Protein AF-0000000074065631 (afdb_homodimer)

Organism: Necator americanus (NCBI:txid51031)

InterPro domains:
  IPR000960 Flavin monooxygenase FMO [PIRSF000332] (2-514)
  IPR000960 Flavin monooxygenase FMO [PR00370] (1-17)
  IPR000960 Flavin monooxygenase FMO [PR00370] (25-49)
  IPR000960 Flavin monooxygenase FMO [PR00370] (53-71)
  IPR000960 Flavin monooxygenase FMO [PR00370] (77-92)
  IPR000960 Flavin monooxygenase FMO [PR00370] (102-114)
  IPR000960 Flavin monooxygenase FMO [PR00370] (140-156)
  IPR000960 Flavin monooxygenase FMO [PR00370] (170-184)
  IPR000960 Flavin monooxygenase FMO [PR00370] (197-212)
  IPR000960 Flavin monooxygenase FMO [PR00370] (295-312)
  IPR000960 Flavin monooxygenase FMO [PR00370] (314-341)
  IPR000960 Flavin monooxygenase FMO [PR00370] (364-381)
  IPR000960 Flavin monooxygenase FMO [PR00370] (381-394)
  IPR002257 Flavin monooxygenase (FMO) 5 [PR01125] (85-97)
  IPR002257 Flavin monooxygenase (FMO) 5 [PR01125] (205-215)
  IPR002257 Flavin monooxygenase (FMO) 5 [PR01125] (273-284)
  IPR002257 Flavin monooxygenase (FMO) 5 [PR01125] (344-352)
  IPR002257 Flavin monooxygenase (FMO) 5 [PR01125] (402-421)
  IPR002257 Flavin monooxygenase (FMO) 5 [PR01125] (421-432)
  IPR020946 Flavin monooxygenase-like [PF00743] (2-512)

Nearest PDB structures (foldseek):
  6sek-assembly1_B  TM=9.846E-01  e=3.885E-68  synthetic construct
  6se3-assembly2_E  TM=9.656E-01  e=1.787E-63  synthetic construct
  6sem-assembly2_A  TM=9.764E-01  e=1.552E-61  synthetic construct
  6sf0-assembly2_C-2  TM=9.414E-01  e=3.015E-62  synthetic construct
  7al4-assembly1_A  TM=9.628E-01  e=1.763E-60  Felis catus

Secondary structure (DSSP, 8-state):
-EEEEE--STTHHHHHHHHHHTT-EEEEEESSSSS-GGGS--SS--TTS----TT-B-SS-HHHHSBTTBPPPTTS-SS-BHHHHHHHHHHHHHHTT-GGGEEETEEEEEEEE-TTHHHH--EEEEEEETTT--EEEEEESEEEE---S--EE--PSPPTTGGG--SEEEEGGG---STT-TT-EEEEE--SHHHHHHHHHHHTTSSEEEEE-SS---EE-SB-GGG-BHHHHHSBHHHHHHHHHS-HHHHHHHHHHHHHHHS-TTTTT---SS-GGGSPPEE-SSHHHHHHTTSEEEE--EEEE-SS-EEETTS-EES--SEEEE---EE---TTBGGGTSS-EETTEE--BTTTB-GGGTT---EEE-S--EEES-HHHHHHHHHHHHHHHHTTSS----HHHHHHHHHHHHHHHHHHS--STTSSSEEEHHHHHHHHHHHHT----HHHHHHH-HHHHHHHHHSB--GGGGGSSSTT--TTHHHHHHHHHHHHHHTT--S--TTGGG--PPPGGGHHHHHH-/-EEEEE--STTHHHHHHHHHHTT-EEEEEESSSSS-GGGS--SS--TTS----TT-B-SS-HHHHSBTTBPPPTTS-SS-BHHHHHHHHHHHHHHTT-GGGEEETEEEEEEEE-TTHHHH--EEEEEEETTT--EEEEEESEEEE---S--EE--PSPPTTGGG--SEEEEGGG---STT-TT-EEEEE--SHHHHHHHHHHHTTSSEEEEE-SS---EE-SB-GGG-BHHHHHSBHHHHHHHHHS-HHHHHHHHHHHHHHHS-TTTTT---SS-GGGSPPEE-SSHHHHHHTTSEEEE--EEEE-SS-EEETTS-EES--SEEEE---EE---TTBGGGTSS-EETTEE--BTTTB-GGGTT---EEE-S--EEES-HHHHHHHHHHHHHHHHTTSS-PPPHHHHHHHHHHHHHHHHHHS--STTSSSEEEHHHHHHHHHHHHT----HHHHHHH-HHHHHHHHHSB--GGGGGSSSTT--TTHHHHHHHHHHHHHHTT--S--TTGGG--PPPGGGHHHHHH-

pLDDT: mean 96.27, std 3.5, range [75.88, 98.94]

Structure (mmCIF, N/CA/C/O backbone):
data_AF-0000000074065631-model_v1
#
loop_
_entity.id
_entity.type
_entity.pdbx_description
1 polymer 'Flavin-containing monooxygenase'
#
loop_
_atom_site.group_PDB
_atom_site.id
_atom_site.type_symbol
_atom_site.label_atom_id
_atom_site.label_alt_id
_atom_site.label_comp_id
_atom_site.label_asym_id
_atom_site.label_entity_id
_atom_site.label_seq_id
_atom_site.pdbx_PDB_ins_code
_atom_site.Cartn_x
_atom_site.Cartn_y
_atom_site.Cartn_z
_atom_site.occupancy
_atom_site.B_iso_or_equiv
_atom_site.auth_seq_id
_atom_site.auth_comp_id
_atom_site.auth_asym_id
_atom_site.auth_atom_id
_atom_site.pdbx_PDB_model_num
ATOM 1 N N . MET A 1 1 ? -6.621 -48 -16.453 1 94.94 1 MET A N 1
ATOM 2 C CA . MET A 1 1 ? -5.289 -47.594 -16.016 1 94.94 1 MET A CA 1
ATOM 3 C C . MET A 1 1 ? -5.332 -47.031 -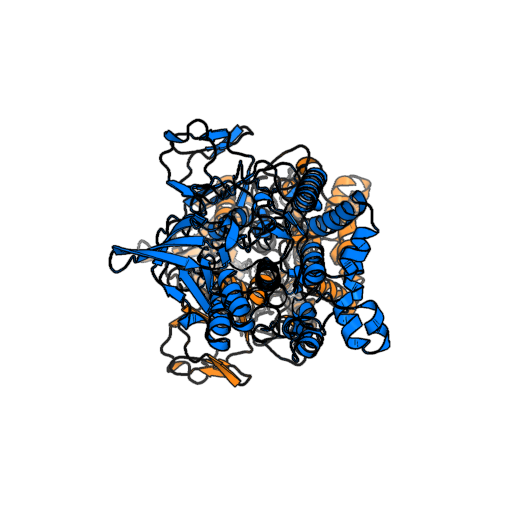14.594 1 94.94 1 MET A C 1
ATOM 5 O O . MET A 1 1 ? -6.258 -46.281 -14.242 1 94.94 1 MET A O 1
ATOM 9 N N . ARG A 1 2 ? -4.473 -47.438 -13.805 1 98.38 2 ARG A N 1
ATOM 10 C CA . ARG A 1 2 ? -4.355 -46.969 -12.43 1 98.38 2 ARG A CA 1
ATOM 11 C C . ARG A 1 2 ? -3.295 -45.906 -12.305 1 98.38 2 ARG A C 1
ATOM 13 O O . ARG A 1 2 ? -2.131 -46.125 -12.648 1 98.38 2 ARG A O 1
ATOM 20 N N . VAL A 1 3 ? -3.732 -44.719 -11.82 1 98.81 3 VAL A N 1
ATOM 21 C CA . VAL A 1 3 ? -2.838 -43.594 -11.805 1 98.81 3 VAL A CA 1
ATOM 22 C C . VAL A 1 3 ? -2.662 -43.094 -10.367 1 98.81 3 VAL A C 1
ATOM 24 O O . VAL A 1 3 ? -3.635 -43 -9.617 1 98.81 3 VAL A O 1
ATOM 27 N N . ALA A 1 4 ? -1.432 -42.781 -9.953 1 98.94 4 ALA A N 1
ATOM 28 C CA . ALA A 1 4 ? -1.13 -42.188 -8.656 1 98.94 4 ALA A CA 1
ATOM 29 C C . ALA A 1 4 ? -0.871 -40.688 -8.789 1 98.94 4 ALA A C 1
ATOM 31 O O . ALA A 1 4 ? -0.228 -40.25 -9.75 1 98.94 4 ALA A O 1
ATOM 32 N N . VAL A 1 5 ? -1.441 -39.938 -7.945 1 98.94 5 VAL A N 1
ATOM 33 C CA . VAL A 1 5 ? -1.162 -38.5 -7.793 1 98.94 5 VAL A CA 1
ATOM 34 C C . VAL A 1 5 ? -0.483 -38.25 -6.449 1 98.94 5 VAL A C 1
ATOM 36 O O . VAL A 1 5 ? -1.005 -38.625 -5.402 1 98.94 5 VAL A O 1
ATOM 39 N N . ILE A 1 6 ? 0.689 -37.656 -6.473 1 98.75 6 ILE A N 1
ATOM 40 C CA . ILE A 1 6 ? 1.424 -37.406 -5.238 1 98.75 6 ILE A CA 1
ATOM 41 C C . ILE A 1 6 ? 1.271 -35.938 -4.84 1 98.75 6 ILE A C 1
ATOM 43 O O . ILE A 1 6 ? 1.983 -35.062 -5.352 1 98.75 6 ILE A O 1
ATOM 47 N N . GLY A 1 7 ? 0.42 -35.656 -3.852 1 98.12 7 GLY A N 1
ATOM 48 C CA . GLY A 1 7 ? 0.119 -34.281 -3.408 1 98.12 7 GLY A CA 1
ATOM 49 C C . GLY A 1 7 ? -1.248 -33.812 -3.857 1 98.12 7 GLY A C 1
ATOM 50 O O . GLY A 1 7 ? -1.65 -34.031 -5 1 98.12 7 GLY A O 1
ATOM 51 N N . ALA A 1 8 ? -1.96 -33.188 -2.947 1 98.5 8 ALA A N 1
ATOM 52 C CA . ALA A 1 8 ? -3.311 -32.719 -3.229 1 98.5 8 ALA A CA 1
ATOM 53 C C . ALA A 1 8 ? -3.381 -31.188 -3.148 1 98.5 8 ALA A C 1
ATOM 55 O O . ALA A 1 8 ? -4.324 -30.625 -2.58 1 98.5 8 ALA A O 1
ATOM 56 N N . GLY A 1 9 ? -2.32 -30.531 -3.699 1 97.56 9 GLY A N 1
ATOM 57 C CA . GLY A 1 9 ? -2.309 -29.078 -3.795 1 97.56 9 GLY A CA 1
ATOM 58 C C . GLY A 1 9 ? -2.934 -28.562 -5.074 1 97.56 9 GLY A C 1
ATOM 59 O O . GLY A 1 9 ? -3.834 -29.188 -5.633 1 97.56 9 GLY A O 1
ATOM 60 N N . ALA A 1 10 ? -2.484 -27.422 -5.496 1 97.5 10 ALA A N 1
ATOM 61 C CA . ALA A 1 10 ? -3.025 -26.719 -6.66 1 97.5 10 ALA A CA 1
ATOM 62 C C . ALA A 1 10 ? -2.842 -27.547 -7.93 1 97.5 10 ALA A C 1
ATOM 64 O O . ALA A 1 10 ? -3.654 -27.469 -8.852 1 97.5 10 ALA A O 1
ATOM 65 N N . SER A 1 11 ? -1.789 -28.312 -8 1 98.31 11 SER A N 1
ATOM 66 C CA . SER A 1 11 ? -1.525 -29.141 -9.172 1 98.31 11 SER A CA 1
ATOM 67 C C . SER A 1 11 ? -2.17 -30.516 -9.031 1 98.31 11 SER A C 1
ATOM 69 O O . SER A 1 11 ? -2.541 -31.141 -10.031 1 98.31 11 SER A O 1
ATOM 71 N N . GLY A 1 12 ? -2.301 -30.984 -7.77 1 98.75 12 GLY A N 1
ATOM 72 C CA . GLY A 1 12 ? -2.818 -32.312 -7.523 1 98.75 12 GLY A CA 1
ATOM 73 C C . GLY A 1 12 ? -4.309 -32.438 -7.785 1 98.75 12 GLY A C 1
ATOM 74 O O . GLY A 1 12 ? -4.77 -33.469 -8.305 1 98.75 12 GLY A O 1
ATOM 75 N N . LEU A 1 13 ? -5.051 -31.453 -7.453 1 98.88 13 LEU A N 1
ATOM 76 C CA . LEU A 1 13 ? -6.5 -31.484 -7.613 1 98.88 13 LEU A CA 1
ATOM 77 C C . LEU A 1 13 ? -6.879 -31.641 -9.086 1 98.88 13 LEU A C 1
ATOM 79 O O . LEU A 1 13 ? -7.625 -32.531 -9.453 1 98.88 13 LEU A O 1
ATOM 83 N N . PRO A 1 14 ? -6.328 -30.812 -9.961 1 98.75 14 PRO A N 1
ATOM 84 C CA . PRO A 1 14 ? -6.664 -31.016 -11.367 1 98.75 14 PRO A CA 1
ATOM 85 C C . PRO A 1 14 ? -6.09 -32.312 -11.922 1 98.75 14 PRO A C 1
ATOM 87 O O . PRO A 1 14 ? -6.629 -32.875 -12.883 1 98.75 14 PRO A O 1
ATOM 90 N N . ALA A 1 15 ? -5.004 -32.812 -11.336 1 98.88 15 ALA A N 1
ATOM 91 C CA . ALA A 1 15 ? -4.465 -34.094 -11.758 1 98.88 15 ALA A CA 1
ATOM 92 C C . ALA A 1 15 ? -5.469 -35.219 -11.508 1 98.88 15 ALA A C 1
ATOM 94 O O . ALA A 1 15 ? -5.676 -36.094 -12.375 1 98.88 15 ALA A O 1
ATOM 95 N N . ILE A 1 16 ? -6.062 -35.219 -10.312 1 98.88 16 ILE A N 1
ATOM 96 C CA . ILE A 1 16 ? -7.105 -36.188 -10 1 98.88 16 ILE A CA 1
ATOM 97 C C . ILE A 1 16 ? -8.25 -36.062 -11 1 98.88 16 ILE A C 1
ATOM 99 O O . ILE A 1 16 ? -8.672 -37.031 -11.594 1 98.88 16 ILE A O 1
ATOM 103 N N . LYS A 1 17 ? -8.711 -34.844 -11.195 1 98.81 17 LYS A N 1
ATOM 104 C CA . LYS A 1 17 ? -9.852 -34.594 -12.062 1 98.81 17 LYS A CA 1
ATOM 105 C C . LYS A 1 17 ? -9.586 -35.062 -13.484 1 98.81 17 LYS A C 1
ATOM 107 O O . LYS A 1 17 ? -10.43 -35.75 -14.086 1 98.81 17 LYS A O 1
ATOM 112 N N . SER A 1 18 ? -8.391 -34.719 -14.047 1 98.31 18 SER A N 1
ATOM 113 C CA . SER A 1 18 ? -8.047 -35.125 -15.406 1 98.31 18 SER A CA 1
ATOM 114 C C . SER A 1 18 ? -8.016 -36.625 -15.562 1 98.31 18 SER A C 1
ATOM 116 O O . SER A 1 18 ? -8.484 -37.156 -16.562 1 98.31 18 SER A O 1
ATOM 118 N N . ALA A 1 19 ? -7.469 -37.312 -14.609 1 98.56 19 ALA A N 1
ATOM 119 C CA . ALA A 1 19 ? -7.398 -38.781 -14.656 1 98.56 19 ALA A CA 1
ATOM 120 C C . ALA A 1 19 ? -8.789 -39.406 -14.594 1 98.56 19 ALA A C 1
ATOM 122 O O . ALA A 1 19 ? -9.109 -40.312 -15.375 1 98.56 19 ALA A O 1
ATOM 123 N N . VAL A 1 20 ? -9.578 -38.875 -13.664 1 98.31 20 VAL A N 1
ATOM 124 C CA . VAL A 1 20 ? -10.938 -39.406 -13.492 1 98.31 20 VAL A CA 1
ATOM 125 C C . VAL A 1 20 ? -11.75 -39.156 -14.766 1 98.31 20 VAL A C 1
ATOM 127 O O . VAL A 1 20 ? -12.492 -40.031 -15.211 1 98.31 20 VAL A O 1
ATOM 130 N N . GLU A 1 21 ? -11.562 -37.969 -15.281 1 96.69 21 GLU A N 1
ATOM 131 C CA . GLU A 1 21 ? -12.305 -37.562 -16.469 1 96.69 21 GLU A CA 1
ATOM 132 C C . GLU A 1 21 ? -11.969 -38.469 -17.656 1 96.69 21 GLU A C 1
ATOM 134 O O . GLU A 1 21 ? -12.797 -38.656 -18.547 1 96.69 21 GLU A O 1
ATOM 139 N N . ASP A 1 22 ? -10.852 -39.094 -17.672 1 96.62 22 ASP A N 1
ATOM 140 C CA . ASP A 1 22 ? -10.43 -39.969 -18.75 1 96.62 22 ASP A CA 1
ATOM 141 C C . ASP A 1 22 ? -10.625 -41.438 -18.375 1 96.62 22 ASP A C 1
ATOM 143 O O . ASP A 1 22 ? -10.102 -42.344 -19.047 1 96.62 22 ASP A O 1
ATOM 147 N N . GLY A 1 23 ? -11.266 -41.688 -17.281 1 96.5 23 GLY A N 1
ATOM 148 C CA . GLY A 1 23 ? -11.695 -43.031 -16.922 1 96.5 23 GLY A CA 1
ATOM 149 C C . GLY A 1 23 ? -10.641 -43.812 -16.172 1 96.5 23 GLY A C 1
ATOM 150 O O . GLY A 1 23 ? -10.734 -45.031 -16.047 1 96.5 23 GLY A O 1
ATOM 151 N N . CYS A 1 24 ? -9.656 -43.188 -15.633 1 97.94 24 CYS A N 1
ATOM 152 C CA . CYS A 1 24 ? -8.602 -43.844 -14.883 1 97.94 24 CYS A CA 1
ATOM 153 C C . CYS A 1 24 ? -9.039 -44.094 -13.445 1 97.94 24 CYS A C 1
ATOM 155 O O . CYS A 1 24 ? -9.891 -43.406 -12.914 1 97.94 24 CYS A O 1
ATOM 157 N N . GLU A 1 25 ? -8.578 -45.188 -12.906 1 98.31 25 GLU A N 1
ATOM 158 C CA . GLU A 1 25 ? -8.609 -45.344 -11.453 1 98.31 25 GLU A CA 1
ATOM 159 C C . GLU A 1 25 ? -7.527 -44.5 -10.781 1 98.31 25 GLU A C 1
ATOM 161 O O . GLU A 1 25 ? -6.352 -44.562 -11.141 1 98.31 25 GLU A O 1
ATOM 166 N N . VAL A 1 26 ? -7.934 -43.719 -9.805 1 98.62 26 VAL A N 1
ATOM 167 C CA . VAL A 1 26 ? -6.98 -42.75 -9.273 1 98.62 26 VAL A CA 1
ATOM 168 C C . VAL A 1 26 ? -6.832 -42.938 -7.766 1 98.62 26 VAL A C 1
ATOM 170 O O . VAL A 1 26 ? -7.812 -43.219 -7.07 1 98.62 26 VAL A O 1
ATOM 173 N N . VAL A 1 27 ? -5.617 -42.844 -7.297 1 98.88 27 VAL A N 1
ATOM 174 C CA . VAL A 1 27 ? -5.301 -42.719 -5.879 1 98.88 27 VAL A CA 1
ATOM 175 C C . VAL A 1 27 ? -4.367 -41.5 -5.664 1 98.88 27 VAL A C 1
ATOM 177 O O . VAL A 1 27 ? -3.309 -41.438 -6.293 1 98.88 27 VAL A O 1
ATOM 180 N N . CYS A 1 28 ? -4.793 -40.625 -4.852 1 98.94 28 CYS A N 1
ATOM 181 C CA . CYS A 1 28 ? -3.957 -39.5 -4.492 1 98.94 28 CYS A CA 1
ATOM 182 C C . CYS A 1 28 ? -3.426 -39.625 -3.068 1 98.94 28 CYS A C 1
ATOM 184 O O . CYS A 1 28 ? -4.191 -39.875 -2.137 1 98.94 28 CYS A O 1
ATOM 186 N N . TYR A 1 29 ? -2.145 -39.531 -2.9 1 98.81 29 TYR A N 1
ATOM 187 C CA . TYR A 1 29 ? -1.53 -39.531 -1.576 1 98.81 29 TYR A CA 1
ATOM 188 C C . TYR A 1 29 ? -1.213 -38.125 -1.121 1 98.81 29 TYR A C 1
ATOM 190 O O . TYR A 1 29 ? -0.511 -37.375 -1.814 1 98.81 29 TYR A O 1
ATOM 198 N N . GLU A 1 30 ? -1.732 -37.719 -0.068 1 98.5 30 GLU A N 1
ATOM 199 C CA . GLU A 1 30 ? -1.484 -36.406 0.545 1 98.5 30 GLU A CA 1
ATOM 200 C C . GLU A 1 30 ? -0.938 -36.562 1.963 1 98.5 30 GLU A C 1
ATOM 202 O O . GLU A 1 30 ? -1.589 -37.156 2.822 1 98.5 30 GLU A O 1
ATOM 207 N N . MET A 1 31 ? 0.237 -36.031 2.143 1 96.81 31 MET A N 1
ATOM 208 C CA . MET A 1 31 ? 0.911 -36.188 3.428 1 96.81 31 MET A CA 1
ATOM 209 C C . MET A 1 31 ? 0.164 -35.438 4.527 1 96.81 31 MET A C 1
ATOM 211 O O . MET A 1 31 ? 0.117 -35.906 5.672 1 96.81 31 MET A O 1
ATOM 215 N N . SER A 1 32 ? -0.394 -34.312 4.223 1 95.94 32 SER A N 1
ATOM 216 C CA . SER A 1 32 ? -1.129 -33.531 5.215 1 95.94 32 SER A CA 1
ATOM 217 C C . SER A 1 32 ? -2.549 -34.062 5.387 1 95.94 32 SER A C 1
ATOM 219 O O . SER A 1 32 ? -2.918 -35.062 4.793 1 95.94 32 SER A O 1
ATOM 221 N N . ASN A 1 33 ? -3.377 -33.375 6.219 1 96.44 33 ASN A N 1
ATOM 222 C CA . ASN A 1 33 ? -4.738 -33.812 6.5 1 96.44 33 ASN A CA 1
ATOM 223 C C . ASN A 1 33 ? -5.766 -32.969 5.75 1 96.44 33 ASN A C 1
ATOM 225 O O . ASN A 1 33 ? -6.949 -32.969 6.098 1 96.44 33 ASN A O 1
ATOM 229 N N . ASP A 1 34 ? -5.281 -32.25 4.812 1 97.56 34 ASP A N 1
ATOM 230 C CA . ASP A 1 34 ? -6.176 -31.344 4.09 1 97.56 34 ASP A CA 1
ATOM 231 C C . ASP A 1 34 ? -5.633 -31.031 2.697 1 97.56 34 ASP A C 1
ATOM 233 O O . ASP A 1 34 ? -4.516 -31.422 2.357 1 97.56 34 ASP A O 1
ATOM 237 N N . ILE A 1 35 ? -6.465 -30.422 1.793 1 98.25 35 ILE A N 1
ATOM 238 C CA . ILE A 1 35 ? -6.047 -30.062 0.445 1 98.25 35 ILE A CA 1
ATOM 239 C C . ILE A 1 35 ? -5.477 -28.641 0.451 1 98.25 35 ILE A C 1
ATOM 241 O O . ILE A 1 35 ? -5.559 -27.938 1.46 1 98.25 35 ILE A O 1
ATOM 245 N N . GLY A 1 36 ? -4.887 -28.234 -0.657 1 96.81 36 GLY A N 1
ATOM 246 C CA . GLY A 1 36 ? -4.52 -26.844 -0.857 1 96.81 36 GLY A CA 1
ATOM 247 C C . GLY A 1 36 ? -3.02 -26.625 -0.924 1 96.81 36 GLY A C 1
ATOM 248 O O . GLY A 1 36 ? -2.555 -25.625 -1.476 1 96.81 36 GLY A O 1
ATOM 249 N N . GLY A 1 37 ? -2.199 -27.625 -0.321 1 96 37 GLY A N 1
ATOM 250 C CA . GLY A 1 37 ? -0.75 -27.547 -0.413 1 96 37 GLY A CA 1
ATOM 251 C C . GLY A 1 37 ? -0.185 -26.234 0.087 1 96 37 GLY A C 1
ATOM 252 O O . GLY A 1 37 ? -0.492 -25.812 1.201 1 96 37 GLY A O 1
ATOM 253 N N . LEU A 1 38 ? 0.515 -25.562 -0.748 1 95.5 38 LEU A N 1
ATOM 254 C CA . LEU A 1 38 ? 1.209 -24.312 -0.456 1 95.5 38 LEU A CA 1
ATOM 255 C C . LEU A 1 38 ? 0.226 -23.234 -0.005 1 95.5 38 LEU A C 1
ATOM 257 O O . LEU A 1 38 ? 0.543 -22.422 0.869 1 95.5 38 LEU A O 1
ATOM 261 N N . TRP A 1 39 ? -0.975 -23.219 -0.492 1 97.56 39 TRP A N 1
ATOM 262 C CA . TRP A 1 39 ? -1.903 -22.109 -0.346 1 97.56 39 TRP A CA 1
ATOM 263 C C . TRP A 1 39 ? -2.715 -22.234 0.938 1 97.56 39 TRP A C 1
ATOM 265 O O . TRP A 1 39 ? -3.516 -21.359 1.267 1 97.56 39 TRP A O 1
ATOM 275 N N . ARG A 1 40 ? -2.471 -23.328 1.637 1 97.25 40 ARG A N 1
ATOM 276 C CA . ARG A 1 40 ? -3.072 -23.469 2.957 1 97.25 40 ARG A CA 1
ATOM 277 C C . ARG A 1 40 ? -2.162 -22.906 4.043 1 97.25 40 ARG A C 1
ATOM 279 O O . ARG A 1 40 ? -1.064 -23.422 4.27 1 97.25 40 ARG A O 1
ATOM 286 N N . TYR A 1 41 ? -2.588 -21.891 4.699 1 96.75 41 TYR A N 1
ATOM 287 C CA . TYR A 1 41 ? -1.842 -21.297 5.801 1 96.75 41 TYR A CA 1
ATOM 288 C C . TYR A 1 41 ? -1.746 -22.25 6.98 1 96.75 41 TYR A C 1
ATOM 290 O O . TYR A 1 41 ? -2.748 -22.844 7.395 1 96.75 41 TYR A O 1
ATOM 298 N N . LYS A 1 42 ? -0.555 -22.422 7.426 1 95.94 42 LYS A N 1
ATOM 299 C CA . LYS A 1 42 ? -0.255 -23.219 8.609 1 95.94 42 LYS A CA 1
ATOM 300 C C . LYS A 1 42 ? 0.444 -22.391 9.672 1 95.94 42 LYS A C 1
ATOM 302 O O . LYS A 1 42 ? 1.57 -21.922 9.477 1 95.94 42 LYS A O 1
ATOM 307 N N . PRO A 1 43 ? -0.169 -22.141 10.859 1 94.31 43 PRO A N 1
ATOM 308 C CA . PRO A 1 43 ? 0.375 -21.234 11.867 1 94.31 43 PRO A CA 1
ATOM 309 C C . PRO A 1 43 ? 1.617 -21.797 12.562 1 94.31 43 PRO A C 1
ATOM 311 O O . PRO A 1 43 ? 2.43 -21.031 13.094 1 94.31 43 PRO A O 1
ATOM 314 N N . ASP A 1 44 ? 1.781 -23.094 12.508 1 93.81 44 ASP A N 1
ATOM 315 C CA . ASP A 1 44 ? 2.893 -23.734 13.211 1 93.81 44 ASP A CA 1
ATOM 316 C C . ASP A 1 44 ? 3.979 -24.172 12.227 1 93.81 44 ASP A C 1
ATOM 318 O O . ASP A 1 44 ? 3.754 -24.203 11.016 1 93.81 44 ASP A O 1
ATOM 322 N N . ALA A 1 45 ? 5.16 -24.5 12.781 1 91.25 45 ALA A N 1
ATOM 323 C CA . ALA A 1 45 ? 6.258 -25 11.961 1 91.25 45 ALA A CA 1
ATOM 324 C C . ALA A 1 45 ? 5.828 -26.234 11.164 1 91.25 45 ALA A C 1
ATOM 326 O O . ALA A 1 45 ? 5.133 -27.109 11.688 1 91.25 45 ALA A O 1
ATOM 327 N N . CYS A 1 46 ? 6.156 -26.25 9.898 1 92 46 CYS A N 1
ATOM 328 C CA . CYS A 1 46 ? 5.734 -27.344 9.023 1 92 46 CYS A CA 1
ATOM 329 C C . CYS A 1 46 ? 6.855 -27.75 8.078 1 92 46 CYS A C 1
ATOM 331 O O . CYS A 1 46 ? 6.707 -27.656 6.855 1 92 46 CYS A O 1
ATOM 333 N N . PRO A 1 47 ? 7.938 -28.281 8.664 1 90 47 PRO A N 1
ATOM 334 C CA . PRO A 1 47 ? 9.047 -28.703 7.805 1 90 47 PRO A CA 1
ATOM 335 C C . PRO A 1 47 ? 8.617 -29.703 6.727 1 90 47 PRO A C 1
ATOM 337 O O . PRO A 1 47 ? 7.812 -30.594 6.992 1 90 47 PRO A O 1
ATOM 340 N N . GLY A 1 48 ? 9.078 -29.469 5.562 1 89.88 48 GLY A N 1
ATOM 341 C CA . GLY A 1 48 ? 8.812 -30.375 4.465 1 89.88 48 GLY A CA 1
ATOM 342 C C . GLY A 1 48 ? 7.512 -30.078 3.742 1 89.88 48 GLY A C 1
ATOM 343 O O . GLY A 1 48 ? 7.148 -30.766 2.789 1 89.88 48 GLY A O 1
ATOM 344 N N . GLU A 1 49 ? 6.793 -29.062 4.191 1 93.75 49 GLU A N 1
ATOM 345 C CA . GLU A 1 49 ? 5.555 -28.656 3.535 1 93.75 49 GLU A CA 1
ATOM 346 C C . GLU A 1 49 ? 5.633 -27.219 3.039 1 93.75 49 GLU A C 1
ATOM 348 O O . GLU A 1 49 ? 6.348 -26.406 3.617 1 93.75 49 GLU A O 1
ATOM 353 N N . GLY A 1 50 ? 5.008 -26.969 1.963 1 94.38 50 GLY A N 1
ATOM 354 C CA . GLY A 1 50 ? 4.824 -25.594 1.552 1 94.38 50 GLY A CA 1
ATOM 355 C C . GLY A 1 50 ? 3.742 -24.875 2.334 1 94.38 50 GLY A C 1
ATOM 356 O O . GLY A 1 50 ? 2.773 -25.5 2.777 1 94.38 50 GLY A O 1
ATOM 357 N N . THR A 1 51 ? 3.934 -23.609 2.514 1 95.88 51 THR A N 1
ATOM 358 C CA . THR A 1 51 ? 2.91 -22.812 3.174 1 95.88 51 THR A CA 1
ATOM 359 C C . THR A 1 51 ? 3.057 -21.328 2.807 1 95.88 51 THR A C 1
ATOM 361 O O . THR A 1 51 ? 4.133 -20.891 2.395 1 95.88 51 THR A O 1
ATOM 364 N N . VAL A 1 52 ? 2.006 -20.625 2.885 1 96.62 52 VAL A N 1
ATOM 365 C CA . VAL A 1 52 ? 1.998 -19.172 2.719 1 96.62 52 VAL A CA 1
ATOM 366 C C . VAL A 1 52 ? 2.045 -18.5 4.086 1 96.62 52 VAL A C 1
ATOM 368 O O . VAL A 1 52 ? 1.831 -19.141 5.113 1 96.62 52 VAL A O 1
ATOM 371 N N . MET A 1 53 ? 2.367 -17.172 4.051 1 96.12 53 MET A N 1
ATOM 372 C CA . MET A 1 53 ? 2.145 -16.375 5.246 1 96.12 53 MET A CA 1
ATOM 373 C C . MET A 1 53 ? 0.668 -16.031 5.402 1 96.12 53 MET A C 1
ATOM 375 O O . MET A 1 53 ? -0.101 -16.125 4.441 1 96.12 53 MET A O 1
ATOM 379 N N . LYS A 1 54 ? 0.307 -15.609 6.512 1 96.5 54 LYS A N 1
ATOM 380 C CA . LYS A 1 54 ? -1.098 -15.398 6.852 1 96.5 54 LYS A CA 1
ATOM 381 C C . LYS A 1 54 ? -1.743 -14.375 5.93 1 96.5 54 LYS A C 1
ATOM 383 O O . LYS A 1 54 ? -2.928 -14.484 5.602 1 96.5 54 LYS A O 1
ATOM 388 N N . THR A 1 55 ? -0.947 -13.422 5.453 1 95.69 55 THR A N 1
ATOM 389 C CA . THR A 1 55 ? -1.52 -12.289 4.734 1 95.69 55 THR A CA 1
ATOM 390 C C . THR A 1 55 ? -1.29 -12.422 3.232 1 95.69 55 THR A C 1
ATOM 392 O O . THR A 1 55 ? -1.586 -11.508 2.467 1 95.69 55 THR A O 1
ATOM 395 N N . THR A 1 56 ? -0.825 -13.531 2.748 1 97.25 56 THR A N 1
ATOM 396 C CA . THR A 1 56 ? -0.415 -13.688 1.357 1 97.25 56 THR A CA 1
ATOM 397 C C . THR A 1 56 ? -1.611 -13.547 0.421 1 97.25 56 THR A C 1
ATOM 399 O O . THR A 1 56 ? -2.65 -14.172 0.633 1 97.25 56 THR A O 1
ATOM 402 N N . VAL A 1 57 ? -1.499 -12.672 -0.537 1 97.31 57 VAL A N 1
ATOM 403 C CA . VAL A 1 57 ? -2.416 -12.484 -1.657 1 97.31 57 VAL A CA 1
ATOM 404 C C . VAL A 1 57 ? -1.737 -12.914 -2.957 1 97.31 57 VAL A C 1
ATOM 406 O O . VAL A 1 57 ? -0.56 -12.617 -3.176 1 97.31 57 VAL A O 1
ATOM 409 N N . ILE A 1 58 ? -2.42 -13.641 -3.74 1 97.56 58 ILE A N 1
ATOM 410 C CA . ILE A 1 58 ? -1.848 -14.156 -4.98 1 97.56 58 ILE A CA 1
ATOM 411 C C . ILE A 1 58 ? -1.506 -12.992 -5.91 1 97.56 58 ILE A C 1
ATOM 413 O O . ILE A 1 58 ? -2.139 -11.938 -5.852 1 97.56 58 ILE A O 1
ATOM 417 N N . ASN A 1 59 ? -0.517 -13.164 -6.793 1 96.94 59 ASN A N 1
ATOM 418 C CA . ASN A 1 59 ? -0.023 -12.102 -7.664 1 96.94 59 ASN A CA 1
ATOM 419 C C . ASN A 1 59 ? -0.679 -12.156 -9.039 1 96.94 59 ASN A C 1
ATOM 421 O O . ASN A 1 59 ? -0.493 -11.258 -9.859 1 96.94 59 ASN A O 1
ATOM 425 N N . THR A 1 60 ? -1.471 -13.234 -9.297 1 97.5 60 THR A N 1
ATOM 426 C CA . THR A 1 60 ? -2.18 -13.367 -10.562 1 97.5 60 THR A CA 1
ATOM 427 C C . THR A 1 60 ? -3.689 -13.312 -10.344 1 97.5 60 THR A C 1
ATOM 429 O O . THR A 1 60 ? -4.195 -13.812 -9.336 1 97.5 60 THR A O 1
ATOM 432 N N . SER A 1 61 ? -4.387 -12.719 -11.273 1 98.19 61 SER A N 1
ATOM 433 C CA . SER A 1 61 ? -5.809 -12.43 -11.109 1 98.19 61 SER A CA 1
ATOM 434 C C . SER A 1 61 ? -6.641 -13.711 -11.133 1 98.19 61 SER A C 1
ATOM 436 O O . SER A 1 61 ? -6.195 -14.734 -11.664 1 98.19 61 SER A O 1
ATOM 438 N N . LYS A 1 62 ? -7.809 -13.617 -10.594 1 98.5 62 LYS A N 1
ATOM 439 C CA . LYS A 1 62 ? -8.672 -14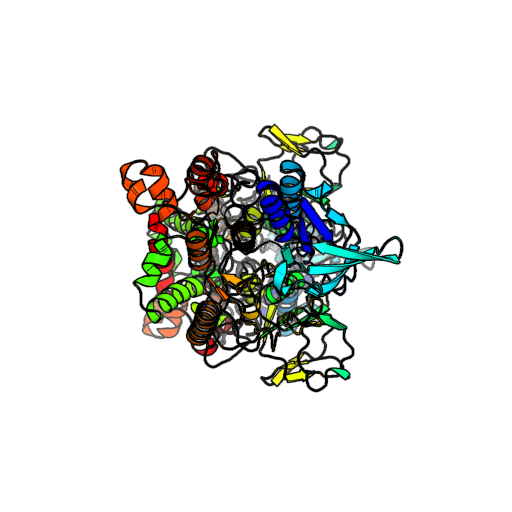.766 -10.375 1 98.5 62 LYS A CA 1
ATOM 440 C C . LYS A 1 62 ? -8.969 -15.492 -11.688 1 98.5 62 LYS A C 1
ATOM 442 O O . LYS A 1 62 ? -8.922 -16.719 -11.742 1 98.5 62 LYS A O 1
ATOM 447 N N . GLU A 1 63 ? -9.18 -14.758 -12.781 1 98.25 63 GLU A N 1
ATOM 448 C CA . GLU A 1 63 ? -9.57 -15.375 -14.047 1 98.25 63 GLU A CA 1
ATOM 449 C C . GLU A 1 63 ? -8.375 -16.047 -14.719 1 98.25 63 GLU A C 1
ATOM 451 O O . GLU A 1 63 ? -8.516 -17.078 -15.359 1 98.25 63 GLU A O 1
ATOM 456 N N . MET A 1 64 ? -7.199 -15.461 -14.508 1 97.5 64 MET A N 1
ATOM 457 C CA . MET A 1 64 ? -5.98 -16.016 -15.094 1 97.5 64 MET A CA 1
ATOM 458 C C . MET A 1 64 ? -5.504 -17.234 -14.312 1 97.5 64 MET A C 1
ATOM 460 O O . MET A 1 64 ? -4.766 -18.062 -14.844 1 97.5 64 MET A O 1
ATOM 464 N N . THR A 1 65 ? -5.934 -17.375 -13.117 1 97.88 65 THR A N 1
ATOM 465 C CA . THR A 1 65 ? -5.457 -18.422 -12.227 1 97.88 65 THR A CA 1
ATOM 466 C C . THR A 1 65 ? -6.453 -19.578 -12.188 1 97.88 65 THR A C 1
ATOM 468 O O . THR A 1 65 ? -6.133 -20.656 -11.688 1 97.88 65 THR A O 1
ATOM 471 N N . ALA A 1 66 ? -7.605 -19.484 -12.797 1 98.5 66 ALA A N 1
ATOM 472 C CA . ALA A 1 66 ? -8.688 -20.453 -12.719 1 98.5 66 ALA A CA 1
ATOM 473 C C . ALA A 1 66 ? -8.328 -21.734 -13.469 1 98.5 66 ALA A C 1
ATOM 475 O O . ALA A 1 66 ? -7.48 -21.734 -14.359 1 98.5 66 ALA A O 1
ATOM 476 N N . TYR A 1 67 ? -8.953 -22.812 -13.008 1 98.75 67 TYR A N 1
ATOM 477 C CA . TYR A 1 67 ? -8.914 -24.016 -13.82 1 98.75 67 TYR A CA 1
ATOM 478 C C . TYR A 1 67 ? -9.812 -23.859 -15.047 1 98.75 67 TYR A C 1
ATOM 480 O O . TYR A 1 67 ? -10.828 -23.172 -15.008 1 98.75 67 TYR A O 1
ATOM 488 N N . SER A 1 68 ? -9.438 -24.469 -16.125 1 98.62 68 SER A N 1
ATOM 489 C CA . SER A 1 68 ? -9.922 -24.156 -17.469 1 98.62 68 SER A CA 1
ATOM 490 C C . SER A 1 68 ? -11.422 -24.391 -17.578 1 98.62 68 SER A C 1
ATOM 492 O O . SER A 1 68 ? -12.078 -23.812 -18.453 1 98.62 68 SER A O 1
ATOM 494 N N . ASP A 1 69 ? -12.047 -25.172 -16.781 1 98.44 69 ASP A N 1
ATOM 495 C CA . ASP A 1 69 ? -13.477 -25.453 -16.875 1 98.44 69 ASP A CA 1
ATOM 496 C C . ASP A 1 69 ? -14.195 -25.109 -15.578 1 98.44 69 ASP A C 1
ATOM 498 O O . ASP A 1 69 ? -15.242 -25.688 -15.273 1 98.44 69 ASP A O 1
ATOM 502 N N . PHE A 1 70 ? -13.625 -24.25 -14.773 1 98.62 70 PHE A N 1
ATOM 503 C CA . PHE A 1 70 ? -14.203 -23.906 -13.477 1 98.62 70 PHE A CA 1
ATOM 504 C C . PHE A 1 70 ? -13.906 -22.453 -13.117 1 98.62 70 PHE A C 1
ATOM 506 O O . PHE A 1 70 ? -13.109 -22.188 -12.211 1 98.62 70 PHE A O 1
ATOM 513 N N . PRO A 1 71 ? -14.594 -21.516 -13.734 1 98.44 71 PRO A N 1
ATOM 514 C CA . PRO A 1 71 ? -14.391 -20.109 -13.414 1 98.44 71 PRO A CA 1
ATOM 515 C C . PRO A 1 71 ? -14.688 -19.797 -11.945 1 98.44 71 PRO A C 1
ATOM 517 O O . PRO A 1 71 ? -15.57 -20.406 -11.344 1 98.44 71 PRO A O 1
ATOM 520 N N . PRO A 1 72 ? -13.922 -18.922 -11.344 1 98.12 72 PRO A N 1
ATOM 521 C CA . PRO A 1 72 ? -14.25 -18.5 -9.977 1 98.12 72 PRO A CA 1
ATOM 522 C C . PRO A 1 72 ? -15.594 -17.781 -9.891 1 98.12 72 PRO A C 1
ATOM 524 O O . PRO A 1 72 ? -16.125 -17.328 -10.898 1 98.12 72 PRO A O 1
ATOM 527 N N . PRO A 1 73 ? -16.125 -17.734 -8.656 1 96.62 73 PRO A N 1
ATOM 528 C CA . PRO A 1 73 ? -17.344 -16.953 -8.477 1 96.62 73 PRO A CA 1
ATOM 529 C C . PRO A 1 73 ? -17.156 -15.484 -8.891 1 96.62 73 PRO A C 1
ATOM 531 O O . PRO A 1 73 ? -16.078 -14.922 -8.727 1 96.62 73 PRO A O 1
ATOM 534 N N . LYS A 1 74 ? -18.25 -14.938 -9.375 1 95.88 74 LYS A N 1
ATOM 535 C CA . LYS A 1 74 ? -18.203 -13.57 -9.883 1 95.88 74 LYS A CA 1
ATOM 536 C C . LYS A 1 74 ? -17.797 -12.594 -8.781 1 95.88 74 LYS A C 1
ATOM 538 O O . LYS A 1 74 ? -17.188 -11.562 -9.055 1 95.88 74 LYS A O 1
ATOM 543 N N . ASP A 1 75 ? -18.078 -12.906 -7.547 1 95.62 75 ASP A N 1
ATOM 544 C CA . ASP A 1 75 ? -17.844 -11.969 -6.453 1 95.62 75 ASP A CA 1
ATOM 545 C C . ASP A 1 75 ? -16.484 -12.211 -5.809 1 95.62 75 ASP A C 1
ATOM 547 O O . ASP A 1 75 ? -16.094 -11.508 -4.867 1 95.62 75 ASP A O 1
ATOM 551 N N . ALA A 1 76 ? -15.727 -13.227 -6.301 1 97.88 76 ALA A N 1
ATOM 552 C CA . ALA A 1 76 ? -14.367 -13.43 -5.797 1 97.88 76 ALA A CA 1
ATOM 553 C C . ALA A 1 76 ? -13.477 -12.242 -6.137 1 97.88 76 ALA A C 1
ATOM 555 O O . ALA A 1 76 ? -13.641 -11.617 -7.184 1 97.88 76 ALA A O 1
ATOM 556 N N . ALA A 1 77 ? -12.562 -11.945 -5.281 1 98.44 77 ALA A N 1
ATOM 557 C CA . ALA A 1 77 ? -11.625 -10.852 -5.516 1 98.44 77 ALA A CA 1
ATOM 558 C C . ALA A 1 77 ? -10.742 -11.141 -6.727 1 98.44 77 ALA A C 1
ATOM 560 O O . ALA A 1 77 ? -10.422 -12.297 -7.012 1 98.44 77 ALA A O 1
ATOM 561 N N . ASN A 1 78 ? -10.344 -10.07 -7.453 1 98.56 78 ASN A N 1
ATOM 562 C CA . ASN A 1 78 ? -9.461 -10.25 -8.594 1 98.56 78 ASN A CA 1
ATOM 563 C C . ASN A 1 78 ? -8.117 -10.852 -8.18 1 98.56 78 ASN A C 1
ATOM 565 O O . ASN A 1 78 ? -7.582 -11.719 -8.867 1 98.56 78 ASN A O 1
ATOM 569 N N . PHE A 1 79 ? -7.625 -10.352 -7.078 1 98.69 79 PHE A N 1
ATOM 570 C CA . PHE A 1 79 ? -6.473 -10.977 -6.441 1 98.69 79 PHE A CA 1
ATOM 571 C C . PHE A 1 79 ? -6.867 -11.617 -5.113 1 98.69 79 PHE A C 1
ATOM 573 O O . PHE A 1 79 ? -7.02 -10.922 -4.105 1 98.69 79 PHE A O 1
ATOM 580 N N . MET A 1 80 ? -6.949 -12.883 -5.09 1 98.38 80 MET A N 1
ATOM 581 C CA . MET A 1 80 ? -7.539 -13.602 -3.967 1 98.38 80 MET A CA 1
ATOM 582 C C . MET A 1 80 ? -6.555 -13.711 -2.807 1 98.38 80 MET A C 1
ATOM 584 O O . MET A 1 80 ? -5.391 -14.055 -3.008 1 98.38 80 MET A O 1
ATOM 588 N N . HIS A 1 81 ? -6.988 -13.383 -1.645 1 97.75 81 HIS A N 1
ATOM 589 C CA . HIS A 1 81 ? -6.309 -13.805 -0.424 1 97.75 81 HIS A CA 1
ATOM 590 C C . HIS A 1 81 ? -6.199 -15.328 -0.354 1 97.75 81 HIS A C 1
ATOM 592 O O . HIS A 1 81 ? -7.023 -16.047 -0.928 1 97.75 81 HIS A O 1
ATOM 598 N N . ASN A 1 82 ? -5.18 -15.797 0.338 1 97.69 82 ASN A N 1
ATOM 599 C CA . ASN A 1 82 ? -4.965 -17.25 0.38 1 97.69 82 ASN A CA 1
ATOM 600 C C . ASN A 1 82 ? -6.199 -17.984 0.895 1 97.69 82 ASN A C 1
ATOM 602 O O . ASN A 1 82 ? -6.512 -19.078 0.434 1 97.69 82 ASN A O 1
ATOM 606 N N . THR A 1 83 ? -6.977 -17.359 1.808 1 97 83 THR A N 1
ATOM 607 C CA . THR A 1 83 ? -8.18 -18 2.324 1 97 83 THR A CA 1
ATOM 608 C C . THR A 1 83 ? -9.234 -18.141 1.229 1 97 83 THR A C 1
ATOM 610 O O . THR A 1 83 ? -9.93 -19.156 1.156 1 97 83 THR A O 1
ATOM 613 N N . GLU A 1 84 ? -9.352 -17.172 0.42 1 97.75 84 GLU A N 1
ATOM 614 C CA . GLU A 1 84 ? -10.305 -17.219 -0.688 1 97.75 84 GLU A CA 1
ATOM 615 C C . GLU A 1 84 ? -9.852 -18.188 -1.765 1 97.75 84 GLU A C 1
ATOM 617 O O . GLU A 1 84 ? -10.672 -18.875 -2.373 1 97.75 84 GLU A O 1
ATOM 622 N N . LEU A 1 85 ? -8.594 -18.266 -2.025 1 98.25 85 LEU A N 1
ATOM 623 C CA . LEU A 1 85 ? -8.055 -19.219 -2.984 1 98.25 85 LEU A CA 1
ATOM 624 C C . LEU A 1 85 ? -8.273 -20.641 -2.508 1 98.25 85 LEU A C 1
ATOM 626 O O . LEU A 1 85 ? -8.602 -21.531 -3.305 1 98.25 85 LEU A O 1
ATOM 630 N N . LEU A 1 86 ? -8.094 -20.844 -1.225 1 98.38 86 LEU A N 1
ATOM 631 C CA . LEU A 1 86 ? -8.359 -22.172 -0.661 1 98.38 86 LEU A CA 1
ATOM 632 C C . LEU A 1 86 ? -9.828 -22.531 -0.832 1 98.38 86 LEU A C 1
ATOM 634 O O . LEU A 1 86 ? -10.156 -23.688 -1.12 1 98.38 86 LEU A O 1
ATOM 638 N N . GLU A 1 87 ? -10.695 -21.609 -0.673 1 98.25 87 GLU A N 1
ATOM 639 C CA . GLU A 1 87 ? -12.117 -21.859 -0.897 1 98.25 87 GLU A CA 1
ATOM 640 C C . GLU A 1 87 ? -12.391 -22.219 -2.352 1 98.25 87 GLU A C 1
ATOM 642 O O . GLU A 1 87 ? -13.258 -23.047 -2.635 1 98.25 87 GLU A O 1
ATOM 647 N N . TYR A 1 88 ? -11.742 -21.562 -3.223 1 98.44 88 TYR A N 1
ATOM 648 C CA . TYR A 1 88 ? -11.852 -21.922 -4.629 1 98.44 88 TYR A CA 1
ATOM 649 C C . TYR A 1 88 ? -11.453 -23.391 -4.852 1 98.44 88 TYR A C 1
ATOM 651 O O . TYR A 1 88 ? -12.148 -24.125 -5.543 1 98.44 88 TYR A O 1
ATOM 659 N N . PHE A 1 89 ? -10.328 -23.828 -4.219 1 98.62 89 PHE A N 1
ATOM 660 C CA . PHE A 1 89 ? -9.883 -25.203 -4.324 1 98.62 89 PHE A CA 1
ATOM 661 C C . PHE A 1 89 ? -10.938 -26.156 -3.76 1 98.62 89 PHE A C 1
ATOM 663 O O . PHE A 1 89 ? -11.219 -27.203 -4.352 1 98.62 89 PHE A O 1
ATOM 670 N N . ARG A 1 90 ? -11.469 -25.75 -2.672 1 98.69 90 ARG A N 1
ATOM 671 C CA . ARG A 1 90 ? -12.477 -26.594 -2.035 1 98.69 90 ARG A CA 1
ATOM 672 C C . ARG A 1 90 ? -13.727 -26.703 -2.91 1 98.69 90 ARG A C 1
ATOM 674 O O . ARG A 1 90 ? -14.312 -27.781 -3.023 1 98.69 90 ARG A O 1
ATOM 681 N N . SER A 1 91 ? -14.102 -25.609 -3.482 1 98.62 91 SER A N 1
ATOM 682 C CA . SER A 1 91 ? -15.242 -25.625 -4.383 1 98.62 91 SER A CA 1
ATOM 683 C C . SER A 1 91 ? -14.984 -26.516 -5.594 1 98.62 91 SER A C 1
ATOM 685 O O . SER A 1 91 ? -15.883 -27.219 -6.055 1 98.62 91 SER A O 1
ATOM 687 N N . TYR A 1 92 ? -13.844 -26.422 -6.137 1 98.56 92 TYR A N 1
ATOM 688 C CA . TYR A 1 92 ? -13.445 -27.281 -7.254 1 98.56 92 TYR A CA 1
ATOM 689 C C . TYR A 1 92 ? -13.516 -28.75 -6.875 1 98.56 92 TYR A C 1
ATOM 691 O O . TYR A 1 92 ? -14.086 -29.562 -7.605 1 98.56 92 TYR A O 1
ATOM 699 N N . ALA A 1 93 ? -12.906 -29.078 -5.723 1 98.81 93 ALA A N 1
ATOM 700 C CA . ALA A 1 93 ? -12.898 -30.453 -5.234 1 98.81 93 ALA A CA 1
ATOM 701 C C . ALA A 1 93 ? -14.32 -30.969 -5.012 1 98.81 93 ALA A C 1
ATOM 703 O O . ALA A 1 93 ? -14.625 -32.125 -5.32 1 98.81 93 ALA A O 1
ATOM 704 N N . LYS A 1 94 ? -15.109 -30.109 -4.469 1 98.69 94 LYS A N 1
ATOM 705 C CA . LYS A 1 94 ? -16.5 -30.469 -4.215 1 98.69 94 LYS A CA 1
ATOM 706 C C . LYS A 1 94 ? -17.266 -30.688 -5.52 1 98.69 94 LYS A C 1
ATOM 708 O O . LYS A 1 94 ? -17.969 -31.688 -5.68 1 98.69 94 LYS A O 1
ATOM 713 N N . GLN A 1 95 ? -17.141 -29.75 -6.418 1 98.25 95 GLN A N 1
ATOM 714 C CA . GLN A 1 95 ? -17.844 -29.812 -7.695 1 98.25 95 GLN A CA 1
ATOM 715 C C . GLN A 1 95 ? -17.531 -31.109 -8.438 1 98.25 95 GLN A C 1
ATOM 717 O O . GLN A 1 95 ? -18.422 -31.703 -9.055 1 98.25 95 GLN A O 1
ATOM 722 N N . PHE A 1 96 ? -16.344 -31.594 -8.391 1 98.31 96 PHE A N 1
ATOM 723 C CA . PHE A 1 96 ? -15.93 -32.75 -9.188 1 98.31 96 PHE A CA 1
ATOM 724 C C . PHE A 1 96 ? -15.734 -33.969 -8.305 1 98.31 96 PHE A C 1
ATOM 726 O O . PHE A 1 96 ? -15.203 -35 -8.758 1 98.31 96 PHE A O 1
ATOM 733 N N . ASP A 1 97 ? -16.141 -33.875 -7.016 1 98.31 97 ASP A N 1
ATOM 734 C CA . ASP A 1 97 ? -16.109 -34.969 -6.051 1 98.31 97 ASP A CA 1
ATOM 735 C C . ASP A 1 97 ? -14.734 -35.625 -5.996 1 98.31 97 ASP A C 1
ATOM 737 O O . ASP A 1 97 ? -14.609 -36.844 -6.164 1 98.31 97 ASP A O 1
ATOM 741 N N . LEU A 1 98 ? -13.742 -34.781 -5.719 1 98.81 98 LEU A N 1
ATOM 742 C CA . LEU A 1 98 ? -12.359 -35.25 -5.867 1 98.81 98 LEU A CA 1
ATOM 743 C C . LEU A 1 98 ? -11.844 -35.844 -4.559 1 98.81 98 LEU A C 1
ATOM 745 O O . LEU A 1 98 ? -10.898 -36.625 -4.562 1 98.81 98 LEU A O 1
ATOM 749 N N . GLU A 1 99 ? -12.367 -35.5 -3.455 1 98.44 99 GLU A N 1
ATOM 750 C CA . GLU A 1 99 ? -11.797 -35.844 -2.152 1 98.44 99 GLU A CA 1
ATOM 751 C C . GLU A 1 99 ? -11.828 -37.344 -1.901 1 98.44 99 GLU A C 1
ATOM 753 O O . GLU A 1 99 ? -10.992 -37.875 -1.171 1 98.44 99 GLU A O 1
ATOM 758 N N . LYS A 1 100 ? -12.797 -38.062 -2.506 1 98.38 100 LYS A N 1
ATOM 759 C CA . LYS A 1 100 ? -12.93 -39.5 -2.293 1 98.38 100 LYS A CA 1
ATOM 760 C C . LYS A 1 100 ? -11.727 -40.25 -2.852 1 98.38 100 LYS A C 1
ATOM 762 O O . LYS A 1 100 ? -11.5 -41.406 -2.506 1 98.38 100 LYS A O 1
ATOM 767 N N . TYR A 1 101 ? -10.961 -39.594 -3.688 1 98.81 101 TYR A N 1
ATOM 768 C CA . TYR A 1 101 ? -9.797 -40.25 -4.297 1 98.81 101 TYR A CA 1
ATOM 769 C C . TYR A 1 101 ? -8.539 -39.969 -3.488 1 98.81 101 TYR A C 1
ATOM 771 O O . TYR A 1 101 ? -7.469 -40.5 -3.799 1 98.81 101 TYR A O 1
ATOM 779 N N . ILE A 1 102 ? -8.609 -39.188 -2.436 1 98.88 102 ILE A N 1
ATOM 780 C CA . ILE A 1 102 ? -7.434 -38.719 -1.709 1 98.88 102 ILE A CA 1
ATOM 781 C C . ILE A 1 102 ? -7.277 -39.5 -0.413 1 98.88 102 ILE A C 1
ATOM 783 O O . ILE A 1 102 ? -8.219 -39.625 0.373 1 98.88 102 ILE A O 1
ATOM 787 N N . ARG A 1 103 ? -6.137 -40.094 -0.249 1 98.75 103 ARG A N 1
ATOM 788 C CA . ARG A 1 103 ? -5.723 -40.625 1.041 1 98.75 103 ARG A CA 1
ATOM 789 C C . ARG A 1 103 ? -4.918 -39.625 1.833 1 98.75 103 ARG A C 1
ATOM 791 O O . ARG A 1 103 ? -3.719 -39.438 1.599 1 98.75 103 ARG A O 1
ATOM 798 N N . PHE A 1 104 ? -5.59 -39 2.76 1 98.38 104 PHE A N 1
ATOM 799 C CA . PHE A 1 104 ? -4.949 -38 3.605 1 98.38 104 PHE A CA 1
ATOM 800 C C . PHE A 1 104 ? -4.027 -38.656 4.625 1 98.38 104 PHE A C 1
ATOM 802 O O . PHE A 1 104 ? -4.18 -39.844 4.926 1 98.38 104 PHE A O 1
ATOM 809 N N . SER A 1 105 ? -3.037 -37.938 5.094 1 98.06 105 SER A N 1
ATOM 810 C CA . SER A 1 105 ? -2.076 -38.406 6.086 1 98.06 105 SER A CA 1
ATOM 811 C C . SER A 1 105 ? -1.322 -39.625 5.574 1 98.06 105 SER A C 1
ATOM 813 O O . SER A 1 105 ? -1.06 -40.562 6.336 1 98.06 105 SER A O 1
ATOM 815 N N . HIS A 1 106 ? -1.107 -39.719 4.367 1 98.5 106 HIS A N 1
ATOM 816 C CA . HIS A 1 106 ? -0.279 -40.719 3.73 1 98.5 106 HIS A CA 1
ATOM 817 C C . HIS A 1 106 ? 0.947 -40.094 3.07 1 98.5 106 HIS A C 1
ATOM 819 O O . HIS A 1 106 ? 0.819 -39.312 2.127 1 98.5 106 HIS A O 1
ATOM 825 N N . LYS A 1 107 ? 2.041 -40.438 3.574 1 98 107 LYS A N 1
ATOM 826 C CA . LYS A 1 107 ? 3.309 -39.906 3.062 1 98 107 LYS A CA 1
ATOM 827 C C . LYS A 1 107 ? 3.965 -40.906 2.113 1 98 107 LYS A C 1
ATOM 829 O O . LYS A 1 107 ? 4.207 -42.062 2.486 1 98 107 LYS A O 1
ATOM 834 N N . VAL A 1 108 ? 4.207 -40.531 0.894 1 98.44 108 VAL A N 1
ATOM 835 C CA . VAL A 1 108 ? 4.934 -41.375 -0.051 1 98.44 108 VAL A CA 1
ATOM 836 C C . VAL A 1 108 ? 6.41 -41.406 0.328 1 98.44 108 VAL A C 1
ATOM 838 O O . VAL A 1 108 ? 7.031 -40.375 0.553 1 98.44 108 VAL A O 1
ATOM 841 N N . LYS A 1 109 ? 6.941 -42.594 0.337 1 97.88 109 LYS A N 1
ATOM 842 C CA . LYS A 1 109 ? 8.328 -42.781 0.761 1 97.88 109 LYS A CA 1
ATOM 843 C C . LYS A 1 109 ? 9.242 -43.031 -0.437 1 97.88 109 LYS A C 1
ATOM 845 O O . LYS A 1 109 ? 10.414 -42.656 -0.412 1 97.88 109 LYS A O 1
ATOM 850 N N . SER A 1 110 ? 8.641 -43.719 -1.396 1 98.38 110 SER A N 1
ATOM 851 C CA . SER A 1 110 ? 9.469 -44.031 -2.559 1 98.38 110 SER A CA 1
ATOM 852 C C . SER A 1 110 ? 8.602 -44.312 -3.785 1 98.38 110 SER A C 1
ATOM 854 O O . SER A 1 110 ? 7.484 -44.812 -3.658 1 98.38 110 SER A O 1
ATOM 856 N N . ILE A 1 111 ? 9.078 -43.969 -4.902 1 98.81 111 ILE A N 1
ATOM 857 C CA . ILE A 1 111 ? 8.547 -44.25 -6.223 1 98.81 111 ILE A CA 1
ATOM 858 C C . ILE A 1 111 ? 9.609 -44.938 -7.074 1 98.81 111 ILE A C 1
ATOM 860 O O . ILE A 1 111 ? 10.656 -44.344 -7.367 1 98.81 111 ILE A O 1
ATOM 864 N N . LYS A 1 112 ? 9.344 -46.219 -7.52 1 98.62 112 LYS A N 1
ATOM 865 C CA . LYS A 1 112 ? 10.336 -47 -8.258 1 98.62 112 LYS A CA 1
ATOM 866 C C . LYS A 1 112 ? 9.695 -47.719 -9.445 1 98.62 112 LYS A C 1
ATOM 868 O O . LYS A 1 112 ? 8.539 -48.156 -9.359 1 98.62 112 LYS A O 1
ATOM 873 N N . ARG A 1 113 ? 10.5 -47.812 -10.492 1 98.25 113 ARG A N 1
ATOM 874 C CA . ARG A 1 113 ? 10.047 -48.625 -11.609 1 98.25 113 ARG A CA 1
ATOM 875 C C . ARG A 1 113 ? 9.773 -50.062 -11.148 1 98.25 113 ARG A C 1
ATOM 877 O O . ARG A 1 113 ? 10.547 -50.625 -10.383 1 98.25 113 ARG A O 1
ATOM 884 N N . ASN A 1 114 ? 8.617 -50.562 -11.508 1 97.5 114 ASN A N 1
ATOM 885 C CA . ASN A 1 114 ? 8.297 -51.969 -11.258 1 97.5 114 ASN A CA 1
ATOM 886 C C . ASN A 1 114 ? 9.289 -52.906 -11.93 1 97.5 114 ASN A C 1
ATOM 888 O O . ASN A 1 114 ? 9.945 -52.531 -12.906 1 97.5 114 ASN A O 1
ATOM 892 N N . SER A 1 115 ? 9.336 -54.156 -11.422 1 96.81 115 SER A N 1
ATOM 893 C CA . SER A 1 115 ? 10.273 -55.125 -11.961 1 96.81 115 SER A CA 1
ATOM 894 C C . SER A 1 115 ? 9.984 -55.406 -13.43 1 96.81 115 SER A C 1
ATOM 896 O O . SER A 1 115 ? 10.891 -55.781 -14.188 1 96.81 115 SER A O 1
ATOM 898 N N . ARG A 1 116 ? 8.797 -55.188 -13.875 1 97.62 116 ARG A N 1
ATOM 899 C CA . ARG A 1 116 ? 8.406 -55.438 -15.258 1 97.62 116 ARG A CA 1
ATOM 900 C C . ARG A 1 116 ? 8.195 -54.125 -16.016 1 97.62 116 ARG A C 1
ATOM 902 O O . ARG A 1 116 ? 7.41 -54.062 -16.969 1 97.62 116 ARG A O 1
ATOM 909 N N . PHE A 1 117 ? 8.82 -53.062 -15.609 1 97.5 117 PHE A N 1
ATOM 910 C CA . PHE A 1 117 ? 8.617 -51.719 -16.172 1 97.5 117 PHE A CA 1
ATOM 911 C C . PHE A 1 117 ? 8.828 -51.75 -17.688 1 97.5 117 PHE A C 1
ATOM 913 O O . PHE A 1 117 ? 8.078 -51.094 -18.422 1 97.5 117 PHE A O 1
ATOM 920 N N . SER A 1 118 ? 9.859 -52.438 -18.156 1 95.75 118 SER A N 1
ATOM 921 C CA . SER A 1 118 ? 10.18 -52.469 -19.594 1 95.75 118 SER A CA 1
ATOM 922 C C . SER A 1 118 ? 9 -52.938 -20.406 1 95.75 118 SER A C 1
ATOM 924 O O . SER A 1 118 ? 8.828 -52.562 -21.562 1 95.75 118 SER A O 1
ATOM 926 N N . GLU A 1 119 ? 8.211 -53.75 -19.766 1 96.25 119 GLU A N 1
ATOM 927 C CA . GLU A 1 119 ? 7.055 -54.312 -20.453 1 96.25 119 GLU A CA 1
ATOM 928 C C . GLU A 1 119 ? 5.789 -53.5 -20.172 1 96.25 119 GLU A C 1
ATOM 930 O O . GLU A 1 119 ? 5.008 -53.219 -21.078 1 96.25 119 GLU A O 1
ATOM 935 N N . THR A 1 120 ? 5.664 -53.156 -18.938 1 95.44 120 THR A N 1
ATOM 936 C CA . THR A 1 120 ? 4.355 -52.656 -18.516 1 95.44 120 THR A CA 1
ATOM 937 C C . THR A 1 120 ? 4.379 -51.125 -18.344 1 95.44 120 THR A C 1
ATOM 939 O O . THR A 1 120 ? 3.332 -50.5 -18.406 1 95.44 120 THR A O 1
ATOM 942 N N . GLY A 1 121 ? 5.625 -50.531 -18.125 1 97.19 121 GLY A N 1
ATOM 943 C CA . GLY A 1 121 ? 5.734 -49.125 -17.812 1 97.19 121 GLY A CA 1
ATOM 944 C C . GLY A 1 121 ? 5.199 -48.75 -16.438 1 97.19 121 GLY A C 1
ATOM 945 O O . GLY A 1 121 ? 4.965 -47.594 -16.141 1 97.19 121 GLY A O 1
ATOM 946 N N . GLN A 1 122 ? 5.066 -49.719 -15.531 1 98.56 122 GLN A N 1
ATOM 947 C CA . GLN A 1 122 ? 4.391 -49.531 -14.25 1 98.56 122 GLN A CA 1
ATOM 948 C C . GLN A 1 122 ? 5.379 -49.094 -13.172 1 98.56 122 GLN A C 1
ATOM 950 O O . GLN A 1 122 ? 6.586 -49.344 -13.297 1 98.56 122 GLN A O 1
ATOM 955 N N . TRP A 1 123 ? 4.816 -48.5 -12.133 1 98.81 123 TRP A N 1
ATOM 956 C CA . TRP A 1 123 ? 5.594 -47.969 -11.016 1 98.81 123 TRP A CA 1
ATOM 957 C C . TRP A 1 123 ? 5.098 -48.562 -9.688 1 98.81 123 TRP A C 1
ATOM 959 O O . TRP A 1 123 ? 3.9 -48.781 -9.508 1 98.81 123 TRP A O 1
ATOM 969 N N . ASP A 1 124 ? 6.035 -48.781 -8.773 1 98.81 124 ASP A N 1
ATOM 970 C CA . ASP A 1 124 ? 5.707 -49.156 -7.402 1 98.81 124 ASP A CA 1
ATOM 971 C C . ASP A 1 124 ? 5.879 -47.969 -6.465 1 98.81 124 ASP A C 1
ATOM 973 O O . ASP A 1 124 ? 6.93 -47.312 -6.449 1 98.81 124 ASP A O 1
ATOM 977 N N . ILE A 1 125 ? 4.801 -47.656 -5.723 1 98.81 125 ILE A N 1
ATOM 978 C CA . ILE A 1 125 ? 4.816 -46.562 -4.777 1 98.81 125 ILE A CA 1
ATOM 979 C C . ILE A 1 125 ? 4.719 -47.094 -3.352 1 98.81 125 ILE A C 1
ATOM 981 O O . ILE A 1 125 ? 3.777 -47.812 -3.016 1 98.81 125 ILE A O 1
ATOM 985 N N . GLU A 1 126 ? 5.723 -46.812 -2.604 1 98.81 126 GLU A N 1
ATOM 986 C CA . GLU A 1 126 ? 5.691 -47.094 -1.173 1 98.81 126 GLU A CA 1
ATOM 987 C C . GLU A 1 126 ? 5.184 -45.906 -0.379 1 98.81 126 GLU A C 1
ATOM 989 O O . GLU A 1 126 ? 5.656 -44.781 -0.568 1 98.81 126 GLU A O 1
ATOM 994 N N . TRP A 1 127 ? 4.211 -46.094 0.47 1 98.44 127 TRP A N 1
ATOM 995 C CA . TRP A 1 127 ? 3.666 -45 1.268 1 98.44 127 TRP A CA 1
ATOM 996 C C . TRP A 1 127 ? 3.545 -45.406 2.732 1 98.44 127 TRP A C 1
ATOM 998 O O . TRP A 1 127 ? 3.553 -46.594 3.059 1 98.44 127 TRP A O 1
ATOM 1008 N N . LEU A 1 128 ? 3.594 -44.469 3.582 1 98.38 128 LEU A N 1
ATOM 1009 C CA . LEU A 1 128 ? 3.441 -44.594 5.027 1 98.38 128 LEU A CA 1
ATOM 1010 C C . LEU A 1 128 ? 2.158 -43.906 5.5 1 98.38 128 LEU A C 1
ATOM 1012 O O . LEU A 1 128 ? 1.938 -42.719 5.23 1 98.38 128 LEU A O 1
ATOM 1016 N N . ASP A 1 129 ? 1.283 -44.656 6.121 1 98.25 129 ASP A N 1
ATOM 1017 C CA . ASP A 1 129 ? 0.14 -44.062 6.812 1 98.25 129 ASP A CA 1
ATOM 1018 C C . ASP A 1 129 ? 0.569 -43.406 8.125 1 98.25 129 ASP A C 1
ATOM 1020 O O . ASP A 1 129 ? 0.962 -44.094 9.07 1 98.25 129 ASP A O 1
ATOM 1024 N N . LEU A 1 130 ? 0.455 -42.156 8.172 1 96.94 130 LEU A N 1
ATOM 1025 C CA . LEU A 1 130 ? 0.986 -41.406 9.305 1 96.94 130 LEU A CA 1
ATOM 1026 C C . LEU A 1 130 ? 0.112 -41.562 10.539 1 96.94 130 LEU A C 1
ATOM 1028 O O . LEU A 1 130 ? 0.541 -41.281 11.656 1 96.94 130 LEU A O 1
ATOM 1032 N N . LYS A 1 131 ? -1.114 -42.031 10.352 1 97.44 131 LYS A N 1
ATOM 1033 C CA . LYS A 1 131 ? -2.004 -42.281 11.477 1 97.44 131 LYS A CA 1
ATOM 1034 C C . LYS A 1 131 ? -1.728 -43.625 12.117 1 97.44 131 LYS A C 1
ATOM 1036 O O . LYS A 1 131 ? -1.712 -43.75 13.344 1 97.44 131 LYS A O 1
ATOM 1041 N N . THR A 1 132 ? -1.485 -44.688 11.32 1 97.38 132 THR A N 1
ATOM 1042 C CA . THR A 1 132 ? -1.345 -46.062 11.812 1 97.38 132 THR A CA 1
ATOM 1043 C C . THR A 1 132 ? 0.12 -46.469 11.812 1 97.38 132 THR A C 1
ATOM 1045 O O . THR A 1 132 ? 0.478 -47.5 12.422 1 97.38 132 THR A O 1
ATOM 1048 N N . ASN A 1 133 ? 0.961 -45.781 11.109 1 97.12 133 ASN A N 1
ATOM 1049 C CA . ASN A 1 133 ? 2.375 -46.094 10.945 1 97.12 133 ASN A CA 1
ATOM 1050 C C . ASN A 1 133 ? 2.576 -47.344 10.109 1 97.12 133 ASN A C 1
ATOM 1052 O O . ASN A 1 133 ? 3.607 -48.031 10.219 1 97.12 133 ASN A O 1
ATOM 1056 N N . ASN A 1 134 ? 1.593 -47.688 9.359 1 97.38 134 ASN A N 1
ATOM 1057 C CA . ASN A 1 134 ? 1.709 -48.812 8.43 1 97.38 134 ASN A CA 1
ATOM 1058 C C . ASN A 1 134 ? 2.26 -48.375 7.078 1 97.38 134 ASN A C 1
ATOM 1060 O O . ASN A 1 134 ? 1.949 -47.281 6.605 1 97.38 134 ASN A O 1
ATOM 1064 N N . THR A 1 135 ? 3.049 -49.219 6.547 1 97.88 135 THR A N 1
ATOM 1065 C CA . THR A 1 135 ? 3.602 -48.969 5.215 1 97.88 135 THR A CA 1
ATOM 1066 C C . THR A 1 135 ? 3.039 -50 4.219 1 97.88 135 THR A C 1
ATOM 1068 O O . THR A 1 135 ? 2.742 -51.125 4.582 1 97.88 135 THR A O 1
ATOM 1071 N N . SER A 1 136 ? 2.869 -49.625 3.055 1 98.38 136 SER A N 1
ATOM 1072 C CA . SER A 1 136 ? 2.408 -50.5 1.992 1 98.38 136 SER A CA 1
ATOM 1073 C C . SER A 1 136 ? 2.977 -50.094 0.64 1 98.38 136 SER A C 1
ATOM 1075 O O . SER A 1 136 ? 3.508 -48.969 0.496 1 98.38 136 SER A O 1
ATOM 1077 N N . ILE A 1 137 ? 3.006 -51 -0.292 1 98.5 137 ILE A N 1
ATOM 1078 C CA . ILE A 1 137 ? 3.441 -50.781 -1.665 1 98.5 137 ILE A CA 1
ATOM 1079 C C . ILE A 1 137 ? 2.295 -51.062 -2.627 1 98.5 137 ILE A C 1
ATOM 1081 O O . ILE A 1 137 ? 1.621 -52.094 -2.504 1 98.5 137 ILE A O 1
ATOM 1085 N N . GLU A 1 138 ? 2.047 -50.156 -3.506 1 98.62 138 GLU A N 1
ATOM 1086 C CA . GLU A 1 138 ? 1.039 -50.344 -4.547 1 98.62 138 GLU A CA 1
ATOM 1087 C C . GLU A 1 138 ? 1.619 -50.062 -5.93 1 98.62 138 GLU A C 1
ATOM 1089 O O . GLU A 1 138 ? 2.537 -49.25 -6.07 1 98.62 138 GLU A O 1
ATOM 1094 N N . THR A 1 139 ? 1.076 -50.719 -6.957 1 98.69 139 THR A N 1
ATOM 1095 C CA . THR A 1 139 ? 1.563 -50.594 -8.32 1 98.69 139 THR A CA 1
ATOM 1096 C C . THR A 1 139 ? 0.605 -49.75 -9.156 1 98.69 139 THR A C 1
ATOM 1098 O O . THR A 1 139 ? -0.614 -49.875 -9.039 1 98.69 139 THR A O 1
ATOM 1101 N N . PHE A 1 140 ? 1.157 -48.938 -9.992 1 98.88 140 PHE A N 1
ATOM 1102 C CA . PHE A 1 140 ? 0.352 -48.031 -10.797 1 98.88 140 PHE A CA 1
ATOM 1103 C C . PHE A 1 140 ? 0.841 -48 -12.234 1 98.88 140 PHE A C 1
ATOM 1105 O O . PHE A 1 140 ? 2.023 -48.219 -12.5 1 98.88 140 PHE A O 1
ATOM 1112 N N . ASP A 1 141 ? -0.061 -47.656 -13.188 1 98.62 141 ASP A N 1
ATOM 1113 C CA . ASP A 1 141 ? 0.252 -47.531 -14.602 1 98.62 141 ASP A CA 1
ATOM 1114 C C . ASP A 1 141 ? 0.851 -46.156 -14.914 1 98.62 141 ASP A C 1
ATOM 1116 O O . ASP A 1 141 ? 1.534 -46 -15.922 1 98.62 141 ASP A O 1
ATOM 1120 N N . GLY A 1 142 ? 0.632 -45.156 -14.148 1 98.69 142 GLY A N 1
ATOM 1121 C CA . GLY A 1 142 ? 1.122 -43.812 -14.289 1 98.69 142 GLY A CA 1
ATOM 1122 C C . GLY A 1 142 ? 1.252 -43.062 -12.969 1 98.69 142 GLY A C 1
ATOM 1123 O O . GLY A 1 142 ? 0.514 -43.344 -12.023 1 98.69 142 GLY A O 1
ATOM 1124 N N . VAL A 1 143 ? 2.188 -42.125 -12.914 1 98.88 143 VAL A N 1
ATOM 1125 C CA . VAL A 1 143 ? 2.43 -41.344 -11.695 1 98.88 143 VAL A CA 1
ATOM 1126 C C . VAL A 1 143 ? 2.561 -39.875 -12.031 1 98.88 143 VAL A C 1
ATOM 1128 O O . VAL A 1 143 ? 3.354 -39.5 -12.898 1 98.88 143 VAL A O 1
ATOM 1131 N N . MET A 1 144 ? 1.772 -39 -11.445 1 98.88 144 MET A N 1
ATOM 1132 C CA . MET A 1 144 ? 1.938 -37.562 -11.492 1 98.88 144 MET A CA 1
ATOM 1133 C C . MET A 1 144 ? 2.479 -37.031 -10.172 1 98.88 144 MET A C 1
ATOM 1135 O O . MET A 1 144 ? 1.818 -37.125 -9.133 1 98.88 144 MET A O 1
ATOM 1139 N N . VAL A 1 145 ? 3.664 -36.5 -10.234 1 98.69 145 VAL A N 1
ATOM 1140 C CA . VAL A 1 145 ? 4.324 -35.938 -9.062 1 98.69 145 VAL A CA 1
ATOM 1141 C C . VAL A 1 145 ? 3.934 -34.469 -8.891 1 98.69 145 VAL A C 1
ATOM 1143 O O . VAL A 1 145 ? 4.48 -33.594 -9.562 1 98.69 145 VAL A O 1
ATOM 1146 N N . CYS A 1 146 ? 3.051 -34.188 -7.934 1 98.25 146 CYS A N 1
ATOM 1147 C CA . CYS A 1 146 ? 2.488 -32.875 -7.688 1 98.25 146 CYS A CA 1
ATOM 1148 C C . CYS A 1 146 ? 2.908 -32.344 -6.32 1 98.25 146 CYS A C 1
ATOM 1150 O O . CYS A 1 146 ? 2.09 -31.781 -5.582 1 98.25 146 CYS A O 1
ATOM 1152 N N . THR A 1 147 ? 4.141 -32.438 -5.953 1 95.25 147 THR A N 1
ATOM 1153 C CA . THR A 1 147 ? 4.605 -32.156 -4.598 1 95.25 147 THR A CA 1
ATOM 1154 C C . THR A 1 147 ? 4.965 -30.688 -4.422 1 95.25 147 THR A C 1
ATOM 1156 O O . THR A 1 147 ? 5.16 -30.219 -3.297 1 95.25 147 THR A O 1
ATOM 1159 N N . GLY A 1 148 ? 4.988 -29.922 -5.496 1 91.44 148 GLY A N 1
ATOM 1160 C CA . GLY A 1 148 ? 5.367 -28.516 -5.406 1 91.44 148 GLY A CA 1
ATOM 1161 C C . GLY A 1 148 ? 6.855 -28.312 -5.207 1 91.44 148 GLY A C 1
ATOM 1162 O O . GLY A 1 148 ? 7.602 -29.281 -5.02 1 91.44 148 GLY A O 1
ATOM 1163 N N . HIS A 1 149 ? 7.367 -27.016 -5.242 1 89.06 149 HIS A N 1
ATOM 1164 C CA . HIS A 1 149 ? 8.805 -26.812 -5.188 1 89.06 149 HIS A CA 1
ATOM 1165 C C . HIS A 1 149 ? 9.164 -25.672 -4.234 1 89.06 149 HIS A C 1
ATOM 1167 O O . HIS A 1 149 ? 10.273 -25.141 -4.273 1 89.06 149 HIS A O 1
ATOM 1173 N N . HIS A 1 150 ? 8.242 -25.234 -3.396 1 89.81 150 HIS A N 1
ATOM 1174 C CA . HIS A 1 150 ? 8.492 -24.234 -2.357 1 89.81 150 HIS A CA 1
ATOM 1175 C C . HIS A 1 150 ? 8.422 -24.859 -0.969 1 89.81 150 HIS A C 1
ATOM 1177 O O . HIS A 1 150 ? 7.688 -24.391 -0.102 1 89.81 150 HIS A O 1
ATOM 1183 N N . THR A 1 151 ? 9.211 -25.859 -0.755 1 91.56 151 THR A N 1
ATOM 1184 C CA . THR A 1 151 ? 9.125 -26.609 0.488 1 91.56 151 THR A CA 1
ATOM 1185 C C . THR A 1 151 ? 10.453 -26.562 1.244 1 91.56 151 THR A C 1
ATOM 1187 O O . THR A 1 151 ? 10.469 -26.453 2.473 1 91.56 151 THR A O 1
ATOM 1190 N N . ASP A 1 152 ? 11.539 -26.594 0.517 1 94.25 152 ASP A N 1
ATOM 1191 C CA . ASP A 1 152 ? 12.859 -26.656 1.147 1 94.25 152 ASP A CA 1
ATOM 1192 C C . ASP A 1 152 ? 13.547 -25.297 1.12 1 94.25 152 ASP A C 1
ATOM 1194 O O . ASP A 1 152 ? 14.117 -24.906 0.1 1 94.25 152 ASP A O 1
ATOM 1198 N N . PRO A 1 153 ? 13.641 -24.656 2.318 1 96.31 153 PRO A N 1
ATOM 1199 C CA . PRO A 1 153 ? 14.305 -23.359 2.357 1 96.31 153 PRO A CA 1
ATOM 1200 C C . PRO A 1 153 ? 15.758 -23.422 1.905 1 96.31 153 PRO A C 1
ATOM 1202 O O . PRO A 1 153 ? 16.469 -24.375 2.232 1 96.31 153 PRO A O 1
ATOM 1205 N N . TYR A 1 154 ? 16.172 -22.453 1.176 1 96.69 154 TYR A N 1
ATOM 1206 C CA . TYR A 1 154 ? 17.578 -22.344 0.802 1 96.69 154 TYR A CA 1
ATOM 1207 C C . TYR A 1 154 ? 18.312 -21.406 1.761 1 96.69 154 TYR A C 1
ATOM 1209 O O . TYR A 1 154 ? 17.922 -20.266 1.949 1 96.69 154 TYR A O 1
ATOM 1217 N N . TRP A 1 155 ? 19.328 -21.875 2.396 1 96.75 155 TRP A N 1
ATOM 1218 C CA . TRP A 1 155 ? 20.219 -21.078 3.232 1 96.75 155 TRP A CA 1
ATOM 1219 C C . TRP A 1 155 ? 21.547 -20.828 2.527 1 96.75 155 TRP A C 1
ATOM 1221 O O . TRP A 1 155 ? 22.297 -21.781 2.238 1 96.75 155 TRP A O 1
ATOM 1231 N N . PRO A 1 156 ? 21.797 -19.594 2.232 1 95.88 156 PRO A N 1
ATOM 1232 C CA . PRO A 1 156 ? 23.125 -19.344 1.676 1 95.88 156 PRO A CA 1
ATOM 1233 C C . PRO A 1 156 ? 24.25 -19.641 2.666 1 95.88 156 PRO A C 1
ATOM 1235 O O . PRO A 1 156 ? 23.984 -19.891 3.846 1 95.88 156 PRO A O 1
ATOM 1238 N N . ALA A 1 157 ? 25.484 -19.688 2.057 1 96.31 157 ALA A N 1
ATOM 1239 C CA . ALA A 1 157 ? 26.625 -19.797 2.957 1 96.31 157 ALA A CA 1
ATOM 1240 C C . ALA A 1 157 ? 26.578 -18.734 4.051 1 96.31 157 ALA A C 1
ATOM 1242 O O . ALA A 1 157 ? 26.203 -17.594 3.791 1 96.31 157 ALA A O 1
ATOM 1243 N N . PRO A 1 158 ? 26.891 -19.109 5.285 1 97.69 158 PRO A N 1
ATOM 1244 C CA . PRO A 1 158 ? 26.812 -18.125 6.375 1 97.69 158 PRO A CA 1
ATOM 1245 C C . PRO A 1 158 ? 27.672 -16.891 6.121 1 97.69 158 PRO A C 1
ATOM 1247 O O . PRO A 1 158 ? 28.797 -17.016 5.621 1 97.69 158 PRO A O 1
ATOM 1250 N N . PHE A 1 159 ? 27.125 -15.805 6.406 1 98.19 159 PHE A N 1
ATOM 1251 C CA . PHE A 1 159 ? 27.891 -14.562 6.336 1 98.19 159 PHE A CA 1
ATOM 1252 C C . PHE A 1 159 ? 28.938 -14.508 7.441 1 98.19 159 PHE A C 1
ATOM 1254 O O . PHE A 1 159 ? 28.781 -15.148 8.477 1 98.19 159 PHE A O 1
ATOM 1261 N N . PRO A 1 160 ? 30.016 -13.742 7.215 1 98.31 160 PRO A N 1
ATOM 1262 C CA . PRO A 1 160 ? 30.953 -13.539 8.32 1 98.31 160 PRO A CA 1
ATOM 1263 C C . PRO A 1 160 ? 30.281 -13.023 9.586 1 98.31 160 PRO A C 1
ATOM 1265 O O . PRO A 1 160 ? 29.484 -12.078 9.523 1 98.31 160 PRO A O 1
ATOM 1268 N N . GLY A 1 161 ? 30.484 -13.719 10.672 1 98.44 161 GLY A N 1
ATOM 1269 C CA . GLY A 1 161 ? 29.984 -13.266 11.961 1 98.44 161 GLY A CA 1
ATOM 1270 C C . GLY A 1 161 ? 28.562 -13.75 12.25 1 98.44 161 GLY A C 1
ATOM 1271 O O . GLY A 1 161 ? 28.047 -13.523 13.344 1 98.44 161 GLY A O 1
ATOM 1272 N N . GLN A 1 162 ? 27.922 -14.43 11.383 1 98.31 162 GLN A N 1
ATOM 1273 C CA . GLN A 1 162 ? 26.531 -14.836 11.531 1 98.31 162 GLN A CA 1
ATOM 1274 C C . GLN A 1 162 ? 26.344 -15.727 12.758 1 98.31 162 GLN A C 1
ATOM 1276 O O . GLN A 1 162 ? 25.344 -15.617 13.461 1 98.31 162 GLN A O 1
ATOM 1281 N N . LYS A 1 163 ? 27.281 -16.578 13.047 1 97.31 163 LYS A N 1
ATOM 1282 C CA . LYS A 1 163 ? 27.203 -17.531 14.148 1 97.31 163 LYS A CA 1
ATOM 1283 C C . LYS A 1 163 ? 27.219 -16.828 15.5 1 97.31 163 LYS A C 1
ATOM 1285 O O . LYS A 1 163 ? 26.719 -17.375 16.484 1 97.31 163 LYS A O 1
ATOM 1290 N N . LEU A 1 164 ? 27.766 -15.625 15.508 1 97.56 164 LEU A N 1
ATOM 1291 C CA . LEU A 1 164 ? 27.906 -14.875 16.75 1 97.56 164 LEU A CA 1
ATOM 1292 C C . LEU A 1 164 ? 26.688 -14.008 17.016 1 97.56 164 LEU A C 1
ATOM 1294 O O . LEU A 1 164 ? 26.5 -13.508 18.125 1 97.56 164 LEU A O 1
ATOM 1298 N N . PHE A 1 165 ? 25.922 -13.82 15.992 1 98.31 165 PHE A N 1
ATOM 1299 C CA . PHE A 1 165 ? 24.766 -12.938 16.094 1 98.31 165 PHE A CA 1
ATOM 1300 C C . PHE A 1 165 ? 23.797 -13.422 17.172 1 98.31 165 PHE A C 1
ATOM 1302 O O . PHE A 1 165 ? 23.422 -14.594 17.188 1 98.31 165 PHE A O 1
ATOM 1309 N N . LYS A 1 166 ? 23.344 -12.531 18.078 1 98.44 166 LYS A N 1
ATOM 1310 C CA . LYS A 1 166 ? 22.547 -12.906 19.234 1 98.44 166 LYS A CA 1
ATOM 1311 C C . LYS A 1 166 ? 21.047 -12.719 18.953 1 98.44 166 LYS A C 1
ATOM 1313 O O . LYS A 1 166 ? 20.203 -13.164 19.719 1 98.44 166 LYS A O 1
ATOM 1318 N N . GLY A 1 167 ? 20.75 -12 17.844 1 98.25 167 GLY A N 1
ATOM 1319 C CA . GLY A 1 167 ? 19.344 -11.844 17.484 1 98.25 167 GLY A CA 1
ATOM 1320 C C . GLY A 1 167 ? 18.75 -13.094 16.844 1 98.25 167 GLY A C 1
ATOM 1321 O O . GLY A 1 167 ? 19.391 -14.148 16.828 1 98.25 167 GLY A O 1
ATOM 1322 N N . ASN A 1 168 ? 17.547 -12.953 16.422 1 98.31 168 ASN A N 1
ATOM 1323 C CA . ASN A 1 168 ? 16.844 -14.078 15.805 1 98.31 168 ASN A CA 1
ATOM 1324 C C . ASN A 1 168 ? 17.125 -14.18 14.312 1 98.31 168 ASN A C 1
ATOM 1326 O O . ASN A 1 168 ? 17.203 -13.156 13.617 1 98.31 168 ASN A O 1
ATOM 1330 N N . ILE A 1 169 ? 17.344 -15.305 13.844 1 98.38 169 ILE A N 1
ATOM 1331 C CA . ILE A 1 169 ? 17.484 -15.594 12.422 1 98.38 169 ILE A CA 1
ATOM 1332 C C . ILE A 1 169 ? 16.359 -16.516 11.969 1 98.38 169 ILE A C 1
ATOM 1334 O O . ILE A 1 169 ? 16.172 -17.594 12.523 1 98.38 169 ILE A O 1
ATOM 1338 N N . VAL A 1 170 ? 15.609 -16.094 10.992 1 97.69 170 VAL A N 1
ATOM 1339 C CA . VAL A 1 170 ? 14.43 -16.828 10.523 1 97.69 170 VAL A CA 1
ATOM 1340 C C . VAL A 1 170 ? 14.43 -16.875 9 1 97.69 170 VAL A C 1
ATOM 1342 O O . VAL A 1 170 ? 14.852 -15.922 8.336 1 97.69 170 VAL A O 1
ATOM 1345 N N . HIS A 1 171 ? 14.023 -18 8.445 1 98 171 HIS A N 1
ATOM 1346 C CA . HIS A 1 171 ? 13.758 -18.062 7.012 1 98 171 HIS A CA 1
ATOM 1347 C C . HIS A 1 171 ? 12.32 -17.641 6.703 1 98 171 HIS A C 1
ATOM 1349 O O . HIS A 1 171 ? 11.414 -17.891 7.496 1 98 171 HIS A O 1
ATOM 1355 N N . SER A 1 172 ? 12.086 -17.078 5.539 1 97.44 172 SER A N 1
ATOM 1356 C CA . SER A 1 172 ? 10.758 -16.625 5.141 1 97.44 172 SER A CA 1
ATOM 1357 C C . SER A 1 172 ? 9.75 -17.766 5.172 1 97.44 172 SER A C 1
ATOM 1359 O O . SER A 1 172 ? 8.562 -17.547 5.398 1 97.44 172 SER A O 1
ATOM 1361 N N . HIS A 1 173 ? 10.211 -18.969 4.961 1 97.12 173 HIS A N 1
ATOM 1362 C CA . HIS A 1 173 ? 9.336 -20.141 5.066 1 97.12 173 HIS A CA 1
ATOM 1363 C C . HIS A 1 173 ? 8.688 -20.219 6.445 1 97.12 173 HIS A C 1
ATOM 1365 O O . HIS A 1 173 ? 7.535 -20.641 6.57 1 97.12 173 HIS A O 1
ATOM 1371 N N . ASP A 1 174 ? 9.383 -19.781 7.422 1 96.44 174 ASP A N 1
ATOM 1372 C CA . ASP A 1 174 ? 8.922 -19.938 8.797 1 96.44 174 ASP A CA 1
ATOM 1373 C C . ASP A 1 174 ? 8.305 -18.641 9.32 1 96.44 174 ASP A C 1
ATOM 1375 O O . ASP A 1 174 ? 7.852 -18.578 10.461 1 96.44 174 ASP A O 1
ATOM 1379 N N . TYR A 1 175 ? 8.367 -17.625 8.539 1 97.06 175 TYR A N 1
ATOM 1380 C CA . TYR A 1 175 ? 7.602 -16.422 8.891 1 97.06 175 TYR A CA 1
ATOM 1381 C C . TYR A 1 175 ? 6.105 -16.672 8.711 1 97.06 175 TYR A C 1
ATOM 1383 O O . TYR A 1 175 ? 5.645 -16.953 7.602 1 97.06 175 TYR A O 1
ATOM 1391 N N . LYS A 1 176 ? 5.344 -16.484 9.719 1 95.75 176 LYS A N 1
ATOM 1392 C CA . LYS A 1 176 ? 3.93 -16.844 9.664 1 95.75 176 LYS A CA 1
ATOM 1393 C C . LYS A 1 176 ? 3.045 -15.609 9.648 1 95.75 176 LYS A C 1
ATOM 1395 O O . LYS A 1 176 ? 2.191 -15.453 8.773 1 95.75 176 LYS A O 1
ATOM 1400 N N . ASP A 1 177 ? 3.232 -14.75 10.578 1 94.56 177 ASP A N 1
ATOM 1401 C CA . ASP A 1 177 ? 2.475 -13.508 10.656 1 94.56 177 ASP A CA 1
ATOM 1402 C C . ASP A 1 177 ? 3.244 -12.445 11.438 1 94.56 177 ASP A C 1
ATOM 1404 O O . ASP A 1 177 ? 4.387 -12.664 11.844 1 94.56 177 ASP A O 1
ATOM 1408 N N . HIS A 1 178 ? 2.703 -11.258 11.602 1 93.56 178 HIS A N 1
ATOM 1409 C CA . HIS A 1 178 ? 3.393 -10.078 12.125 1 93.56 178 HIS A CA 1
ATOM 1410 C C . HIS A 1 178 ? 3.635 -10.203 13.625 1 93.56 178 HIS A C 1
ATOM 1412 O O . HIS A 1 178 ? 4.449 -9.469 14.188 1 93.56 178 HIS A O 1
ATOM 1418 N N . ARG A 1 179 ? 2.834 -11.086 14.398 1 94.38 179 ARG A N 1
ATOM 1419 C CA . ARG A 1 179 ? 2.916 -11.188 15.852 1 94.38 179 ARG A CA 1
ATOM 1420 C C . ARG A 1 179 ? 4.32 -11.578 16.297 1 94.38 179 ARG A C 1
ATOM 1422 O O . ARG A 1 179 ? 4.93 -12.484 15.727 1 94.38 179 ARG A O 1
ATOM 1429 N N . GLY A 1 180 ? 4.887 -10.82 17.266 1 94.56 180 GLY A N 1
ATOM 1430 C CA . GLY A 1 180 ? 6.219 -11.078 17.797 1 94.56 180 GLY A CA 1
ATOM 1431 C C . GLY A 1 180 ? 7.273 -10.156 17.219 1 94.56 180 GLY A C 1
ATOM 1432 O O . GLY A 1 180 ? 8.406 -10.117 17.703 1 94.56 180 GLY A O 1
ATOM 1433 N N . TYR A 1 181 ? 6.93 -9.367 16.219 1 96.75 181 TYR A N 1
ATOM 1434 C CA . TYR A 1 181 ? 7.906 -8.492 15.578 1 96.75 181 TYR A CA 1
ATOM 1435 C C . TYR A 1 181 ? 7.66 -7.035 15.953 1 96.75 181 TYR A C 1
ATOM 1437 O O . TYR A 1 181 ? 8.359 -6.141 15.469 1 96.75 181 TYR A O 1
ATOM 1445 N N . GLU A 1 182 ? 6.656 -6.758 16.812 1 94.62 182 GLU A N 1
ATOM 1446 C CA . GLU A 1 182 ? 6.273 -5.402 17.203 1 94.62 182 GLU A CA 1
ATOM 1447 C C . GLU A 1 182 ? 7.465 -4.637 17.766 1 94.62 182 GLU A C 1
ATOM 1449 O O . GLU A 1 182 ? 8.164 -5.137 18.656 1 94.62 182 GLU A O 1
ATOM 1454 N N . ASP A 1 183 ? 7.75 -3.471 17.172 1 95.06 183 ASP A N 1
ATOM 1455 C CA . ASP A 1 183 ? 8.719 -2.5 17.672 1 95.06 183 ASP A CA 1
ATOM 1456 C C . ASP A 1 183 ? 10.148 -3.031 17.531 1 95.06 183 ASP A C 1
ATOM 1458 O O . ASP A 1 183 ? 11.055 -2.592 18.234 1 95.06 183 ASP A O 1
ATOM 1462 N N . GLN A 1 184 ? 10.383 -4.004 16.672 1 98 184 GLN A N 1
ATOM 1463 C CA . GLN A 1 184 ? 11.711 -4.555 16.406 1 98 184 GLN A CA 1
ATOM 1464 C C . GLN A 1 184 ? 12.398 -3.809 15.266 1 98 184 GLN A C 1
ATOM 1466 O O . GLN A 1 184 ? 11.742 -3.141 14.461 1 98 184 GLN A O 1
ATOM 1471 N N . THR A 1 185 ? 13.695 -3.855 15.352 1 98.69 185 THR A N 1
ATOM 1472 C CA . THR A 1 185 ? 14.484 -3.576 14.164 1 98.69 185 THR A CA 1
ATOM 1473 C C . THR A 1 185 ? 14.75 -4.855 13.375 1 98.69 185 THR A C 1
ATOM 1475 O O . THR A 1 185 ? 15.367 -5.789 13.891 1 98.69 185 THR A O 1
ATOM 1478 N N . VAL A 1 186 ? 14.289 -4.922 12.156 1 98.88 186 VAL A N 1
ATOM 1479 C CA . VAL A 1 186 ? 14.32 -6.156 11.375 1 98.88 186 VAL A CA 1
ATOM 1480 C C . VAL A 1 186 ? 15.102 -5.934 10.086 1 98.88 186 VAL A C 1
ATOM 1482 O O . VAL A 1 186 ? 14.977 -4.883 9.453 1 98.88 186 VAL A O 1
ATOM 1485 N N . VAL A 1 187 ? 15.914 -6.852 9.703 1 98.94 187 VAL A N 1
ATOM 1486 C CA . VAL A 1 187 ? 16.562 -6.879 8.398 1 98.94 187 VAL A CA 1
ATOM 1487 C C . VAL A 1 187 ? 16 -8.039 7.57 1 98.94 187 VAL A C 1
ATOM 1489 O O . VAL A 1 187 ? 15.992 -9.188 8.023 1 98.94 187 VAL A O 1
ATOM 1492 N N . VAL A 1 188 ? 15.492 -7.789 6.473 1 98.94 188 VAL A N 1
ATOM 1493 C CA . VAL A 1 188 ? 15.031 -8.797 5.523 1 98.94 188 VAL A CA 1
ATOM 1494 C C . VAL A 1 188 ? 16.031 -8.922 4.371 1 98.94 188 VAL A C 1
ATOM 1496 O O . VAL A 1 188 ? 16.375 -7.922 3.734 1 98.94 188 VAL A O 1
ATOM 1499 N N . ILE A 1 189 ? 16.5 -10.109 4.109 1 98.75 189 ILE A N 1
ATOM 1500 C CA . ILE A 1 189 ? 17.469 -10.352 3.047 1 98.75 189 ILE A CA 1
ATOM 1501 C C . ILE A 1 189 ? 16.766 -10.961 1.835 1 98.75 189 ILE A C 1
ATOM 1503 O O . ILE A 1 189 ? 16.219 -12.07 1.913 1 98.75 189 ILE A O 1
ATOM 1507 N N . GLY A 1 190 ? 16.766 -10.273 0.757 1 98 190 GLY A N 1
ATOM 1508 C CA . GLY A 1 190 ? 16.141 -10.742 -0.467 1 98 190 GLY A CA 1
ATOM 1509 C C . GLY A 1 190 ? 14.984 -9.852 -0.915 1 98 190 GLY A C 1
ATOM 1510 O O . GLY A 1 190 ? 14.094 -9.539 -0.125 1 98 190 GLY A O 1
ATOM 1511 N N . ILE A 1 191 ? 14.938 -9.516 -2.217 1 97.31 191 ILE A N 1
ATOM 1512 C CA . ILE A 1 191 ? 13.984 -8.539 -2.734 1 97.31 191 ILE A CA 1
ATOM 1513 C C . ILE A 1 191 ? 12.961 -9.234 -3.621 1 97.31 191 ILE A C 1
ATOM 1515 O O . ILE A 1 191 ? 12.289 -8.594 -4.434 1 97.31 191 ILE A O 1
ATOM 1519 N N . GLY A 1 192 ? 12.805 -10.562 -3.537 1 96.62 192 GLY A N 1
ATOM 1520 C CA . GLY A 1 192 ? 11.711 -11.25 -4.211 1 96.62 192 GLY A CA 1
ATOM 1521 C C . GLY A 1 192 ? 10.352 -10.93 -3.625 1 96.62 192 GLY A C 1
ATOM 1522 O O . GLY A 1 192 ? 10.227 -10.031 -2.787 1 96.62 192 GLY A O 1
ATOM 1523 N N . ASN A 1 193 ? 9.383 -11.648 -4.066 1 96.81 193 ASN A N 1
ATOM 1524 C CA . ASN A 1 193 ? 8.016 -11.383 -3.635 1 96.81 193 ASN A CA 1
ATOM 1525 C C . ASN A 1 193 ? 7.855 -11.562 -2.129 1 96.81 193 ASN A C 1
ATOM 1527 O O . ASN A 1 193 ? 7.32 -10.688 -1.446 1 96.81 193 ASN A O 1
ATOM 1531 N N . SER A 1 194 ? 8.336 -12.641 -1.597 1 96.94 194 SER A N 1
ATOM 1532 C CA . SER A 1 194 ? 8.195 -12.93 -0.172 1 96.94 194 SER A CA 1
ATOM 1533 C C . SER A 1 194 ? 8.922 -11.891 0.672 1 96.94 194 SER A C 1
ATOM 1535 O O . SER A 1 194 ? 8.406 -11.438 1.693 1 96.94 194 SER A O 1
ATOM 1537 N N . GLY A 1 195 ? 10.18 -11.562 0.238 1 98.25 195 GLY A N 1
ATOM 1538 C CA . GLY A 1 195 ? 10.945 -10.57 0.976 1 98.25 195 GLY A CA 1
ATOM 1539 C C . GLY A 1 195 ? 10.281 -9.211 1.019 1 98.25 195 GLY A C 1
ATOM 1540 O O . GLY A 1 195 ? 10.188 -8.594 2.082 1 98.25 195 GLY A O 1
ATOM 1541 N N . ALA A 1 196 ? 9.828 -8.742 -0.133 1 98.5 196 ALA A N 1
ATOM 1542 C CA . ALA A 1 196 ? 9.172 -7.438 -0.223 1 98.5 196 ALA A CA 1
ATOM 1543 C C . ALA A 1 196 ? 7.879 -7.418 0.586 1 98.5 196 ALA A C 1
ATOM 1545 O O . ALA A 1 196 ? 7.586 -6.438 1.276 1 98.5 196 ALA A O 1
ATOM 1546 N N . ASP A 1 197 ? 7.129 -8.508 0.513 1 98 197 ASP A N 1
ATOM 1547 C CA . ASP A 1 197 ? 5.879 -8.586 1.262 1 98 197 ASP A CA 1
ATOM 1548 C C . ASP A 1 197 ? 6.133 -8.539 2.766 1 98 197 ASP A C 1
ATOM 1550 O O . ASP A 1 197 ? 5.43 -7.844 3.5 1 98 197 ASP A O 1
ATOM 1554 N N . ILE A 1 198 ? 7.125 -9.258 3.197 1 98.56 198 ILE A N 1
ATOM 1555 C CA . ILE A 1 198 ? 7.461 -9.297 4.617 1 98.56 198 ILE A CA 1
ATOM 1556 C C . ILE A 1 198 ? 7.934 -7.918 5.074 1 98.56 198 ILE A C 1
ATOM 1558 O O . ILE A 1 198 ? 7.504 -7.422 6.121 1 98.56 198 ILE A O 1
ATOM 1562 N N . ALA A 1 199 ? 8.797 -7.32 4.27 1 98.75 199 ALA A N 1
ATOM 1563 C CA . ALA A 1 199 ? 9.312 -5.996 4.605 1 98.75 199 ALA A CA 1
ATOM 1564 C C . ALA A 1 199 ? 8.18 -4.988 4.754 1 98.75 199 ALA A C 1
ATOM 1566 O O . ALA A 1 199 ? 8.125 -4.234 5.727 1 98.75 199 ALA A O 1
ATOM 1567 N N . VAL A 1 200 ? 7.262 -5.02 3.807 1 98.19 200 VAL A N 1
ATOM 1568 C CA . VAL A 1 200 ? 6.141 -4.086 3.812 1 98.19 200 VAL A CA 1
ATOM 1569 C C . VAL A 1 200 ? 5.25 -4.355 5.023 1 98.19 200 VAL A C 1
ATOM 1571 O O . VAL A 1 200 ? 4.883 -3.432 5.75 1 98.19 200 VAL A O 1
ATOM 1574 N N . GLU A 1 201 ? 4.961 -5.602 5.242 1 97 201 GLU A N 1
ATOM 1575 C CA . GLU A 1 201 ? 4.09 -5.977 6.355 1 97 201 GLU A CA 1
ATOM 1576 C C . GLU A 1 201 ? 4.695 -5.555 7.691 1 97 201 GLU A C 1
ATOM 1578 O O . GLU A 1 201 ? 4.023 -4.922 8.508 1 97 201 GLU A O 1
ATOM 1583 N N . LEU A 1 202 ? 5.941 -5.832 7.871 1 97.75 202 LEU A N 1
ATOM 1584 C CA . LEU A 1 202 ? 6.582 -5.578 9.156 1 97.75 202 LEU A CA 1
ATOM 1585 C C . LEU A 1 202 ? 6.855 -4.09 9.344 1 97.75 202 LEU A C 1
ATOM 1587 O O . LEU A 1 202 ? 6.941 -3.607 10.477 1 97.75 202 LEU A O 1
ATOM 1591 N N . SER A 1 203 ? 6.977 -3.367 8.227 1 97.31 203 SER A N 1
ATOM 1592 C CA . SER A 1 203 ? 7.266 -1.939 8.312 1 97.31 203 SER A CA 1
ATOM 1593 C C . SER A 1 203 ? 6.105 -1.179 8.953 1 97.31 203 SER A C 1
ATOM 1595 O O . SER A 1 203 ? 6.266 -0.031 9.367 1 97.31 203 SER A O 1
ATOM 1597 N N . LYS A 1 204 ? 4.988 -1.799 9.094 1 93.88 204 LYS A N 1
ATOM 1598 C CA . LYS A 1 204 ? 3.803 -1.175 9.68 1 93.88 204 LYS A CA 1
ATOM 1599 C C . LYS A 1 204 ? 3.725 -1.44 11.18 1 93.88 204 LYS A C 1
ATOM 1601 O O . LYS A 1 204 ? 2.973 -0.775 11.891 1 93.88 204 LYS A O 1
ATOM 1606 N N . ILE A 1 205 ? 4.551 -2.398 11.633 1 93.56 205 ILE A N 1
ATOM 1607 C CA . ILE A 1 205 ? 4.379 -2.801 13.023 1 93.56 205 ILE A CA 1
ATOM 1608 C C . ILE A 1 205 ? 5.715 -2.705 13.75 1 93.56 205 ILE A C 1
ATOM 1610 O O . ILE A 1 205 ? 5.75 -2.535 14.977 1 93.56 205 ILE A O 1
ATOM 1614 N N . SER A 1 206 ? 6.809 -2.82 13.008 1 96.31 206 SER A N 1
ATOM 1615 C CA . SER A 1 206 ? 8.141 -2.807 13.594 1 96.31 206 SER A CA 1
ATOM 1616 C C . SER A 1 206 ? 8.672 -1.382 13.742 1 96.31 206 SER A C 1
ATOM 1618 O O . SER A 1 206 ? 8.039 -0.431 13.273 1 96.31 206 SER A O 1
ATOM 1620 N N . LYS A 1 207 ? 9.758 -1.228 14.5 1 96.38 207 LYS A N 1
ATOM 1621 C CA . LYS A 1 207 ? 10.422 0.067 14.648 1 96.38 207 LYS A CA 1
ATOM 1622 C C . LYS A 1 207 ? 11.031 0.524 13.328 1 96.38 207 LYS A C 1
ATOM 1624 O O . LYS A 1 207 ? 10.875 1.681 12.93 1 96.38 207 LYS A O 1
ATOM 1629 N N . LYS A 1 208 ? 11.711 -0.378 12.727 1 97.5 208 LYS A N 1
ATOM 1630 C CA . LYS A 1 208 ? 12.367 -0.099 11.445 1 97.5 208 LYS A CA 1
ATOM 1631 C C . LYS A 1 208 ? 12.664 -1.388 10.688 1 97.5 208 LYS A C 1
ATOM 1633 O O . LYS A 1 208 ? 13.023 -2.402 11.289 1 97.5 208 LYS A O 1
ATOM 1638 N N . VAL A 1 209 ? 12.484 -1.371 9.383 1 98.81 209 VAL A N 1
ATOM 1639 C CA . VAL A 1 209 ? 12.797 -2.527 8.547 1 98.81 209 VAL A CA 1
ATOM 1640 C C . VAL A 1 209 ? 13.852 -2.145 7.508 1 98.81 209 VAL A C 1
ATOM 1642 O O . VAL A 1 209 ? 13.727 -1.117 6.836 1 98.81 209 VAL A O 1
ATOM 1645 N N . TYR A 1 210 ? 14.883 -2.887 7.445 1 98.88 210 TYR A N 1
ATOM 1646 C CA . TYR A 1 210 ? 15.898 -2.771 6.398 1 98.88 210 TYR A CA 1
ATOM 1647 C C . TYR A 1 210 ? 15.773 -3.91 5.395 1 98.88 210 TYR A C 1
ATOM 1649 O O . TYR A 1 210 ? 15.773 -5.086 5.773 1 98.88 210 TYR A O 1
ATOM 1657 N N . LEU A 1 211 ? 15.578 -3.602 4.168 1 98.94 211 LEU A N 1
ATOM 1658 C CA . LEU A 1 211 ? 15.484 -4.586 3.098 1 98.94 211 LEU A CA 1
ATOM 1659 C C . LEU A 1 211 ? 16.797 -4.668 2.316 1 98.94 211 LEU A C 1
ATOM 1661 O O . LEU A 1 211 ? 17.125 -3.754 1.562 1 98.94 211 LEU A O 1
ATOM 1665 N N . ALA A 1 212 ? 17.516 -5.707 2.531 1 98.81 212 ALA A N 1
ATOM 1666 C CA . ALA A 1 212 ? 18.844 -5.906 1.93 1 98.81 212 ALA A CA 1
ATOM 1667 C C . ALA A 1 212 ? 18.734 -6.668 0.611 1 98.81 212 ALA A C 1
ATOM 1669 O O . ALA A 1 212 ? 18.109 -7.734 0.552 1 98.81 212 ALA A O 1
ATOM 1670 N N . THR A 1 213 ? 19.281 -6.133 -0.403 1 98 213 THR A N 1
ATOM 1671 C CA . THR A 1 213 ? 19.234 -6.773 -1.714 1 98 213 THR A CA 1
ATOM 1672 C C . THR A 1 213 ? 20.578 -6.641 -2.424 1 98 213 THR A C 1
ATOM 1674 O O . THR A 1 213 ? 21.188 -5.566 -2.414 1 98 213 THR A O 1
ATOM 1677 N N . ARG A 1 214 ? 20.984 -7.703 -2.967 1 94 214 ARG A N 1
ATOM 1678 C CA . ARG A 1 214 ? 22.25 -7.727 -3.705 1 94 214 ARG A CA 1
ATOM 1679 C C . ARG A 1 214 ? 22.109 -7.027 -5.055 1 94 214 ARG A C 1
ATOM 1681 O O . ARG A 1 214 ? 22.891 -6.145 -5.387 1 94 214 ARG A O 1
ATOM 1688 N N . SER A 1 215 ? 21.078 -7.297 -5.793 1 94.25 215 SER A N 1
ATOM 1689 C CA . SER A 1 215 ? 21 -6.875 -7.188 1 94.25 215 SER A CA 1
ATOM 1690 C C . SER A 1 215 ? 19.969 -5.77 -7.375 1 94.25 215 SER A C 1
ATOM 1692 O O . SER A 1 215 ? 19.969 -5.074 -8.391 1 94.25 215 SER A O 1
ATOM 1694 N N . GLY A 1 216 ? 19.047 -5.543 -6.41 1 96.94 216 GLY A N 1
ATOM 1695 C CA . GLY A 1 216 ? 17.859 -4.742 -6.684 1 96.94 216 GLY A CA 1
ATOM 1696 C C . GLY A 1 216 ? 16.828 -5.477 -7.52 1 96.94 216 GLY A C 1
ATOM 1697 O O . GLY A 1 216 ? 16.953 -6.68 -7.75 1 96.94 216 GLY A O 1
ATOM 1698 N N . SER A 1 217 ? 15.789 -4.801 -7.902 1 97.94 217 SER A N 1
ATOM 1699 C CA . SER A 1 217 ? 14.727 -5.418 -8.695 1 97.94 217 SER A CA 1
ATOM 1700 C C . SER A 1 217 ? 13.82 -4.363 -9.32 1 97.94 217 SER A C 1
ATOM 1702 O O . SER A 1 217 ? 13.734 -3.238 -8.828 1 97.94 217 SER A O 1
ATOM 1704 N N . TRP A 1 218 ? 13.305 -4.699 -10.461 1 98.25 218 TRP A N 1
ATOM 1705 C CA . TRP A 1 218 ? 12.141 -3.975 -10.977 1 98.25 218 TRP A CA 1
ATOM 1706 C C . TRP A 1 218 ? 10.875 -4.379 -10.227 1 98.25 218 TRP A C 1
ATOM 1708 O O . TRP A 1 218 ? 10.648 -5.566 -9.969 1 98.25 218 TRP A O 1
ATOM 1718 N N . VAL A 1 219 ? 10.109 -3.389 -9.781 1 98.31 219 VAL A N 1
ATOM 1719 C CA . VAL A 1 219 ? 8.906 -3.629 -9 1 98.31 219 VAL A CA 1
ATOM 1720 C C . VAL A 1 219 ? 7.672 -3.299 -9.836 1 98.31 219 VAL A C 1
ATOM 1722 O O . VAL A 1 219 ? 7.562 -2.201 -10.391 1 98.31 219 VAL A O 1
ATOM 1725 N N . MET A 1 220 ? 6.773 -4.227 -9.961 1 97.06 220 MET A N 1
ATOM 1726 C CA . MET A 1 220 ? 5.531 -4.055 -10.703 1 97.06 220 MET A CA 1
ATOM 1727 C C . MET A 1 220 ? 4.324 -4.133 -9.773 1 97.06 220 MET A C 1
ATOM 1729 O O . MET A 1 220 ? 4.348 -4.852 -8.773 1 97.06 220 MET A O 1
ATOM 1733 N N . ASN A 1 221 ? 3.258 -3.418 -10.148 1 95.62 221 ASN A N 1
ATOM 1734 C CA . ASN A 1 221 ? 2.035 -3.395 -9.352 1 95.62 221 ASN A CA 1
ATOM 1735 C C . ASN A 1 221 ? 1.026 -4.43 -9.844 1 95.62 221 ASN A C 1
ATOM 1737 O O . ASN A 1 221 ? 0.999 -4.762 -11.031 1 95.62 221 ASN A O 1
ATOM 1741 N N . ARG A 1 222 ? 0.232 -4.902 -8.891 1 97.25 222 ARG A N 1
ATOM 1742 C CA . ARG A 1 222 ? -0.97 -5.652 -9.242 1 97.25 222 ARG A CA 1
ATOM 1743 C C . ARG A 1 222 ? -2.014 -4.75 -9.891 1 97.25 222 ARG A C 1
ATOM 1745 O O . ARG A 1 222 ? -2.641 -5.125 -10.875 1 97.25 222 ARG A O 1
ATOM 1752 N N . VAL A 1 223 ? -2.145 -3.525 -9.328 1 96.12 223 VAL A N 1
ATOM 1753 C CA . VAL A 1 223 ? -3.123 -2.555 -9.805 1 96.12 223 VAL A CA 1
ATOM 1754 C C . VAL A 1 223 ? -2.525 -1.738 -10.953 1 96.12 223 VAL A C 1
ATOM 1756 O O . VAL A 1 223 ? -1.677 -0.873 -10.727 1 96.12 223 VAL A O 1
ATOM 1759 N N . TRP A 1 224 ? -2.928 -2.008 -12.109 1 93.5 224 TRP A N 1
ATOM 1760 C CA . TRP A 1 224 ? -2.484 -1.279 -13.289 1 93.5 224 TRP A CA 1
ATOM 1761 C C . TRP A 1 224 ? -3.406 -0.1 -13.578 1 93.5 224 TRP A C 1
ATOM 1763 O O . TRP A 1 224 ? -4.266 0.242 -12.766 1 93.5 224 TRP A O 1
ATOM 1773 N N . ASP A 1 225 ? -3.203 0.572 -14.734 1 93.44 225 ASP A N 1
ATOM 1774 C CA . ASP A 1 225 ? -3.965 1.764 -15.094 1 93.44 225 ASP A CA 1
ATOM 1775 C C . ASP A 1 225 ? -5.465 1.493 -15.039 1 93.44 225 ASP A C 1
ATOM 1777 O O . ASP A 1 225 ? -5.926 0.431 -15.461 1 93.44 225 ASP A O 1
ATOM 1781 N N . GLY A 1 226 ? -6.172 2.428 -14.43 1 94.56 226 GLY A N 1
ATOM 1782 C CA . GLY A 1 226 ? -7.621 2.336 -14.359 1 94.56 226 GLY A CA 1
ATOM 1783 C C . GLY A 1 226 ? -8.102 1.28 -13.383 1 94.56 226 GLY A C 1
ATOM 1784 O O . GLY A 1 226 ? -9.305 1.027 -13.273 1 94.56 226 GLY A O 1
ATOM 1785 N N . GLY A 1 227 ? -7.141 0.605 -12.695 1 95.75 227 GLY A N 1
ATOM 1786 C CA . GLY A 1 227 ? -7.516 -0.438 -11.758 1 95.75 227 GLY A CA 1
ATOM 1787 C C . GLY A 1 227 ? -7.578 -1.816 -12.383 1 95.75 227 GLY A C 1
ATOM 1788 O O . GLY A 1 227 ? -8.094 -2.758 -11.781 1 95.75 227 GLY A O 1
ATOM 1789 N N . GLU A 1 228 ? -7.008 -1.936 -13.578 1 95.81 228 GLU A N 1
ATOM 1790 C CA . GLU A 1 228 ? -6.969 -3.217 -14.281 1 95.81 228 GLU A CA 1
ATOM 1791 C C . GLU A 1 228 ? -5.949 -4.16 -13.648 1 95.81 228 GLU A C 1
ATOM 1793 O O . GLU A 1 228 ? -4.852 -3.74 -13.281 1 95.81 228 GLU A O 1
ATOM 1798 N N . PRO A 1 229 ? -6.367 -5.465 -13.438 1 96.81 229 PRO A N 1
ATOM 1799 C CA . PRO A 1 229 ? -5.293 -6.395 -13.07 1 96.81 229 PRO A CA 1
ATOM 1800 C C . PRO A 1 229 ? -4.152 -6.398 -14.086 1 96.81 229 PRO A C 1
ATOM 1802 O O . PRO A 1 229 ? -4.383 -6.57 -15.281 1 96.81 229 PRO A O 1
ATOM 1805 N N . ALA A 1 230 ? -2.957 -6.242 -13.648 1 95.75 230 ALA A N 1
ATOM 1806 C CA . ALA A 1 230 ? -1.8 -6.059 -14.516 1 95.75 230 ALA A CA 1
ATOM 1807 C C . ALA A 1 230 ? -1.613 -7.262 -15.445 1 95.75 230 ALA A C 1
ATOM 1809 O O . ALA A 1 230 ? -1.255 -7.105 -16.609 1 95.75 230 ALA A O 1
ATOM 1810 N N . ASP A 1 231 ? -1.822 -8.453 -14.914 1 95.69 231 ASP A N 1
ATOM 1811 C CA . ASP A 1 231 ? -1.593 -9.656 -15.719 1 95.69 231 ASP A CA 1
ATOM 1812 C C . ASP A 1 231 ? -2.578 -9.734 -16.875 1 95.69 231 ASP A C 1
ATOM 1814 O O . ASP A 1 231 ? -2.219 -10.172 -17.984 1 95.69 231 ASP A O 1
ATOM 1818 N N . LEU A 1 232 ? -3.812 -9.227 -16.672 1 95.31 232 LEU A N 1
ATOM 1819 C CA . LEU A 1 232 ? -4.801 -9.242 -17.75 1 95.31 232 LEU A CA 1
ATOM 1820 C C . LEU A 1 232 ? -4.445 -8.227 -18.828 1 95.31 232 LEU A C 1
ATOM 1822 O O . LEU A 1 232 ? -4.824 -8.391 -20 1 95.31 232 LEU A O 1
ATOM 1826 N N . ALA A 1 233 ? -3.727 -7.234 -18.406 1 92.12 233 ALA A N 1
ATOM 1827 C CA . ALA A 1 233 ? -3.314 -6.207 -19.359 1 92.12 233 ALA A CA 1
ATOM 1828 C C . ALA A 1 233 ? -2.111 -6.668 -20.172 1 92.12 233 ALA A C 1
ATOM 1830 O O . ALA A 1 233 ? -2.031 -6.402 -21.375 1 92.12 233 ALA A O 1
ATOM 1831 N N . TYR A 1 234 ? -1.225 -7.453 -19.578 1 91.94 234 TYR A N 1
ATOM 1832 C CA . TYR A 1 234 ? 0.062 -7.738 -20.203 1 91.94 234 TYR A CA 1
ATOM 1833 C C . TYR A 1 234 ? 0.048 -9.109 -20.891 1 91.94 234 TYR A C 1
ATOM 1835 O O . TYR A 1 234 ? 0.784 -9.336 -21.844 1 91.94 234 TYR A O 1
ATOM 1843 N N . LEU A 1 235 ? -0.758 -10.031 -20.375 1 94.94 235 LEU A N 1
ATOM 1844 C CA . LEU A 1 235 ? -0.702 -11.414 -20.844 1 94.94 235 LEU A CA 1
ATOM 1845 C C . LEU A 1 235 ? -1.872 -11.719 -21.766 1 94.94 235 LEU A C 1
ATOM 1847 O O . LEU A 1 235 ? -2.789 -12.453 -21.391 1 94.94 235 LEU A O 1
ATOM 1851 N N . SER A 1 236 ? -1.771 -11.164 -22.984 1 94.62 236 SER A N 1
ATOM 1852 C CA . SER A 1 236 ? -2.73 -11.414 -24.062 1 94.62 236 SER A CA 1
ATOM 1853 C C . SER A 1 236 ? -2.023 -11.836 -25.344 1 94.62 236 SER A C 1
ATOM 1855 O O . SER A 1 236 ? -0.809 -11.672 -25.469 1 94.62 236 SER A O 1
ATOM 1857 N N . ARG A 1 237 ? -2.756 -12.414 -26.219 1 94.94 237 ARG A N 1
ATOM 1858 C CA . ARG A 1 237 ? -2.186 -12.797 -27.516 1 94.94 237 ARG A CA 1
ATOM 1859 C C . ARG A 1 237 ? -1.715 -11.57 -28.281 1 94.94 237 ARG A C 1
ATOM 1861 O O . ARG A 1 237 ? -0.688 -11.617 -28.969 1 94.94 237 ARG A O 1
ATOM 1868 N N . PHE A 1 238 ? -2.422 -10.523 -28.125 1 94.38 238 PHE A N 1
ATOM 1869 C CA . PHE A 1 238 ? -2.08 -9.289 -28.812 1 94.38 238 PHE A CA 1
ATOM 1870 C C . PHE A 1 238 ? -0.75 -8.734 -28.312 1 94.38 238 PHE A C 1
ATOM 1872 O O . PHE A 1 238 ? 0.124 -8.391 -29.109 1 94.38 238 PHE A O 1
ATOM 1879 N N . MET A 1 239 ? -0.604 -8.672 -27.031 1 93.5 239 MET A N 1
ATOM 1880 C CA . MET A 1 239 ? 0.628 -8.156 -26.438 1 93.5 239 MET A CA 1
ATOM 1881 C C . MET A 1 239 ? 1.819 -9.031 -26.812 1 93.5 239 MET A C 1
ATOM 1883 O O . MET A 1 239 ? 2.914 -8.516 -27.062 1 93.5 239 MET A O 1
ATOM 1887 N N . PHE A 1 240 ? 1.654 -10.32 -26.875 1 93.19 240 PHE A N 1
ATOM 1888 C CA . PHE A 1 240 ? 2.752 -11.219 -27.203 1 93.19 240 PHE A CA 1
ATOM 1889 C C . PHE A 1 240 ? 3.066 -11.164 -28.688 1 93.19 240 PHE A C 1
ATOM 1891 O O . PHE A 1 240 ? 4.203 -11.406 -29.109 1 93.19 240 PHE A O 1
ATOM 1898 N N . MET A 1 241 ? 2.006 -10.906 -29.531 1 93.12 241 MET A N 1
ATOM 1899 C CA . MET A 1 241 ? 2.275 -10.633 -30.938 1 93.12 241 MET A CA 1
ATOM 1900 C C . MET A 1 241 ? 3.176 -9.414 -31.094 1 93.12 241 MET A C 1
ATOM 1902 O O . MET A 1 241 ? 4.148 -9.445 -31.844 1 93.12 241 MET A O 1
ATOM 1906 N N . LEU A 1 242 ? 2.877 -8.383 -30.328 1 92.38 242 LEU A N 1
ATOM 1907 C CA . LEU A 1 242 ? 3.693 -7.176 -30.359 1 92.38 242 LEU A CA 1
ATOM 1908 C C . LEU A 1 242 ? 5.102 -7.453 -29.844 1 92.38 242 LEU A C 1
ATOM 1910 O O . LEU A 1 242 ? 6.078 -6.918 -30.375 1 92.38 242 LEU A O 1
ATOM 1914 N N . LYS A 1 243 ? 5.184 -8.234 -28.797 1 90.94 243 LYS A N 1
ATOM 1915 C CA . LYS A 1 243 ? 6.48 -8.625 -28.25 1 90.94 243 LYS A CA 1
ATOM 1916 C C . LYS A 1 243 ? 7.332 -9.328 -29.297 1 90.94 243 LYS A C 1
ATOM 1918 O O . LYS A 1 243 ? 8.539 -9.094 -29.375 1 90.94 243 LYS A O 1
ATOM 1923 N N . ALA A 1 244 ? 6.691 -10.148 -30.047 1 91.5 244 ALA A N 1
ATOM 1924 C CA . ALA A 1 244 ? 7.395 -10.914 -31.062 1 91.5 244 ALA A CA 1
ATOM 1925 C C . ALA A 1 244 ? 7.922 -10.008 -32.188 1 91.5 244 ALA A C 1
ATOM 1927 O O . ALA A 1 244 ? 8.914 -10.328 -32.844 1 91.5 244 ALA A O 1
ATOM 1928 N N . LEU A 1 245 ? 7.301 -8.867 -32.375 1 93.69 245 LEU A N 1
ATOM 1929 C CA . LEU A 1 245 ? 7.633 -7.965 -33.469 1 93.69 245 LEU A CA 1
ATOM 1930 C C . LEU A 1 245 ? 8.633 -6.906 -33.031 1 93.69 245 LEU A C 1
ATOM 1932 O O . LEU A 1 245 ? 9.266 -6.254 -33.844 1 93.69 245 LEU A O 1
ATOM 1936 N N . ALA A 1 246 ? 8.758 -6.754 -31.734 1 93.62 246 ALA A N 1
ATOM 1937 C CA . ALA A 1 246 ? 9.578 -5.668 -31.203 1 93.62 246 ALA A CA 1
ATOM 1938 C C . ALA A 1 246 ? 10.922 -6.191 -30.703 1 93.62 246 ALA A C 1
ATOM 1940 O O . ALA A 1 246 ? 10.977 -7.223 -30.031 1 93.62 246 ALA A O 1
ATOM 1941 N N . PRO A 1 247 ? 12 -5.418 -31.016 1 94.62 247 PRO A N 1
ATOM 1942 C CA . PRO A 1 247 ? 13.297 -5.824 -30.484 1 94.62 247 PRO A CA 1
ATOM 1943 C C . PRO A 1 247 ? 13.32 -5.844 -28.953 1 94.62 247 PRO A C 1
ATOM 1945 O O . PRO A 1 247 ? 12.656 -5.027 -28.312 1 94.62 247 PRO A O 1
ATOM 1948 N N . PHE A 1 248 ? 14.062 -6.773 -28.438 1 92.88 248 PHE A N 1
ATOM 1949 C CA . PHE A 1 248 ? 14.18 -6.977 -27 1 92.88 248 PHE A CA 1
ATOM 1950 C C . PHE A 1 248 ? 14.508 -5.664 -26.281 1 92.88 248 PHE A C 1
ATOM 1952 O O . PHE A 1 248 ? 13.945 -5.367 -25.234 1 92.88 248 PHE A O 1
ATOM 1959 N N . ALA A 1 249 ? 15.367 -4.91 -26.812 1 94.94 249 ALA A N 1
ATOM 1960 C CA . ALA A 1 249 ? 15.773 -3.641 -26.219 1 94.94 249 ALA A CA 1
ATOM 1961 C C . ALA A 1 249 ? 14.602 -2.67 -26.141 1 94.94 249 ALA A C 1
ATOM 1963 O O . ALA A 1 249 ? 14.445 -1.955 -25.156 1 94.94 249 ALA A O 1
ATOM 1964 N N . ALA A 1 250 ? 13.789 -2.619 -27.172 1 95.94 250 ALA A N 1
ATOM 1965 C CA . ALA A 1 250 ? 12.625 -1.731 -27.203 1 95.94 250 ALA A CA 1
ATOM 1966 C C . ALA A 1 250 ? 11.578 -2.164 -26.188 1 95.94 250 ALA A C 1
ATOM 1968 O O . ALA A 1 250 ? 10.945 -1.325 -25.531 1 95.94 250 ALA A O 1
ATOM 1969 N N . GLN A 1 251 ? 11.398 -3.475 -26.078 1 94.75 251 GLN A N 1
ATOM 1970 C CA . GLN A 1 251 ? 10.461 -4 -25.078 1 94.75 251 GLN A CA 1
ATOM 1971 C C . GLN A 1 251 ? 10.852 -3.555 -23.672 1 94.75 251 GLN A C 1
ATOM 1973 O O . GLN A 1 251 ? 10.008 -3.041 -22.938 1 94.75 251 GLN A O 1
ATOM 1978 N N . ASN A 1 252 ? 12.102 -3.742 -23.391 1 96.44 252 ASN A N 1
ATOM 1979 C CA . ASN A 1 252 ? 12.609 -3.363 -22.078 1 96.44 252 ASN A CA 1
ATOM 1980 C C . ASN A 1 252 ? 12.477 -1.863 -21.828 1 96.44 252 ASN A C 1
ATOM 1982 O O . ASN A 1 252 ? 12.055 -1.439 -20.75 1 96.44 252 ASN A O 1
ATOM 1986 N N . PHE A 1 253 ? 12.812 -1.125 -22.844 1 96.5 253 PHE A N 1
ATOM 1987 C CA . PHE A 1 253 ? 12.766 0.327 -22.719 1 96.5 253 PHE A CA 1
ATOM 1988 C C . PHE A 1 253 ? 11.359 0.796 -22.375 1 96.5 253 PHE A C 1
ATOM 1990 O O . PHE A 1 253 ? 11.18 1.574 -21.438 1 96.5 253 PHE A O 1
ATOM 1997 N N . VAL A 1 254 ? 10.359 0.316 -23.062 1 95 254 VAL A N 1
ATOM 1998 C CA . VAL A 1 254 ? 8.969 0.735 -22.875 1 95 254 VAL A CA 1
ATOM 1999 C C . VAL A 1 254 ? 8.484 0.315 -21.5 1 95 254 VAL A C 1
ATOM 2001 O O . VAL A 1 254 ? 7.855 1.107 -20.781 1 95 254 VAL A O 1
ATOM 2004 N N . LEU A 1 255 ? 8.758 -0.898 -21.109 1 95.38 255 LEU A N 1
ATOM 2005 C CA . LEU A 1 255 ? 8.297 -1.414 -19.828 1 95.38 255 LEU A CA 1
ATOM 2006 C C . LEU A 1 255 ? 8.977 -0.685 -18.672 1 95.38 255 LEU A C 1
ATOM 2008 O O . LEU A 1 255 ? 8.328 -0.316 -17.703 1 95.38 255 LEU A O 1
ATOM 2012 N N . GLU A 1 256 ? 10.297 -0.514 -18.812 1 97.44 256 GLU A N 1
ATOM 2013 C CA . GLU A 1 256 ? 11.055 0.171 -17.781 1 97.44 256 GLU A CA 1
ATOM 2014 C C . GLU A 1 256 ? 10.594 1.616 -17.609 1 97.44 256 GLU A C 1
ATOM 2016 O O . GLU A 1 256 ? 10.508 2.125 -16.5 1 97.44 256 GLU A O 1
ATOM 2021 N N . ARG A 1 257 ? 10.297 2.248 -18.734 1 96.12 257 ARG A N 1
ATOM 2022 C CA . ARG A 1 257 ? 9.781 3.611 -18.672 1 96.12 257 ARG A CA 1
ATOM 2023 C C . ARG A 1 257 ? 8.461 3.666 -17.922 1 96.12 257 ARG A C 1
ATOM 2025 O O . ARG A 1 257 ? 8.25 4.543 -17.078 1 96.12 257 ARG A O 1
ATOM 2032 N N . LYS A 1 258 ? 7.594 2.74 -18.219 1 94.56 258 LYS A N 1
ATOM 2033 C CA . LYS A 1 258 ? 6.293 2.672 -17.562 1 94.56 258 LYS A CA 1
ATOM 2034 C C . LYS A 1 258 ? 6.445 2.439 -16.062 1 94.56 258 LYS A C 1
ATOM 2036 O O . LYS A 1 258 ? 5.785 3.096 -15.258 1 94.56 258 LYS A O 1
ATOM 2041 N N . LEU A 1 259 ? 7.332 1.532 -15.719 1 96.56 259 LEU A N 1
ATOM 2042 C CA . LEU A 1 259 ? 7.547 1.21 -14.312 1 96.56 259 LEU A CA 1
ATOM 2043 C C . LEU A 1 259 ? 8.156 2.395 -13.57 1 96.56 259 LEU A C 1
ATOM 2045 O O . LEU A 1 259 ? 7.754 2.707 -12.445 1 96.56 259 LEU A O 1
ATOM 2049 N N . ASN A 1 260 ? 9.086 3.096 -14.211 1 96.62 260 ASN A N 1
ATOM 2050 C CA . ASN A 1 260 ? 9.758 4.234 -13.594 1 96.62 260 ASN A CA 1
ATOM 2051 C C . ASN A 1 260 ? 8.836 5.449 -13.508 1 96.62 260 ASN A C 1
ATOM 2053 O O . ASN A 1 260 ? 9.039 6.328 -12.672 1 96.62 260 ASN A O 1
ATOM 2057 N N . LYS A 1 261 ? 7.883 5.508 -14.422 1 94 261 LYS A N 1
ATOM 2058 C CA . LYS A 1 261 ? 6.902 6.586 -14.336 1 94 261 LYS A CA 1
ATOM 2059 C C . LYS A 1 261 ? 6.094 6.488 -13.047 1 94 261 LYS A C 1
ATOM 2061 O O . LYS A 1 261 ? 5.781 7.508 -12.43 1 94 261 LYS A O 1
ATOM 2066 N N . ARG A 1 262 ? 5.801 5.344 -12.633 1 93.44 262 ARG A N 1
ATOM 2067 C CA . ARG A 1 262 ? 5.074 5.148 -11.383 1 93.44 262 ARG A CA 1
ATOM 2068 C C . ARG A 1 262 ? 5.93 5.555 -10.188 1 93.44 262 ARG A C 1
ATOM 2070 O O . ARG A 1 262 ? 5.473 6.301 -9.32 1 93.44 262 ARG A O 1
ATOM 2077 N N . PHE A 1 263 ? 7.133 4.996 -10.148 1 96.12 263 PHE A N 1
ATOM 2078 C CA . PHE A 1 263 ? 8.156 5.465 -9.227 1 96.12 263 PHE A CA 1
ATOM 2079 C C . PHE A 1 263 ? 9.547 5.117 -9.742 1 96.12 263 PHE A C 1
ATOM 2081 O O . PHE A 1 263 ? 9.773 4.012 -10.242 1 96.12 263 PHE A O 1
ATOM 2088 N N . ASP A 1 264 ? 10.43 6.027 -9.68 1 97.94 264 ASP A N 1
ATOM 2089 C CA . ASP A 1 264 ? 11.789 5.895 -10.211 1 97.94 264 ASP A CA 1
ATOM 2090 C C . ASP A 1 264 ? 12.609 4.906 -9.383 1 97.94 264 ASP A C 1
ATOM 2092 O O . ASP A 1 264 ? 12.945 5.188 -8.227 1 97.94 264 ASP A O 1
ATOM 2096 N N . HIS A 1 265 ? 13.039 3.758 -9.992 1 98.69 265 HIS A N 1
ATOM 2097 C CA . HIS A 1 265 ? 13.734 2.689 -9.281 1 98.69 265 HIS A CA 1
ATOM 2098 C C . HIS A 1 265 ? 15.133 3.129 -8.867 1 98.69 265 HIS A C 1
ATOM 2100 O O . HIS A 1 265 ? 15.656 2.656 -7.855 1 98.69 265 HIS A O 1
ATOM 2106 N N . GLY A 1 266 ? 15.742 3.953 -9.695 1 98.44 266 GLY A N 1
ATOM 2107 C CA . GLY A 1 266 ? 17.031 4.504 -9.289 1 98.44 266 GLY A CA 1
ATOM 2108 C C . GLY A 1 266 ? 16.938 5.379 -8.055 1 98.44 266 GLY A C 1
ATOM 2109 O O . GLY A 1 266 ? 17.672 5.172 -7.082 1 98.44 266 GLY A O 1
ATOM 2110 N N . ARG A 1 267 ? 15.969 6.289 -8.07 1 97.88 267 ARG A N 1
ATOM 2111 C CA . ARG A 1 267 ? 15.711 7.207 -6.961 1 97.88 267 ARG A CA 1
ATOM 2112 C C . ARG A 1 267 ? 15.438 6.445 -5.668 1 97.88 267 ARG A C 1
ATOM 2114 O O . ARG A 1 267 ? 15.875 6.863 -4.594 1 97.88 267 ARG A O 1
ATOM 2121 N N . PHE A 1 268 ? 14.805 5.328 -5.715 1 98.56 268 PHE A N 1
ATOM 2122 C CA . PHE A 1 268 ? 14.367 4.605 -4.527 1 98.56 268 PHE A CA 1
ATOM 2123 C C . PHE A 1 268 ? 15.367 3.51 -4.164 1 98.56 268 PHE A C 1
ATOM 2125 O O . PHE A 1 268 ? 15.086 2.674 -3.301 1 98.56 268 PHE A O 1
ATOM 2132 N N . GLY A 1 269 ? 16.5 3.412 -4.871 1 98.38 269 GLY A N 1
ATOM 2133 C CA . GLY A 1 269 ? 17.578 2.506 -4.512 1 98.38 269 GLY A CA 1
ATOM 2134 C C . GLY A 1 269 ? 17.328 1.071 -4.93 1 98.38 269 GLY A C 1
ATOM 2135 O O . GLY A 1 269 ? 17.891 0.137 -4.355 1 98.38 269 GLY A O 1
ATOM 2136 N N . LEU A 1 270 ? 16.531 0.845 -5.945 1 98.75 270 LEU A N 1
ATOM 2137 C CA . LEU A 1 270 ? 16.094 -0.513 -6.266 1 98.75 270 LEU A CA 1
ATOM 2138 C C . LEU A 1 270 ? 16.609 -0.931 -7.641 1 98.75 270 LEU A C 1
ATOM 2140 O O . LEU A 1 270 ? 16.609 -2.117 -7.977 1 98.75 270 LEU A O 1
ATOM 2144 N N . MET A 1 271 ? 17.047 0.017 -8.508 1 98.56 271 MET A N 1
ATOM 2145 C CA . MET A 1 271 ? 17.344 -0.279 -9.906 1 98.56 271 MET A CA 1
ATOM 2146 C C . MET A 1 271 ? 18.438 -1.336 -10.016 1 98.56 271 MET A C 1
ATOM 2148 O O . MET A 1 271 ? 19.516 -1.181 -9.445 1 98.56 271 MET A O 1
ATOM 2152 N N . PRO A 1 272 ? 18.156 -2.416 -10.656 1 98 272 PRO A N 1
ATOM 2153 C CA . PRO A 1 272 ? 19.156 -3.451 -10.875 1 98 272 PRO A CA 1
ATOM 2154 C C . PRO A 1 272 ? 20.016 -3.184 -12.117 1 98 272 PRO A C 1
ATOM 2156 O O . PRO A 1 272 ? 19.734 -2.256 -12.875 1 98 272 PRO A O 1
ATOM 2159 N N . LYS A 1 273 ? 21.031 -4.051 -12.242 1 96.62 273 LYS A N 1
ATOM 2160 C CA . LYS A 1 273 ? 21.844 -4.004 -13.453 1 96.62 273 LYS A CA 1
ATOM 2161 C C . LYS A 1 273 ? 21.125 -4.633 -14.633 1 96.62 273 LYS A C 1
ATOM 2163 O O . LYS A 1 273 ? 21.297 -4.207 -15.781 1 96.62 273 LYS A O 1
ATOM 2168 N N . HIS A 1 274 ? 20.312 -5.629 -14.352 1 95.75 274 HIS A N 1
ATOM 2169 C CA . HIS A 1 274 ? 19.641 -6.352 -15.422 1 95.75 274 HIS A CA 1
ATOM 2170 C C . HIS A 1 274 ? 18.406 -5.586 -15.906 1 95.75 274 HIS A C 1
ATOM 2172 O O . HIS A 1 274 ? 17.859 -4.754 -15.18 1 95.75 274 HIS A O 1
ATOM 2178 N N . ARG A 1 275 ? 17.953 -5.898 -17.141 1 96.25 275 ARG A N 1
ATOM 2179 C CA . ARG A 1 275 ? 16.75 -5.309 -17.719 1 96.25 275 ARG A CA 1
ATOM 2180 C C . ARG A 1 275 ? 15.492 -5.965 -17.156 1 96.25 275 ARG A C 1
ATOM 2182 O O . ARG A 1 275 ? 15.562 -7.055 -16.578 1 96.25 275 ARG A O 1
ATOM 2189 N N . VAL A 1 276 ? 14.375 -5.309 -17.312 1 96.56 276 VAL A N 1
ATOM 2190 C CA . VAL A 1 276 ? 13.141 -5.695 -16.656 1 96.56 276 VAL A CA 1
ATOM 2191 C C . VAL A 1 276 ? 12.727 -7.094 -17.109 1 96.56 276 VAL A C 1
ATOM 2193 O O . VAL A 1 276 ? 12.203 -7.883 -16.312 1 96.56 276 VAL A O 1
ATOM 2196 N N . LEU A 1 277 ? 12.938 -7.477 -18.344 1 94.38 277 LEU A N 1
ATOM 2197 C CA . LEU A 1 277 ? 12.469 -8.766 -18.844 1 94.38 277 LEU A CA 1
ATOM 2198 C C . LEU A 1 277 ? 13.516 -9.852 -18.609 1 94.38 277 LEU A C 1
ATOM 2200 O O . LEU A 1 277 ? 13.281 -11.023 -18.922 1 94.38 277 LEU A O 1
ATOM 2204 N N . ALA A 1 278 ? 14.633 -9.477 -17.984 1 94.31 278 ALA A N 1
ATOM 2205 C CA . ALA A 1 278 ? 15.742 -10.414 -17.812 1 94.31 278 ALA A CA 1
ATOM 2206 C C . ALA A 1 278 ? 15.664 -11.125 -16.469 1 94.31 278 ALA A C 1
ATOM 2208 O O . ALA A 1 278 ? 16.531 -11.938 -16.125 1 94.31 278 ALA A O 1
ATOM 2209 N N . ALA A 1 279 ? 14.672 -10.805 -15.656 1 92.19 279 ALA A N 1
ATOM 2210 C CA . ALA A 1 279 ? 14.438 -11.461 -14.375 1 92.19 279 ALA A CA 1
ATOM 2211 C C . ALA A 1 279 ? 12.984 -11.289 -13.93 1 92.19 279 ALA A C 1
ATOM 2213 O O . ALA A 1 279 ? 12.281 -10.398 -14.414 1 92.19 279 ALA A O 1
ATOM 2214 N N . HIS A 1 280 ? 12.586 -12.141 -13.086 1 91.06 280 HIS A N 1
ATOM 2215 C CA . HIS A 1 280 ? 11.258 -11.961 -12.5 1 91.06 280 HIS A CA 1
ATOM 2216 C C . HIS A 1 280 ? 11.18 -10.648 -11.727 1 91.06 280 HIS A C 1
ATOM 2218 O O . HIS A 1 280 ? 12.039 -10.359 -10.891 1 91.06 280 HIS A O 1
ATOM 2224 N N . VAL A 1 281 ? 10.203 -9.953 -12.016 1 94.56 281 VAL A N 1
ATOM 2225 C CA . VAL A 1 281 ? 9.969 -8.703 -11.305 1 94.56 281 VAL A CA 1
ATOM 2226 C C . VAL A 1 281 ? 9.422 -8.992 -9.906 1 94.56 281 VAL A C 1
ATOM 2228 O O . VAL A 1 281 ? 8.859 -10.062 -9.664 1 94.56 281 VAL A O 1
ATOM 2231 N N . THR A 1 282 ? 9.617 -8.07 -9 1 97.44 282 THR A N 1
ATOM 2232 C CA . THR A 1 282 ? 8.93 -8.094 -7.715 1 97.44 282 THR A CA 1
ATOM 2233 C C . THR A 1 282 ? 7.539 -7.465 -7.832 1 97.44 282 THR A C 1
ATOM 2235 O O . THR A 1 282 ? 7.398 -6.352 -8.344 1 97.44 282 THR A O 1
ATOM 2238 N N . ILE A 1 283 ? 6.547 -8.203 -7.457 1 97.81 283 ILE A N 1
ATOM 2239 C CA . ILE A 1 283 ? 5.184 -7.68 -7.488 1 97.81 283 ILE A CA 1
ATOM 2240 C C . ILE A 1 283 ? 4.832 -7.082 -6.125 1 97.81 283 ILE A C 1
ATOM 2242 O O . ILE A 1 283 ? 4.719 -7.809 -5.133 1 97.81 283 ILE A O 1
ATOM 2246 N N . ASN A 1 284 ? 4.668 -5.797 -6.07 1 97.94 284 ASN A N 1
ATOM 2247 C CA . ASN A 1 284 ? 4.32 -5.129 -4.82 1 97.94 284 ASN A CA 1
ATOM 2248 C C . ASN A 1 284 ? 3.756 -3.734 -5.066 1 97.94 284 ASN A C 1
ATOM 2250 O O . ASN A 1 284 ? 4.367 -2.928 -5.77 1 97.94 284 ASN A O 1
ATOM 2254 N N . ASP A 1 285 ? 2.621 -3.438 -4.488 1 97.12 285 ASP A N 1
ATOM 2255 C CA . ASP A 1 285 ? 1.968 -2.15 -4.707 1 97.12 285 ASP A CA 1
ATOM 2256 C C . ASP A 1 285 ? 2.354 -1.146 -3.625 1 97.12 285 ASP A C 1
ATOM 2258 O O . ASP A 1 285 ? 2.172 0.062 -3.797 1 97.12 285 ASP A O 1
ATOM 2262 N N . GLU A 1 286 ? 2.895 -1.587 -2.533 1 97.62 286 GLU A N 1
ATOM 2263 C CA . GLU A 1 286 ? 2.941 -0.752 -1.338 1 97.62 286 GLU A CA 1
ATOM 2264 C C . GLU A 1 286 ? 4.371 -0.337 -1.009 1 97.62 286 GLU A C 1
ATOM 2266 O O . GLU A 1 286 ? 4.59 0.592 -0.228 1 97.62 286 GLU A O 1
ATOM 2271 N N . LEU A 1 287 ? 5.363 -0.978 -1.599 1 98.38 287 LEU A N 1
ATOM 2272 C CA . LEU A 1 287 ? 6.77 -0.812 -1.236 1 98.38 287 LEU A CA 1
ATOM 2273 C C . LEU A 1 287 ? 7.203 0.64 -1.397 1 98.38 287 LEU A C 1
ATOM 2275 O O . LEU A 1 287 ? 7.836 1.207 -0.502 1 98.38 287 LEU A O 1
ATOM 2279 N N . PRO A 1 288 ? 6.816 1.355 -2.484 1 98.19 288 PRO A N 1
ATOM 2280 C CA . PRO A 1 288 ? 7.285 2.734 -2.648 1 98.19 288 PRO A CA 1
ATOM 2281 C C . PRO A 1 288 ? 6.816 3.654 -1.526 1 98.19 288 PRO A C 1
ATOM 2283 O O . PRO A 1 288 ? 7.574 4.516 -1.071 1 98.19 288 PRO A O 1
ATOM 2286 N N . ASN A 1 289 ? 5.594 3.438 -1.094 1 97.88 289 ASN A N 1
ATOM 2287 C CA . ASN A 1 289 ? 5.07 4.262 -0.009 1 97.88 289 ASN A CA 1
ATOM 2288 C C . ASN A 1 289 ? 5.82 4.012 1.296 1 97.88 289 ASN A C 1
ATOM 2290 O O . ASN A 1 289 ? 6.039 4.941 2.076 1 97.88 289 ASN A O 1
ATOM 2294 N N . ARG A 1 290 ? 6.23 2.771 1.525 1 98.38 290 ARG A N 1
ATOM 2295 C CA . ARG A 1 290 ? 6.965 2.438 2.742 1 98.38 290 ARG A CA 1
ATOM 2296 C C . ARG A 1 290 ? 8.375 3.014 2.709 1 98.38 290 ARG A C 1
ATOM 2298 O O . ARG A 1 290 ? 8.906 3.424 3.742 1 98.38 290 ARG A O 1
ATOM 2305 N N . ILE A 1 291 ? 8.93 3.078 1.503 1 98.69 291 ILE A N 1
ATOM 2306 C CA . ILE A 1 291 ? 10.273 3.619 1.334 1 98.69 291 ILE A CA 1
ATOM 2307 C C . ILE A 1 291 ? 10.25 5.133 1.525 1 98.69 291 ILE A C 1
ATOM 2309 O O . ILE A 1 291 ? 11.055 5.684 2.281 1 98.69 291 ILE A O 1
ATOM 2313 N N . ILE A 1 292 ? 9.258 5.832 0.927 1 98.5 292 ILE A N 1
ATOM 2314 C CA . ILE A 1 292 ? 9.227 7.293 0.961 1 98.5 292 ILE A CA 1
ATOM 2315 C C . ILE A 1 292 ? 8.836 7.766 2.359 1 98.5 292 ILE A C 1
ATOM 2317 O O . ILE A 1 292 ? 9.125 8.906 2.736 1 98.5 292 ILE A O 1
ATOM 2321 N N . SER A 1 293 ? 8.234 6.914 3.17 1 98 293 SER A N 1
ATOM 2322 C CA . SER A 1 293 ? 7.883 7.238 4.547 1 98 293 SER A CA 1
ATOM 2323 C C . SER A 1 293 ? 8.992 6.828 5.512 1 98 293 SER A C 1
ATOM 2325 O O . SER A 1 293 ? 8.891 7.059 6.719 1 98 293 SER A O 1
ATOM 2327 N N . GLY A 1 294 ? 10.023 6.137 4.98 1 97.75 294 GLY A N 1
ATOM 2328 C CA . GLY A 1 294 ? 11.211 5.82 5.758 1 97.75 294 GLY A CA 1
ATOM 2329 C C . GLY A 1 294 ? 11.047 4.578 6.617 1 97.75 294 GLY A C 1
ATOM 2330 O O . GLY A 1 294 ? 11.953 4.219 7.367 1 97.75 294 GLY A O 1
ATOM 2331 N N . THR A 1 295 ? 9.891 3.918 6.52 1 97.81 295 THR A N 1
ATOM 2332 C CA . THR A 1 295 ? 9.672 2.744 7.355 1 97.81 295 THR A CA 1
ATOM 2333 C C . THR A 1 295 ? 10.367 1.521 6.77 1 97.81 295 THR A C 1
ATOM 2335 O O . THR A 1 295 ? 10.656 0.56 7.484 1 97.81 295 THR A O 1
ATOM 2338 N N . VAL A 1 296 ? 10.656 1.515 5.508 1 98.69 296 VAL A N 1
ATOM 2339 C CA . VAL A 1 296 ? 11.539 0.549 4.859 1 98.69 296 VAL A CA 1
ATOM 2340 C C . VAL A 1 296 ? 12.773 1.263 4.309 1 98.69 296 VAL A C 1
ATOM 2342 O O . VAL A 1 296 ? 12.648 2.291 3.637 1 98.69 296 VAL A O 1
ATOM 2345 N N . VAL A 1 297 ? 13.898 0.806 4.613 1 98.81 297 VAL A N 1
ATOM 2346 C CA . VAL A 1 297 ? 15.156 1.35 4.105 1 98.81 297 VAL A CA 1
ATOM 2347 C C . VAL A 1 297 ? 15.852 0.311 3.23 1 98.81 297 VAL A C 1
ATOM 2349 O O . VAL A 1 297 ? 16.156 -0.792 3.689 1 98.81 297 VAL A O 1
ATOM 2352 N N . ILE A 1 298 ? 16.141 0.625 1.988 1 98.88 298 ILE A N 1
ATOM 2353 C CA . ILE A 1 298 ? 16.781 -0.298 1.064 1 98.88 298 ILE A CA 1
ATOM 2354 C C . ILE A 1 298 ? 18.297 -0.281 1.295 1 98.88 298 ILE A C 1
ATOM 2356 O O . ILE A 1 298 ? 18.906 0.788 1.354 1 98.88 298 ILE A O 1
ATOM 2360 N N . LYS A 1 299 ? 18.891 -1.452 1.445 1 98.75 299 LYS A N 1
ATOM 2361 C CA . LYS A 1 299 ? 20.312 -1.576 1.697 1 98.75 299 LYS A CA 1
ATOM 2362 C C . LYS A 1 299 ? 20.953 -2.588 0.749 1 98.75 299 LYS A C 1
ATOM 2364 O O . LYS A 1 299 ? 20.281 -3.465 0.216 1 98.75 299 LYS A O 1
ATOM 2369 N N . PRO A 1 300 ? 22.281 -2.428 0.501 1 98.25 300 PRO A N 1
ATOM 2370 C CA . PRO A 1 300 ? 22.969 -3.516 -0.194 1 98.25 300 PRO A CA 1
ATOM 2371 C C . PRO A 1 300 ? 23.031 -4.797 0.631 1 98.25 300 PRO A C 1
ATOM 2373 O O . PRO A 1 300 ? 22.469 -4.859 1.728 1 98.25 300 PRO A O 1
ATOM 2376 N N . ASN A 1 301 ? 23.609 -5.797 0.076 1 97.62 301 ASN A N 1
ATOM 2377 C CA . ASN A 1 301 ? 23.703 -7.09 0.743 1 97.62 301 ASN A CA 1
ATOM 2378 C C . ASN A 1 301 ? 24.469 -6.988 2.062 1 97.62 301 ASN A C 1
ATOM 2380 O O . ASN A 1 301 ? 25.203 -6.023 2.287 1 97.62 301 ASN A O 1
ATOM 2384 N N . ILE A 1 302 ? 24.234 -7.992 2.875 1 98.31 302 ILE A N 1
ATOM 2385 C CA . ILE A 1 302 ? 24.938 -8.062 4.145 1 98.31 302 ILE A CA 1
ATOM 2386 C C . ILE A 1 302 ? 26.422 -8.32 3.893 1 98.31 302 ILE A C 1
ATOM 2388 O O . ILE A 1 302 ? 26.781 -9.172 3.078 1 98.31 302 ILE A O 1
ATOM 2392 N N . GLY A 1 303 ? 27.266 -7.523 4.547 1 98.31 303 GLY A N 1
ATOM 2393 C CA . GLY A 1 303 ? 28.688 -7.812 4.551 1 98.31 303 GLY A CA 1
ATOM 2394 C C . GLY A 1 303 ? 29.109 -8.742 5.676 1 98.31 303 GLY A C 1
ATOM 2395 O O . GLY A 1 303 ? 29.828 -9.719 5.445 1 98.31 303 GLY A O 1
ATOM 2396 N N . SER A 1 304 ? 28.625 -8.383 6.852 1 98.69 304 SER A N 1
ATOM 2397 C CA . SER A 1 304 ? 28.938 -9.203 8.023 1 98.69 304 SER A CA 1
ATOM 2398 C C . SER A 1 304 ? 27.953 -8.938 9.156 1 98.69 304 SER A C 1
ATOM 2400 O O . SER A 1 304 ? 27.188 -7.969 9.117 1 98.69 304 SER A O 1
ATOM 2402 N N . PHE A 1 305 ? 27.922 -9.914 10.07 1 98.62 305 PHE A N 1
ATOM 2403 C CA . PHE A 1 305 ? 27.156 -9.766 11.305 1 98.62 305 PHE A CA 1
ATOM 2404 C C . PHE A 1 305 ? 28.078 -9.383 12.469 1 98.62 305 PHE A C 1
ATOM 2406 O O . PHE A 1 305 ? 29.25 -9.727 12.477 1 98.62 305 PHE A O 1
ATOM 2413 N N . THR A 1 306 ? 27.578 -8.594 13.336 1 98.44 306 THR A N 1
ATOM 2414 C CA . THR A 1 306 ? 28.156 -8.453 14.664 1 98.44 306 THR A CA 1
ATOM 2415 C C . THR A 1 306 ? 27.328 -9.211 15.703 1 98.44 306 THR A C 1
ATOM 2417 O O . THR A 1 306 ? 26.359 -9.898 15.352 1 98.44 306 THR A O 1
ATOM 2420 N N . GLU A 1 307 ? 27.703 -9.109 16.969 1 98.38 307 GLU A N 1
ATOM 2421 C CA . GLU A 1 307 ? 26.969 -9.805 18.016 1 98.38 307 GLU A CA 1
ATOM 2422 C C . GLU A 1 307 ? 25.531 -9.312 18.109 1 98.38 307 GLU A C 1
ATOM 2424 O O . GLU A 1 307 ? 24.625 -10.086 18.422 1 98.38 307 GLU A O 1
ATOM 2429 N N . ASP A 1 308 ? 25.375 -8.016 17.797 1 98.31 308 ASP A N 1
ATOM 2430 C CA . ASP A 1 308 ? 24.062 -7.449 18.047 1 98.31 308 ASP A CA 1
ATOM 2431 C C . ASP A 1 308 ? 23.5 -6.762 16.797 1 98.31 308 ASP A C 1
ATOM 2433 O O . ASP A 1 308 ? 22.375 -6.281 16.797 1 98.31 308 ASP A O 1
ATOM 2437 N N . GLY A 1 309 ? 24.359 -6.742 15.688 1 98.56 309 GLY A N 1
ATOM 2438 C CA . GLY A 1 309 ? 23.922 -5.98 14.531 1 98.56 309 GLY A CA 1
ATOM 2439 C C . GLY A 1 309 ? 24.453 -6.527 13.219 1 98.56 309 GLY A C 1
ATOM 2440 O O . GLY A 1 309 ? 24.797 -7.703 13.125 1 98.56 309 GLY A O 1
ATOM 2441 N N . VAL A 1 310 ? 24.328 -5.672 12.164 1 98.69 310 VAL A N 1
ATOM 2442 C CA . VAL A 1 310 ? 24.75 -6.055 10.82 1 98.69 310 VAL A CA 1
ATOM 2443 C C . VAL A 1 310 ? 25.531 -4.914 10.172 1 98.69 310 VAL A C 1
ATOM 2445 O O . VAL A 1 310 ? 25.281 -3.74 10.469 1 98.69 310 VAL A O 1
ATOM 2448 N N . ILE A 1 311 ? 26.5 -5.234 9.406 1 98.75 311 ILE A N 1
ATOM 2449 C CA . ILE A 1 311 ? 27.219 -4.316 8.547 1 98.75 311 ILE A CA 1
ATOM 2450 C C . ILE A 1 311 ? 26.969 -4.668 7.082 1 98.75 311 ILE A C 1
ATOM 2452 O O . ILE A 1 311 ? 27.141 -5.816 6.672 1 98.75 311 ILE A O 1
ATOM 2456 N N . PHE A 1 312 ? 26.516 -3.729 6.371 1 98.56 312 PHE A N 1
ATOM 2457 C CA . PHE A 1 312 ? 26.219 -3.973 4.965 1 98.56 312 PHE A CA 1
ATOM 2458 C C . PHE A 1 312 ? 27.469 -3.867 4.109 1 98.56 312 PHE A C 1
ATOM 2460 O O . PHE A 1 312 ? 28.516 -3.402 4.582 1 98.56 312 PHE A O 1
ATOM 2467 N N . GLU A 1 313 ? 27.391 -4.25 2.875 1 98.06 313 GLU A N 1
ATOM 2468 C CA . GLU A 1 313 ? 28.547 -4.301 1.979 1 98.06 313 GLU A CA 1
ATOM 2469 C C . GLU A 1 313 ? 29.109 -2.902 1.725 1 98.06 313 GLU A C 1
ATOM 2471 O O . GLU A 1 313 ? 30.281 -2.75 1.411 1 98.06 313 GLU A O 1
ATOM 2476 N N . ASP A 1 314 ? 28.297 -1.912 1.88 1 97.12 314 ASP A N 1
ATOM 2477 C CA . ASP A 1 314 ? 28.766 -0.553 1.623 1 97.12 314 ASP A CA 1
ATOM 2478 C C . ASP A 1 314 ? 29.375 0.062 2.877 1 97.12 314 ASP A C 1
ATOM 2480 O O . ASP A 1 314 ? 29.719 1.245 2.891 1 97.12 314 ASP A O 1
ATOM 2484 N N . GLY A 1 315 ? 29.406 -0.585 3.918 1 97.62 315 GLY A N 1
ATOM 2485 C CA . GLY A 1 315 ? 30.062 -0.138 5.133 1 97.62 315 GLY A CA 1
ATOM 2486 C C . GLY A 1 315 ? 29.109 0.438 6.156 1 97.62 315 GLY A C 1
ATOM 2487 O O . GLY A 1 315 ? 29.453 0.584 7.332 1 97.62 315 GLY A O 1
ATOM 2488 N N . THR A 1 316 ? 27.875 0.732 5.762 1 97.5 316 THR A N 1
ATOM 2489 C CA . THR A 1 316 ? 26.906 1.228 6.73 1 97.5 316 THR A CA 1
ATOM 2490 C C . THR A 1 316 ? 26.5 0.124 7.703 1 97.5 316 THR A C 1
ATOM 2492 O O . THR A 1 316 ? 26.531 -1.059 7.359 1 97.5 316 THR A O 1
ATOM 2495 N N . GLU A 1 317 ? 26.156 0.561 8.867 1 98 317 GLU A N 1
ATOM 2496 C CA . GLU A 1 317 ? 25.922 -0.406 9.93 1 98 317 GLU A CA 1
ATOM 2497 C C . GLU A 1 317 ? 24.625 -0.112 10.672 1 98 317 GLU A C 1
ATOM 2499 O O . GLU A 1 317 ? 24.203 1.043 10.758 1 98 317 GLU A O 1
ATOM 2504 N N . ILE A 1 318 ? 23.953 -1.129 11.133 1 98.31 318 ILE A N 1
ATOM 2505 C CA . ILE A 1 318 ? 22.891 -1.066 12.125 1 98.31 318 ILE A CA 1
ATOM 2506 C C . ILE A 1 318 ? 23.328 -1.767 13.406 1 98.31 318 ILE A C 1
ATOM 2508 O O . ILE A 1 318 ? 23.391 -2.998 13.461 1 98.31 318 ILE A O 1
ATOM 2512 N N . PRO A 1 319 ? 23.578 -1.026 14.383 1 98.12 319 PRO A N 1
ATOM 2513 C CA . PRO A 1 319 ? 24.266 -1.571 15.562 1 98.12 319 PRO A CA 1
ATOM 2514 C C . PRO A 1 319 ? 23.406 -2.59 16.312 1 98.12 319 PRO A C 1
ATOM 2516 O O . PRO A 1 319 ? 23.938 -3.518 16.922 1 98.12 319 PRO A O 1
ATOM 2519 N N . LYS A 1 320 ? 22.125 -2.436 16.281 1 98.44 320 LYS A N 1
ATOM 2520 C CA . LYS A 1 320 ? 21.25 -3.354 17 1 98.44 320 LYS A CA 1
ATOM 2521 C C . LYS A 1 320 ? 20.109 -3.834 16.094 1 98.44 320 LYS A C 1
ATOM 2523 O O . LYS A 1 320 ? 19.297 -3.033 15.633 1 98.44 320 LYS A O 1
ATOM 2528 N N . VAL A 1 321 ? 20.094 -5.062 15.805 1 98.75 321 VAL A N 1
ATOM 2529 C CA . VAL A 1 321 ? 19.062 -5.723 15 1 98.75 321 VAL A CA 1
ATOM 2530 C C . VAL A 1 321 ? 18.422 -6.848 15.812 1 98.75 321 VAL A C 1
ATOM 2532 O O . VAL A 1 321 ? 19.125 -7.684 16.391 1 98.75 321 VAL A O 1
ATOM 2535 N N . ASP A 1 322 ? 17.125 -6.852 15.875 1 98.81 322 ASP A N 1
ATOM 2536 C CA . ASP A 1 322 ? 16.422 -7.867 16.656 1 98.81 322 ASP A CA 1
ATOM 2537 C C . ASP A 1 322 ? 16.266 -9.164 15.875 1 98.81 322 ASP A C 1
ATOM 2539 O O . ASP A 1 322 ? 16.438 -10.258 16.422 1 98.81 322 ASP A O 1
ATOM 2543 N N . THR A 1 323 ? 15.898 -9.078 14.609 1 98.81 323 THR A N 1
ATOM 2544 C CA . THR A 1 323 ? 15.617 -10.258 13.797 1 98.81 323 THR A CA 1
ATOM 2545 C C . THR A 1 323 ? 16.141 -10.062 12.375 1 98.81 323 THR A C 1
ATOM 2547 O O . THR A 1 323 ? 16 -8.984 11.797 1 98.81 323 THR A O 1
ATOM 2550 N N . VAL A 1 324 ? 16.75 -11.016 11.844 1 98.88 324 VAL A N 1
ATOM 2551 C CA . VAL A 1 324 ? 17.125 -11.078 10.43 1 98.88 324 VAL A CA 1
ATOM 2552 C C . VAL A 1 324 ? 16.312 -12.172 9.734 1 98.88 324 VAL A C 1
ATOM 2554 O O . VAL A 1 324 ? 16.328 -13.328 10.164 1 98.88 324 VAL A O 1
ATOM 2557 N N . ILE A 1 325 ? 15.602 -11.867 8.734 1 98.81 325 ILE A N 1
ATOM 2558 C CA . ILE A 1 325 ? 14.773 -12.812 7.984 1 98.81 325 ILE A CA 1
ATOM 2559 C C . ILE A 1 325 ? 15.406 -13.086 6.621 1 98.81 325 ILE A C 1
ATOM 2561 O O . ILE A 1 325 ? 15.641 -12.164 5.84 1 98.81 325 ILE A O 1
ATOM 2565 N N . PHE A 1 326 ? 15.672 -14.336 6.383 1 98.69 326 PHE A N 1
ATOM 2566 C CA . PHE A 1 326 ? 16.234 -14.766 5.113 1 98.69 326 PHE A CA 1
ATOM 2567 C C . PHE A 1 326 ? 15.141 -15.102 4.113 1 98.69 326 PHE A C 1
ATOM 2569 O O . PHE A 1 326 ? 14.5 -16.141 4.211 1 98.69 326 PHE A O 1
ATOM 2576 N N . ALA A 1 327 ? 14.883 -14.242 3.227 1 98.12 327 ALA A N 1
ATOM 2577 C CA . ALA A 1 327 ? 14.031 -14.508 2.07 1 98.12 327 ALA A CA 1
ATOM 2578 C C . ALA A 1 327 ? 14.875 -14.867 0.846 1 98.12 327 ALA A C 1
ATOM 2580 O O . ALA A 1 327 ? 14.812 -14.188 -0.179 1 98.12 327 ALA A O 1
ATOM 2581 N N . THR A 1 328 ? 15.523 -15.984 0.934 1 96.94 328 THR A N 1
ATOM 2582 C CA . THR A 1 328 ? 16.594 -16.328 0.006 1 96.94 328 THR A CA 1
ATOM 2583 C C . THR A 1 328 ? 16.172 -17.469 -0.918 1 96.94 328 THR A C 1
ATOM 2585 O O . THR A 1 328 ? 17 -18.078 -1.585 1 96.94 328 THR A O 1
ATOM 2588 N N . GLY A 1 329 ? 14.875 -17.781 -0.892 1 95.12 329 GLY A N 1
ATOM 2589 C CA . GLY A 1 329 ? 14.336 -18.719 -1.863 1 95.12 329 GLY A CA 1
ATOM 2590 C C . GLY A 1 329 ? 14.328 -20.156 -1.367 1 95.12 329 GLY A C 1
ATOM 2591 O O . GLY A 1 329 ? 14.391 -20.406 -0.161 1 95.12 329 GLY A O 1
ATOM 2592 N N . PHE A 1 330 ? 14.125 -21.109 -2.309 1 95.75 330 PHE A N 1
ATOM 2593 C CA . PHE A 1 330 ? 13.93 -22.531 -2.012 1 95.75 330 PHE A CA 1
ATOM 2594 C C . PHE A 1 330 ? 14.781 -23.391 -2.939 1 95.75 330 PHE A C 1
ATOM 2596 O O . PHE A 1 330 ? 15.234 -22.922 -3.986 1 95.75 330 PHE A O 1
ATOM 2603 N N . SER A 1 331 ? 14.992 -24.531 -2.5 1 95.12 331 SER A N 1
ATOM 2604 C CA . SER A 1 331 ? 15.539 -25.594 -3.33 1 95.12 331 SER A CA 1
ATOM 2605 C C . SER A 1 331 ? 14.492 -26.672 -3.615 1 95.12 331 SER A C 1
ATOM 2607 O O . SER A 1 331 ? 13.562 -26.859 -2.832 1 95.12 331 SER A O 1
ATOM 2609 N N . PHE A 1 332 ? 14.617 -27.188 -4.777 1 94.19 332 PHE A N 1
ATOM 2610 C CA . PHE A 1 332 ? 13.711 -28.297 -5.055 1 94.19 332 PHE A CA 1
ATOM 2611 C C . PHE A 1 332 ? 14.484 -29.516 -5.539 1 94.19 332 PHE A C 1
ATOM 2613 O O . PHE A 1 332 ? 15.633 -29.406 -5.961 1 94.19 332 PHE A O 1
ATOM 2620 N N . GLY A 1 333 ? 13.875 -30.734 -5.387 1 94.38 333 GLY A N 1
ATOM 2621 C CA . GLY A 1 333 ? 14.391 -32.031 -5.82 1 94.38 333 GLY A CA 1
ATOM 2622 C C . GLY A 1 333 ? 13.352 -33.125 -5.762 1 94.38 333 GLY A C 1
ATOM 2623 O O . GLY A 1 333 ? 12.195 -32.875 -5.41 1 94.38 333 GLY A O 1
ATOM 2624 N N . PHE A 1 334 ? 13.828 -34.344 -6.203 1 96.44 334 PHE A N 1
ATOM 2625 C CA . PHE A 1 334 ? 12.906 -35.469 -6.262 1 96.44 334 PHE A CA 1
ATOM 2626 C C . PHE A 1 334 ? 13.547 -36.719 -5.68 1 96.44 334 PHE A C 1
ATOM 2628 O O . PHE A 1 334 ? 13.633 -37.75 -6.348 1 96.44 334 PHE A O 1
ATOM 2635 N N . PRO A 1 335 ? 13.859 -36.625 -4.438 1 94.56 335 PRO A N 1
ATOM 2636 C CA . PRO A 1 335 ? 14.531 -37.781 -3.807 1 94.56 335 PRO A CA 1
ATOM 2637 C C . PRO A 1 335 ? 13.648 -39 -3.727 1 94.56 335 PRO A C 1
ATOM 2639 O O . PRO A 1 335 ? 14.156 -40.125 -3.662 1 94.56 335 PRO A O 1
ATOM 2642 N N . LEU A 1 336 ? 12.352 -38.844 -3.777 1 95.75 336 LEU A N 1
ATOM 2643 C CA . LEU A 1 336 ? 11.406 -39.938 -3.666 1 95.75 336 LEU A CA 1
ATOM 2644 C C . LEU A 1 336 ? 11.477 -40.844 -4.902 1 95.75 336 LEU A C 1
ATOM 2646 O O . LEU A 1 336 ? 11.078 -42 -4.848 1 95.75 336 LEU A O 1
ATOM 2650 N N . ILE A 1 337 ? 11.875 -40.25 -6 1 98.25 337 ILE A N 1
ATOM 2651 C CA . ILE A 1 337 ? 11.859 -40.969 -7.266 1 98.25 337 ILE A CA 1
ATOM 2652 C C . ILE A 1 337 ? 13.203 -41.688 -7.473 1 98.25 337 ILE A C 1
ATOM 2654 O O . ILE A 1 337 ? 14.188 -41.031 -7.863 1 98.25 337 ILE A O 1
ATOM 2658 N N . GLU A 1 338 ? 13.266 -42.969 -7.238 1 98 338 GLU A N 1
ATOM 2659 C CA . GLU A 1 338 ? 14.477 -43.781 -7.387 1 98 338 GLU A CA 1
ATOM 2660 C C . GLU A 1 338 ? 15.672 -43.125 -6.715 1 98 338 GLU A C 1
ATOM 2662 O O . GLU A 1 338 ? 16.734 -42.969 -7.328 1 98 338 GLU A O 1
ATOM 2667 N N . GLU A 1 339 ? 15.445 -42.562 -5.516 1 95.75 339 GLU A N 1
ATOM 2668 C CA . GLU A 1 339 ? 16.469 -41.938 -4.688 1 95.75 339 GLU A CA 1
ATOM 2669 C C . GLU A 1 339 ? 17.078 -40.719 -5.391 1 95.75 339 GLU A C 1
ATOM 2671 O O . GLU A 1 339 ? 18.281 -40.469 -5.266 1 95.75 339 GLU A O 1
ATOM 2676 N N . GLY A 1 340 ? 16.297 -40.125 -6.207 1 95.62 340 GLY A N 1
ATOM 2677 C CA . GLY A 1 340 ? 16.719 -38.906 -6.875 1 95.62 340 GLY A CA 1
ATOM 2678 C C . GLY A 1 340 ? 17.5 -39.188 -8.148 1 95.62 340 GLY A C 1
ATOM 2679 O O . GLY A 1 340 ? 17.891 -38.25 -8.852 1 95.62 340 GLY A O 1
ATOM 2680 N N . GLN A 1 341 ? 17.625 -40.344 -8.57 1 96.12 341 GLN A N 1
ATOM 2681 C CA . GLN A 1 341 ? 18.516 -40.688 -9.672 1 96.12 341 GLN A CA 1
ATOM 2682 C C . GLN A 1 341 ? 17.844 -40.469 -11.023 1 96.12 341 GLN A C 1
ATOM 2684 O O . GLN A 1 341 ? 18.516 -40.125 -12.008 1 96.12 341 GLN A O 1
ATOM 2689 N N . LEU A 1 342 ? 16.594 -40.688 -11.094 1 97.38 342 LEU A N 1
ATOM 2690 C CA . LEU A 1 342 ? 15.891 -40.531 -12.367 1 97.38 342 LEU A CA 1
ATOM 2691 C C . LEU A 1 342 ? 15.789 -39.062 -12.781 1 97.38 342 LEU A C 1
ATOM 2693 O O . LEU A 1 342 ? 15.844 -38.75 -13.977 1 97.38 342 LEU A O 1
ATOM 2697 N N . ILE A 1 343 ? 15.617 -38.188 -11.805 1 97.5 343 ILE A N 1
ATOM 2698 C CA . ILE A 1 343 ? 15.484 -36.75 -12.062 1 97.5 343 ILE A CA 1
ATOM 2699 C C . ILE A 1 343 ? 16.5 -35.969 -11.219 1 97.5 343 ILE A C 1
ATOM 2701 O O . ILE A 1 343 ? 16.141 -35.344 -10.219 1 97.5 343 ILE A O 1
ATOM 2705 N N . PRO A 1 344 ? 17.688 -35.969 -11.641 1 96.31 344 PRO A N 1
ATOM 2706 C CA . PRO A 1 344 ? 18.703 -35.219 -10.898 1 96.31 344 PRO A CA 1
ATOM 2707 C C . PRO A 1 344 ? 18.484 -33.719 -10.992 1 96.31 344 PRO A C 1
ATOM 2709 O O . PRO A 1 344 ? 18.109 -33.219 -12.047 1 96.31 344 PRO A O 1
ATOM 2712 N N . VAL A 1 345 ? 18.609 -33.094 -9.867 1 95.88 345 VAL A N 1
ATOM 2713 C CA . VAL A 1 345 ? 18.516 -31.625 -9.789 1 95.88 345 VAL A CA 1
ATOM 2714 C C . VAL A 1 345 ? 19.812 -31.047 -9.227 1 95.88 345 VAL A C 1
ATOM 2716 O O . VAL A 1 345 ? 20.328 -31.547 -8.227 1 95.88 345 VAL A O 1
ATOM 2719 N N . LYS A 1 346 ? 20.391 -30.125 -9.891 1 93.12 346 LYS A N 1
ATOM 2720 C CA . LYS A 1 346 ? 21.578 -29.422 -9.43 1 93.12 346 LYS A CA 1
ATOM 2721 C C . LYS A 1 346 ? 21.359 -27.922 -9.398 1 93.12 346 LYS A C 1
ATOM 2723 O O . LYS A 1 346 ? 21.156 -27.297 -10.445 1 93.12 346 LYS A O 1
ATOM 2728 N N . GLU A 1 347 ? 21.422 -27.312 -8.258 1 92.19 347 GLU A N 1
ATOM 2729 C CA . GLU A 1 347 ? 21.219 -25.875 -8.102 1 92.19 347 GLU A CA 1
ATOM 2730 C C . GLU A 1 347 ? 19.938 -25.406 -8.789 1 92.19 347 GLU A C 1
ATOM 2732 O O . GLU A 1 347 ? 19.953 -24.453 -9.562 1 92.19 347 GLU A O 1
ATOM 2737 N N . ASN A 1 348 ? 18.922 -26.188 -8.648 1 93.5 348 ASN A N 1
ATOM 2738 C CA . ASN A 1 348 ? 17.578 -25.922 -9.141 1 93.5 348 ASN A CA 1
ATOM 2739 C C . ASN A 1 348 ? 17.5 -26.016 -10.664 1 93.5 348 ASN A C 1
ATOM 2741 O O . ASN A 1 348 ? 16.562 -25.5 -11.281 1 93.5 348 ASN A O 1
ATOM 2745 N N . ARG A 1 349 ? 18.5 -26.641 -11.25 1 94.25 349 ARG A N 1
ATOM 2746 C CA . ARG A 1 349 ? 18.453 -26.984 -12.664 1 94.25 349 ARG A CA 1
ATOM 2747 C C . ARG A 1 349 ? 17.984 -28.422 -12.859 1 94.25 349 ARG A C 1
ATOM 2749 O O . ARG A 1 349 ? 18.422 -29.328 -12.141 1 94.25 349 ARG A O 1
ATOM 2756 N N . VAL A 1 350 ? 17.109 -28.625 -13.742 1 95.94 350 VAL A N 1
ATOM 2757 C CA . VAL A 1 350 ? 16.547 -29.938 -13.977 1 95.94 350 VAL A CA 1
ATOM 2758 C C . VAL A 1 350 ? 16.281 -30.141 -15.469 1 95.94 350 VAL A C 1
ATOM 2760 O O . VAL A 1 350 ? 15.984 -29.172 -16.188 1 95.94 350 VAL A O 1
ATOM 2763 N N . ASP A 1 351 ? 16.438 -31.297 -15.969 1 96.75 351 ASP A N 1
ATOM 2764 C CA . ASP A 1 351 ? 16.203 -31.625 -17.375 1 96.75 351 ASP A CA 1
ATOM 2765 C C . ASP A 1 351 ? 14.891 -32.406 -17.547 1 96.75 351 ASP A C 1
ATOM 2767 O O . ASP A 1 351 ? 14.844 -33.625 -17.375 1 96.75 351 ASP A O 1
ATOM 2771 N N . LEU A 1 352 ? 13.938 -31.672 -17.906 1 98 352 LEU A N 1
ATOM 2772 C CA . LEU A 1 352 ? 12.625 -32.25 -18.141 1 98 352 LEU A CA 1
ATOM 2773 C C . LEU A 1 352 ? 12.016 -31.734 -19.438 1 98 352 LEU A C 1
ATOM 2775 O O . LEU A 1 352 ? 12.062 -30.531 -19.719 1 98 352 LEU A O 1
ATOM 2779 N N . TYR A 1 353 ? 11.539 -32.656 -20.281 1 97.88 353 TYR A N 1
ATOM 2780 C CA . TYR A 1 353 ? 10.789 -32.281 -21.469 1 97.88 353 TYR A CA 1
ATOM 2781 C C . TYR A 1 353 ? 9.5 -31.547 -21.094 1 97.88 353 TYR A C 1
ATOM 2783 O O . TYR A 1 353 ? 8.68 -32.062 -20.344 1 97.88 353 TYR A O 1
ATOM 2791 N N . LYS A 1 354 ? 9.305 -30.297 -21.547 1 97.19 354 LYS A N 1
ATOM 2792 C CA . LYS A 1 354 ? 8.188 -29.422 -21.25 1 97.19 354 LYS A CA 1
ATOM 2793 C C . LYS A 1 354 ? 8.023 -29.234 -19.734 1 97.19 354 LYS A C 1
ATOM 2795 O O . LYS A 1 354 ? 6.914 -29 -19.25 1 97.19 354 LYS A O 1
ATOM 2800 N N . TYR A 1 355 ? 9.102 -29.5 -19 1 96.38 355 TYR A N 1
ATOM 2801 C CA . TYR A 1 355 ? 9.141 -29.344 -17.547 1 96.38 355 TYR A CA 1
ATOM 2802 C C . TYR A 1 355 ? 8.289 -30.406 -16.859 1 96.38 355 TYR A C 1
ATOM 2804 O O . TYR A 1 355 ? 7.754 -30.172 -15.773 1 96.38 355 TYR A O 1
ATOM 2812 N N . MET A 1 356 ? 8.109 -31.547 -17.562 1 97.94 356 MET A N 1
ATOM 2813 C CA . MET A 1 356 ? 7.242 -32.594 -17.047 1 97.94 356 MET A CA 1
ATOM 2814 C C . MET A 1 356 ? 7.965 -33.938 -17.047 1 97.94 356 MET A C 1
ATOM 2816 O O . MET A 1 356 ? 8.07 -34.594 -16 1 97.94 356 MET A O 1
ATOM 2820 N N . TYR A 1 357 ? 8.531 -34.312 -18.219 1 98.44 357 TYR A N 1
ATOM 2821 C CA . TYR A 1 357 ? 8.906 -35.719 -18.469 1 98.44 357 TYR A CA 1
ATOM 2822 C C . TYR A 1 357 ? 10.414 -35.875 -18.422 1 98.44 357 TYR A C 1
ATOM 2824 O O . TYR A 1 357 ? 11.148 -35.156 -19.094 1 98.44 357 TYR A O 1
ATOM 2832 N N . PRO A 1 358 ? 10.906 -36.844 -17.656 1 98 358 PRO A N 1
ATOM 2833 C CA . PRO A 1 358 ? 12.281 -37.281 -17.906 1 98 358 PRO A CA 1
ATOM 2834 C C . PRO A 1 358 ? 12.445 -37.969 -19.266 1 98 358 PRO A C 1
ATOM 2836 O O . PRO A 1 358 ? 11.758 -38.938 -19.547 1 98 358 PRO A O 1
ATOM 2839 N N . ALA A 1 359 ? 13.367 -37.5 -20.047 1 97.81 359 ALA A N 1
ATOM 2840 C CA . ALA A 1 359 ? 13.555 -38.031 -21.391 1 97.81 359 ALA A CA 1
ATOM 2841 C C . ALA A 1 359 ? 13.93 -39.5 -21.359 1 97.81 359 ALA A C 1
ATOM 2843 O O . ALA A 1 359 ? 13.602 -40.25 -22.281 1 97.81 359 ALA A O 1
ATOM 2844 N N . GLN A 1 360 ? 14.477 -39.938 -20.297 1 95.5 360 GLN A N 1
ATOM 2845 C CA . GLN A 1 360 ? 14.992 -41.312 -20.141 1 95.5 360 GLN A CA 1
ATOM 2846 C C . GLN A 1 360 ? 13.852 -42.312 -20.109 1 95.5 360 GLN A C 1
ATOM 2848 O O . GLN A 1 360 ? 14.062 -43.5 -20.359 1 95.5 360 GLN A O 1
ATOM 2853 N N . LEU A 1 361 ? 12.695 -41.906 -19.859 1 97.12 361 LEU A N 1
ATOM 2854 C CA . LEU A 1 361 ? 11.562 -42.812 -19.75 1 97.12 361 LEU A CA 1
ATOM 2855 C C . LEU A 1 361 ? 10.953 -43.125 -21.109 1 97.12 361 LEU A C 1
ATOM 2857 O O . LEU A 1 361 ? 10.141 -44.031 -21.25 1 97.12 361 LEU A O 1
ATOM 2861 N N . SER A 1 362 ? 11.328 -42.344 -22.109 1 95.38 362 SER A N 1
ATOM 2862 C CA . SER A 1 362 ? 10.781 -42.562 -23.438 1 95.38 362 SER A CA 1
ATOM 2863 C C . SER A 1 362 ? 11.117 -43.969 -23.938 1 95.38 362 SER A C 1
ATOM 2865 O O . SER A 1 362 ? 12.25 -44.438 -23.797 1 95.38 362 SER A O 1
ATOM 2867 N N . PRO A 1 363 ? 10.219 -44.688 -24.438 1 94.5 363 PRO A N 1
ATOM 2868 C CA . PRO A 1 363 ? 8.883 -44.219 -24.828 1 94.5 363 PRO A CA 1
ATOM 2869 C C . PRO A 1 363 ? 7.836 -44.469 -23.734 1 94.5 363 PRO A C 1
ATOM 2871 O O . PRO A 1 363 ? 6.652 -44.156 -23.938 1 94.5 363 PRO A O 1
ATOM 2874 N N . LYS A 1 364 ? 8.234 -45.062 -22.625 1 95.5 364 LYS A N 1
ATOM 2875 C CA . LYS A 1 364 ? 7.293 -45.312 -21.531 1 95.5 364 LYS A CA 1
ATOM 2876 C C . LYS A 1 364 ? 7.184 -44.094 -20.609 1 95.5 364 LYS A C 1
ATOM 2878 O O . LYS A 1 364 ? 7.539 -44.188 -19.438 1 95.5 364 LYS A O 1
ATOM 2883 N N . ASN A 1 365 ? 6.641 -43.094 -21.109 1 97.5 365 ASN A N 1
ATOM 2884 C CA . ASN A 1 365 ? 6.52 -41.812 -20.375 1 97.5 365 ASN A CA 1
ATOM 2885 C C . ASN A 1 365 ? 5.379 -41.875 -19.375 1 97.5 365 ASN A C 1
ATOM 2887 O O . ASN A 1 365 ? 4.461 -41.062 -19.422 1 97.5 365 ASN A O 1
ATOM 2891 N N . SER A 1 366 ? 5.5 -42.75 -18.406 1 98.56 366 SER A N 1
ATOM 2892 C CA . SER A 1 366 ? 4.391 -43.031 -17.5 1 98.56 366 SER A CA 1
ATOM 2893 C C . SER A 1 366 ? 4.586 -42.312 -16.172 1 98.56 366 SER A C 1
ATOM 2895 O O . SER A 1 366 ? 3.871 -42.594 -15.203 1 98.56 366 SER A O 1
ATOM 2897 N N . LEU A 1 367 ? 5.59 -41.438 -16.047 1 98.75 367 LEU A N 1
ATOM 2898 C CA . LEU A 1 367 ? 5.797 -40.562 -14.906 1 98.75 367 LEU A CA 1
ATOM 2899 C C . LEU A 1 367 ? 6.09 -39.125 -15.352 1 98.75 367 LEU A C 1
ATOM 2901 O O . LEU A 1 367 ? 6.848 -38.906 -16.297 1 98.75 367 LEU A O 1
ATOM 2905 N N . ALA A 1 368 ? 5.461 -38.188 -14.688 1 98.62 368 ALA A N 1
ATOM 2906 C CA . ALA A 1 368 ? 5.707 -36.781 -14.992 1 98.62 368 ALA A CA 1
ATOM 2907 C C . ALA A 1 368 ? 5.672 -35.938 -13.727 1 98.62 368 ALA A C 1
ATOM 2909 O O . ALA A 1 368 ? 4.938 -36.25 -12.781 1 98.62 368 ALA A O 1
ATOM 2910 N N . VAL A 1 369 ? 6.508 -34.875 -13.719 1 98.44 369 VAL A N 1
ATOM 2911 C CA . VAL A 1 369 ? 6.418 -33.812 -12.719 1 98.44 369 VAL A CA 1
ATOM 2912 C C . VAL A 1 369 ? 5.41 -32.781 -13.172 1 98.44 369 VAL A C 1
ATOM 2914 O O . VAL A 1 369 ? 5.426 -32.344 -14.328 1 98.44 369 VAL A O 1
ATOM 2917 N N . ILE A 1 370 ? 4.492 -32.375 -12.266 1 98.62 370 ILE A N 1
ATOM 2918 C CA . ILE A 1 370 ? 3.457 -31.406 -12.594 1 98.62 370 ILE A CA 1
ATOM 2919 C C . ILE A 1 370 ? 3.672 -30.141 -11.781 1 98.62 370 ILE A C 1
ATOM 2921 O O . ILE A 1 370 ? 3.893 -30.188 -10.57 1 98.62 370 ILE A O 1
ATOM 2925 N N . GLY A 1 371 ? 3.639 -29 -12.461 1 97.31 371 GLY A N 1
ATOM 2926 C CA . GLY A 1 371 ? 3.666 -27.719 -11.781 1 97.31 371 GLY A CA 1
ATOM 2927 C C . GLY A 1 371 ? 5.07 -27.234 -11.477 1 97.31 371 GLY A C 1
ATOM 2928 O O . GLY A 1 371 ? 5.25 -26.234 -10.781 1 97.31 371 GLY A O 1
ATOM 2929 N N . LEU A 1 372 ? 6.105 -27.938 -11.906 1 95.81 372 LEU A N 1
ATOM 2930 C CA . LEU A 1 372 ? 7.48 -27.484 -11.711 1 95.81 372 LEU A CA 1
ATOM 2931 C C . LEU A 1 372 ? 7.852 -26.422 -12.727 1 95.81 372 LEU A C 1
ATOM 2933 O O . LEU A 1 372 ? 8.656 -26.672 -13.625 1 95.81 372 LEU A O 1
ATOM 2937 N N . ILE A 1 373 ? 7.336 -25.281 -12.523 1 93.44 373 ILE A N 1
ATOM 2938 C CA . ILE A 1 373 ? 7.484 -24.219 -13.5 1 93.44 373 ILE A CA 1
ATOM 2939 C C . ILE A 1 373 ? 7.375 -22.859 -12.797 1 93.44 373 ILE A C 1
ATOM 2941 O O . ILE A 1 373 ? 6.664 -22.734 -11.805 1 93.44 373 ILE A O 1
ATOM 2945 N N . GLN A 1 374 ? 8.102 -21.891 -13.18 1 92.88 374 GLN A N 1
ATOM 2946 C CA . GLN A 1 374 ? 8.016 -20.5 -12.719 1 92.88 374 GLN A CA 1
ATOM 2947 C C . GLN A 1 374 ? 7.613 -19.562 -13.859 1 92.88 374 GLN A C 1
ATOM 2949 O O . GLN A 1 374 ? 8.469 -19.031 -14.555 1 92.88 374 GLN A O 1
ATOM 2954 N N . PRO A 1 375 ? 6.387 -19.312 -13.984 1 93.81 375 PRO A N 1
ATOM 2955 C CA . PRO A 1 375 ? 5.906 -18.531 -15.125 1 93.81 375 PRO A CA 1
ATOM 2956 C C . PRO A 1 375 ? 5.797 -17.031 -14.805 1 93.81 375 PRO A C 1
ATOM 2958 O O . PRO A 1 375 ? 5.656 -16.656 -13.633 1 93.81 375 PRO A O 1
ATOM 2961 N N . THR A 1 376 ? 5.996 -16.156 -15.828 1 91.94 376 THR A N 1
ATOM 2962 C CA . THR A 1 376 ? 5.32 -14.859 -15.812 1 91.94 376 THR A CA 1
ATOM 2963 C C . THR A 1 376 ? 3.828 -15.023 -16.094 1 91.94 376 THR A C 1
ATOM 2965 O O . THR A 1 376 ? 3.4 -15.047 -17.25 1 91.94 376 THR A O 1
ATOM 2968 N N . GLY A 1 377 ? 3.158 -15.219 -15.164 1 93.94 377 GLY A N 1
ATOM 2969 C CA . GLY A 1 377 ? 1.763 -15.625 -15.188 1 93.94 377 GLY A CA 1
ATOM 2970 C C . GLY A 1 377 ? 1.416 -16.641 -14.109 1 93.94 377 GLY A C 1
ATOM 2971 O O . GLY A 1 377 ? 2.115 -16.734 -13.094 1 93.94 377 GLY A O 1
ATOM 2972 N N . SER A 1 378 ? 0.364 -17.359 -14.352 1 95.56 378 SER A N 1
ATOM 2973 C CA . SER A 1 378 ? -0.156 -18.203 -13.281 1 95.56 378 SER A CA 1
ATOM 2974 C C . SER A 1 378 ? 0.258 -19.656 -13.484 1 95.56 378 SER A C 1
ATOM 2976 O O . SER A 1 378 ? 0.225 -20.172 -14.602 1 95.56 378 SER A O 1
ATOM 2978 N N . ILE A 1 379 ? 0.6 -20.312 -12.469 1 96.5 379 ILE A N 1
ATOM 2979 C CA . ILE A 1 379 ? 1.062 -21.703 -12.516 1 96.5 379 ILE A CA 1
ATOM 2980 C C . ILE A 1 379 ? -0.136 -22.641 -12.586 1 96.5 379 ILE A C 1
ATOM 2982 O O . ILE A 1 379 ? -0.054 -23.719 -13.18 1 96.5 379 ILE A O 1
ATOM 2986 N N . MET A 1 380 ? -1.294 -22.312 -12.07 1 97.62 380 MET A N 1
ATOM 2987 C CA . MET A 1 380 ? -2.402 -23.234 -11.852 1 97.62 380 MET A CA 1
ATOM 2988 C C . MET A 1 380 ? -2.955 -23.734 -13.188 1 97.62 380 MET A C 1
ATOM 2990 O O . MET A 1 380 ? -3.031 -24.938 -13.414 1 97.62 380 MET A O 1
ATOM 2994 N N . PRO A 1 381 ? -3.225 -22.828 -14.086 1 98.25 381 PRO A N 1
ATOM 2995 C CA . PRO A 1 381 ? -3.711 -23.328 -15.375 1 98.25 381 PRO A CA 1
ATOM 2996 C C . PRO A 1 381 ? -2.645 -24.109 -16.141 1 98.25 381 PRO A C 1
ATOM 2998 O O . PRO A 1 381 ? -2.971 -25.047 -16.875 1 98.25 381 PRO A O 1
ATOM 3001 N N . ILE A 1 382 ? -1.389 -23.75 -15.953 1 98.5 382 ILE A N 1
ATOM 3002 C CA . ILE A 1 382 ? -0.313 -24.484 -16.625 1 98.5 382 ILE A CA 1
ATOM 3003 C C . ILE A 1 382 ? -0.249 -25.906 -16.094 1 98.5 382 ILE A C 1
ATOM 3005 O O . ILE A 1 382 ? -0.17 -26.859 -16.859 1 98.5 382 ILE A O 1
ATOM 3009 N N . SER A 1 383 ? -0.283 -26.031 -14.766 1 98.38 383 SER A N 1
ATOM 3010 C CA . SER A 1 383 ? -0.237 -27.359 -14.164 1 98.38 383 SER A CA 1
ATOM 3011 C C . SER A 1 383 ? -1.44 -28.203 -14.586 1 98.38 383 SER A C 1
ATOM 3013 O O . SER A 1 383 ? -1.308 -29.406 -14.852 1 98.38 383 SER A O 1
ATOM 3015 N N . GLU A 1 384 ? -2.584 -27.594 -14.648 1 98.81 384 GLU A N 1
ATOM 3016 C CA . GLU A 1 384 ? -3.758 -28.312 -15.141 1 98.81 384 GLU A CA 1
ATOM 3017 C C . GLU A 1 384 ? -3.541 -28.812 -16.562 1 98.81 384 GLU A C 1
ATOM 3019 O O . GLU A 1 384 ? -3.848 -29.969 -16.875 1 98.81 384 GLU A O 1
ATOM 3024 N N . MET A 1 385 ? -3.045 -27.938 -17.391 1 98.69 385 MET A N 1
ATOM 3025 C CA . MET A 1 385 ? -2.787 -28.328 -18.781 1 98.69 385 MET A CA 1
ATOM 3026 C C . MET A 1 385 ? -1.783 -29.469 -18.844 1 98.69 385 MET A C 1
ATOM 3028 O O . MET A 1 385 ? -1.929 -30.391 -19.656 1 98.69 385 MET A O 1
ATOM 3032 N N . GLN A 1 386 ? -0.805 -29.422 -17.984 1 98.81 386 GLN A N 1
ATOM 3033 C CA . GLN A 1 386 ? 0.181 -30.5 -17.922 1 98.81 386 GLN A CA 1
ATOM 3034 C C . GLN A 1 386 ? -0.477 -31.828 -17.562 1 98.81 386 GLN A C 1
ATOM 3036 O O . GLN A 1 386 ? -0.123 -32.875 -18.125 1 98.81 386 GLN A O 1
ATOM 3041 N N . THR A 1 387 ? -1.431 -31.828 -16.641 1 98.81 387 THR A N 1
ATOM 3042 C CA . THR A 1 387 ? -2.1 -33.062 -16.25 1 98.81 387 THR A CA 1
ATOM 3043 C C . THR A 1 387 ? -2.924 -33.625 -17.406 1 98.81 387 THR A C 1
ATOM 3045 O O . THR A 1 387 ? -2.967 -34.844 -17.609 1 98.81 387 THR A O 1
ATOM 3048 N N . ARG A 1 388 ? -3.553 -32.75 -18.156 1 98.75 388 ARG A N 1
ATOM 3049 C CA . ARG A 1 388 ? -4.328 -33.188 -19.312 1 98.75 388 ARG A CA 1
ATOM 3050 C C . ARG A 1 388 ? -3.432 -33.812 -20.359 1 98.75 388 ARG A C 1
ATOM 3052 O O . ARG A 1 388 ? -3.773 -34.875 -20.922 1 98.75 388 ARG A O 1
ATOM 3059 N N . VAL A 1 389 ? -2.287 -33.156 -20.578 1 98.75 389 VAL A N 1
ATOM 3060 C CA . VAL A 1 389 ? -1.32 -33.688 -21.531 1 98.75 389 VAL A CA 1
ATOM 3061 C C . VAL A 1 389 ? -0.831 -35.062 -21.062 1 98.75 389 VAL A C 1
ATOM 3063 O O . VAL A 1 389 ? -0.752 -36 -21.859 1 98.75 389 VAL A O 1
ATOM 3066 N N . PHE A 1 390 ? -0.51 -35.219 -19.812 1 98.75 390 PHE A N 1
ATOM 3067 C CA . PHE A 1 390 ? 0.006 -36.469 -19.266 1 98.75 390 PHE A CA 1
ATOM 3068 C C . PHE A 1 390 ? -0.998 -37.594 -19.453 1 98.75 390 PHE A C 1
ATOM 3070 O O . PHE A 1 390 ? -0.642 -38.688 -19.938 1 98.75 390 PHE A O 1
ATOM 3077 N N . ILE A 1 391 ? -2.23 -37.375 -19.062 1 98.62 391 ILE A N 1
ATOM 3078 C CA . ILE A 1 391 ? -3.248 -38.438 -19.125 1 98.62 391 ILE A CA 1
ATOM 3079 C C . ILE A 1 391 ? -3.514 -38.812 -20.578 1 98.62 391 ILE A C 1
ATOM 3081 O O . ILE A 1 391 ? -3.664 -40 -20.891 1 98.62 391 ILE A O 1
ATOM 3085 N N . ALA A 1 392 ? -3.537 -37.781 -21.453 1 98.31 392 ALA A N 1
ATOM 3086 C CA . ALA A 1 392 ? -3.742 -38.062 -22.875 1 98.31 392 ALA A CA 1
ATOM 3087 C C . ALA A 1 392 ? -2.611 -38.938 -23.422 1 98.31 392 ALA A C 1
ATOM 3089 O O . ALA A 1 392 ? -2.85 -39.844 -24.219 1 98.31 392 ALA A O 1
ATOM 3090 N N . ALA A 1 393 ? -1.42 -38.625 -23.047 1 97.94 393 ALA A N 1
ATOM 3091 C CA . ALA A 1 393 ? -0.27 -39.406 -23.484 1 97.94 393 ALA A CA 1
ATOM 3092 C C . ALA A 1 393 ? -0.298 -40.812 -22.891 1 97.94 393 ALA A C 1
ATOM 3094 O O . ALA A 1 393 ? -0.009 -41.781 -23.578 1 97.94 393 ALA A O 1
ATOM 3095 N N . LEU A 1 394 ? -0.636 -40.906 -21.641 1 97.69 394 LEU A N 1
ATOM 3096 C CA . LEU A 1 394 ? -0.671 -42.188 -20.922 1 97.69 394 LEU A CA 1
ATOM 3097 C C . LEU A 1 394 ? -1.689 -43.125 -21.547 1 97.69 394 LEU A C 1
ATOM 3099 O O . LEU A 1 394 ? -1.44 -44.344 -21.656 1 97.69 394 LEU A O 1
ATOM 3103 N N . ASN A 1 395 ? -2.76 -42.531 -22 1 95.62 395 ASN A N 1
ATOM 3104 C CA . ASN A 1 395 ? -3.838 -43.344 -22.578 1 95.62 395 ASN A CA 1
ATOM 3105 C C . ASN A 1 395 ? -3.648 -43.531 -24.078 1 95.62 395 ASN A C 1
ATOM 3107 O O . ASN A 1 395 ? -4.496 -44.125 -24.75 1 95.62 395 ASN A O 1
ATOM 3111 N N . GLY A 1 396 ? -2.682 -42.938 -24.609 1 95.44 396 GLY A N 1
ATOM 3112 C CA . GLY A 1 396 ? -2.34 -43.156 -26 1 95.44 396 GLY A CA 1
ATOM 3113 C C . GLY A 1 396 ? -3.088 -42.25 -26.953 1 95.44 396 GLY A C 1
ATOM 3114 O O . GLY A 1 396 ? -3.055 -42.469 -28.172 1 95.44 396 GLY A O 1
ATOM 3115 N N . LYS A 1 397 ? -3.736 -41.312 -26.453 1 96.25 397 LYS A N 1
ATOM 3116 C CA . LYS A 1 397 ? -4.492 -40.375 -27.297 1 96.25 397 LYS A CA 1
ATOM 3117 C C . LYS A 1 397 ? -3.561 -39.406 -28.016 1 96.25 397 LYS A C 1
ATOM 3119 O O . LYS A 1 397 ? -3.906 -38.906 -29.078 1 96.25 397 LYS A O 1
ATOM 3124 N N . ILE A 1 398 ? -2.416 -39.125 -27.359 1 96.62 398 ILE A N 1
ATOM 3125 C CA . ILE A 1 398 ? -1.387 -38.344 -28.047 1 96.62 398 ILE A CA 1
ATOM 3126 C C . ILE A 1 398 ? -0.049 -39.062 -27.969 1 96.62 398 ILE A C 1
ATOM 3128 O O . ILE A 1 398 ? 0.138 -39.938 -27.125 1 96.62 398 ILE A O 1
ATOM 3132 N N . LYS A 1 399 ? 0.813 -38.688 -28.875 1 95.81 399 LYS A N 1
ATOM 3133 C CA . LYS A 1 399 ? 2.148 -39.281 -28.922 1 95.81 399 LYS A CA 1
ATOM 3134 C C . LYS A 1 399 ? 3.215 -38.281 -28.547 1 95.81 399 LYS A C 1
ATOM 3136 O O . LYS A 1 399 ? 3.211 -37.156 -29.062 1 95.81 399 LYS A O 1
ATOM 3141 N N . LEU A 1 400 ? 4.07 -38.656 -27.672 1 97.56 400 LEU A N 1
ATOM 3142 C CA . LEU A 1 400 ? 5.207 -37.844 -27.297 1 97.56 400 LEU A CA 1
ATOM 3143 C C . LEU A 1 400 ? 6.402 -38.094 -28.203 1 97.56 400 LEU A C 1
ATOM 3145 O O . LEU A 1 400 ? 6.473 -39.156 -28.844 1 97.56 400 LEU A O 1
ATOM 3149 N N . PRO A 1 401 ? 7.188 -37.156 -28.328 1 96.88 401 PRO A N 1
ATOM 3150 C CA . PRO A 1 401 ? 8.336 -37.344 -29.219 1 96.88 401 PRO A CA 1
ATOM 3151 C C . PRO A 1 401 ? 9.344 -38.375 -28.656 1 96.88 401 PRO A C 1
ATOM 3153 O O . PRO A 1 401 ? 9.18 -38.844 -27.547 1 96.88 401 PRO A O 1
ATOM 3156 N N . SER A 1 402 ? 10.328 -38.656 -29.484 1 97.56 402 SER A N 1
ATOM 3157 C CA . SER A 1 402 ? 11.398 -39.562 -29.094 1 97.56 402 SER A CA 1
ATOM 3158 C C . SER A 1 402 ? 12.281 -38.969 -28.016 1 97.56 402 SER A C 1
ATOM 3160 O O . SER A 1 402 ? 12.227 -37.75 -27.766 1 97.56 402 SER A O 1
ATOM 3162 N N . LYS A 1 403 ? 13.031 -39.812 -27.406 1 97.94 403 LYS A N 1
ATOM 3163 C CA . LYS A 1 403 ? 13.977 -39.375 -26.375 1 97.94 403 LYS A CA 1
ATOM 3164 C C . LYS A 1 403 ? 14.883 -38.25 -26.922 1 97.94 403 LYS A C 1
ATOM 3166 O O . LYS A 1 403 ? 15.094 -37.25 -26.25 1 97.94 403 LYS A O 1
ATOM 3171 N N . GLU A 1 404 ? 15.406 -38.469 -28.094 1 97.88 404 GLU A N 1
ATOM 3172 C CA . GLU A 1 404 ? 16.328 -37.531 -28.703 1 97.88 404 GLU A CA 1
ATOM 3173 C C . GLU A 1 404 ? 15.656 -36.156 -28.922 1 97.88 404 GLU A C 1
ATOM 3175 O O . GLU A 1 404 ? 16.25 -35.125 -28.672 1 97.88 404 GLU A O 1
ATOM 3180 N N . LYS A 1 405 ? 14.492 -36.219 -29.391 1 97.94 405 LYS A N 1
ATOM 3181 C CA . LYS A 1 405 ? 13.75 -35 -29.609 1 97.94 405 LYS A CA 1
ATOM 3182 C C . LYS A 1 405 ? 13.453 -34.281 -28.297 1 97.94 405 LYS A C 1
ATOM 3184 O O . LYS A 1 405 ? 13.484 -33.062 -28.234 1 97.94 405 LYS A O 1
ATOM 3189 N N . MET A 1 406 ? 13.133 -35.031 -27.266 1 98.25 406 MET A N 1
ATOM 3190 C CA . MET A 1 406 ? 12.914 -34.469 -25.938 1 98.25 406 MET A CA 1
ATOM 3191 C C . MET A 1 406 ? 14.172 -33.781 -25.438 1 98.25 406 MET A C 1
ATOM 3193 O O . MET A 1 406 ? 14.109 -32.656 -24.922 1 98.25 406 MET A O 1
ATOM 3197 N N . GLU A 1 407 ? 15.273 -34.438 -25.578 1 98.19 407 GLU A N 1
ATOM 3198 C CA . GLU A 1 407 ? 16.547 -33.875 -25.125 1 98.19 407 GLU A CA 1
ATOM 3199 C C . GLU A 1 407 ? 16.906 -32.594 -25.875 1 98.19 407 GLU A C 1
ATOM 3201 O O . GLU A 1 407 ? 17.438 -31.656 -25.281 1 98.19 407 GLU A O 1
ATOM 3206 N N . ARG A 1 408 ? 16.594 -32.594 -27.141 1 97.94 408 ARG A N 1
ATOM 3207 C CA . ARG A 1 408 ? 16.828 -31.391 -27.938 1 97.94 408 ARG A CA 1
ATOM 3208 C C . ARG A 1 408 ? 15.961 -30.234 -27.438 1 97.94 408 ARG A C 1
ATOM 3210 O O . ARG A 1 408 ? 16.406 -29.094 -27.375 1 97.94 408 ARG A O 1
ATOM 3217 N N . ASP A 1 409 ? 14.75 -30.531 -27.188 1 97.31 409 ASP A N 1
ATOM 3218 C CA . ASP A 1 409 ? 13.836 -29.516 -26.656 1 97.31 409 ASP A CA 1
ATOM 3219 C C . ASP A 1 409 ? 14.344 -28.969 -25.328 1 97.31 409 ASP A C 1
ATOM 3221 O O . ASP A 1 409 ? 14.297 -27.766 -25.094 1 97.31 409 ASP A O 1
ATOM 3225 N N . ILE A 1 410 ? 14.766 -29.828 -24.438 1 97.62 410 ILE A N 1
ATOM 3226 C CA . ILE A 1 410 ? 15.297 -29.453 -23.125 1 97.62 410 ILE A CA 1
ATOM 3227 C C . ILE A 1 410 ? 16.484 -28.516 -23.312 1 97.62 410 ILE A C 1
ATOM 3229 O O . ILE A 1 410 ? 16.562 -27.469 -22.656 1 97.62 410 ILE A O 1
ATOM 3233 N N . LYS A 1 411 ? 17.375 -28.922 -24.156 1 97.06 411 LYS A N 1
ATOM 3234 C CA . LYS A 1 411 ? 18.562 -28.109 -24.438 1 97.06 411 LYS A CA 1
ATOM 3235 C C . LYS A 1 411 ? 18.172 -26.734 -24.953 1 97.06 411 LYS A C 1
ATOM 3237 O O . LYS A 1 411 ? 18.719 -25.719 -24.531 1 97.06 411 LYS A O 1
ATOM 3242 N N . ARG A 1 412 ? 17.266 -26.719 -25.859 1 96.25 412 ARG A N 1
ATOM 3243 C CA . ARG A 1 412 ? 16.797 -25.469 -26.438 1 96.25 412 ARG A CA 1
ATOM 3244 C C . ARG A 1 412 ? 16.203 -24.562 -25.359 1 96.25 412 ARG A C 1
ATOM 3246 O O . ARG A 1 412 ? 16.422 -23.359 -25.375 1 96.25 412 ARG A O 1
ATOM 3253 N N . LYS A 1 413 ? 15.422 -25.109 -24.484 1 95.06 413 LYS A N 1
ATOM 3254 C CA . LYS A 1 413 ? 14.812 -24.344 -23.406 1 95.06 413 LYS A CA 1
ATOM 3255 C C . LYS A 1 413 ? 15.875 -23.75 -22.5 1 95.06 413 LYS A C 1
ATOM 3257 O O . LYS A 1 413 ? 15.773 -22.594 -22.078 1 95.06 413 LYS A O 1
ATOM 3262 N N . HIS A 1 414 ? 16.828 -24.531 -22.156 1 94.12 414 HIS A N 1
ATOM 3263 C CA . HIS A 1 414 ? 17.938 -24.047 -21.328 1 94.12 414 HIS A CA 1
ATOM 3264 C C . HIS A 1 414 ? 18.656 -22.891 -22.016 1 94.12 414 HIS A C 1
ATOM 3266 O O . HIS A 1 414 ? 19.016 -21.906 -21.375 1 94.12 414 HIS A O 1
ATOM 3272 N N . GLU A 1 415 ? 18.875 -23.016 -23.297 1 94.06 415 GLU A N 1
ATOM 3273 C CA . GLU A 1 415 ? 19.547 -21.969 -24.062 1 94.06 415 GLU A CA 1
ATOM 3274 C C . GLU A 1 415 ? 18.734 -20.688 -24.094 1 94.06 415 GLU A C 1
ATOM 3276 O O . GLU A 1 415 ? 19.281 -19.594 -23.969 1 94.06 415 GLU A O 1
ATOM 3281 N N . ASN A 1 416 ? 17.484 -20.844 -24.25 1 91.81 416 ASN A N 1
ATOM 3282 C CA . ASN A 1 416 ? 16.594 -19.688 -24.281 1 91.81 416 ASN A CA 1
ATOM 3283 C C . ASN A 1 416 ? 16.609 -18.953 -22.938 1 91.81 416 ASN A C 1
ATOM 3285 O O . ASN A 1 416 ? 16.641 -17.719 -22.922 1 91.81 416 ASN A O 1
ATOM 3289 N N . ILE A 1 417 ? 16.547 -19.672 -21.875 1 91.31 417 ILE A N 1
ATOM 3290 C CA . ILE A 1 417 ? 16.578 -19.078 -20.531 1 91.31 417 ILE A CA 1
ATOM 3291 C C . ILE A 1 417 ? 17.906 -18.359 -20.312 1 91.31 417 ILE A C 1
ATOM 3293 O O . ILE A 1 417 ? 17.938 -17.234 -19.812 1 91.31 417 ILE A O 1
ATOM 3297 N N . ALA A 1 418 ? 18.984 -19.016 -20.719 1 90.62 418 ALA A N 1
ATOM 3298 C CA . ALA A 1 418 ? 20.312 -18.438 -20.531 1 90.62 418 ALA A CA 1
ATOM 3299 C C . ALA A 1 418 ? 20.469 -17.156 -21.344 1 90.62 418 ALA A C 1
ATOM 3301 O O . ALA A 1 418 ? 21.188 -16.234 -20.922 1 90.62 418 ALA A O 1
ATOM 3302 N N . LYS A 1 419 ? 19.781 -17.062 -22.406 1 89 419 LYS A N 1
ATOM 3303 C CA . LYS A 1 419 ? 19.875 -15.898 -23.266 1 89 419 LYS A CA 1
ATOM 3304 C C . LYS A 1 419 ? 19.031 -14.742 -22.734 1 89 419 LYS A C 1
ATOM 3306 O O . LYS A 1 419 ? 19.391 -13.578 -22.891 1 89 419 LYS A O 1
ATOM 3311 N N . GLN A 1 420 ? 17.984 -15.078 -22.141 1 86.62 420 GLN A N 1
ATOM 3312 C CA . GLN A 1 420 ? 17.016 -14.055 -21.797 1 86.62 420 GLN A CA 1
ATOM 3313 C C . GLN A 1 420 ? 17.141 -13.648 -20.344 1 86.62 420 GLN A C 1
ATOM 3315 O O . GLN A 1 420 ? 16.969 -12.469 -20 1 86.62 420 GLN A O 1
ATOM 3320 N N . PHE A 1 421 ? 17.438 -14.555 -19.5 1 86.81 421 PHE A N 1
ATOM 3321 C CA . PHE A 1 421 ? 17.422 -14.297 -18.062 1 86.81 421 PHE A CA 1
ATOM 3322 C C . PHE A 1 421 ? 18.844 -14.312 -17.484 1 86.81 421 PHE A C 1
ATOM 3324 O O . PHE A 1 421 ? 19.719 -15.008 -18.016 1 86.81 421 PHE A O 1
ATOM 3331 N N . ILE A 1 422 ? 18.938 -13.625 -16.406 1 85.06 422 ILE A N 1
ATOM 3332 C CA . ILE A 1 422 ? 20.219 -13.664 -15.703 1 85.06 422 ILE A CA 1
ATOM 3333 C C . ILE A 1 422 ? 20.422 -15.047 -15.094 1 85.06 422 ILE A C 1
ATOM 3335 O O . ILE A 1 422 ? 19.469 -15.688 -14.641 1 85.06 422 ILE A O 1
ATOM 3339 N N . VAL A 1 423 ? 21.656 -15.43 -15.094 1 83.75 423 VAL A N 1
ATOM 3340 C CA . VAL A 1 423 ? 22 -16.734 -14.547 1 83.75 423 VAL A CA 1
ATOM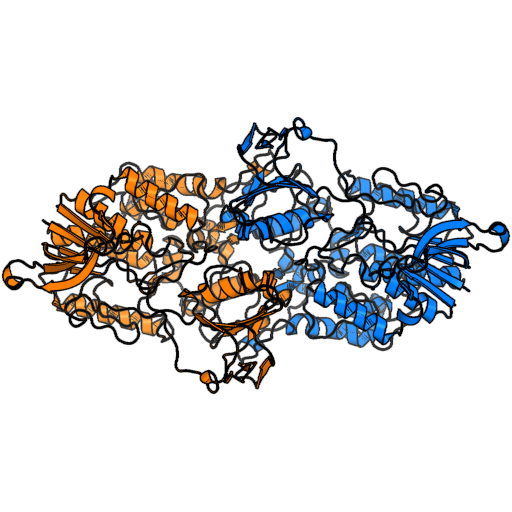 3341 C C . VAL A 1 423 ? 21.891 -16.719 -13.031 1 83.75 423 VAL A C 1
ATOM 3343 O O . VAL A 1 423 ? 22.562 -15.93 -12.359 1 83.75 423 VAL A O 1
ATOM 3346 N N . SER A 1 424 ? 21 -17.484 -12.531 1 85.25 424 SER A N 1
ATOM 3347 C CA . SER A 1 424 ? 20.797 -17.609 -11.094 1 85.25 424 SER A CA 1
ATOM 3348 C C . SER A 1 424 ? 20 -18.859 -10.75 1 85.25 424 SER A C 1
ATOM 3350 O O . SER A 1 424 ? 19.391 -19.469 -11.633 1 85.25 424 SER A O 1
ATOM 3352 N N . ARG A 1 425 ? 20.078 -19.266 -9.523 1 84.69 425 ARG A N 1
ATOM 3353 C CA . ARG A 1 425 ? 19.297 -20.391 -9.055 1 84.69 425 ARG A CA 1
ATOM 3354 C C . ARG A 1 425 ? 17.812 -20.094 -9.109 1 84.69 425 ARG A C 1
ATOM 3356 O O . ARG A 1 425 ? 16.969 -21 -9.062 1 84.69 425 ARG A O 1
ATOM 3363 N N . ARG A 1 426 ? 17.531 -18.859 -9.328 1 82.56 426 ARG A N 1
ATOM 3364 C CA . ARG A 1 426 ? 16.141 -18.422 -9.305 1 82.56 426 ARG A CA 1
ATOM 3365 C C . ARG A 1 426 ? 15.484 -18.578 -10.672 1 82.56 426 ARG A C 1
ATOM 3367 O O . ARG A 1 426 ? 14.266 -18.75 -10.766 1 82.56 426 ARG A O 1
ATOM 3374 N N . HIS A 1 427 ? 16.281 -18.5 -11.656 1 86.38 427 HIS A N 1
ATOM 3375 C CA . HIS A 1 427 ? 15.742 -18.453 -13.008 1 86.38 427 HIS A CA 1
ATOM 3376 C C . HIS A 1 427 ? 16.156 -19.672 -13.82 1 86.38 427 HIS A C 1
ATOM 3378 O O . HIS A 1 427 ? 16.844 -19.531 -14.836 1 86.38 427 HIS A O 1
ATOM 3384 N N . THR A 1 428 ? 15.633 -20.875 -13.391 1 90 428 THR A N 1
ATOM 3385 C CA . THR A 1 428 ? 16.078 -22.109 -14.023 1 90 428 THR A CA 1
ATOM 3386 C C . THR A 1 428 ? 14.922 -22.812 -14.727 1 90 428 THR A C 1
ATOM 3388 O O . THR A 1 428 ? 15.141 -23.688 -15.578 1 90 428 THR A O 1
ATOM 3391 N N . ILE A 1 429 ? 13.719 -22.391 -14.375 1 92.19 429 ILE A N 1
ATOM 3392 C CA . ILE A 1 429 ? 12.531 -23.031 -14.945 1 92.19 429 ILE A CA 1
ATOM 3393 C C . ILE A 1 429 ? 11.516 -21.953 -15.336 1 92.19 429 ILE A C 1
ATOM 3395 O O . ILE A 1 429 ? 10.312 -22.109 -15.094 1 92.19 429 ILE A O 1
ATOM 3399 N N . GLN A 1 430 ? 12.008 -20.906 -15.875 1 91.75 430 GLN A N 1
ATOM 3400 C CA . GLN A 1 430 ? 11.188 -19.75 -16.234 1 91.75 430 GLN A CA 1
ATOM 3401 C C . GLN A 1 430 ? 10.484 -19.969 -17.562 1 91.75 430 GLN A C 1
ATOM 3403 O O . GLN A 1 430 ? 11.07 -20.516 -18.5 1 91.75 430 GLN A O 1
ATOM 3408 N N . VAL A 1 431 ? 9.242 -19.609 -17.625 1 92.44 431 VAL A N 1
ATOM 3409 C CA . VAL A 1 431 ? 8.492 -19.641 -18.875 1 92.44 431 VAL A CA 1
ATOM 3410 C C . VAL A 1 431 ? 7.57 -18.422 -18.969 1 92.44 431 VAL A C 1
ATOM 3412 O O . VAL A 1 431 ? 7.297 -17.766 -17.953 1 92.44 431 VAL A O 1
ATOM 3415 N N . TYR A 1 432 ? 7.238 -18.109 -20.172 1 92.31 432 TYR A N 1
ATOM 3416 C CA . TYR A 1 432 ? 6.133 -17.172 -20.391 1 92.31 432 TYR A CA 1
ATOM 3417 C C . TYR A 1 432 ? 4.801 -17.922 -20.469 1 92.31 432 TYR A C 1
ATOM 3419 O O . TYR A 1 432 ? 4.652 -18.859 -21.25 1 92.31 432 TYR A O 1
ATOM 3427 N N . TYR A 1 433 ? 3.922 -17.531 -19.703 1 95.81 433 TYR A N 1
ATOM 3428 C CA . TYR A 1 433 ? 2.604 -18.141 -19.594 1 95.81 433 TYR A CA 1
ATOM 3429 C C . TYR A 1 433 ? 1.977 -18.344 -20.969 1 95.81 433 TYR A C 1
ATOM 3431 O O . TYR A 1 433 ? 1.505 -19.438 -21.297 1 95.81 433 TYR A O 1
ATOM 3439 N N . VAL A 1 434 ? 1.977 -17.359 -21.812 1 94.69 434 VAL A N 1
ATOM 3440 C CA . VAL A 1 434 ? 1.305 -17.375 -23.109 1 94.69 434 VAL A CA 1
ATOM 3441 C C . VAL A 1 434 ? 1.944 -18.438 -24.016 1 94.69 434 VAL A C 1
ATOM 3443 O O . VAL A 1 434 ? 1.243 -19.203 -24.656 1 94.69 434 VAL A O 1
ATOM 3446 N N . GLU A 1 435 ? 3.215 -18.531 -23.938 1 94.38 435 GLU A N 1
ATOM 3447 C CA . GLU A 1 435 ? 3.955 -19.438 -24.812 1 94.38 435 GLU A CA 1
ATOM 3448 C C . GLU A 1 435 ? 3.801 -20.891 -24.359 1 94.38 435 GLU A C 1
ATOM 3450 O O . GLU A 1 435 ? 3.508 -21.766 -25.188 1 94.38 435 GLU A O 1
ATOM 3455 N N . ILE A 1 436 ? 3.959 -21.156 -23.094 1 97 436 ILE A N 1
ATOM 3456 C CA . ILE A 1 436 ? 3.949 -22.531 -22.625 1 97 436 ILE A CA 1
A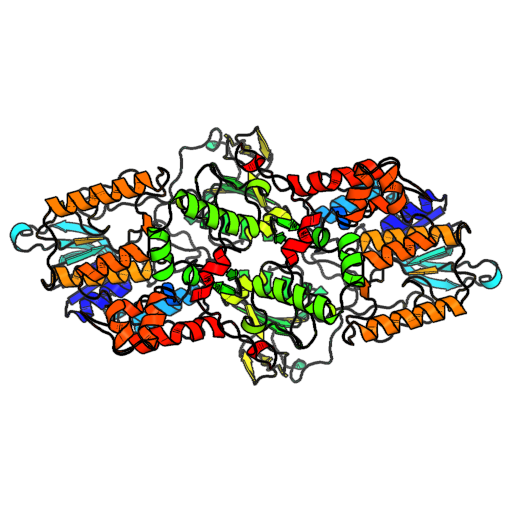TOM 3457 C C . ILE A 1 436 ? 2.533 -23.094 -22.703 1 97 436 ILE A C 1
ATOM 3459 O O . ILE A 1 436 ? 2.346 -24.281 -23 1 97 436 ILE A O 1
ATOM 3463 N N . MET A 1 437 ? 1.516 -22.266 -22.484 1 97.94 437 MET A N 1
ATOM 3464 C CA . MET A 1 437 ? 0.133 -22.734 -22.594 1 97.94 437 MET A CA 1
ATOM 3465 C C . MET A 1 437 ? -0.199 -23.156 -24.016 1 97.94 437 MET A C 1
ATOM 3467 O O . MET A 1 437 ? -0.796 -24.203 -24.234 1 97.94 437 MET A O 1
ATOM 3471 N N . ASP A 1 438 ? 0.243 -22.375 -24.953 1 96.5 438 ASP A N 1
ATOM 3472 C CA . ASP A 1 438 ? -0.031 -22.703 -26.359 1 96.5 438 ASP A CA 1
ATOM 3473 C C . ASP A 1 438 ? 0.778 -23.922 -26.797 1 96.5 438 ASP A C 1
ATOM 3475 O O . ASP A 1 438 ? 0.311 -24.719 -27.609 1 96.5 438 ASP A O 1
ATOM 3479 N N . GLU A 1 439 ? 1.975 -24 -26.312 1 96.62 439 GLU A N 1
ATOM 3480 C CA . GLU A 1 439 ? 2.803 -25.156 -26.641 1 96.62 439 GLU A CA 1
ATOM 3481 C C . GLU A 1 439 ? 2.154 -26.453 -26.156 1 96.62 439 GLU A C 1
ATOM 3483 O O . GLU A 1 439 ? 2.08 -27.422 -26.891 1 96.62 439 GLU A O 1
ATOM 3488 N N . LEU A 1 440 ? 1.731 -26.484 -24.953 1 98.31 440 LEU A N 1
ATOM 3489 C CA . LEU A 1 440 ? 1.072 -27.656 -24.391 1 98.31 440 LEU A CA 1
ATOM 3490 C C . LEU A 1 440 ? -0.264 -27.906 -25.078 1 98.31 440 LEU A C 1
ATOM 3492 O O . LEU A 1 440 ? -0.636 -29.062 -25.312 1 98.31 440 LEU A O 1
ATOM 3496 N N . ALA A 1 441 ? -0.958 -26.828 -25.406 1 98.31 441 ALA A N 1
ATOM 3497 C CA . ALA A 1 441 ? -2.248 -26.953 -26.078 1 98.31 441 ALA A CA 1
ATOM 3498 C C . ALA A 1 441 ? -2.088 -27.578 -27.453 1 98.31 441 ALA A C 1
ATOM 3500 O O . ALA A 1 441 ? -2.953 -28.328 -27.906 1 98.31 441 ALA A O 1
ATOM 3501 N N . LYS A 1 442 ? -1.04 -27.203 -28.078 1 97.25 442 LYS A N 1
ATOM 3502 C CA . LYS A 1 442 ? -0.76 -27.797 -29.375 1 97.25 442 LYS A CA 1
ATOM 3503 C C . LYS A 1 442 ? -0.528 -29.297 -29.266 1 97.25 442 LYS A C 1
ATOM 3505 O O . LYS A 1 442 ? -1.026 -30.078 -30.078 1 97.25 442 LYS A O 1
ATOM 3510 N N . LEU A 1 443 ? 0.222 -29.672 -28.281 1 97.06 443 LEU A N 1
ATOM 3511 C CA . LEU A 1 443 ? 0.473 -31.094 -28.047 1 97.06 443 LEU A CA 1
ATOM 3512 C C . LEU A 1 443 ? -0.83 -31.844 -27.781 1 97.06 443 LEU A C 1
ATOM 3514 O O . LEU A 1 443 ? -1.027 -32.938 -28.281 1 97.06 443 LEU A O 1
ATOM 3518 N N . LEU A 1 444 ? -1.646 -31.266 -27.016 1 97.94 444 LEU A N 1
ATOM 3519 C CA . LEU A 1 444 ? -2.887 -31.891 -26.578 1 97.94 444 LEU A CA 1
ATOM 3520 C C . LEU A 1 444 ? -3.932 -31.844 -27.688 1 97.94 444 LEU A C 1
ATOM 3522 O O . LEU A 1 444 ? -4.836 -32.688 -27.734 1 97.94 444 LEU A O 1
ATOM 3526 N N . GLY A 1 445 ? -3.826 -30.812 -28.562 1 97.38 445 GLY A N 1
ATOM 3527 C CA . GLY A 1 445 ? -4.777 -30.641 -29.656 1 97.38 445 GLY A CA 1
ATOM 3528 C C . GLY A 1 445 ? -5.957 -29.766 -29.281 1 97.38 445 GLY A C 1
ATOM 3529 O O . GLY A 1 445 ? -7.07 -29.984 -29.766 1 97.38 445 GLY A O 1
ATOM 3530 N N . CYS A 1 446 ? -5.734 -28.812 -28.375 1 97.75 446 CYS A N 1
ATOM 3531 C CA . CYS A 1 446 ? -6.863 -27.984 -27.969 1 97.75 446 CYS A CA 1
ATOM 3532 C C . CYS A 1 446 ? -6.559 -26.5 -28.172 1 97.75 446 CYS A C 1
ATOM 3534 O O . CYS A 1 446 ? -7.266 -25.641 -27.641 1 97.75 446 CYS A O 1
ATOM 3536 N N . ARG A 1 447 ? -5.469 -26.141 -28.812 1 97.19 447 ARG A N 1
ATOM 3537 C CA . ARG A 1 447 ? -5.18 -24.75 -29.109 1 97.19 447 ARG A CA 1
ATOM 3538 C C . ARG A 1 447 ? -6.312 -24.109 -29.906 1 97.19 447 ARG A C 1
ATOM 3540 O O . ARG A 1 447 ? -6.727 -24.641 -30.938 1 97.19 447 ARG A O 1
ATOM 3547 N N . PRO A 1 448 ? -6.793 -23.016 -29.391 1 95.62 448 PRO A N 1
ATOM 3548 C CA . PRO A 1 448 ? -7.941 -22.453 -30.109 1 95.62 448 PRO A CA 1
ATOM 3549 C C . PRO A 1 448 ? -7.57 -21.891 -31.469 1 95.62 448 PRO A C 1
ATOM 3551 O O . PRO A 1 448 ? -6.488 -21.312 -31.641 1 95.62 448 PRO A O 1
ATOM 3554 N N . ALA A 1 449 ? -8.438 -22.031 -32.406 1 94.19 449 ALA A N 1
ATOM 3555 C CA . ALA A 1 449 ? -8.281 -21.453 -33.75 1 94.19 449 ALA A CA 1
ATOM 3556 C C . ALA A 1 449 ? -8.75 -20 -33.781 1 94.19 449 ALA A C 1
ATOM 3558 O O . ALA A 1 449 ? -9.828 -19.703 -34.281 1 94.19 449 ALA A O 1
ATOM 3559 N N . VAL A 1 450 ? -7.926 -19.141 -33.438 1 94.62 450 VAL A N 1
ATOM 3560 C CA . VAL A 1 450 ? -8.312 -17.75 -33.188 1 94.62 450 VAL A CA 1
ATOM 3561 C C . VAL A 1 450 ? -8.617 -17.062 -34.531 1 94.62 450 VAL A C 1
ATOM 3563 O O . VAL A 1 450 ? -9.664 -16.422 -34.656 1 94.62 450 VAL A O 1
ATOM 3566 N N . LEU A 1 451 ? -7.801 -17.25 -35.562 1 92.62 451 LEU A N 1
ATOM 3567 C CA . LEU A 1 451 ? -7.906 -16.531 -36.812 1 92.62 451 LEU A CA 1
ATOM 3568 C C . LEU A 1 451 ? -9.203 -16.891 -37.531 1 92.62 451 LEU A C 1
ATOM 3570 O O . LEU A 1 451 ? -9.891 -16.016 -38.062 1 92.62 451 LEU A O 1
ATOM 3574 N N . SER A 1 452 ? -9.539 -18.125 -37.562 1 93.69 452 SER A N 1
ATOM 3575 C CA . SER A 1 452 ? -10.75 -18.562 -38.25 1 93.69 452 SER A CA 1
ATOM 3576 C C . SER A 1 452 ? -12 -18.047 -37.562 1 93.69 452 SER A C 1
ATOM 3578 O O . SER A 1 452 ? -13.031 -17.812 -38.188 1 93.69 452 SER A O 1
ATOM 3580 N N . ARG A 1 453 ? -11.852 -17.844 -36.312 1 94.19 453 ARG A N 1
ATOM 3581 C CA . ARG A 1 453 ? -13.008 -17.438 -35.531 1 94.19 453 ARG A CA 1
ATOM 3582 C C . ARG A 1 453 ? -13.375 -15.984 -35.781 1 94.19 453 ARG A C 1
ATOM 3584 O O . ARG A 1 453 ? -14.5 -15.562 -35.531 1 94.19 453 ARG A O 1
ATOM 3591 N N . PHE A 1 454 ? -12.438 -15.227 -36.344 1 93.19 454 PHE A N 1
ATOM 3592 C CA . PHE A 1 454 ? -12.773 -13.859 -36.719 1 93.19 454 PHE A CA 1
ATOM 3593 C C . PHE A 1 454 ? -13.891 -13.828 -37.75 1 93.19 454 PHE A C 1
ATOM 3595 O O . PHE A 1 454 ? -14.648 -12.859 -37.812 1 93.19 454 PHE A O 1
ATOM 3602 N N . PHE A 1 455 ? -14.117 -14.914 -38.406 1 93.12 455 PHE A N 1
ATOM 3603 C CA . PHE A 1 455 ? -15.109 -14.984 -39.469 1 93.12 455 PHE A CA 1
ATOM 3604 C C . PHE A 1 455 ? -16.438 -15.484 -38.938 1 93.12 455 PHE A C 1
ATOM 3606 O O . PHE A 1 455 ? -17.5 -14.93 -39.281 1 93.12 455 PHE A O 1
ATOM 3613 N N . TYR A 1 456 ? -16.5 -16.516 -38.031 1 92.31 456 TYR A N 1
ATOM 3614 C CA . TYR A 1 456 ? -17.781 -17.125 -37.688 1 92.31 456 TYR A CA 1
ATOM 3615 C C . TYR A 1 456 ? -18.203 -16.766 -36.281 1 92.31 456 TYR A C 1
ATOM 3617 O O . TYR A 1 456 ? -19.344 -16.969 -35.875 1 92.31 456 TYR A O 1
ATOM 3625 N N . ASP A 1 457 ? -17.297 -16.172 -35.469 1 96.25 457 ASP A N 1
ATOM 3626 C CA . ASP A 1 457 ? -17.609 -15.703 -34.125 1 96.25 457 ASP A CA 1
ATOM 3627 C C . ASP A 1 457 ? -16.703 -14.539 -33.719 1 96.25 457 ASP A C 1
ATOM 3629 O O . ASP A 1 457 ? -15.883 -14.672 -32.812 1 96.25 457 ASP A O 1
ATOM 3633 N N . PRO A 1 458 ? -16.922 -13.367 -34.312 1 96.06 458 PRO A N 1
ATOM 3634 C CA . PRO A 1 458 ? -16.031 -12.227 -34.125 1 96.06 458 PRO A CA 1
ATOM 3635 C C . PRO A 1 458 ? -15.945 -11.766 -32.656 1 96.06 458 PRO A C 1
ATOM 3637 O O . PRO A 1 458 ? -14.898 -11.273 -32.219 1 96.06 458 PRO A O 1
ATOM 3640 N N . LEU A 1 459 ? -17.062 -11.914 -31.969 1 96.31 459 LEU A N 1
ATOM 3641 C CA . LEU A 1 459 ? -17.062 -11.531 -30.562 1 96.31 459 LEU A CA 1
ATOM 3642 C C . LEU A 1 459 ? -16.078 -12.375 -29.766 1 96.31 459 LEU A C 1
ATOM 3644 O O . LEU A 1 459 ? -15.289 -11.844 -28.969 1 96.31 459 LEU A O 1
ATOM 3648 N N . LEU A 1 460 ? -16.125 -13.609 -29.953 1 97.5 460 LEU A N 1
ATOM 3649 C CA . LEU A 1 460 ? -15.211 -14.523 -29.281 1 97.5 460 LEU A CA 1
ATOM 3650 C C . LEU A 1 460 ? -13.773 -14.273 -29.719 1 97.5 460 LEU A C 1
ATOM 3652 O O . LEU A 1 460 ? -12.852 -14.258 -28.906 1 97.5 460 LEU A O 1
ATOM 3656 N N . ALA A 1 461 ? -13.562 -14.086 -31.016 1 97.06 461 ALA A N 1
ATOM 3657 C CA . ALA A 1 461 ? -12.227 -13.859 -31.562 1 97.06 461 ALA A CA 1
ATOM 3658 C C . ALA A 1 461 ? -11.594 -12.617 -30.953 1 97.06 461 ALA A C 1
ATOM 3660 O O . ALA A 1 461 ? -10.398 -12.617 -30.625 1 97.06 461 ALA A O 1
ATOM 3661 N N . LYS A 1 462 ? -12.383 -11.609 -30.828 1 95.5 462 LYS A N 1
ATOM 3662 C CA . LYS A 1 462 ? -11.906 -10.375 -30.203 1 95.5 462 LYS A CA 1
ATOM 3663 C C . LYS A 1 462 ? -11.43 -10.625 -28.781 1 95.5 462 LYS A C 1
ATOM 3665 O O . LYS A 1 462 ? -10.352 -10.164 -28.391 1 95.5 462 LYS A O 1
ATOM 3670 N N . SER A 1 463 ? -12.211 -11.312 -27.984 1 96.25 463 SER A N 1
ATOM 3671 C CA . SER A 1 463 ? -11.844 -11.625 -26.609 1 96.25 463 SER A CA 1
ATOM 3672 C C . SER A 1 463 ? -10.586 -12.484 -26.547 1 96.25 463 SER A C 1
ATOM 3674 O O . SER A 1 463 ? -9.695 -12.242 -25.734 1 96.25 463 SER A O 1
ATOM 3676 N N . LEU A 1 464 ? -10.508 -13.406 -27.422 1 97.06 464 LEU A N 1
ATOM 3677 C CA . LEU A 1 464 ? -9.375 -14.336 -27.453 1 97.06 464 LEU A CA 1
ATOM 3678 C C . LEU A 1 464 ? -8.086 -13.602 -27.797 1 97.06 464 LEU A C 1
ATOM 3680 O O . LEU A 1 464 ? -7.016 -13.961 -27.297 1 97.06 464 LEU A O 1
ATOM 3684 N N . PHE A 1 465 ? -8.203 -12.609 -28.625 1 95.69 465 PHE A N 1
ATOM 3685 C CA . PHE A 1 465 ? -7.004 -11.969 -29.141 1 95.69 465 PHE A CA 1
ATOM 3686 C C . PHE A 1 465 ? -6.578 -10.805 -28.266 1 95.69 465 PHE A C 1
ATOM 3688 O O . PHE A 1 465 ? -5.391 -10.641 -27.984 1 95.69 465 PHE A O 1
ATOM 3695 N N . PHE A 1 466 ? -7.523 -10 -27.766 1 94.56 466 PHE A N 1
ATOM 3696 C CA . PHE A 1 466 ? -7.168 -8.727 -27.141 1 94.56 466 PHE A CA 1
ATOM 3697 C C . PHE A 1 466 ? -7.238 -8.828 -25.625 1 94.56 466 PHE A C 1
ATOM 3699 O O . PHE A 1 466 ? -6.613 -8.039 -24.906 1 94.56 466 PHE A O 1
ATOM 3706 N N . HIS A 1 467 ? -8.078 -9.688 -25.078 1 95.44 467 HIS A N 1
ATOM 3707 C CA . HIS A 1 467 ? -8.25 -9.781 -23.625 1 95.44 467 HIS A CA 1
ATOM 3708 C C . HIS A 1 467 ? -7.227 -10.727 -23.016 1 95.44 467 HIS A C 1
ATOM 3710 O O . HIS A 1 467 ? -6.469 -11.383 -23.734 1 95.44 467 HIS A O 1
ATOM 3716 N N . GLY A 1 468 ? -7.129 -10.781 -21.734 1 93.38 468 GLY A N 1
ATOM 3717 C CA . GLY A 1 468 ? -6.191 -11.664 -21.047 1 93.38 468 GLY A CA 1
ATOM 3718 C C . GLY A 1 468 ? -6.352 -13.117 -21.438 1 93.38 468 GLY A C 1
ATOM 3719 O O . GLY A 1 468 ? -7.453 -13.562 -21.781 1 93.38 468 GLY A O 1
ATOM 3720 N N . LEU A 1 469 ? -5.262 -13.844 -21.422 1 96.38 469 LEU A N 1
ATOM 3721 C CA . LEU A 1 469 ? -5.246 -15.234 -21.844 1 96.38 469 LEU A CA 1
ATOM 3722 C C . LEU A 1 469 ? -5.812 -16.141 -20.766 1 96.38 469 LEU A C 1
ATOM 3724 O O . LEU A 1 469 ? -5.098 -16.984 -20.203 1 96.38 469 LEU A O 1
ATOM 3728 N N . VAL A 1 470 ? -7.117 -16.031 -20.547 1 98 470 VAL A N 1
ATOM 3729 C CA . VAL A 1 470 ? -7.777 -16.859 -19.547 1 98 470 VAL A CA 1
ATOM 3730 C C . VAL A 1 470 ? -7.781 -18.312 -20 1 98 470 VAL A C 1
ATOM 3732 O O . VAL A 1 470 ? -7.863 -18.609 -21.188 1 98 470 VAL A O 1
ATOM 3735 N N . PRO A 1 471 ? -7.715 -19.25 -19.094 1 98.62 471 PRO A N 1
ATOM 3736 C CA . PRO A 1 471 ? -7.508 -20.656 -19.422 1 98.62 471 PRO A CA 1
ATOM 3737 C C . PRO A 1 471 ? -8.734 -21.297 -20.078 1 98.62 471 PRO A C 1
ATOM 3739 O O . PRO A 1 471 ? -8.633 -22.359 -20.688 1 98.62 471 PRO A O 1
ATOM 3742 N N . TYR A 1 472 ? -9.883 -20.672 -20.078 1 98.75 472 TYR A N 1
ATOM 3743 C CA . TYR A 1 472 ? -11.117 -21.234 -20.609 1 98.75 472 TYR A CA 1
ATOM 3744 C C . TYR A 1 472 ? -10.984 -21.5 -22.109 1 98.75 472 TYR A C 1
ATOM 3746 O O . TYR A 1 472 ? -11.695 -22.344 -22.656 1 98.75 472 TYR A O 1
ATOM 3754 N N . GLN A 1 473 ? -10.141 -20.781 -22.766 1 98.44 473 GLN A N 1
ATOM 3755 C CA . GLN A 1 473 ? -10.008 -20.859 -24.219 1 98.44 473 GLN A CA 1
ATOM 3756 C C . GLN A 1 473 ? -9.516 -22.234 -24.641 1 98.44 473 GLN A C 1
ATOM 3758 O O . GLN A 1 473 ? -9.805 -22.672 -25.766 1 98.44 473 GLN A O 1
ATOM 3763 N N . TYR A 1 474 ? -8.875 -22.938 -23.75 1 98.62 474 TYR A N 1
ATOM 3764 C CA . TYR A 1 474 ? -8.328 -24.25 -24.078 1 98.62 474 TYR A CA 1
ATOM 3765 C C . TYR A 1 474 ? -9.375 -25.344 -23.906 1 98.62 474 TYR A C 1
ATOM 3767 O O . TYR A 1 474 ? -9.062 -26.531 -23.953 1 98.62 474 TYR A O 1
ATOM 3775 N N . ARG A 1 475 ? -10.609 -24.953 -23.672 1 98.62 475 ARG A N 1
ATOM 3776 C CA . ARG A 1 475 ? -11.75 -25.859 -23.594 1 98.62 475 ARG A CA 1
ATOM 3777 C C . ARG A 1 475 ? -12.727 -25.625 -24.734 1 98.62 475 ARG A C 1
ATOM 3779 O O . ARG A 1 475 ? -13.789 -26.234 -24.797 1 98.62 475 ARG A O 1
ATOM 3786 N N . LEU A 1 476 ? -12.383 -24.703 -25.641 1 98.19 476 LEU A N 1
ATOM 3787 C CA . LEU A 1 476 ? -13.25 -24.391 -26.766 1 98.19 476 LEU A CA 1
ATOM 3788 C C . LEU A 1 476 ? -13.305 -25.547 -27.75 1 98.19 476 LEU A C 1
ATOM 3790 O O . LEU A 1 476 ? -14.305 -25.734 -28.453 1 98.19 476 LEU A O 1
ATOM 3794 N N . GLN A 1 477 ? -12.25 -26.281 -27.859 1 97.62 477 GLN A N 1
ATOM 3795 C CA . GLN A 1 477 ? -12.141 -27.375 -28.812 1 97.62 477 GLN A CA 1
ATOM 3796 C C . GLN A 1 477 ? -11.164 -28.438 -28.297 1 97.62 477 GLN A C 1
ATOM 3798 O O . GLN A 1 477 ? -10.469 -28.234 -27.297 1 97.62 477 GLN A O 1
ATOM 3803 N N . GLY A 1 478 ? -11.188 -29.609 -28.969 1 97 478 GLY A N 1
ATOM 3804 C CA . GLY A 1 478 ? -10.273 -30.672 -28.594 1 97 478 GLY A CA 1
ATOM 3805 C C . GLY A 1 478 ? -10.781 -31.531 -27.453 1 97 478 GLY A C 1
ATOM 3806 O O . GLY A 1 478 ? -11.977 -31.531 -27.156 1 97 478 GLY A O 1
ATOM 3807 N N . PRO A 1 479 ? -9.867 -32.219 -26.797 1 96.88 479 PRO A N 1
ATOM 3808 C CA . PRO A 1 479 ? -10.273 -33.125 -25.719 1 96.88 479 PRO A CA 1
ATOM 3809 C C . PRO A 1 479 ? -10.898 -32.406 -24.531 1 96.88 479 PRO A C 1
ATOM 3811 O O . PRO A 1 479 ? -10.359 -31.375 -24.094 1 96.88 479 PRO A O 1
ATOM 3814 N N . HIS A 1 480 ? -12.109 -32.969 -24.125 1 96.69 480 HIS A N 1
ATOM 3815 C CA . HIS A 1 480 ? -12.82 -32.469 -22.953 1 96.69 480 HIS A CA 1
ATOM 3816 C C . HIS A 1 480 ? -13.227 -31 -23.125 1 96.69 480 HIS A C 1
ATOM 3818 O O . HIS A 1 480 ? -13.133 -30.219 -22.172 1 96.69 480 HIS A O 1
ATOM 3824 N N . ALA A 1 481 ? -13.562 -30.625 -24.312 1 97.94 481 ALA A N 1
ATOM 3825 C CA . ALA A 1 481 ? -14.172 -29.312 -24.531 1 97.94 481 ALA A CA 1
ATOM 3826 C C . ALA A 1 481 ? -15.297 -29.047 -23.531 1 97.94 481 ALA A C 1
ATOM 3828 O O . ALA A 1 481 ? -15.977 -29.984 -23.094 1 97.94 481 ALA A O 1
ATOM 3829 N N . TRP A 1 482 ? -15.445 -27.844 -23.172 1 98.12 482 TRP A N 1
ATOM 3830 C CA . TRP A 1 482 ? -16.422 -27.422 -22.172 1 98.12 482 TRP A CA 1
ATOM 3831 C C . TRP A 1 482 ? -17.469 -26.5 -22.781 1 98.12 482 TRP A C 1
ATOM 3833 O O . TRP A 1 482 ? -17.125 -25.469 -23.359 1 98.12 482 TRP A O 1
ATOM 3843 N N . SER A 1 483 ? -18.734 -26.844 -22.688 1 97.81 483 SER A N 1
ATOM 3844 C CA . SER A 1 483 ? -19.828 -26.094 -23.312 1 97.81 483 SER A CA 1
ATOM 3845 C C . SER A 1 483 ? -19.906 -24.672 -22.781 1 97.81 483 SER A C 1
ATOM 3847 O O . SER A 1 483 ? -20.422 -23.781 -23.453 1 97.81 483 SER A O 1
ATOM 3849 N N . GLY A 1 484 ? -19.406 -24.438 -21.547 1 98 484 GLY A N 1
ATOM 3850 C CA . GLY A 1 484 ? -19.469 -23.109 -20.938 1 98 484 GLY A CA 1
ATOM 3851 C C . GLY A 1 484 ? -18.281 -22.234 -21.297 1 98 484 GLY A C 1
ATOM 3852 O O . GLY A 1 484 ? -18.203 -21.094 -20.859 1 98 484 GLY A O 1
ATOM 3853 N N . ALA A 1 485 ? -17.359 -22.734 -22.125 1 98.5 485 ALA A N 1
ATOM 3854 C CA . ALA A 1 485 ? -16.094 -22.062 -22.391 1 98.5 485 ALA A CA 1
ATOM 3855 C C . ALA A 1 485 ? -16.312 -20.719 -23.062 1 98.5 485 ALA A C 1
ATOM 3857 O O . ALA A 1 485 ? -15.766 -19.688 -22.641 1 98.5 485 ALA A O 1
ATOM 3858 N N . ARG A 1 486 ? -17.125 -20.703 -24.141 1 98.25 486 ARG A N 1
ATOM 3859 C CA . ARG A 1 486 ? -17.375 -19.469 -24.875 1 98.25 486 ARG A CA 1
ATOM 3860 C C . ARG A 1 486 ? -17.953 -18.391 -23.953 1 98.25 486 ARG A C 1
ATOM 3862 O O . ARG A 1 486 ? -17.484 -17.25 -23.953 1 98.25 486 ARG A O 1
ATOM 3869 N N . GLU A 1 487 ? -18.984 -18.781 -23.234 1 98.38 487 GLU A N 1
ATOM 3870 C CA . GLU A 1 487 ? -19.641 -17.828 -22.344 1 98.38 487 GLU A CA 1
ATOM 3871 C C . GLU A 1 487 ? -18.656 -17.312 -21.297 1 98.38 487 GLU A C 1
ATOM 3873 O O . GLU A 1 487 ? -18.641 -16.109 -21 1 98.38 487 GLU A O 1
ATOM 3878 N N . ALA A 1 488 ? -17.859 -18.203 -20.703 1 98.5 488 ALA A N 1
ATOM 3879 C CA . ALA A 1 488 ? -16.875 -17.812 -19.703 1 98.5 488 ALA A CA 1
ATOM 3880 C C . ALA A 1 488 ? -15.891 -16.797 -20.266 1 98.5 488 ALA A C 1
ATOM 3882 O O . ALA A 1 488 ? -15.516 -15.836 -19.578 1 98.5 488 ALA A O 1
ATOM 3883 N N . ILE A 1 489 ? -15.477 -16.938 -21.531 1 98.38 489 ILE A N 1
ATOM 3884 C CA . ILE A 1 489 ? -14.484 -16.094 -22.156 1 98.38 489 ILE A CA 1
ATOM 3885 C C . ILE A 1 489 ? -15.094 -14.727 -22.469 1 98.38 489 ILE A C 1
ATOM 3887 O O . ILE A 1 489 ? -14.484 -13.688 -22.203 1 98.38 489 ILE A O 1
ATOM 3891 N N . VAL A 1 490 ? -16.281 -14.695 -22.969 1 97.62 490 VAL A N 1
ATOM 3892 C CA . VAL A 1 490 ? -16.875 -13.453 -23.469 1 97.62 490 VAL A CA 1
ATOM 3893 C C . VAL A 1 490 ? -17.328 -12.594 -22.297 1 97.62 490 VAL A C 1
ATOM 3895 O O . VAL A 1 490 ? -17.453 -11.375 -22.422 1 97.62 490 VAL A O 1
ATOM 3898 N N . THR A 1 491 ? -17.5 -13.227 -21.078 1 97.19 491 THR A N 1
ATOM 3899 C CA . THR A 1 491 ? -18.109 -12.477 -19.984 1 97.19 491 THR A CA 1
ATOM 3900 C C . THR A 1 491 ? -17.094 -12.188 -18.891 1 97.19 491 THR A C 1
ATOM 3902 O O . THR A 1 491 ? -17.375 -11.469 -17.938 1 97.19 491 THR A O 1
ATOM 3905 N N . PHE A 1 492 ? -15.867 -12.703 -18.969 1 97.06 492 PHE A N 1
ATOM 3906 C CA . PHE A 1 492 ? -15.008 -12.648 -17.781 1 97.06 492 PHE A CA 1
ATOM 3907 C C . PHE A 1 492 ? -14.586 -11.211 -17.5 1 97.06 492 PHE A C 1
ATOM 3909 O O . PHE A 1 492 ? -14.344 -10.859 -16.344 1 97.06 492 PHE A O 1
ATOM 3916 N N . GLU A 1 493 ? -14.484 -10.328 -18.547 1 95.31 493 GLU A N 1
ATOM 3917 C CA . GLU A 1 493 ? -14.109 -8.945 -18.297 1 95.31 493 GLU A CA 1
ATOM 3918 C C . GLU A 1 493 ? -15.117 -8.242 -17.391 1 95.31 493 GLU A C 1
ATOM 3920 O O . GLU A 1 493 ? -14.75 -7.391 -16.594 1 95.31 493 GLU A O 1
ATOM 3925 N N . ASP A 1 494 ? -16.359 -8.609 -17.562 1 95.81 494 ASP A N 1
ATOM 3926 C CA . ASP A 1 494 ? -17.406 -8.047 -16.719 1 95.81 494 ASP A CA 1
ATOM 3927 C C . ASP A 1 494 ? -17.25 -8.523 -15.266 1 95.81 494 ASP A C 1
ATOM 3929 O O . ASP A 1 494 ? -17.438 -7.742 -14.328 1 95.81 494 ASP A O 1
ATOM 3933 N N . ARG A 1 495 ? -16.922 -9.781 -15.094 1 97.25 495 ARG A N 1
ATOM 3934 C CA . ARG A 1 495 ? -16.719 -10.328 -13.758 1 97.25 495 ARG A CA 1
ATOM 3935 C C . ARG A 1 495 ? -15.531 -9.664 -13.07 1 97.25 495 ARG A C 1
ATOM 3937 O O . ARG A 1 495 ? -15.562 -9.422 -11.859 1 97.25 495 ARG A O 1
ATOM 3944 N N . VAL A 1 496 ? -14.516 -9.336 -13.898 1 97.38 496 VAL A N 1
ATOM 3945 C CA . VAL A 1 496 ? -13.312 -8.688 -13.383 1 97.38 496 VAL A CA 1
ATOM 3946 C C . VAL A 1 496 ? -13.625 -7.238 -13.016 1 97.38 496 VAL A C 1
ATOM 3948 O O . VAL A 1 496 ? -13.234 -6.766 -11.945 1 97.38 496 VAL A O 1
ATOM 3951 N N . PHE A 1 497 ? -14.312 -6.531 -13.875 1 97.19 497 PHE A N 1
ATOM 3952 C CA . PHE A 1 497 ? -14.586 -5.105 -13.719 1 97.19 497 PHE A CA 1
ATOM 3953 C C . PHE A 1 497 ? -15.547 -4.855 -12.57 1 97.19 497 PHE A C 1
ATOM 3955 O O . PHE A 1 497 ? -15.336 -3.953 -11.758 1 97.19 497 PHE A O 1
ATOM 3962 N N . ASN A 1 498 ? -16.547 -5.633 -12.367 1 97.12 498 ASN A N 1
ATOM 3963 C CA . ASN A 1 498 ? -17.672 -5.305 -11.5 1 97.12 498 ASN A CA 1
ATOM 3964 C C . ASN A 1 498 ? -17.453 -5.793 -10.07 1 97.12 498 ASN A C 1
ATOM 3966 O O . ASN A 1 498 ? -18.156 -5.379 -9.148 1 97.12 498 ASN A O 1
ATOM 3970 N N . THR A 1 499 ? -16.5 -6.676 -9.891 1 97.69 499 THR A N 1
ATOM 3971 C CA . THR A 1 499 ? -16.328 -7.27 -8.57 1 97.69 499 THR A CA 1
ATOM 3972 C C . THR A 1 499 ? -15.891 -6.211 -7.555 1 97.69 499 THR A C 1
ATOM 3974 O O . THR A 1 499 ? -16.172 -6.34 -6.359 1 97.69 499 THR A O 1
ATOM 3977 N N . THR A 1 500 ? -15.195 -5.133 -7.992 1 97.5 500 THR A N 1
ATOM 3978 C CA . THR A 1 500 ? -14.727 -4.094 -7.082 1 97.5 500 THR A CA 1
ATOM 3979 C C . THR A 1 500 ? -15.789 -3.014 -6.902 1 97.5 500 THR A C 1
ATOM 3981 O O . THR A 1 500 ? -15.648 -2.133 -6.051 1 97.5 500 THR A O 1
ATOM 3984 N N . ARG A 1 501 ? -16.812 -2.98 -7.719 1 97.31 501 ARG A N 1
ATOM 3985 C CA . ARG A 1 501 ? -17.875 -1.968 -7.672 1 97.31 501 ARG A CA 1
ATOM 3986 C C . ARG A 1 501 ? -18.969 -2.361 -6.688 1 97.31 501 ARG A C 1
ATOM 3988 O O . ARG A 1 501 ? -20.125 -2.51 -7.074 1 97.31 501 ARG A O 1
ATOM 3995 N N . THR A 1 502 ? -18.578 -2.424 -5.438 1 97.62 502 THR A N 1
ATOM 3996 C CA . THR A 1 502 ? -19.453 -2.969 -4.41 1 97.62 502 THR A CA 1
ATOM 3997 C C . THR A 1 502 ? -20.422 -1.9 -3.904 1 97.62 502 THR A C 1
ATOM 3999 O O . THR A 1 502 ? -21.484 -2.221 -3.375 1 97.62 502 THR A O 1
ATOM 4002 N N . ARG A 1 503 ? -20.062 -0.633 -3.92 1 98.12 503 ARG A N 1
ATOM 4003 C CA . ARG A 1 503 ? -20.984 0.483 -3.707 1 98.12 503 ARG A CA 1
ATOM 4004 C C . ARG A 1 503 ? -21.516 1.013 -5.031 1 98.12 503 ARG A C 1
ATOM 4006 O O . ARG A 1 503 ? -20.781 1.613 -5.812 1 98.12 503 ARG A O 1
ATOM 4013 N N . LYS A 1 504 ? -22.797 0.865 -5.266 1 96.94 504 LYS A N 1
ATOM 4014 C CA . LYS A 1 504 ? -23.406 1.205 -6.547 1 96.94 504 LYS A CA 1
ATOM 4015 C C . LYS A 1 504 ? -24.266 2.457 -6.434 1 96.94 504 LYS A C 1
ATOM 4017 O O . LYS A 1 504 ? -25.297 2.445 -5.766 1 96.94 504 LYS A O 1
ATOM 4022 N N . THR A 1 505 ? -23.797 3.508 -6.898 1 97.12 505 THR A N 1
ATOM 4023 C CA . THR A 1 505 ? -24.516 4.777 -7.031 1 97.12 505 THR A CA 1
ATOM 4024 C C . THR A 1 505 ? -24.578 5.203 -8.492 1 97.12 505 THR A C 1
ATOM 4026 O O . THR A 1 505 ? -24.016 4.543 -9.367 1 97.12 505 THR A O 1
ATOM 4029 N N . LYS A 1 506 ? -25.297 6.234 -8.766 1 96.81 506 LYS A N 1
ATOM 4030 C CA . LYS A 1 506 ? -25.344 6.758 -10.125 1 96.81 506 LYS A CA 1
ATOM 4031 C C . LYS A 1 506 ? -23.953 7.109 -10.633 1 96.81 506 LYS A C 1
ATOM 4033 O O . LYS A 1 506 ? -23.625 6.832 -11.789 1 96.81 506 LYS A O 1
ATOM 4038 N N . GLU A 1 507 ? -23.094 7.648 -9.727 1 97.25 507 GLU A N 1
ATOM 4039 C CA . GLU A 1 507 ? -21.75 8.078 -10.094 1 97.25 507 GLU A CA 1
ATOM 4040 C C . GLU A 1 507 ? -20.844 6.879 -10.336 1 97.25 507 GLU A C 1
ATOM 4042 O O . GLU A 1 507 ? -20.109 6.836 -11.336 1 97.25 507 GLU A O 1
ATOM 4047 N N . THR A 1 508 ? -20.891 5.871 -9.492 1 97.81 508 THR A N 1
ATOM 4048 C CA . THR A 1 508 ? -19.984 4.73 -9.625 1 97.81 508 THR A CA 1
ATOM 4049 C C . THR A 1 508 ? -20.359 3.891 -10.844 1 97.81 508 THR A C 1
ATOM 4051 O O . THR A 1 508 ? -19.484 3.305 -11.492 1 97.81 508 THR A O 1
ATOM 4054 N N . MET A 1 509 ? -21.609 3.875 -11.18 1 96.75 509 MET A N 1
ATOM 4055 C CA . MET A 1 509 ? -22.078 3.033 -12.273 1 96.75 509 MET A CA 1
ATOM 4056 C C . MET A 1 509 ? -21.781 3.67 -13.625 1 96.75 509 MET A C 1
ATOM 4058 O O . MET A 1 509 ? -21.953 3.033 -14.664 1 96.75 509 MET A O 1
ATOM 4062 N N . SER A 1 510 ? -21.234 4.852 -13.617 1 95.38 510 SER A N 1
ATOM 4063 C CA . SER A 1 510 ? -20.922 5.539 -14.859 1 95.38 510 SER A CA 1
ATOM 4064 C C . SER A 1 510 ? -19.641 4.988 -15.477 1 95.38 510 SER A C 1
ATOM 4066 O O . SER A 1 510 ? -19.391 5.164 -16.672 1 95.38 510 SER A O 1
ATOM 4068 N N . SER A 1 511 ? -18.828 4.375 -14.68 1 95.56 511 SER A N 1
ATOM 4069 C CA . SER A 1 511 ? -17.578 3.807 -15.188 1 95.56 511 SER A CA 1
ATOM 4070 C C . SER A 1 511 ? -17.844 2.564 -16.031 1 95.56 511 SER A C 1
ATOM 4072 O O . SER A 1 511 ? -18.734 1.765 -15.703 1 95.56 511 SER A O 1
ATOM 4074 N N . LYS A 1 512 ? -17.062 2.477 -17.078 1 93.25 512 LYS A N 1
ATOM 4075 C CA . LYS A 1 512 ? -17.172 1.339 -17.984 1 93.25 512 LYS A CA 1
ATOM 4076 C C . LYS A 1 512 ? -15.828 0.639 -18.156 1 93.25 512 LYS A C 1
ATOM 4078 O O . LYS A 1 512 ? -14.773 1.249 -17.969 1 93.25 512 LYS A O 1
ATOM 4083 N N . PRO A 1 513 ? -15.914 -0.656 -18.531 1 90.25 513 PRO A N 1
ATOM 4084 C CA . PRO A 1 513 ? -14.656 -1.363 -18.781 1 90.25 513 PRO A CA 1
ATOM 4085 C C . PRO A 1 513 ? -13.844 -0.731 -19.906 1 90.25 513 PRO A C 1
ATOM 4087 O O . PRO A 1 513 ? -14.406 -0.25 -20.891 1 90.25 513 PRO A O 1
ATOM 4090 N N . PRO A 1 514 ? -12.57 -0.74 -19.734 1 86.62 514 PRO A N 1
ATOM 4091 C CA . PRO A 1 514 ? -11.734 -0.186 -20.812 1 86.62 514 PRO A CA 1
ATOM 4092 C C . PRO A 1 514 ? -11.711 -1.063 -22.062 1 86.62 514 PRO A C 1
ATOM 4094 O O . PRO A 1 514 ? -11.93 -2.273 -21.969 1 86.62 514 PRO A O 1
ATOM 4097 N N . ILE A 1 515 ? -11.406 -0.362 -23.109 1 85.62 515 ILE A N 1
ATOM 4098 C CA . ILE A 1 515 ? -11.188 -1.085 -24.359 1 85.62 515 ILE A CA 1
ATOM 4099 C C . ILE A 1 515 ? -9.781 -1.669 -24.391 1 85.62 515 ILE A C 1
ATOM 4101 O O . ILE A 1 515 ? -8.797 -0.927 -24.406 1 85.62 515 ILE A O 1
ATOM 4105 N N . LYS A 1 516 ? -9.688 -2.939 -24.453 1 85.25 516 LYS A N 1
ATOM 4106 C CA . LYS A 1 516 ? -8.445 -3.66 -24.203 1 85.25 516 LYS A CA 1
ATOM 4107 C C . LYS A 1 516 ? -7.426 -3.395 -25.312 1 85.25 516 LYS A C 1
ATOM 4109 O O . LYS A 1 516 ? -6.219 -3.424 -25.078 1 85.25 516 LYS A O 1
ATOM 4114 N N . MET A 1 517 ? -7.91 -3.094 -26.5 1 81.38 517 MET A N 1
ATOM 4115 C CA . MET A 1 517 ? -7.012 -2.812 -27.625 1 81.38 517 MET A CA 1
ATOM 4116 C C . MET A 1 517 ? -6.148 -1.592 -27.328 1 81.38 517 MET A C 1
ATOM 4118 O O . MET A 1 517 ? -5.055 -1.453 -27.891 1 81.38 517 MET A O 1
ATOM 4122 N N . PHE A 1 518 ? -6.574 -0.841 -26.312 1 81.19 518 PHE A N 1
ATOM 4123 C CA . PHE A 1 518 ? -5.891 0.419 -26.047 1 81.19 518 PHE A CA 1
ATOM 4124 C C . PHE A 1 518 ? -4.898 0.263 -24.906 1 81.19 518 PHE A C 1
ATOM 4126 O O . PHE A 1 518 ? -4.238 1.229 -24.516 1 81.19 518 PHE A O 1
ATOM 4133 N N . HIS A 1 519 ? -4.793 -0.898 -24.438 1 80.62 519 HIS A N 1
ATOM 4134 C CA . HIS A 1 519 ? -3.809 -1.12 -23.391 1 80.62 519 HIS A CA 1
ATOM 4135 C C . HIS A 1 519 ? -2.398 -0.807 -23.875 1 80.62 519 HIS A C 1
ATOM 4137 O O . HIS A 1 519 ? -1.557 -0.348 -23.094 1 80.62 519 HIS A O 1
ATOM 4143 N N . VAL A 1 520 ? -2.221 -1.071 -25.109 1 78.25 520 VAL A N 1
ATOM 4144 C CA . VAL A 1 520 ? -0.907 -0.804 -25.688 1 78.25 520 VAL A CA 1
ATOM 4145 C C . VAL A 1 520 ? -0.604 0.691 -25.609 1 78.25 520 VAL A C 1
ATOM 4147 O O . VAL A 1 520 ? 0.532 1.089 -25.344 1 78.25 520 VAL A O 1
ATOM 4150 N N . LEU A 1 521 ? -1.62 1.451 -25.797 1 77.44 521 LEU A N 1
ATOM 4151 C CA . LEU A 1 521 ? -1.446 2.896 -25.719 1 77.44 521 LEU A CA 1
ATOM 4152 C C . LEU A 1 521 ? -1.11 3.324 -24.297 1 77.44 521 LEU A C 1
ATOM 4154 O O . LEU A 1 521 ? -0.312 4.242 -24.094 1 77.44 521 LEU A O 1
ATOM 4158 N N . ARG A 1 522 ? -1.609 2.602 -23.406 1 78.31 522 ARG A N 1
ATOM 4159 C CA . ARG A 1 522 ? -1.346 2.906 -22 1 78.31 522 ARG A CA 1
ATOM 4160 C C . ARG A 1 522 ? 0.073 2.508 -21.609 1 78.31 522 ARG A C 1
ATOM 4162 O O . ARG A 1 522 ? 0.641 3.059 -20.672 1 78.31 522 ARG A O 1
ATOM 4169 N N . LEU A 1 523 ? 0.54 1.534 -22.281 1 79.44 523 LEU A N 1
ATOM 4170 C CA . LEU A 1 523 ? 1.92 1.122 -22.047 1 79.44 523 LEU A CA 1
ATOM 4171 C C . LEU A 1 523 ? 2.895 2.184 -22.547 1 79.44 523 LEU A C 1
ATOM 4173 O O . LEU A 1 523 ? 3.982 2.344 -22 1 79.44 523 LEU A O 1
ATOM 4177 N N . LEU A 1 524 ? 2.441 2.945 -23.594 1 76.44 524 LEU A N 1
ATOM 4178 C CA . LEU A 1 524 ? 3.305 3.936 -24.234 1 76.44 524 LEU A CA 1
ATOM 4179 C C . LEU A 1 524 ? 3.203 5.281 -23.516 1 76.44 524 LEU A C 1
ATOM 4181 O O . LEU A 1 524 ? 4.012 6.18 -23.75 1 76.44 524 LEU A O 1
ATOM 4185 N N . ASP A 1 525 ? 2.25 5.332 -22.594 1 75.88 525 ASP A N 1
ATOM 4186 C CA . ASP A 1 525 ? 2.064 6.57 -21.844 1 75.88 525 ASP A CA 1
ATOM 4187 C C . ASP A 1 525 ? 3.094 6.688 -20.719 1 75.88 525 ASP A C 1
ATOM 4189 O O . ASP A 1 525 ? 3.48 5.684 -20.125 1 75.88 525 ASP A O 1
ATOM 4193 N N . MET B 1 1 ? 6.375 42.812 26.984 1 94.94 1 MET B N 1
ATOM 4194 C CA . MET B 1 1 ? 5.035 42.219 26.875 1 94.94 1 MET B CA 1
ATOM 4195 C C . MET B 1 1 ? 5.016 40.781 27.328 1 94.94 1 MET B C 1
ATOM 4197 O O . MET B 1 1 ? 5.941 40.031 27.031 1 94.94 1 MET B O 1
ATOM 4201 N N . ARG B 1 2 ? 4.102 40.438 28.094 1 98.38 2 ARG B N 1
ATOM 4202 C CA . ARG B 1 2 ? 3.924 39.094 28.594 1 98.38 2 ARG B CA 1
ATOM 4203 C C . ARG B 1 2 ? 2.885 38.344 27.781 1 98.38 2 ARG B C 1
ATOM 4205 O O . ARG B 1 2 ? 1.737 38.75 27.672 1 98.38 2 ARG B O 1
ATOM 4212 N N . VAL B 1 3 ? 3.322 37.188 27.219 1 98.81 3 VAL B N 1
ATOM 4213 C CA . VAL B 1 3 ? 2.457 36.469 26.281 1 98.81 3 VAL B CA 1
ATOM 4214 C C . VAL B 1 3 ? 2.223 35.062 26.797 1 98.81 3 VAL B C 1
ATOM 4216 O O . VAL B 1 3 ? 3.152 34.406 27.266 1 98.81 3 VAL B O 1
ATOM 4219 N N . ALA B 1 4 ? 0.977 34.594 26.766 1 98.94 4 ALA B N 1
ATOM 4220 C CA . ALA B 1 4 ? 0.625 33.219 27.109 1 98.94 4 ALA B CA 1
ATOM 4221 C C . ALA B 1 4 ? 0.412 32.375 25.844 1 98.94 4 ALA B C 1
ATOM 4223 O O . ALA B 1 4 ? -0.168 32.844 24.875 1 98.94 4 ALA B O 1
ATOM 4224 N N . VAL B 1 5 ? 0.949 31.203 25.828 1 98.94 5 VAL B N 1
ATOM 4225 C CA . VAL B 1 5 ? 0.701 30.188 24.812 1 98.94 5 VAL B CA 1
ATOM 4226 C C . VAL B 1 5 ? -0.039 29 25.422 1 98.94 5 VAL B C 1
ATOM 4228 O O . VAL B 1 5 ? 0.419 28.422 26.406 1 98.94 5 VAL B O 1
ATOM 4231 N N . ILE B 1 6 ? -1.184 28.672 24.891 1 98.75 6 ILE B N 1
ATOM 4232 C CA . ILE B 1 6 ? -1.974 27.578 25.438 1 98.75 6 ILE B CA 1
ATOM 4233 C C . ILE B 1 6 ? -1.804 26.344 24.562 1 98.75 6 ILE B C 1
ATOM 4235 O O . ILE B 1 6 ? -2.465 26.203 23.531 1 98.75 6 ILE B O 1
ATOM 4239 N N . GLY B 1 7 ? -0.997 25.375 25.016 1 98.19 7 GLY B N 1
ATOM 4240 C CA . GLY B 1 7 ? -0.684 24.172 24.266 1 98.19 7 GLY B CA 1
ATOM 4241 C C . GLY B 1 7 ? 0.715 24.172 23.688 1 98.19 7 GLY B C 1
ATOM 4242 O O . GLY B 1 7 ? 1.169 25.188 23.156 1 98.19 7 GLY B O 1
ATOM 4243 N N . ALA B 1 8 ? 1.4 23.062 23.812 1 98.56 8 ALA B N 1
ATOM 4244 C CA . ALA B 1 8 ? 2.775 22.938 23.328 1 98.56 8 ALA B CA 1
ATOM 4245 C C . ALA B 1 8 ? 2.881 21.906 22.203 1 98.56 8 ALA B C 1
ATOM 4247 O O . ALA B 1 8 ? 3.807 21.094 22.188 1 98.56 8 ALA B O 1
ATOM 4248 N N . GLY B 1 9 ? 1.864 21.953 21.297 1 97.62 9 GLY B N 1
ATOM 4249 C CA . GLY B 1 9 ? 1.895 21.094 20.125 1 97.62 9 GLY B CA 1
ATOM 4250 C C . GLY B 1 9 ? 2.6 21.75 18.938 1 97.62 9 GLY B C 1
ATOM 4251 O O . GLY B 1 9 ? 3.516 22.547 19.125 1 97.62 9 GLY B O 1
ATOM 4252 N N . ALA B 1 10 ? 2.201 21.359 17.766 1 97.56 10 ALA B N 1
ATOM 4253 C CA . ALA B 1 10 ? 2.818 21.797 16.516 1 97.56 10 ALA B CA 1
ATOM 4254 C C . ALA B 1 10 ? 2.684 23.312 16.344 1 97.56 10 ALA B C 1
ATOM 4256 O O . ALA B 1 10 ? 3.547 23.953 15.75 1 97.56 10 ALA B O 1
ATOM 4257 N N . SER B 1 11 ? 1.62 23.891 16.859 1 98.38 11 SER B N 1
ATOM 4258 C CA . SER B 1 11 ? 1.4 25.328 16.734 1 98.38 11 SER B CA 1
ATOM 4259 C C . SER B 1 11 ? 2.002 26.078 17.922 1 98.38 11 SER B C 1
ATOM 4261 O O . SER B 1 11 ? 2.41 27.219 17.797 1 98.38 11 SER B O 1
ATOM 4263 N N . GLY B 1 12 ? 2.047 25.391 19.078 1 98.75 12 GLY B N 1
ATOM 4264 C CA . GLY B 1 12 ? 2.518 26.031 20.297 1 98.75 12 GLY B CA 1
ATOM 4265 C C . GLY B 1 12 ? 4.016 26.266 20.297 1 98.75 12 GLY B C 1
ATOM 4266 O O . GLY B 1 12 ? 4.477 27.312 20.781 1 98.75 12 GLY B O 1
ATOM 4267 N N . LEU B 1 13 ? 4.762 25.375 19.781 1 98.88 13 LEU B N 1
ATOM 4268 C CA . LEU B 1 13 ? 6.215 25.484 19.781 1 98.88 13 LEU B CA 1
ATOM 4269 C C . LEU B 1 13 ? 6.668 26.703 18.984 1 98.88 13 LEU B C 1
ATOM 4271 O O . LEU B 1 13 ? 7.41 27.547 19.5 1 98.88 13 LEU B O 1
ATOM 4275 N N . PRO B 1 14 ? 6.18 26.875 17.766 1 98.75 14 PRO B N 1
ATOM 4276 C CA . PRO B 1 14 ? 6.578 28.078 17.062 1 98.75 14 PRO B CA 1
ATOM 4277 C C . PRO B 1 14 ? 6 29.359 17.688 1 98.75 14 PRO B C 1
ATOM 4279 O O . PRO B 1 14 ? 6.57 30.438 17.531 1 98.75 14 PRO B O 1
ATOM 4282 N N . ALA B 1 15 ? 4.879 29.234 18.375 1 98.88 15 ALA B N 1
ATOM 4283 C CA . ALA B 1 15 ? 4.328 30.391 19.078 1 98.88 15 ALA B CA 1
ATOM 4284 C C . ALA B 1 15 ? 5.289 30.891 20.156 1 98.88 15 ALA B C 1
ATOM 4286 O O . ALA B 1 15 ? 5.516 32.094 20.281 1 98.88 15 ALA B O 1
ATOM 4287 N N . ILE B 1 16 ? 5.812 29.938 20.922 1 98.88 16 ILE B N 1
ATOM 4288 C CA . ILE B 1 16 ? 6.812 30.281 21.938 1 98.88 16 ILE B CA 1
ATOM 4289 C C . ILE B 1 16 ? 8.008 30.953 21.266 1 98.88 16 ILE B C 1
ATOM 4291 O O . ILE B 1 16 ? 8.438 32.031 21.672 1 98.88 16 ILE B O 1
ATOM 4295 N N . LYS B 1 17 ? 8.516 30.328 20.234 1 98.81 17 LYS B N 1
ATOM 4296 C CA . LYS B 1 17 ? 9.711 30.812 19.531 1 98.81 17 LYS B CA 1
ATOM 4297 C C . LYS B 1 17 ? 9.508 32.219 19 1 98.81 17 LYS B C 1
ATOM 4299 O O . LYS B 1 17 ? 10.359 33.094 19.188 1 98.81 17 LYS B O 1
ATOM 4304 N N . SER B 1 18 ? 8.352 32.469 18.328 1 98.38 18 SER B N 1
ATOM 4305 C CA . SER B 1 18 ? 8.062 33.781 17.734 1 98.38 18 SER B CA 1
ATOM 4306 C C . SER B 1 18 ? 8 34.844 18.812 1 98.38 18 SER B C 1
ATOM 4308 O O . SER B 1 18 ? 8.508 35.969 18.609 1 98.38 18 SER B O 1
ATOM 4310 N N . ALA B 1 19 ? 7.391 34.562 19.922 1 98.56 19 ALA B N 1
ATOM 4311 C CA . ALA B 1 19 ? 7.285 35.531 21.016 1 98.56 19 ALA B CA 1
ATOM 4312 C C . ALA B 1 19 ? 8.656 35.844 21.609 1 98.56 19 ALA B C 1
ATOM 4314 O O . ALA B 1 19 ? 8.992 37 21.828 1 98.56 19 ALA B O 1
ATOM 4315 N N . VAL B 1 20 ? 9.406 34.781 21.828 1 98.31 20 VAL B N 1
ATOM 4316 C CA . VAL B 1 20 ? 10.734 34.938 22.406 1 98.31 20 VAL B CA 1
ATOM 4317 C C . VAL B 1 20 ? 11.617 35.75 21.453 1 98.31 20 VAL B C 1
ATOM 4319 O O . VAL B 1 20 ? 12.367 36.625 21.875 1 98.31 20 VAL B O 1
ATOM 4322 N N . GLU B 1 21 ? 11.484 35.406 20.188 1 96.69 21 GLU B N 1
ATOM 4323 C CA . GLU B 1 21 ? 12.297 36.062 19.172 1 96.69 21 GLU B CA 1
ATOM 4324 C C . GLU B 1 21 ? 12.008 37.562 19.109 1 96.69 21 GLU B C 1
ATOM 4326 O O . GLU B 1 21 ? 12.875 38.344 18.75 1 96.69 21 GLU B O 1
ATOM 4331 N N . ASP B 1 22 ? 10.875 37.969 19.531 1 96.62 22 ASP B N 1
ATOM 4332 C CA . ASP B 1 22 ? 10.484 39.375 19.5 1 96.62 22 ASP B CA 1
ATOM 4333 C C . ASP B 1 22 ? 10.633 40 20.891 1 96.62 22 ASP B C 1
ATOM 4335 O O . ASP B 1 22 ? 10.117 41.125 21.141 1 96.62 22 ASP B O 1
ATOM 4339 N N . GLY B 1 23 ? 11.203 39.312 21.797 1 96.44 23 GLY B N 1
ATOM 4340 C CA . GLY B 1 23 ? 11.586 39.875 23.078 1 96.44 23 GLY B CA 1
ATOM 4341 C C . GLY B 1 23 ? 10.469 39.812 24.109 1 96.44 23 GLY B C 1
ATOM 4342 O O . GLY B 1 23 ? 10.531 40.5 25.141 1 96.44 23 GLY B O 1
ATOM 4343 N N . CYS B 1 24 ? 9.469 39.031 23.906 1 97.94 24 CYS B N 1
ATOM 4344 C CA . CYS B 1 24 ? 8.367 38.875 24.859 1 97.94 24 CYS B CA 1
ATOM 4345 C C . CYS B 1 24 ? 8.719 37.938 25.984 1 97.94 24 CYS B C 1
ATOM 4347 O O . CYS B 1 24 ? 9.562 37.031 25.812 1 97.94 24 CYS B O 1
ATOM 4349 N N . GLU B 1 25 ? 8.211 38.188 27.125 1 98.31 25 GLU B N 1
ATOM 4350 C CA . GLU B 1 25 ? 8.156 37.188 28.172 1 98.31 25 GLU B CA 1
ATOM 4351 C C . GLU B 1 25 ? 7.062 36.156 27.875 1 98.31 25 GLU B C 1
ATOM 4353 O O . GLU B 1 25 ? 5.91 36.531 27.641 1 98.31 25 GLU B O 1
ATOM 4358 N N . VAL B 1 26 ? 7.434 34.875 27.922 1 98.62 26 VAL B N 1
ATOM 4359 C CA . VAL B 1 26 ? 6.48 33.875 27.469 1 98.62 26 VAL B CA 1
ATOM 4360 C C . VAL B 1 26 ? 6.25 32.844 28.562 1 98.62 26 VAL B C 1
ATOM 4362 O O . VAL B 1 26 ? 7.188 32.469 29.266 1 98.62 26 VAL B O 1
ATOM 4365 N N . VAL B 1 27 ? 5.02 32.469 28.719 1 98.88 27 VAL B N 1
ATOM 4366 C CA . VAL B 1 27 ? 4.637 31.281 29.484 1 98.88 27 VAL B CA 1
ATOM 4367 C C . VAL B 1 27 ? 3.723 30.391 28.656 1 98.88 27 VAL B C 1
ATOM 4369 O O . VAL B 1 27 ? 2.703 30.844 28.141 1 98.88 27 VAL B O 1
ATOM 4372 N N . CYS B 1 28 ? 4.125 29.172 28.516 1 98.94 28 CYS B N 1
ATOM 4373 C CA . CYS B 1 28 ? 3.303 28.203 27.812 1 98.94 28 CYS B CA 1
ATOM 4374 C C . CYS B 1 28 ? 2.695 27.203 28.781 1 98.94 28 CYS B C 1
ATOM 4376 O O . CYS B 1 28 ? 3.406 26.609 29.609 1 98.94 28 CYS B O 1
ATOM 4378 N N . TYR B 1 29 ? 1.408 27.047 28.75 1 98.81 29 TYR B N 1
ATOM 4379 C CA . TYR B 1 29 ? 0.725 26.047 29.562 1 98.81 29 TYR B CA 1
ATOM 4380 C C . TYR B 1 29 ? 0.419 24.797 28.734 1 98.81 29 TYR B C 1
ATOM 4382 O O . TYR B 1 29 ? -0.235 24.875 27.688 1 98.81 29 TYR B O 1
ATOM 4390 N N . GLU B 1 30 ? 0.894 23.703 29.109 1 98.5 30 GLU B N 1
ATOM 4391 C CA . GLU B 1 30 ? 0.646 22.422 28.484 1 98.5 30 GLU B CA 1
ATOM 4392 C C . GLU B 1 30 ? 0.021 21.438 29.469 1 98.5 30 GLU B C 1
ATOM 4394 O O . GLU B 1 30 ? 0.608 21.125 30.5 1 98.5 30 GLU B O 1
ATOM 4399 N N . MET B 1 31 ? -1.143 20.984 29.109 1 96.75 31 MET B N 1
ATOM 4400 C CA . MET B 1 31 ? -1.889 20.109 30 1 96.75 31 MET B CA 1
ATOM 4401 C C . MET B 1 31 ? -1.185 18.766 30.156 1 96.75 31 MET B C 1
ATOM 4403 O O . MET B 1 31 ? -1.212 18.172 31.234 1 96.75 31 MET B O 1
ATOM 4407 N N . SER B 1 32 ? -0.59 18.266 29.109 1 95.94 32 SER B N 1
ATOM 4408 C CA . SER B 1 32 ? 0.109 17 29.172 1 95.94 32 SER B CA 1
ATOM 4409 C C . SER B 1 32 ? 1.505 17.156 29.766 1 95.94 32 SER B C 1
ATOM 4411 O O . SER B 1 32 ? 1.88 18.25 30.203 1 95.94 32 SER B O 1
ATOM 4413 N N . ASN B 1 33 ? 2.316 16.062 29.797 1 96.44 33 ASN B N 1
ATOM 4414 C CA . ASN B 1 33 ? 3.648 16.078 30.391 1 96.44 33 ASN B CA 1
ATOM 4415 C C . ASN B 1 33 ? 4.738 16.109 29.328 1 96.44 33 ASN B C 1
ATOM 4417 O O . ASN B 1 33 ? 5.895 15.797 29.609 1 96.44 33 ASN B O 1
ATOM 4421 N N . ASP B 1 34 ? 4.324 16.375 28.141 1 97.62 34 ASP B N 1
ATOM 4422 C CA . ASP B 1 34 ? 5.277 16.344 27.031 1 97.62 34 ASP B CA 1
ATOM 4423 C C . ASP B 1 34 ? 4.82 17.234 25.891 1 97.62 34 ASP B C 1
ATOM 4425 O O . ASP B 1 34 ? 3.709 17.766 25.906 1 97.62 34 ASP B O 1
ATOM 4429 N N . ILE B 1 35 ? 5.715 17.547 24.906 1 98.25 35 ILE B N 1
ATOM 4430 C CA . ILE B 1 35 ? 5.379 18.359 23.75 1 98.25 35 ILE B CA 1
ATOM 4431 C C . ILE B 1 35 ? 4.844 17.484 22.625 1 98.25 35 ILE B C 1
ATOM 4433 O O . ILE B 1 35 ? 4.883 16.25 22.719 1 98.25 35 ILE B O 1
ATOM 4437 N N . GLY B 1 36 ? 4.32 18.094 21.578 1 96.88 36 GLY B N 1
ATOM 4438 C CA . GLY B 1 36 ? 4 17.375 20.359 1 96.88 36 GLY B CA 1
ATOM 4439 C C . GLY B 1 36 ? 2.512 17.328 20.062 1 96.88 36 GLY B C 1
ATOM 4440 O O . GLY B 1 36 ? 2.102 17.125 18.922 1 96.88 36 GLY B O 1
ATOM 4441 N N . GLY B 1 37 ? 1.641 17.5 21.172 1 96.06 37 GLY B N 1
ATOM 4442 C CA . GLY B 1 37 ? 0.2 17.562 20.984 1 96.06 37 GLY B CA 1
ATOM 4443 C C . GLY B 1 37 ? -0.356 16.359 20.25 1 96.06 37 GLY B C 1
ATOM 4444 O O . GLY B 1 37 ? -0.096 15.219 20.641 1 96.06 37 GLY B O 1
ATOM 4445 N N . LEU B 1 38 ? -0.991 16.594 19.172 1 95.56 38 LEU B N 1
ATOM 4446 C CA . LEU B 1 38 ? -1.664 15.594 18.344 1 95.56 38 LEU B CA 1
ATOM 4447 C C . LEU B 1 38 ? -0.676 14.547 17.844 1 95.56 38 LEU B C 1
ATOM 4449 O O . LEU B 1 38 ? -1.016 13.359 17.766 1 95.56 38 LEU B O 1
ATOM 4453 N N . TRP B 1 39 ? 0.54 14.883 17.594 1 97.56 39 TRP B N 1
ATOM 4454 C CA . TRP B 1 39 ? 1.49 14.039 16.875 1 97.56 39 TRP B CA 1
ATOM 4455 C C . TRP B 1 39 ? 2.232 13.117 17.828 1 97.56 39 TRP B C 1
ATOM 4457 O O . TRP B 1 39 ? 3.039 12.289 17.391 1 97.56 39 TRP B O 1
ATOM 4467 N N . ARG B 1 40 ? 1.928 13.266 19.094 1 97.25 40 ARG B N 1
ATOM 4468 C CA . ARG B 1 40 ? 2.459 12.328 20.062 1 97.25 40 ARG B CA 1
ATOM 4469 C C . ARG B 1 40 ? 1.506 11.156 20.281 1 97.25 40 ARG B C 1
ATOM 4471 O O . ARG B 1 40 ? 0.387 11.336 20.766 1 97.25 40 ARG B O 1
ATOM 4478 N N . TYR B 1 41 ? 1.929 9.984 19.938 1 96.81 41 TYR B N 1
ATOM 4479 C CA . TYR B 1 41 ? 1.142 8.773 20.125 1 96.81 41 TYR B CA 1
ATOM 4480 C C . TYR B 1 41 ? 0.968 8.469 21.609 1 96.81 41 TYR B C 1
ATOM 4482 O O . TYR B 1 41 ? 1.938 8.492 22.375 1 96.81 41 TYR B O 1
ATOM 4490 N N . LYS B 1 42 ? -0.257 8.273 21.969 1 95.94 42 LYS B N 1
ATOM 4491 C CA . LYS B 1 42 ? -0.631 7.875 23.312 1 95.94 42 LYS B CA 1
ATOM 4492 C C . LYS B 1 42 ? -1.362 6.535 23.312 1 95.94 42 LYS B C 1
ATOM 4494 O O . LYS B 1 42 ? -2.471 6.43 22.797 1 95.94 42 LYS B O 1
ATOM 4499 N N . PRO B 1 43 ? -0.803 5.453 23.906 1 94.25 43 PRO B N 1
ATOM 4500 C CA . PRO B 1 43 ? -1.377 4.109 23.828 1 94.25 43 PRO B CA 1
ATOM 4501 C C . PRO B 1 43 ? -2.662 3.963 24.641 1 94.25 43 PRO B C 1
ATOM 4503 O O . PRO B 1 43 ? -3.484 3.092 24.344 1 94.25 43 PRO B O 1
ATOM 4506 N N . ASP B 1 44 ? -2.844 4.84 25.609 1 93.81 44 ASP B N 1
ATOM 4507 C CA . ASP B 1 44 ? -4 4.738 26.5 1 93.81 44 ASP B CA 1
ATOM 4508 C C . ASP B 1 44 ? -5.051 5.789 26.156 1 93.81 44 ASP B C 1
ATOM 4510 O O . ASP B 1 44 ? -4.773 6.727 25.406 1 93.81 44 ASP B O 1
ATOM 4514 N N . ALA B 1 45 ? -6.266 5.598 26.703 1 91.38 45 ALA B N 1
ATOM 4515 C CA . ALA B 1 45 ? -7.34 6.574 26.516 1 91.38 45 ALA B CA 1
ATOM 4516 C C . ALA B 1 45 ? -6.906 7.961 26.969 1 91.38 45 ALA B C 1
ATOM 4518 O O . ALA B 1 45 ? -6.258 8.109 28.016 1 91.38 45 ALA B O 1
ATOM 4519 N N . CYS B 1 46 ? -7.18 8.953 26.156 1 92.06 46 CYS B N 1
ATOM 4520 C CA . CYS B 1 46 ? -6.742 10.312 26.453 1 92.06 46 CYS B CA 1
ATOM 4521 C C . CYS B 1 46 ? -7.828 11.328 26.109 1 92.06 46 CYS B C 1
ATOM 4523 O O . CYS B 1 46 ? -7.621 12.203 25.266 1 92.06 46 CYS B O 1
ATOM 4525 N N . PRO B 1 47 ? -8.953 11.219 26.828 1 90.06 47 PRO B N 1
ATOM 4526 C CA . PRO B 1 47 ? -10.031 12.172 26.562 1 90.06 47 PRO B CA 1
ATOM 4527 C C . PRO B 1 47 ? -9.57 13.625 26.656 1 90.06 47 PRO B C 1
ATOM 4529 O O . PRO B 1 47 ? -8.812 13.977 27.562 1 90.06 47 PRO B O 1
ATOM 4532 N N . GLY B 1 48 ? -9.977 14.391 25.719 1 89.94 48 GLY B N 1
ATOM 4533 C CA . GLY B 1 48 ? -9.672 15.812 25.75 1 89.94 48 GLY B CA 1
ATOM 4534 C C . GLY B 1 48 ? -8.328 16.156 25.125 1 89.94 48 GLY B C 1
ATOM 4535 O O . GLY B 1 48 ? -7.941 17.328 25.078 1 89.94 48 GLY B O 1
ATOM 4536 N N . GLU B 1 49 ? -7.602 15.148 24.672 1 93.81 49 GLU B N 1
ATOM 4537 C CA . GLU B 1 49 ? -6.32 15.375 24.016 1 93.81 49 GLU B CA 1
ATOM 4538 C C . GLU B 1 49 ? -6.336 14.844 22.578 1 93.81 49 GLU B C 1
ATOM 4540 O O . GLU B 1 49 ? -7.062 13.898 22.281 1 93.81 49 GLU B O 1
ATOM 4545 N N . GLY B 1 50 ? -5.641 15.492 21.75 1 94.44 50 GLY B N 1
ATOM 4546 C CA . GLY B 1 50 ? -5.402 14.93 20.422 1 94.44 50 GLY B CA 1
ATOM 4547 C C . GLY B 1 50 ? -4.34 13.852 20.422 1 94.44 50 GLY B C 1
ATOM 4548 O O . GLY B 1 50 ? -3.41 13.883 21.234 1 94.44 50 GLY B O 1
ATOM 4549 N N . THR B 1 51 ? -4.504 12.914 19.547 1 96 51 THR B N 1
ATOM 4550 C CA . THR B 1 51 ? -3.488 11.883 19.406 1 96 51 THR B CA 1
ATOM 4551 C C . THR B 1 51 ? -3.582 11.234 18.016 1 96 51 THR B C 1
ATOM 4553 O O . THR B 1 51 ? -4.621 11.305 17.359 1 96 51 THR B O 1
ATOM 4556 N N . VAL B 1 52 ? -2.527 10.695 17.578 1 96.69 52 VAL B N 1
ATOM 4557 C CA . VAL B 1 52 ? -2.48 9.898 16.359 1 96.69 52 VAL B CA 1
ATOM 4558 C C . VAL B 1 52 ? -2.574 8.414 16.688 1 96.69 52 VAL B C 1
ATOM 4560 O O . VAL B 1 52 ? -2.424 8.031 17.859 1 96.69 52 VAL B O 1
ATOM 4563 N N . MET B 1 53 ? -2.865 7.617 15.633 1 96.19 53 MET B N 1
ATOM 4564 C CA . MET B 1 53 ? -2.684 6.176 15.773 1 96.19 53 MET B CA 1
ATOM 4565 C C . MET B 1 53 ? -1.208 5.801 15.68 1 96.19 53 MET B C 1
ATOM 4567 O O . MET B 1 53 ? -0.397 6.582 15.18 1 96.19 53 MET B O 1
ATOM 4571 N N . LYS B 1 54 ? -0.889 4.672 16.078 1 96.5 54 LYS B N 1
ATOM 4572 C CA . LYS B 1 54 ? 0.501 4.242 16.203 1 96.5 54 LYS B CA 1
ATOM 4573 C C . LYS B 1 54 ? 1.219 4.285 14.867 1 96.5 54 LYS B C 1
ATOM 4575 O O . LYS B 1 54 ? 2.414 4.578 14.805 1 96.5 54 LYS B O 1
ATOM 4580 N N . THR B 1 55 ? 0.469 4.066 13.789 1 95.69 55 THR B N 1
ATOM 4581 C CA . THR B 1 55 ? 1.104 3.883 12.484 1 95.69 55 THR B CA 1
ATOM 4582 C C . THR B 1 55 ? 0.95 5.137 11.633 1 95.69 55 THR B C 1
ATOM 4584 O O . THR B 1 55 ? 1.302 5.133 10.445 1 95.69 55 THR B O 1
ATOM 4587 N N . THR B 1 56 ? 0.492 6.227 12.156 1 97.25 56 THR B N 1
ATOM 4588 C CA . THR B 1 56 ? 0.147 7.41 11.375 1 97.25 56 THR B CA 1
ATOM 4589 C C . THR B 1 56 ? 1.392 8.016 10.734 1 97.25 56 THR B C 1
ATOM 4591 O O . THR B 1 56 ? 2.406 8.219 11.398 1 97.25 56 THR B O 1
ATOM 4594 N N . VAL B 1 57 ? 1.34 8.211 9.445 1 97.31 57 VAL B N 1
ATOM 4595 C CA . VAL B 1 57 ? 2.316 8.938 8.633 1 97.31 57 VAL B CA 1
ATOM 4596 C C . VAL B 1 57 ? 1.695 10.227 8.109 1 97.31 57 VAL B C 1
ATOM 4598 O O . VAL B 1 57 ? 0.537 10.242 7.688 1 97.31 57 VAL B O 1
ATOM 4601 N N . ILE B 1 58 ? 2.4 11.281 8.203 1 97.5 58 ILE B N 1
ATOM 4602 C CA . ILE B 1 58 ? 1.879 12.578 7.793 1 97.5 58 ILE B CA 1
ATOM 4603 C C . ILE B 1 58 ? 1.611 12.57 6.289 1 97.5 58 ILE B C 1
ATOM 4605 O O . ILE B 1 58 ? 2.266 11.844 5.539 1 97.5 58 ILE B O 1
ATOM 4609 N N . ASN B 1 59 ? 0.662 13.391 5.812 1 96.94 59 ASN B N 1
ATOM 4610 C CA . ASN B 1 59 ? 0.238 13.406 4.418 1 96.94 59 ASN B CA 1
ATOM 4611 C C . ASN B 1 59 ? 0.968 14.484 3.623 1 96.94 59 ASN B C 1
ATOM 4613 O O . ASN B 1 59 ? 0.853 14.539 2.396 1 96.94 59 ASN B O 1
ATOM 4617 N N . THR B 1 60 ? 1.742 15.344 4.332 1 97.56 60 THR B N 1
ATOM 4618 C CA . THR B 1 60 ? 2.52 16.375 3.666 1 97.56 60 THR B CA 1
ATOM 4619 C C . THR B 1 60 ? 4.016 16.141 3.85 1 97.56 60 THR B C 1
ATOM 4621 O O . THR B 1 60 ? 4.445 15.664 4.898 1 97.56 60 THR B O 1
ATOM 4624 N N . SER B 1 61 ? 4.781 16.453 2.838 1 98.19 61 SER B N 1
ATOM 4625 C CA . SER B 1 61 ? 6.199 16.109 2.801 1 98.19 61 SER B CA 1
ATOM 4626 C C . SER B 1 61 ? 6.988 16.922 3.822 1 98.19 61 SER B C 1
ATOM 4628 O O . SER B 1 61 ? 6.543 17.984 4.262 1 98.19 61 SER B O 1
ATOM 4630 N N . LYS B 1 62 ? 8.133 16.422 4.148 1 98.5 62 LYS B N 1
ATOM 4631 C CA . LYS B 1 62 ? 8.953 16.953 5.227 1 98.5 62 LYS B CA 1
ATOM 4632 C C . LYS B 1 62 ? 9.297 18.422 4.973 1 98.5 62 LYS B C 1
ATOM 4634 O O . LYS B 1 62 ? 9.211 19.25 5.883 1 98.5 62 LYS B O 1
ATOM 4639 N N . GLU B 1 63 ? 9.594 18.797 3.725 1 98.25 63 GLU B N 1
ATOM 4640 C CA . GLU B 1 63 ? 10.031 20.156 3.428 1 98.25 63 GLU B CA 1
ATOM 4641 C C . GLU B 1 63 ? 8.859 21.141 3.441 1 98.25 63 GLU B C 1
ATOM 4643 O O . GLU B 1 63 ? 9.008 22.297 3.85 1 98.25 63 GLU B O 1
ATOM 4648 N N . MET B 1 64 ? 7.691 20.625 3.062 1 97.44 64 MET B N 1
ATOM 4649 C CA . MET B 1 64 ? 6.492 21.469 3.049 1 97.44 64 MET B CA 1
ATOM 4650 C C . MET B 1 64 ? 5.941 21.641 4.457 1 97.44 64 MET B C 1
ATOM 4652 O O . MET B 1 64 ? 5.219 22.609 4.727 1 97.44 64 MET B O 1
ATOM 4656 N N . THR B 1 65 ? 6.297 20.797 5.34 1 97.88 65 THR B N 1
ATOM 4657 C CA . THR B 1 65 ? 5.75 20.797 6.691 1 97.88 65 THR B CA 1
ATOM 4658 C C . THR B 1 65 ? 6.711 21.469 7.668 1 97.88 65 THR B C 1
ATOM 4660 O O . THR B 1 65 ? 6.34 21.766 8.805 1 97.88 65 THR B O 1
ATOM 4663 N N . ALA B 1 66 ? 7.895 21.859 7.27 1 98.5 66 ALA B N 1
ATOM 4664 C CA . ALA B 1 66 ? 8.945 22.391 8.125 1 98.5 66 ALA B CA 1
ATOM 4665 C C . ALA B 1 66 ? 8.594 23.781 8.625 1 98.5 66 ALA B C 1
ATOM 4667 O O . ALA B 1 66 ? 7.797 24.5 8 1 98.5 66 ALA B O 1
ATOM 4668 N N . TYR B 1 67 ? 9.156 24.094 9.781 1 98.75 67 TYR B N 1
ATOM 4669 C CA . TYR B 1 67 ? 9.133 25.5 10.195 1 98.75 67 TYR B CA 1
ATOM 4670 C C . TYR B 1 67 ? 10.094 26.328 9.359 1 98.75 67 TYR B C 1
ATOM 4672 O O . TYR B 1 67 ? 11.125 25.828 8.914 1 98.75 67 TYR B O 1
ATOM 4680 N N . SER B 1 68 ? 9.766 27.547 9.125 1 98.62 68 SER B N 1
ATOM 4681 C CA . SER B 1 68 ? 10.32 28.375 8.055 1 98.62 68 SER B CA 1
ATOM 4682 C C . SER B 1 68 ? 11.82 28.578 8.242 1 98.62 68 SER B C 1
ATOM 4684 O O . SER B 1 68 ? 12.531 28.875 7.281 1 98.62 68 SER B O 1
ATOM 4686 N N . ASP B 1 69 ? 12.383 28.438 9.391 1 98.44 69 ASP B N 1
ATOM 4687 C CA . ASP B 1 69 ? 13.805 28.672 9.617 1 98.44 69 ASP B CA 1
ATOM 4688 C C . ASP B 1 69 ? 14.469 27.422 10.203 1 98.44 69 ASP B C 1
ATOM 4690 O O . ASP B 1 69 ? 15.492 27.531 10.891 1 98.44 69 ASP B O 1
ATOM 4694 N N . PHE B 1 70 ? 13.883 26.266 10.016 1 98.62 70 PHE B N 1
ATOM 4695 C CA . PHE B 1 70 ? 14.398 25.047 10.602 1 98.62 70 PHE B CA 1
ATOM 4696 C C . PHE B 1 70 ? 14.125 23.844 9.688 1 98.62 70 PHE B C 1
ATOM 4698 O O . PHE B 1 70 ? 13.297 23 10.016 1 98.62 70 PHE B O 1
ATOM 4705 N N . PRO B 1 71 ? 14.875 23.719 8.617 1 98.44 71 PRO B N 1
ATOM 4706 C CA . PRO B 1 71 ? 14.688 22.562 7.723 1 98.44 71 PRO B CA 1
ATOM 4707 C C . PRO B 1 71 ? 14.914 21.234 8.414 1 98.44 71 PRO B C 1
ATOM 4709 O O . PRO B 1 71 ? 15.758 21.125 9.312 1 98.44 71 PRO B O 1
ATOM 4712 N N . PRO B 1 72 ? 14.141 20.219 8.086 1 98.06 72 PRO B N 1
ATOM 4713 C CA . PRO B 1 72 ? 14.406 18.906 8.641 1 98.06 72 PRO B CA 1
ATOM 4714 C C . PRO B 1 72 ? 15.766 18.344 8.219 1 98.06 72 PRO B C 1
ATOM 4716 O O . PRO B 1 72 ? 16.359 18.812 7.246 1 98.06 72 PRO B O 1
ATOM 4719 N N . PRO B 1 73 ? 16.234 17.359 8.977 1 96.56 73 PRO B N 1
ATOM 4720 C CA . PRO B 1 73 ? 17.453 16.688 8.547 1 96.56 73 PRO B CA 1
ATOM 4721 C C . PRO B 1 73 ? 17.344 16.078 7.152 1 96.56 73 PRO B C 1
ATOM 4723 O O . PRO B 1 73 ? 16.266 15.617 6.762 1 96.56 73 PRO B O 1
ATOM 4726 N N . LYS B 1 74 ? 18.453 16.078 6.484 1 95.81 74 LYS B N 1
ATOM 4727 C CA . LYS B 1 74 ? 18.469 15.602 5.105 1 95.81 74 LYS B CA 1
ATOM 4728 C C . LYS B 1 74 ? 18.031 14.141 5.023 1 95.81 74 LYS B C 1
ATOM 4730 O O . LYS B 1 74 ? 17.453 13.711 4.02 1 95.81 74 LYS B O 1
ATOM 4735 N N . ASP B 1 75 ? 18.25 13.383 6.055 1 95.62 75 ASP B N 1
ATOM 4736 C CA . ASP B 1 75 ? 17.984 11.945 6.012 1 95.62 75 ASP B CA 1
ATOM 4737 C C . ASP B 1 75 ? 16.594 11.633 6.539 1 95.62 75 ASP B C 1
ATOM 4739 O O . ASP B 1 75 ? 16.172 10.469 6.57 1 95.62 75 ASP B O 1
ATOM 4743 N N . ALA B 1 76 ? 15.828 12.672 6.977 1 97.94 76 ALA B N 1
ATOM 4744 C CA . ALA B 1 76 ? 14.445 12.445 7.379 1 97.94 76 ALA B CA 1
ATOM 4745 C C . ALA B 1 76 ? 13.602 11.969 6.199 1 97.94 76 ALA B C 1
ATOM 4747 O O . ALA B 1 76 ? 13.844 12.367 5.059 1 97.94 76 ALA B O 1
ATOM 4748 N N . ALA B 1 77 ? 12.656 11.141 6.465 1 98.44 77 ALA B N 1
ATOM 4749 C CA . ALA B 1 77 ? 11.75 10.648 5.426 1 98.44 77 ALA B CA 1
ATOM 4750 C C . ALA B 1 77 ? 10.93 11.789 4.832 1 98.44 77 ALA B C 1
ATOM 4752 O O . ALA B 1 77 ? 10.594 12.75 5.527 1 98.44 77 ALA B O 1
ATOM 4753 N N . ASN B 1 78 ? 10.602 11.688 3.527 1 98.56 78 ASN B N 1
ATOM 4754 C CA . ASN B 1 78 ? 9.766 12.711 2.896 1 98.56 78 ASN B CA 1
ATOM 4755 C C . ASN B 1 78 ? 8.398 12.797 3.557 1 98.56 78 ASN B C 1
ATOM 4757 O O . ASN B 1 78 ? 7.871 13.891 3.764 1 98.56 78 ASN B O 1
ATOM 4761 N N . PHE B 1 79 ? 7.855 11.633 3.83 1 98.62 79 PHE B N 1
ATOM 4762 C CA . PHE B 1 79 ? 6.652 11.57 4.656 1 98.62 79 PHE B CA 1
ATOM 4763 C C . PHE B 1 79 ? 6.957 10.938 6.008 1 98.62 79 PHE B C 1
ATOM 4765 O O . PHE B 1 79 ? 7.07 9.719 6.121 1 98.62 79 PHE B O 1
ATOM 4772 N N . MET B 1 80 ? 7.012 11.734 7.016 1 98.38 80 MET B N 1
ATOM 4773 C CA . MET B 1 80 ? 7.527 11.305 8.312 1 98.38 80 MET B CA 1
ATOM 4774 C C . MET B 1 80 ? 6.48 10.5 9.078 1 98.38 80 MET B C 1
ATOM 4776 O O . MET B 1 80 ? 5.316 10.898 9.156 1 98.38 80 MET B O 1
ATOM 4780 N N . HIS B 1 81 ? 6.867 9.383 9.578 1 97.75 81 HIS B N 1
ATOM 4781 C CA . HIS B 1 81 ? 6.117 8.719 10.641 1 97.75 81 HIS B CA 1
ATOM 4782 C C . HIS B 1 81 ? 5.961 9.633 11.852 1 97.75 81 HIS B C 1
ATOM 4784 O O . HIS B 1 81 ? 6.797 10.508 12.086 1 97.75 81 HIS B O 1
ATOM 4790 N N . ASN B 1 82 ? 4.891 9.422 12.602 1 97.69 82 ASN B N 1
ATOM 4791 C CA . ASN B 1 82 ? 4.637 10.305 13.734 1 97.69 82 ASN B CA 1
ATOM 4792 C C . ASN B 1 82 ? 5.824 10.352 14.688 1 97.69 82 ASN B C 1
ATOM 4794 O O . ASN B 1 82 ? 6.125 11.398 15.266 1 97.69 82 ASN B O 1
ATOM 4798 N N . THR B 1 83 ? 6.57 9.242 14.828 1 96.94 83 THR B N 1
ATOM 4799 C CA . THR B 1 83 ? 7.727 9.219 15.711 1 96.94 83 THR B CA 1
ATOM 4800 C C . THR B 1 83 ? 8.836 10.133 15.188 1 96.94 83 THR B C 1
ATOM 4802 O O . THR B 1 83 ? 9.508 10.812 15.961 1 96.94 83 THR B O 1
ATOM 4805 N N . GLU B 1 84 ? 9.023 10.133 13.93 1 97.75 84 GLU B N 1
ATOM 4806 C CA . GLU B 1 84 ? 10.023 11 13.312 1 97.75 84 GLU B CA 1
ATOM 4807 C C . GLU B 1 84 ? 9.602 12.461 13.367 1 97.75 84 GLU B C 1
ATOM 4809 O O . GLU B 1 84 ? 10.438 13.352 13.555 1 97.75 84 GLU B O 1
ATOM 4814 N N . LEU B 1 85 ? 8.359 12.734 13.188 1 98.25 85 LEU B N 1
ATOM 4815 C CA . LEU B 1 85 ? 7.84 14.094 13.289 1 98.25 85 LEU B CA 1
ATOM 4816 C C . LEU B 1 85 ? 8 14.625 14.711 1 98.25 85 LEU B C 1
ATOM 4818 O O . LEU B 1 85 ? 8.344 15.797 14.906 1 98.25 85 LEU B O 1
ATOM 4822 N N . LEU B 1 86 ? 7.75 13.766 15.664 1 98.38 86 LEU B N 1
ATOM 4823 C CA . LEU B 1 86 ? 7.961 14.15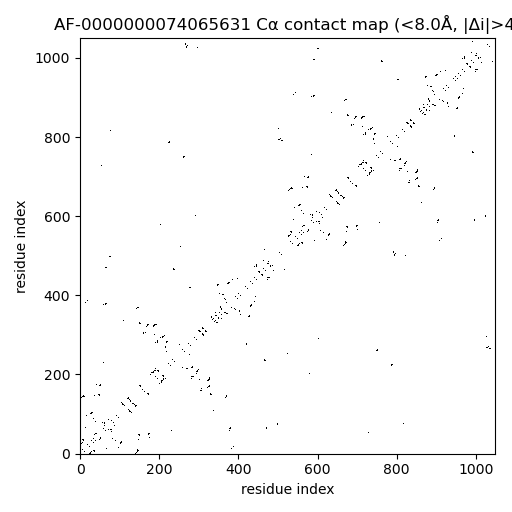6 17.047 1 98.38 86 LEU B CA 1
ATOM 4824 C C . LEU B 1 86 ? 9.422 14.492 17.312 1 98.38 86 LEU B C 1
ATOM 4826 O O . LEU B 1 86 ? 9.734 15.438 18.031 1 98.38 86 LEU B O 1
ATOM 4830 N N . GLU B 1 87 ? 10.305 13.758 16.734 1 98.25 87 GLU B N 1
ATOM 4831 C CA . GLU B 1 87 ? 11.727 14.055 16.859 1 98.25 87 GLU B CA 1
ATOM 4832 C C . GLU B 1 87 ? 12.07 15.406 16.25 1 98.25 87 GLU B C 1
ATOM 4834 O O . GLU B 1 87 ? 12.93 16.125 16.75 1 98.25 87 GLU B O 1
ATOM 4839 N N . TYR B 1 88 ? 11.469 15.68 15.156 1 98.44 88 TYR B N 1
ATOM 4840 C CA . TYR B 1 88 ? 11.641 17 14.555 1 98.44 88 TYR B CA 1
ATOM 4841 C C . TYR B 1 88 ? 11.219 18.094 15.516 1 98.44 88 TYR B C 1
ATOM 4843 O O . TYR B 1 88 ? 11.93 19.094 15.695 1 98.44 88 TYR B O 1
ATOM 4851 N N . PHE B 1 89 ? 10.062 17.906 16.203 1 98.62 89 PHE B N 1
ATOM 4852 C CA . PHE B 1 89 ? 9.586 18.875 17.188 1 98.62 89 PHE B CA 1
ATOM 4853 C C . PHE B 1 89 ? 10.586 19.016 18.328 1 98.62 89 PHE B C 1
ATOM 4855 O O . PHE B 1 89 ? 10.867 20.125 18.781 1 98.62 89 PHE B O 1
ATOM 4862 N N . ARG B 1 90 ? 11.062 17.906 18.734 1 98.69 90 ARG B N 1
ATOM 4863 C CA . ARG B 1 90 ? 12.023 17.922 19.828 1 98.69 90 ARG B CA 1
ATOM 4864 C C . ARG B 1 90 ? 13.305 18.641 19.438 1 98.69 90 ARG B C 1
ATOM 4866 O O . ARG B 1 90 ? 13.875 19.391 20.219 1 98.69 90 ARG B O 1
ATOM 4873 N N . SER B 1 91 ? 13.742 18.375 18.25 1 98.62 91 SER B N 1
ATOM 4874 C CA . SER B 1 91 ? 14.938 19.062 17.75 1 98.62 91 SER B CA 1
ATOM 4875 C C . SER B 1 91 ? 14.719 20.562 17.656 1 98.62 91 SER B C 1
ATOM 4877 O O . SER B 1 91 ? 15.617 21.344 17.953 1 98.62 91 SER B O 1
ATOM 4879 N N . TYR B 1 92 ? 13.602 20.953 17.188 1 98.56 92 TYR B N 1
ATOM 4880 C CA . TYR B 1 92 ? 13.234 22.375 17.109 1 98.56 92 TYR B CA 1
ATOM 4881 C C . TYR B 1 92 ? 13.25 23.016 18.5 1 98.56 92 TYR B C 1
ATOM 4883 O O . TYR B 1 92 ? 13.836 24.078 18.688 1 98.56 92 TYR B O 1
ATOM 4891 N N . ALA B 1 93 ? 12.578 22.344 19.453 1 98.81 93 ALA B N 1
ATOM 4892 C CA . ALA B 1 93 ? 12.516 22.844 20.828 1 98.81 93 ALA B CA 1
ATOM 4893 C C . ALA B 1 93 ? 13.906 22.953 21.438 1 98.81 93 ALA B C 1
ATOM 4895 O O . ALA B 1 93 ? 14.203 23.922 22.156 1 98.81 93 ALA B O 1
ATOM 4896 N N . LYS B 1 94 ? 14.695 21.969 21.156 1 98.69 94 LYS B N 1
ATOM 4897 C CA . LYS B 1 94 ? 16.062 21.984 21.672 1 98.69 94 LYS B CA 1
ATOM 4898 C C . LYS B 1 94 ? 16.875 23.109 21.047 1 98.69 94 LYS B C 1
ATOM 4900 O O . LYS B 1 94 ? 17.562 23.844 21.75 1 98.69 94 LYS B O 1
ATOM 4905 N N . GLN B 1 95 ? 16.828 23.219 19.75 1 98.25 95 GLN B N 1
ATOM 4906 C CA . GLN B 1 95 ? 17.594 24.219 19.016 1 98.25 95 GLN B CA 1
ATOM 4907 C C . GLN B 1 95 ? 17.297 25.625 19.547 1 98.25 95 GLN B C 1
ATOM 4909 O O . GLN B 1 95 ? 18.188 26.453 19.641 1 98.25 95 GLN B O 1
ATOM 4914 N N . PHE B 1 96 ? 16.078 25.922 19.891 1 98.31 96 PHE B N 1
ATOM 4915 C CA . PHE B 1 96 ? 15.68 27.281 20.25 1 98.31 96 PHE B CA 1
ATOM 4916 C C . PHE B 1 96 ? 15.406 27.375 21.75 1 98.31 96 PHE B C 1
ATOM 4918 O O . PHE B 1 96 ? 14.875 28.391 22.219 1 98.31 96 PHE B O 1
ATOM 4925 N N . ASP B 1 97 ? 15.742 26.312 22.5 1 98.25 97 ASP B N 1
ATOM 4926 C CA . ASP B 1 97 ? 15.641 26.266 23.969 1 98.25 97 ASP B CA 1
ATOM 4927 C C . ASP B 1 97 ? 14.242 26.656 24.438 1 98.25 97 ASP B C 1
ATOM 4929 O O . ASP B 1 97 ? 14.094 27.562 25.25 1 98.25 97 ASP B O 1
ATOM 4933 N N . LEU B 1 98 ? 13.266 25.938 23.906 1 98.81 98 LEU B N 1
ATOM 4934 C CA . LEU B 1 98 ? 11.883 26.375 24.094 1 98.81 98 LEU B CA 1
ATOM 4935 C C . LEU B 1 98 ? 11.281 25.75 25.359 1 98.81 98 LEU B C 1
ATOM 4937 O O . LEU B 1 98 ? 10.32 26.281 25.922 1 98.81 98 LEU B O 1
ATOM 4941 N N . GLU B 1 99 ? 11.766 24.672 25.828 1 98.44 99 GLU B N 1
ATOM 4942 C CA . GLU B 1 99 ? 11.117 23.891 26.875 1 98.44 99 GLU B CA 1
ATOM 4943 C C . GLU B 1 99 ? 11.102 24.656 28.203 1 98.44 99 GLU B C 1
ATOM 4945 O O . GLU B 1 99 ? 10.211 24.453 29.031 1 98.44 99 GLU B O 1
ATOM 4950 N N . LYS B 1 100 ? 12.07 25.547 28.422 1 98.38 100 LYS B N 1
ATOM 4951 C CA . LYS B 1 100 ? 12.156 26.297 29.688 1 98.38 100 LYS B CA 1
ATOM 4952 C C . LYS B 1 100 ? 10.969 27.234 29.844 1 98.38 100 LYS B C 1
ATOM 4954 O O . LYS B 1 100 ? 10.688 27.703 30.953 1 98.38 100 LYS B O 1
ATOM 4959 N N . TYR B 1 101 ? 10.258 27.484 28.766 1 98.81 101 TYR B N 1
ATOM 4960 C CA . TYR B 1 101 ? 9.109 28.391 28.828 1 98.81 101 TYR B CA 1
ATOM 4961 C C . TYR B 1 101 ? 7.816 27.625 29.062 1 98.81 101 TYR B C 1
ATOM 4963 O O . TYR B 1 101 ? 6.75 28.219 29.219 1 98.81 101 TYR B O 1
ATOM 4971 N N . ILE B 1 102 ? 7.852 26.297 29.109 1 98.88 102 ILE B N 1
ATOM 4972 C CA . ILE B 1 102 ? 6.656 25.469 29.141 1 98.88 102 ILE B CA 1
ATOM 4973 C C . ILE B 1 102 ? 6.41 24.969 30.562 1 98.88 102 ILE B C 1
ATOM 4975 O O . ILE B 1 102 ? 7.312 24.406 31.203 1 98.88 102 ILE B O 1
ATOM 4979 N N . ARG B 1 103 ? 5.25 25.25 31.062 1 98.75 103 ARG B N 1
ATOM 4980 C CA . ARG B 1 103 ? 4.758 24.609 32.281 1 98.75 103 ARG B CA 1
ATOM 4981 C C . ARG B 1 103 ? 3.938 23.359 31.938 1 98.75 103 ARG B C 1
ATOM 4983 O O . ARG B 1 103 ? 2.756 23.469 31.609 1 98.75 103 ARG B O 1
ATOM 4990 N N . PHE B 1 104 ? 4.562 22.234 32.094 1 98.44 104 PHE B N 1
ATOM 4991 C CA . PHE B 1 104 ? 3.902 20.969 31.812 1 98.44 104 PHE B CA 1
ATOM 4992 C C . PHE B 1 104 ? 2.912 20.625 32.906 1 98.44 104 PHE B C 1
ATOM 4994 O O . PHE B 1 104 ? 3.008 21.141 34.031 1 98.44 104 PHE B O 1
ATOM 5001 N N . SER B 1 105 ? 1.924 19.812 32.625 1 98.06 105 SER B N 1
ATOM 5002 C CA . SER B 1 105 ? 0.902 19.375 33.562 1 98.06 105 SER B CA 1
ATOM 5003 C C . SER B 1 105 ? 0.147 20.562 34.156 1 98.06 105 SER B C 1
ATOM 5005 O O . SER B 1 105 ? -0.177 20.578 35.344 1 98.06 105 SER B O 1
ATOM 5007 N N . HIS B 1 106 ? -0.006 21.547 33.438 1 98.5 106 HIS B N 1
ATOM 5008 C CA . HIS B 1 106 ? -0.824 22.703 33.781 1 98.5 106 HIS B CA 1
ATOM 5009 C C . HIS B 1 106 ? -1.999 22.859 32.812 1 98.5 106 HIS B C 1
ATOM 5011 O O . HIS B 1 106 ? -1.803 23.094 31.625 1 98.5 106 HIS B O 1
ATOM 5017 N N . LYS B 1 107 ? -3.127 22.703 33.312 1 98 107 LYS B N 1
ATOM 5018 C CA . LYS B 1 107 ? -4.355 22.797 32.531 1 98 107 LYS B CA 1
ATOM 5019 C C . LYS B 1 107 ? -4.984 24.188 32.688 1 98 107 LYS B C 1
ATOM 5021 O O . LYS B 1 107 ? -5.273 24.625 33.781 1 98 107 LYS B O 1
ATOM 5026 N N . VAL B 1 108 ? -5.145 24.875 31.594 1 98.44 108 VAL B N 1
ATOM 5027 C CA . VAL B 1 108 ? -5.84 26.156 31.609 1 98.44 108 VAL B CA 1
ATOM 5028 C C . VAL B 1 108 ? -7.34 25.938 31.812 1 98.44 108 VAL B C 1
ATOM 5030 O O . VAL B 1 108 ? -7.945 25.125 31.109 1 98.44 108 VAL B O 1
ATOM 5033 N N . LYS B 1 109 ? -7.895 26.688 32.688 1 97.88 109 LYS B N 1
ATOM 5034 C CA . LYS B 1 109 ? -9.305 26.516 33.031 1 97.88 109 LYS B CA 1
ATOM 5035 C C . LYS B 1 109 ? -10.156 27.625 32.438 1 97.88 109 LYS B C 1
ATOM 5037 O O . LYS B 1 109 ? -11.328 27.406 32.094 1 97.88 109 LYS B O 1
ATOM 5042 N N . SER B 1 110 ? -9.531 28.781 32.375 1 98.38 110 SER B N 1
ATOM 5043 C CA . SER B 1 110 ? -10.305 29.906 31.859 1 98.38 110 SER B CA 1
ATOM 5044 C C . SER B 1 110 ? -9.383 31.016 31.344 1 98.38 110 SER B C 1
ATOM 5046 O O . SER B 1 110 ? -8.289 31.203 31.875 1 98.38 110 SER B O 1
ATOM 5048 N N . ILE B 1 111 ? -9.805 31.656 30.328 1 98.81 111 ILE B N 1
ATOM 5049 C CA . ILE B 1 111 ? -9.203 32.844 29.75 1 98.81 111 ILE B CA 1
ATOM 5050 C C . ILE B 1 111 ? -10.25 33.969 29.688 1 98.81 111 ILE B C 1
ATOM 5052 O O . ILE B 1 111 ? -11.258 33.844 29 1 98.81 111 ILE B O 1
ATOM 5056 N N . LYS B 1 112 ? -9.977 35.125 30.406 1 98.62 112 LYS B N 1
ATOM 5057 C CA . LYS B 1 112 ? -10.953 36.219 30.484 1 98.62 112 LYS B CA 1
ATOM 5058 C C . LYS B 1 112 ? -10.273 37.562 30.328 1 98.62 112 LYS B C 1
ATOM 5060 O O . LYS B 1 112 ? -9.141 37.75 30.781 1 98.62 112 LYS B O 1
ATOM 5065 N N . ARG B 1 113 ? -11.031 38.469 29.688 1 98.25 113 ARG B N 1
ATOM 5066 C CA . ARG B 1 113 ? -10.547 39.844 29.641 1 98.25 113 ARG B CA 1
ATOM 5067 C C . ARG B 1 113 ? -10.336 40.375 31.047 1 98.25 113 ARG B C 1
ATOM 5069 O O . ARG B 1 113 ? -11.164 40.156 31.938 1 98.25 113 ARG B O 1
ATOM 5076 N N . ASN B 1 114 ? -9.18 40.969 31.266 1 97.5 114 ASN B N 1
ATOM 5077 C CA . ASN B 1 114 ? -8.906 41.625 32.531 1 97.5 114 ASN B CA 1
ATOM 5078 C C . ASN B 1 114 ? -9.883 42.781 32.781 1 97.5 114 ASN B C 1
ATOM 5080 O O . ASN B 1 114 ? -10.469 43.312 31.828 1 97.5 114 ASN B O 1
ATOM 5084 N N . SER B 1 115 ? -9.984 43.188 34.062 1 96.75 115 SER B N 1
ATOM 5085 C CA . SER B 1 115 ? -10.914 44.25 34.438 1 96.75 115 SER B CA 1
ATOM 5086 C C . SER B 1 115 ? -10.555 45.562 33.75 1 96.75 115 SER B C 1
ATOM 5088 O O . SER B 1 115 ? -11.43 46.375 33.5 1 96.75 115 SER B O 1
ATOM 5090 N N . ARG B 1 116 ? -9.344 45.719 33.344 1 97.56 116 ARG B N 1
ATOM 5091 C CA . ARG B 1 116 ? -8.891 46.938 32.688 1 97.56 116 ARG B CA 1
ATOM 5092 C C . ARG B 1 116 ? -8.609 46.688 31.219 1 97.56 116 ARG B C 1
ATOM 5094 O O . ARG B 1 116 ? -7.781 47.375 30.609 1 97.56 116 ARG B O 1
ATOM 5101 N N . PHE B 1 117 ? -9.227 45.719 30.594 1 97.5 117 PHE B N 1
ATOM 5102 C CA . PHE B 1 117 ? -8.961 45.281 29.219 1 97.5 117 PHE B CA 1
ATOM 5103 C C . PHE B 1 117 ? -9.094 46.469 28.266 1 97.5 117 PHE B C 1
ATOM 5105 O O . PHE B 1 117 ? -8.289 46.625 27.344 1 97.5 117 PHE B O 1
ATOM 5112 N N . SER B 1 118 ? -10.125 47.312 28.453 1 95.75 118 SER B N 1
ATOM 5113 C CA . SER B 1 118 ? -10.375 48.438 27.547 1 95.75 118 SER B CA 1
ATOM 5114 C C . SER B 1 118 ? -9.164 49.375 27.484 1 95.75 118 SER B C 1
ATOM 5116 O O . SER B 1 118 ? -8.922 50 26.453 1 95.75 118 SER B O 1
ATOM 5118 N N . GLU B 1 119 ? -8.422 49.344 28.562 1 96.19 119 GLU B N 1
ATOM 5119 C CA . GLU B 1 119 ? -7.25 50.219 28.609 1 96.19 119 GLU B CA 1
ATOM 5120 C C . GLU B 1 119 ? -5.984 49.438 28.234 1 96.19 119 GLU B C 1
ATOM 5122 O O . GLU B 1 119 ? -5.145 49.969 27.484 1 96.19 119 GLU B O 1
ATOM 5127 N N . THR B 1 120 ? -5.914 48.25 28.719 1 95.38 120 THR B N 1
ATOM 5128 C CA . THR B 1 120 ? -4.617 47.594 28.672 1 95.38 120 THR B CA 1
ATOM 5129 C C . THR B 1 120 ? -4.605 46.5 27.609 1 95.38 120 THR B C 1
ATOM 5131 O O . THR B 1 120 ? -3.543 46.094 27.125 1 95.38 120 THR B O 1
ATOM 5134 N N . GLY B 1 121 ? -5.848 45.969 27.219 1 97.12 121 GLY B N 1
ATOM 5135 C CA . GLY B 1 121 ? -5.938 44.844 26.312 1 97.12 121 GLY B CA 1
ATOM 5136 C C . GLY B 1 121 ? -5.465 43.531 26.938 1 97.12 121 GLY B C 1
ATOM 5137 O O . GLY B 1 121 ? -5.215 42.562 26.234 1 97.12 121 GLY B O 1
ATOM 5138 N N . GLN B 1 122 ? -5.402 43.438 28.281 1 98.56 122 GLN B N 1
ATOM 5139 C CA . GLN B 1 122 ? -4.789 42.312 28.969 1 98.56 122 GLN B CA 1
ATOM 5140 C C . GLN B 1 122 ? -5.82 41.219 29.266 1 98.56 122 GLN B C 1
ATOM 5142 O O . GLN B 1 122 ? -7.023 41.5 29.312 1 98.56 122 GLN B O 1
ATOM 5147 N N . TRP B 1 123 ? -5.289 40.031 29.5 1 98.81 123 TRP B N 1
ATOM 5148 C CA . TRP B 1 123 ? -6.105 38.844 29.75 1 98.81 123 TRP B CA 1
ATOM 5149 C C . TRP B 1 123 ? -5.695 38.188 31.062 1 98.81 123 TRP B C 1
ATOM 5151 O O . TRP B 1 123 ? -4.512 38.156 31.406 1 98.81 123 TRP B O 1
ATOM 5161 N N . ASP B 1 124 ? -6.688 37.656 31.766 1 98.81 124 ASP B N 1
ATOM 5162 C CA . ASP B 1 124 ? -6.438 36.812 32.938 1 98.81 124 ASP B CA 1
ATOM 5163 C C . ASP B 1 124 ? -6.625 35.344 32.594 1 98.81 124 ASP B C 1
ATOM 5165 O O . ASP B 1 124 ? -7.66 34.938 32.062 1 98.81 124 ASP B O 1
ATOM 5169 N N . ILE B 1 125 ? -5.578 34.531 32.906 1 98.81 125 ILE B N 1
ATOM 5170 C CA . ILE B 1 125 ? -5.613 33.125 32.625 1 98.81 125 ILE B CA 1
ATOM 5171 C C . ILE B 1 125 ? -5.602 32.344 33.969 1 98.81 125 ILE B C 1
ATOM 5173 O O . ILE B 1 125 ? -4.695 32.531 34.781 1 98.81 125 ILE B O 1
ATOM 5177 N N . GLU B 1 126 ? -6.637 31.625 34.156 1 98.81 126 GLU B N 1
ATOM 5178 C CA . GLU B 1 126 ? -6.688 30.688 35.281 1 98.81 126 GLU B CA 1
ATOM 5179 C C . GLU B 1 126 ? -6.191 29.312 34.906 1 98.81 126 GLU B C 1
ATOM 5181 O O . GLU B 1 126 ? -6.629 28.75 33.875 1 98.81 126 GLU B O 1
ATOM 5186 N N . TRP B 1 127 ? -5.281 28.75 35.625 1 98.44 127 TRP B N 1
ATOM 5187 C CA . TRP B 1 127 ? -4.75 27.438 35.312 1 98.44 127 TRP B CA 1
ATOM 5188 C C . TRP B 1 127 ? -4.715 26.547 36.562 1 98.44 127 TRP B C 1
ATOM 5190 O O . TRP B 1 127 ? -4.766 27.047 37.688 1 98.44 127 TRP B O 1
ATOM 5200 N N . LEU B 1 128 ? -4.781 25.281 36.344 1 98.38 128 LEU B N 1
ATOM 5201 C CA . LEU B 1 128 ? -4.707 24.25 37.375 1 98.38 128 LEU B CA 1
ATOM 5202 C C . LEU B 1 128 ? -3.432 23.422 37.219 1 98.38 128 LEU B C 1
ATOM 5204 O O . LEU B 1 128 ? -3.168 22.875 36.156 1 98.38 128 LEU B O 1
ATOM 5208 N N . ASP B 1 129 ? -2.609 23.375 38.219 1 98.25 129 ASP B N 1
ATOM 5209 C CA . ASP B 1 129 ? -1.49 22.453 38.281 1 98.25 129 ASP B CA 1
ATOM 5210 C C . ASP B 1 129 ? -1.973 21.031 38.562 1 98.25 129 ASP B C 1
ATOM 5212 O O . ASP B 1 129 ? -2.434 20.734 39.656 1 98.25 129 ASP B O 1
ATOM 5216 N N . LEU B 1 130 ? -1.829 20.188 37.625 1 96.94 130 LEU B N 1
ATOM 5217 C CA . LEU B 1 130 ? -2.402 18.844 37.719 1 96.94 130 LEU B CA 1
ATOM 5218 C C . LEU B 1 130 ? -1.602 17.984 38.719 1 96.94 130 LEU B C 1
ATOM 5220 O O . LEU B 1 130 ? -2.086 16.953 39.156 1 96.94 130 LEU B O 1
ATOM 5224 N N . LYS B 1 131 ? -0.382 18.406 39 1 97.44 131 LYS B N 1
ATOM 5225 C CA . LYS B 1 131 ? 0.439 17.656 39.938 1 97.44 131 LYS B CA 1
ATOM 5226 C C . LYS B 1 131 ? 0.098 18.031 41.375 1 97.44 131 LYS B C 1
ATOM 5228 O O . LYS B 1 131 ? 0.011 17.172 42.25 1 97.44 131 LYS B O 1
ATOM 5233 N N . THR B 1 132 ? -0.119 19.344 41.688 1 97.38 132 THR B N 1
ATOM 5234 C CA . THR B 1 132 ? -0.315 19.828 43.062 1 97.38 132 THR B CA 1
ATOM 5235 C C . THR B 1 132 ? -1.786 20.141 43.312 1 97.38 132 THR B C 1
ATOM 5237 O O . THR B 1 132 ? -2.199 20.312 44.469 1 97.38 132 THR B O 1
ATOM 5240 N N . ASN B 1 133 ? -2.57 20.25 42.281 1 97.12 133 ASN B N 1
ATOM 5241 C CA . ASN B 1 133 ? -3.982 20.609 42.344 1 97.12 133 ASN B CA 1
ATOM 5242 C C . ASN B 1 133 ? -4.168 22.062 42.781 1 97.12 133 ASN B C 1
ATOM 5244 O O . ASN B 1 133 ? -5.215 22.422 43.344 1 97.12 133 ASN B O 1
ATOM 5248 N N . ASN B 1 134 ? -3.162 22.844 42.625 1 97.38 134 ASN B N 1
ATOM 5249 C CA . ASN B 1 134 ? -3.256 24.266 42.906 1 97.38 134 ASN B CA 1
ATOM 5250 C C . ASN B 1 134 ? -3.723 25.047 41.688 1 97.38 134 ASN B C 1
ATOM 5252 O O . ASN B 1 134 ? -3.365 24.703 40.531 1 97.38 134 ASN B O 1
ATOM 5256 N N . THR B 1 135 ? -4.504 26 41.938 1 97.88 135 THR B N 1
ATOM 5257 C CA . THR B 1 135 ? -4.98 26.906 40.906 1 97.88 135 THR B CA 1
ATOM 5258 C C . THR B 1 135 ? -4.391 28.297 41.062 1 97.88 135 THR B C 1
ATOM 5260 O O . THR B 1 135 ? -4.141 28.734 42.188 1 97.88 135 THR B O 1
ATOM 5263 N N . SER B 1 136 ? -4.141 28.953 40.062 1 98.38 136 SER B N 1
ATOM 5264 C CA . SER B 1 136 ? -3.646 30.328 40.094 1 98.38 136 SER B CA 1
ATOM 5265 C C . SER B 1 136 ? -4.137 31.125 38.875 1 98.38 136 SER B C 1
ATOM 5267 O O . SER B 1 136 ? -4.637 30.547 37.906 1 98.38 136 SER B O 1
ATOM 5269 N N . ILE B 1 137 ? -4.141 32.438 39 1 98.5 137 ILE B N 1
ATOM 5270 C CA . ILE B 1 137 ? -4.5 33.344 37.938 1 98.5 137 ILE B CA 1
ATOM 5271 C C . ILE B 1 137 ? -3.312 34.25 37.625 1 98.5 137 ILE B C 1
ATOM 5273 O O . ILE B 1 137 ? -2.666 34.781 38.5 1 98.5 137 ILE B O 1
ATOM 5277 N N . GLU B 1 138 ? -2.998 34.344 36.375 1 98.62 138 GLU B N 1
ATOM 5278 C CA . GLU B 1 138 ? -1.943 35.25 35.906 1 98.62 138 GLU B CA 1
ATOM 5279 C C . GLU B 1 138 ? -2.447 36.156 34.781 1 98.62 138 GLU B C 1
ATOM 5281 O O . GLU B 1 138 ? -3.338 35.781 34.031 1 98.62 138 GLU B O 1
ATOM 5286 N N . THR B 1 139 ? -1.869 37.344 34.688 1 98.69 139 THR B N 1
ATOM 5287 C CA . THR B 1 139 ? -2.283 38.344 33.688 1 98.69 139 THR B CA 1
ATOM 5288 C C . THR B 1 139 ? -1.265 38.438 32.562 1 98.69 139 THR B C 1
ATOM 5290 O O . THR B 1 139 ? -0.056 38.375 32.781 1 98.69 139 THR B O 1
ATOM 5293 N N . PHE B 1 140 ? -1.754 38.562 31.359 1 98.88 140 PHE B N 1
ATOM 5294 C CA . PHE B 1 140 ? -0.886 38.594 30.188 1 98.88 140 PHE B CA 1
ATOM 5295 C C . PHE B 1 140 ? -1.301 39.688 29.234 1 98.88 140 PHE B C 1
ATOM 5297 O O . PHE B 1 140 ? -2.475 40.062 29.172 1 98.88 140 PHE B O 1
ATOM 5304 N N . ASP B 1 141 ? -0.345 40.219 28.422 1 98.62 141 ASP B N 1
ATOM 5305 C CA . ASP B 1 141 ? -0.582 41.219 27.406 1 98.62 141 ASP B CA 1
ATOM 5306 C C . ASP B 1 141 ? -1.129 40.625 26.125 1 98.62 141 ASP B C 1
ATOM 5308 O O . ASP B 1 141 ? -1.754 41.312 25.312 1 98.62 141 ASP B O 1
ATOM 5312 N N . GLY B 1 142 ? -0.919 39.375 25.844 1 98.69 142 GLY B N 1
ATOM 5313 C CA . GLY B 1 142 ? -1.364 38.625 24.672 1 98.69 142 GLY B CA 1
ATOM 5314 C C . GLY B 1 142 ? -1.545 37.156 24.938 1 98.69 142 GLY B C 1
ATOM 5315 O O . GLY B 1 142 ? -0.865 36.594 25.797 1 98.69 142 GLY B O 1
ATOM 5316 N N . VAL B 1 143 ? -2.459 36.531 24.188 1 98.88 143 VAL B N 1
ATOM 5317 C CA . VAL B 1 143 ? -2.744 35.094 24.359 1 98.88 143 VAL B CA 1
ATOM 5318 C C . VAL B 1 143 ? -2.818 34.438 23 1 98.88 143 VAL B C 1
ATOM 5320 O O . VAL B 1 143 ? -3.555 34.875 22.109 1 98.88 143 VAL B O 1
ATOM 5323 N N . MET B 1 144 ? -2.041 33.406 22.75 1 98.88 144 MET B N 1
ATOM 5324 C CA . MET B 1 144 ? -2.164 32.531 21.578 1 98.88 144 MET B CA 1
ATOM 5325 C C . MET B 1 144 ? -2.76 31.188 21.984 1 98.88 144 MET B C 1
ATOM 5327 O O . MET B 1 144 ? -2.154 30.438 22.75 1 98.88 144 MET B O 1
ATOM 5331 N N . VAL B 1 145 ? -3.928 30.922 21.469 1 98.69 145 VAL B N 1
ATOM 5332 C CA . VAL B 1 145 ? -4.633 29.672 21.734 1 98.69 145 VAL B CA 1
ATOM 5333 C C . VAL B 1 145 ? -4.215 28.609 20.734 1 98.69 145 VAL B C 1
ATOM 5335 O O . VAL B 1 145 ? -4.703 28.594 19.594 1 98.69 145 VAL B O 1
ATOM 5338 N N . CYS B 1 146 ? -3.381 27.672 21.156 1 98.25 146 CYS B N 1
ATOM 5339 C CA . CYS B 1 146 ? -2.797 26.625 20.328 1 98.25 146 CYS B CA 1
ATOM 5340 C C . CYS B 1 146 ? -3.273 25.25 20.766 1 98.25 146 CYS B C 1
ATOM 5342 O O . CYS B 1 146 ? -2.482 24.297 20.828 1 98.25 146 CYS B O 1
ATOM 5344 N N . THR B 1 147 ? -4.52 25.047 21 1 95.31 147 THR B N 1
ATOM 5345 C CA . THR B 1 147 ? -5.043 23.844 21.625 1 95.31 147 THR B CA 1
ATOM 5346 C C . THR B 1 147 ? -5.371 22.781 20.578 1 95.31 147 THR B C 1
ATOM 5348 O O . THR B 1 147 ? -5.598 21.625 20.922 1 95.31 147 THR B O 1
ATOM 5351 N N . GLY B 1 148 ? -5.332 23.125 19.312 1 91.44 148 GLY B N 1
ATOM 5352 C CA . GLY B 1 148 ? -5.668 22.172 18.266 1 91.44 148 GLY B CA 1
ATOM 5353 C C . GLY B 1 148 ? -7.16 21.922 18.141 1 91.44 148 GLY B C 1
ATOM 5354 O O . GLY B 1 148 ? -7.941 22.391 18.984 1 91.44 148 GLY B O 1
ATOM 5355 N N . HIS B 1 149 ? -7.629 21.156 17.094 1 88.94 149 HIS B N 1
ATOM 5356 C CA . HIS B 1 149 ? -9.062 21 16.891 1 88.94 149 HIS B CA 1
ATOM 5357 C C . HIS B 1 149 ? -9.438 19.562 16.594 1 88.94 149 HIS B C 1
ATOM 5359 O O . HIS B 1 149 ? -10.531 19.281 16.094 1 88.94 149 HIS B O 1
ATOM 5365 N N . HIS B 1 150 ? -8.555 18.609 16.828 1 89.75 150 HIS B N 1
ATOM 5366 C CA . HIS B 1 150 ? -8.828 17.172 16.703 1 89.75 150 HIS B CA 1
ATOM 5367 C C . HIS B 1 150 ? -8.844 16.5 18.078 1 89.75 150 HIS B C 1
ATOM 5369 O O . HIS B 1 150 ? -8.141 15.516 18.297 1 89.75 150 HIS B O 1
ATOM 5375 N N . THR B 1 151 ? -9.664 16.984 18.922 1 91.44 151 THR B N 1
ATOM 5376 C CA . THR B 1 151 ? -9.664 16.5 20.312 1 91.44 151 THR B CA 1
ATOM 5377 C C . THR B 1 151 ? -11.023 15.922 20.672 1 91.44 151 THR B C 1
ATOM 5379 O O . THR B 1 151 ? -11.094 14.906 21.375 1 91.44 151 THR B O 1
ATOM 5382 N N . ASP B 1 152 ? -12.07 16.531 20.188 1 94.19 152 ASP B N 1
ATOM 5383 C CA . ASP B 1 152 ? -13.422 16.125 20.562 1 94.19 152 ASP B CA 1
ATOM 5384 C C . ASP B 1 152 ? -14.078 15.289 19.453 1 94.19 152 ASP B C 1
ATOM 5386 O O . ASP B 1 152 ? -14.586 15.844 18.484 1 94.19 152 ASP B O 1
ATOM 5390 N N . PRO B 1 153 ? -14.211 13.961 19.719 1 96.31 153 PRO B N 1
ATOM 5391 C CA . PRO B 1 153 ? -14.844 13.117 18.703 1 96.31 153 PRO B CA 1
ATOM 5392 C C . PRO B 1 153 ? -16.281 13.547 18.406 1 96.31 153 PRO B C 1
ATOM 5394 O O . PRO B 1 153 ? -17.031 13.914 19.312 1 96.31 153 PRO B O 1
ATOM 5397 N N . TYR B 1 154 ? -16.625 13.516 17.188 1 96.62 154 TYR B N 1
ATOM 5398 C CA . TYR B 1 154 ? -18 13.766 16.781 1 96.62 154 TYR B CA 1
ATOM 5399 C C . TYR B 1 154 ? -18.766 12.453 16.625 1 96.62 154 TYR B C 1
ATOM 5401 O O . TYR B 1 154 ? -18.359 11.57 15.875 1 96.62 154 TYR B O 1
ATOM 5409 N N . TRP B 1 155 ? -19.828 12.289 17.344 1 96.69 155 TRP B N 1
ATOM 5410 C CA . TRP B 1 155 ? -20.75 11.156 17.203 1 96.69 155 TRP B CA 1
ATOM 5411 C C . TRP B 1 155 ? -22.031 11.578 16.5 1 96.69 155 TRP B C 1
ATOM 5413 O O . TRP B 1 155 ? -22.781 12.414 17.016 1 96.69 155 TRP B O 1
ATOM 5423 N N . PRO B 1 156 ? -22.234 11.023 15.352 1 95.88 156 PRO B N 1
ATOM 5424 C CA . PRO B 1 156 ? -23.516 11.32 14.734 1 95.88 156 PRO B CA 1
ATOM 5425 C C . PRO B 1 156 ? -24.703 10.773 15.539 1 95.88 156 PRO B C 1
ATOM 5427 O O . PRO B 1 156 ? -24.5 10.016 16.5 1 95.88 156 PRO B O 1
ATOM 5430 N N . ALA B 1 157 ? -25.891 11.312 15.125 1 96.31 157 ALA B N 1
ATOM 5431 C CA . ALA B 1 157 ? -27.094 10.711 15.719 1 96.31 157 ALA B CA 1
ATOM 5432 C C . ALA B 1 157 ? -27.062 9.195 15.586 1 96.31 157 ALA B C 1
ATOM 5434 O O . ALA B 1 157 ? -26.656 8.664 14.547 1 96.31 157 ALA B O 1
ATOM 5435 N N . PRO B 1 158 ? -27.469 8.484 16.641 1 97.69 158 PRO B N 1
ATOM 5436 C CA . PRO B 1 158 ? -27.406 7.02 16.578 1 97.69 158 PRO B CA 1
ATOM 5437 C C . PRO B 1 158 ? -28.234 6.457 15.414 1 97.69 158 PRO B C 1
ATOM 5439 O O . PRO B 1 158 ? -29.328 6.949 15.125 1 97.69 158 PRO B O 1
ATOM 5442 N N . PHE B 1 159 ? -27.672 5.527 14.781 1 98.19 159 PHE B N 1
ATOM 5443 C CA . PHE B 1 159 ? -28.406 4.816 13.734 1 98.19 159 PHE B CA 1
ATOM 5444 C C . PHE B 1 159 ? -29.5 3.953 14.328 1 98.19 159 PHE B C 1
ATOM 5446 O O . PHE B 1 159 ? -29.422 3.555 15.492 1 98.19 159 PHE B O 1
ATOM 5453 N N . PRO B 1 160 ? -30.547 3.674 13.539 1 98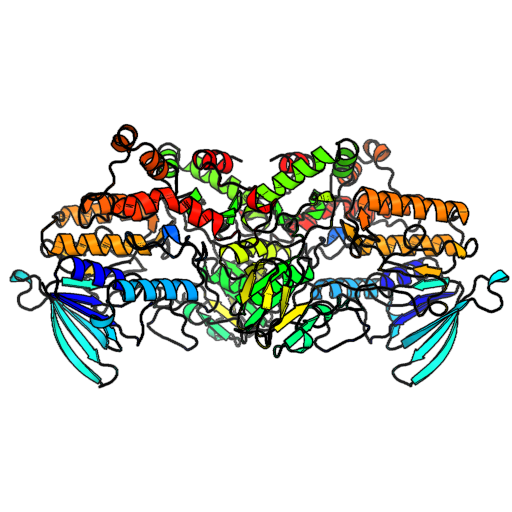.31 160 PRO B N 1
ATOM 5454 C CA . PRO B 1 160 ? -31.531 2.715 14.023 1 98.31 160 PRO B CA 1
ATOM 5455 C C . PRO B 1 160 ? -30.922 1.391 14.461 1 98.31 160 PRO B C 1
ATOM 5457 O O . PRO B 1 160 ? -30.094 0.819 13.734 1 98.31 160 PRO B O 1
ATOM 5460 N N . GLY B 1 161 ? -31.188 0.999 15.68 1 98.44 161 GLY B N 1
ATOM 5461 C CA . GLY B 1 161 ? -30.75 -0.296 16.172 1 98.44 161 GLY B CA 1
ATOM 5462 C C . GLY B 1 161 ? -29.375 -0.252 16.797 1 98.44 161 GLY B C 1
ATOM 5463 O O . GLY B 1 161 ? -28.891 -1.252 17.344 1 98.44 161 GLY B O 1
ATOM 5464 N N . GLN B 1 162 ? -28.703 0.834 16.812 1 98.31 162 GLN B N 1
ATOM 5465 C CA . GLN B 1 162 ? -27.328 0.94 17.297 1 98.31 162 GLN B CA 1
ATOM 5466 C C . GLN B 1 162 ? -27.219 0.553 18.766 1 98.31 162 GLN B C 1
ATOM 5468 O O . GLN B 1 162 ? -26.25 -0.083 19.188 1 98.31 162 GLN B O 1
ATOM 5473 N N . LYS B 1 163 ? -28.188 0.88 19.562 1 97.31 163 LYS B N 1
ATOM 5474 C CA . LYS B 1 163 ? -28.188 0.641 21 1 97.31 163 LYS B CA 1
ATOM 5475 C C . LYS B 1 163 ? -28.25 -0.852 21.312 1 97.31 163 LYS B C 1
ATOM 5477 O O . LYS B 1 163 ? -27.828 -1.29 22.375 1 97.31 163 LYS B O 1
ATOM 5482 N N . LEU B 1 164 ? -28.781 -1.616 20.359 1 97.62 164 LEU B N 1
ATOM 5483 C CA . LEU B 1 164 ? -28.969 -3.049 20.562 1 97.62 164 LEU B CA 1
ATOM 5484 C C . LEU B 1 164 ? -27.734 -3.826 20.109 1 97.62 164 LEU B C 1
ATOM 5486 O O . LEU B 1 164 ? -27.594 -5.008 20.438 1 97.62 164 LEU B O 1
ATOM 5490 N N . PHE B 1 165 ? -26.906 -3.178 19.359 1 98.31 165 PHE B N 1
ATOM 5491 C CA . PHE B 1 165 ? -25.734 -3.84 18.797 1 98.31 165 PHE B CA 1
ATOM 5492 C C . PHE B 1 165 ? -24.844 -4.395 19.906 1 98.31 165 PHE B C 1
ATOM 5494 O O . PHE B 1 165 ? -24.5 -3.678 20.844 1 98.31 165 PHE B O 1
ATOM 5501 N N . LYS B 1 166 ? -24.422 -5.672 19.812 1 98.44 166 LYS B N 1
ATOM 5502 C CA . LYS B 1 166 ? -23.672 -6.348 20.875 1 98.44 166 LYS B CA 1
ATOM 5503 C C . LYS B 1 166 ? -22.172 -6.277 20.625 1 98.44 166 LYS B C 1
ATOM 5505 O O . LYS B 1 166 ? -21.375 -6.609 21.516 1 98.44 166 LYS B O 1
ATOM 5510 N N . GLY B 1 167 ? -21.797 -5.883 19.391 1 98.31 167 GLY B N 1
ATOM 5511 C CA . GLY B 1 167 ? -20.375 -5.73 19.109 1 98.31 167 GLY B CA 1
ATOM 5512 C C . GLY B 1 167 ? -19.781 -4.469 19.703 1 98.31 167 GLY B C 1
ATOM 5513 O O . GLY B 1 167 ? -20.438 -3.773 20.484 1 98.31 167 GLY B O 1
ATOM 5514 N N . ASN B 1 168 ? -18.547 -4.25 19.391 1 98.31 168 ASN B N 1
ATOM 5515 C CA . ASN B 1 168 ? -17.844 -3.088 19.906 1 98.31 168 ASN B CA 1
ATOM 5516 C C . ASN B 1 168 ? -18.047 -1.859 19.031 1 98.31 168 ASN B C 1
ATOM 5518 O O . ASN B 1 168 ? -18.062 -1.966 17.797 1 98.31 168 ASN B O 1
ATOM 5522 N N . ILE B 1 169 ? -18.281 -0.779 19.594 1 98.38 169 ILE B N 1
ATOM 5523 C CA . ILE B 1 169 ? -18.344 0.506 18.906 1 98.38 169 ILE B CA 1
ATOM 5524 C C . ILE B 1 169 ? -17.219 1.414 19.391 1 98.38 169 ILE B C 1
ATOM 5526 O O . ILE B 1 169 ? -17.094 1.664 20.594 1 98.38 169 ILE B O 1
ATOM 5530 N N . VAL B 1 170 ? -16.406 1.882 18.484 1 97.69 170 VAL B N 1
ATOM 5531 C CA . VAL B 1 170 ? -15.234 2.676 18.812 1 97.69 170 VAL B CA 1
ATOM 5532 C C . VAL B 1 170 ? -15.156 3.893 17.891 1 97.69 170 VAL B C 1
ATOM 5534 O O . VAL B 1 170 ? -15.516 3.812 16.719 1 97.69 170 VAL B O 1
ATOM 5537 N N . HIS B 1 171 ? -14.742 5.02 18.438 1 98.06 171 HIS B N 1
ATOM 5538 C CA . HIS B 1 171 ? -14.406 6.16 17.594 1 98.06 171 HIS B CA 1
ATOM 5539 C C . HIS B 1 171 ? -12.945 6.102 17.141 1 98.06 171 HIS B C 1
ATOM 5541 O O . HIS B 1 171 ? -12.086 5.617 17.891 1 98.06 171 HIS B O 1
ATOM 5547 N N . SER B 1 172 ? -12.641 6.645 15.984 1 97.5 172 SER B N 1
ATOM 5548 C CA . SER B 1 172 ? -11.289 6.629 15.445 1 97.5 172 SER B CA 1
ATOM 5549 C C . SER B 1 172 ? -10.305 7.301 16.406 1 97.5 172 SER B C 1
ATOM 5551 O O . SER B 1 172 ? -9.125 6.953 16.438 1 97.5 172 SER B O 1
ATOM 5553 N N . HIS B 1 173 ? -10.781 8.25 17.188 1 97.12 173 HIS B N 1
ATOM 5554 C CA . HIS B 1 173 ? -9.945 8.875 18.203 1 97.12 173 HIS B CA 1
ATOM 5555 C C . HIS B 1 173 ? -9.375 7.844 19.156 1 97.12 173 HIS B C 1
ATOM 5557 O O . HIS B 1 173 ? -8.234 7.98 19.625 1 97.12 173 HIS B O 1
ATOM 5563 N N . ASP B 1 174 ? -10.102 6.824 19.391 1 96.5 174 ASP B N 1
ATOM 5564 C CA . ASP B 1 174 ? -9.719 5.848 20.406 1 96.5 174 ASP B CA 1
ATOM 5565 C C . ASP B 1 174 ? -9.102 4.605 19.766 1 96.5 174 ASP B C 1
ATOM 5567 O O . ASP B 1 174 ? -8.703 3.676 20.469 1 96.5 174 ASP B O 1
ATOM 5571 N N . TYR B 1 175 ? -9.094 4.559 18.5 1 97.06 175 TYR B N 1
ATOM 5572 C CA . TYR B 1 175 ? -8.32 3.516 17.828 1 97.06 175 TYR B CA 1
ATOM 5573 C C . TYR B 1 175 ? -6.824 3.766 17.984 1 97.06 175 TYR B C 1
ATOM 5575 O O . TYR B 1 175 ? -6.309 4.789 17.531 1 97.06 175 TYR B O 1
ATOM 5583 N N . LYS B 1 176 ? -6.109 2.854 18.531 1 95.75 176 LYS B N 1
ATOM 5584 C CA . LYS B 1 176 ? -4.703 3.092 18.844 1 95.75 176 LYS B CA 1
ATOM 5585 C C . LYS B 1 176 ? -3.789 2.297 17.906 1 95.75 176 LYS B C 1
ATOM 5587 O O . LYS B 1 176 ? -2.887 2.861 17.297 1 95.75 176 LYS B O 1
ATOM 5592 N N . ASP B 1 177 ? -4.004 1.049 17.812 1 94.5 177 ASP B N 1
ATOM 5593 C CA . ASP B 1 177 ? -3.223 0.179 16.938 1 94.5 177 ASP B CA 1
ATOM 5594 C C . ASP B 1 177 ? -4.008 -1.078 16.578 1 94.5 177 ASP B C 1
ATOM 5596 O O . ASP B 1 177 ? -5.176 -1.218 16.938 1 94.5 177 ASP B O 1
ATOM 5600 N N . HIS B 1 178 ? -3.445 -1.973 15.789 1 93.69 178 HIS B N 1
ATOM 5601 C CA . HIS B 1 178 ? -4.133 -3.105 15.18 1 93.69 178 HIS B CA 1
ATOM 5602 C C . HIS B 1 178 ? -4.449 -4.18 16.219 1 93.69 178 HIS B C 1
ATOM 5604 O O . HIS B 1 178 ? -5.27 -5.066 15.961 1 93.69 178 HIS B O 1
ATOM 5610 N N . ARG B 1 179 ? -3.705 -4.234 17.422 1 94.44 179 ARG B N 1
ATOM 5611 C CA . ARG B 1 179 ? -3.861 -5.289 18.422 1 94.44 179 ARG B CA 1
ATOM 5612 C C . ARG B 1 179 ? -5.297 -5.355 18.938 1 94.44 179 ARG B C 1
ATOM 5614 O O . ARG B 1 179 ? -5.898 -4.328 19.25 1 94.44 179 ARG B O 1
ATOM 5621 N N . GLY B 1 180 ? -5.895 -6.566 18.938 1 94.75 180 GLY B N 1
ATOM 5622 C CA . GLY B 1 180 ? -7.254 -6.781 19.406 1 94.75 180 GLY B CA 1
ATOM 5623 C C . GLY B 1 180 ? -8.258 -6.902 18.266 1 94.75 180 GLY B C 1
ATOM 5624 O O . GLY B 1 180 ? -9.414 -7.27 18.484 1 94.75 180 GLY B O 1
ATOM 5625 N N . TYR B 1 181 ? -7.852 -6.641 17.047 1 96.88 181 TYR B N 1
ATOM 5626 C CA . TYR B 1 181 ? -8.766 -6.676 15.906 1 96.88 181 TYR B CA 1
ATOM 5627 C C . TYR B 1 181 ? -8.508 -7.891 15.031 1 96.88 181 TYR B C 1
ATOM 5629 O O . TYR B 1 181 ? -9.148 -8.07 14 1 96.88 181 TYR B O 1
ATOM 5637 N N . GLU B 1 182 ? -7.543 -8.75 15.422 1 94.88 182 GLU B N 1
ATOM 5638 C CA . GLU B 1 182 ? -7.145 -9.922 14.648 1 94.88 182 GLU B CA 1
ATOM 5639 C C . GLU B 1 182 ? -8.344 -10.82 14.344 1 94.88 182 GLU B C 1
ATOM 5641 O O . GLU B 1 182 ? -9.102 -11.172 15.25 1 94.88 182 GLU B O 1
ATOM 5646 N N . ASP B 1 183 ? -8.57 -11.086 13.047 1 95.25 183 ASP B N 1
ATOM 5647 C CA . ASP B 1 183 ? -9.539 -12.062 12.555 1 95.25 183 ASP B CA 1
ATOM 5648 C C . ASP B 1 183 ? -10.969 -11.578 12.797 1 95.25 183 ASP B C 1
ATOM 5650 O O . ASP B 1 183 ? -11.898 -12.383 12.859 1 95.25 183 ASP B O 1
ATOM 5654 N N . GLN B 1 184 ? -11.18 -10.281 12.992 1 98.06 184 GLN B N 1
ATOM 5655 C CA . GLN B 1 184 ? -12.5 -9.695 13.188 1 98.06 184 GLN B CA 1
ATOM 5656 C C . GLN B 1 184 ? -13.117 -9.281 11.852 1 98.06 184 GLN B C 1
ATOM 5658 O O . GLN B 1 184 ? -12.398 -9.102 10.859 1 98.06 184 GLN B O 1
ATOM 5663 N N . THR B 1 185 ? -14.422 -9.281 11.875 1 98.69 185 THR B N 1
ATOM 5664 C CA . THR B 1 185 ? -15.148 -8.516 10.867 1 98.69 185 THR B CA 1
ATOM 5665 C C . THR B 1 185 ? -15.398 -7.094 11.352 1 98.69 185 THR B C 1
ATOM 5667 O O . THR B 1 185 ? -16.062 -6.883 12.359 1 98.69 185 THR B O 1
ATOM 5670 N N . VAL B 1 186 ? -14.883 -6.117 10.656 1 98.88 186 VAL B N 1
ATOM 5671 C CA . VAL B 1 186 ? -14.898 -4.734 11.117 1 98.88 186 VAL B CA 1
ATOM 5672 C C . VAL B 1 186 ? -15.609 -3.855 10.086 1 98.88 186 VAL B C 1
ATOM 5674 O O . VAL B 1 186 ? -15.43 -4.035 8.883 1 98.88 186 VAL B O 1
ATOM 5677 N N . VAL B 1 187 ? -16.422 -2.959 10.516 1 98.94 187 VAL B N 1
ATOM 5678 C CA . VAL B 1 187 ? -17 -1.915 9.68 1 98.94 187 VAL B CA 1
ATOM 5679 C C . VAL B 1 187 ? -16.438 -0.556 10.078 1 98.94 187 VAL B C 1
ATOM 5681 O O . VAL B 1 187 ? -16.469 -0.18 11.258 1 98.94 187 VAL B O 1
ATOM 5684 N N . VAL B 1 188 ? -15.859 0.122 9.219 1 98.94 188 VAL B N 1
ATOM 5685 C CA . VAL B 1 188 ? -15.375 1.484 9.43 1 98.94 188 VAL B CA 1
ATOM 5686 C C . VAL B 1 188 ? -16.312 2.475 8.734 1 98.94 188 VAL B C 1
ATOM 5688 O O . VAL B 1 188 ? -16.594 2.344 7.543 1 98.94 188 VAL B O 1
ATOM 5691 N N . ILE B 1 189 ? -16.797 3.441 9.469 1 98.75 189 ILE B N 1
ATOM 5692 C CA . ILE B 1 189 ? -17.719 4.438 8.938 1 98.75 189 ILE B CA 1
ATOM 5693 C C . ILE B 1 189 ? -16.969 5.746 8.68 1 98.75 189 ILE B C 1
ATOM 5695 O O . ILE B 1 189 ? -16.469 6.375 9.609 1 98.75 189 ILE B O 1
ATOM 5699 N N . GLY B 1 190 ? -16.906 6.141 7.461 1 97.94 190 GLY B N 1
ATOM 5700 C CA . GLY B 1 190 ? -16.219 7.367 7.078 1 97.94 190 GLY B CA 1
ATOM 5701 C C . GLY B 1 190 ? -15.031 7.125 6.172 1 97.94 190 GLY B C 1
ATOM 5702 O O . GLY B 1 190 ? -14.172 6.293 6.477 1 97.94 190 GLY B O 1
ATOM 5703 N N . ILE B 1 191 ? -14.906 7.914 5.09 1 97.25 191 ILE B N 1
ATOM 5704 C CA . ILE B 1 191 ? -13.906 7.672 4.059 1 97.25 191 ILE B CA 1
ATOM 5705 C C . ILE B 1 191 ? -12.852 8.773 4.09 1 97.25 191 ILE B C 1
ATOM 5707 O O . ILE B 1 191 ? -12.125 8.977 3.115 1 97.25 191 ILE B O 1
ATOM 5711 N N . GLY B 1 192 ? -12.734 9.547 5.176 1 96.56 192 GLY B N 1
ATOM 5712 C CA . GLY B 1 192 ? -11.633 10.484 5.34 1 96.56 192 GLY B CA 1
ATOM 5713 C C . GLY B 1 192 ? -10.297 9.789 5.527 1 96.56 192 GLY B C 1
ATOM 5714 O O . GLY B 1 192 ? -10.188 8.57 5.379 1 96.56 192 GLY B O 1
ATOM 5715 N N . ASN B 1 193 ? -9.328 10.562 5.852 1 96.81 193 ASN B N 1
ATOM 5716 C CA . ASN B 1 193 ? -7.973 10.031 5.988 1 96.81 193 ASN B CA 1
ATOM 5717 C C . ASN B 1 193 ? -7.895 8.977 7.09 1 96.81 193 ASN B C 1
ATOM 5719 O O . ASN B 1 193 ? -7.375 7.883 6.871 1 96.81 193 ASN B O 1
ATOM 5723 N N . SER B 1 194 ? -8.422 9.258 8.234 1 96.94 194 SER B N 1
ATOM 5724 C CA . SER B 1 194 ? -8.367 8.336 9.367 1 96.94 194 SER B CA 1
ATOM 5725 C C . SER B 1 194 ? -9.109 7.039 9.055 1 96.94 194 SER B C 1
ATOM 5727 O O . SER B 1 194 ? -8.633 5.953 9.383 1 96.94 194 SER B O 1
ATOM 5729 N N . GLY B 1 195 ? -10.328 7.199 8.461 1 98.25 195 GLY B N 1
ATOM 5730 C CA . GLY B 1 195 ? -11.109 6.02 8.125 1 98.25 195 GLY B CA 1
ATOM 5731 C C . GLY B 1 195 ? -10.414 5.109 7.137 1 98.25 195 GLY B C 1
ATOM 5732 O O . GLY B 1 195 ? -10.359 3.893 7.336 1 98.25 195 GLY B O 1
ATOM 5733 N N . ALA B 1 196 ? -9.883 5.691 6.07 1 98.5 196 ALA B N 1
ATOM 5734 C CA . ALA B 1 196 ? -9.195 4.922 5.043 1 98.5 196 ALA B CA 1
ATOM 5735 C C . ALA B 1 196 ? -7.945 4.25 5.605 1 98.5 196 ALA B C 1
ATOM 5737 O O . ALA B 1 196 ? -7.664 3.088 5.301 1 98.5 196 ALA B O 1
ATOM 5738 N N . ASP B 1 197 ? -7.215 4.984 6.438 1 98 197 ASP B N 1
ATOM 5739 C CA . ASP B 1 197 ? -6.008 4.422 7.035 1 98 197 ASP B CA 1
ATOM 5740 C C . ASP B 1 197 ? -6.34 3.236 7.938 1 98 197 ASP B C 1
ATOM 5742 O O . ASP B 1 197 ? -5.656 2.211 7.902 1 98 197 ASP B O 1
ATOM 5746 N N . ILE B 1 198 ? -7.371 3.379 8.711 1 98.56 198 ILE B N 1
ATOM 5747 C CA . ILE B 1 198 ? -7.777 2.316 9.625 1 98.56 198 ILE B CA 1
ATOM 5748 C C . ILE B 1 198 ? -8.242 1.1 8.828 1 98.56 198 ILE B C 1
ATOM 5750 O O . ILE B 1 198 ? -7.852 -0.032 9.125 1 98.56 198 ILE B O 1
ATOM 5754 N N . ALA B 1 199 ? -9.055 1.371 7.812 1 98.75 199 ALA B N 1
ATOM 5755 C CA . ALA B 1 199 ? -9.547 0.28 6.98 1 98.75 199 ALA B CA 1
ATOM 5756 C C . ALA B 1 199 ? -8.398 -0.499 6.348 1 98.75 199 ALA B C 1
ATOM 5758 O O . ALA B 1 199 ? -8.383 -1.731 6.387 1 98.75 199 ALA B O 1
ATOM 5759 N N . VAL B 1 200 ? -7.441 0.224 5.816 1 98.19 200 VAL B N 1
ATOM 5760 C CA . VAL B 1 200 ? -6.301 -0.401 5.152 1 98.19 200 VAL B CA 1
ATOM 5761 C C . VAL B 1 200 ? -5.48 -1.188 6.172 1 98.19 200 VAL B C 1
ATOM 5763 O O . VAL B 1 200 ? -5.129 -2.346 5.938 1 98.19 200 VAL B O 1
ATOM 5766 N N . GLU B 1 201 ? -5.227 -0.569 7.293 1 97.06 201 GLU B N 1
ATOM 5767 C CA . GLU B 1 201 ? -4.426 -1.216 8.328 1 97.06 201 GLU B CA 1
ATOM 5768 C C . GLU B 1 201 ? -5.09 -2.5 8.812 1 97.06 201 GLU B C 1
ATOM 5770 O O . GLU B 1 201 ? -4.449 -3.553 8.875 1 97.06 201 GLU B O 1
ATOM 5775 N N . LEU B 1 202 ? -6.352 -2.434 9.086 1 97.81 202 LEU B N 1
ATOM 5776 C CA . LEU B 1 202 ? -7.051 -3.572 9.664 1 97.81 202 LEU B CA 1
ATOM 5777 C C . LEU B 1 202 ? -7.301 -4.652 8.617 1 97.81 202 LEU B C 1
ATOM 5779 O O . LEU B 1 202 ? -7.441 -5.828 8.953 1 97.81 202 LEU B O 1
ATOM 5783 N N . SER B 1 203 ? -7.34 -4.246 7.348 1 97.25 203 SER B N 1
ATOM 5784 C CA . SER B 1 203 ? -7.594 -5.211 6.281 1 97.25 203 SER B CA 1
ATOM 5785 C C . SER B 1 203 ? -6.453 -6.215 6.16 1 97.25 203 SER B C 1
ATOM 5787 O O . SER B 1 203 ? -6.605 -7.262 5.531 1 97.25 203 SER B O 1
ATOM 5789 N N . LYS B 1 204 ? -5.367 -5.961 6.785 1 93.88 204 LYS B N 1
ATOM 5790 C CA . LYS B 1 204 ? -4.199 -6.836 6.734 1 93.88 204 LYS B CA 1
ATOM 5791 C C . LYS B 1 204 ? -4.203 -7.824 7.898 1 93.88 204 LYS B C 1
ATOM 5793 O O . LYS B 1 204 ? -3.475 -8.82 7.879 1 93.88 204 LYS B O 1
ATOM 5798 N N . ILE B 1 205 ? -5.066 -7.539 8.883 1 93.69 205 ILE B N 1
ATOM 5799 C CA . ILE B 1 205 ? -4.98 -8.352 10.094 1 93.69 205 ILE B CA 1
ATOM 5800 C C . ILE B 1 205 ? -6.344 -8.953 10.414 1 93.69 205 ILE B C 1
ATOM 5802 O O . ILE B 1 205 ? -6.434 -10 11.055 1 93.69 205 ILE B O 1
ATOM 5806 N N . SER B 1 206 ? -7.402 -8.297 9.953 1 96.38 206 SER B N 1
ATOM 5807 C CA . SER B 1 206 ? -8.766 -8.734 10.242 1 96.38 206 SER B CA 1
ATOM 5808 C C . SER B 1 206 ? -9.258 -9.734 9.203 1 96.38 206 SER B C 1
ATOM 5810 O O . SER B 1 206 ? -8.578 -9.984 8.203 1 96.38 206 SER B O 1
ATOM 5812 N N . LYS B 1 207 ? -10.383 -10.391 9.5 1 96.44 207 LYS B N 1
ATOM 5813 C CA . LYS B 1 207 ? -11.016 -11.305 8.555 1 96.44 207 LYS B CA 1
ATOM 5814 C C . LYS B 1 207 ? -11.547 -10.555 7.34 1 96.44 207 LYS B C 1
ATOM 5816 O O . LYS B 1 207 ? -11.336 -10.984 6.203 1 96.44 207 LYS B O 1
ATOM 5821 N N . LYS B 1 208 ? -12.211 -9.508 7.625 1 97.56 208 LYS B N 1
ATOM 5822 C CA . LYS B 1 208 ? -12.797 -8.68 6.566 1 97.56 208 LYS B CA 1
ATOM 5823 C C . LYS B 1 208 ? -13.086 -7.273 7.07 1 97.56 208 LYS B C 1
ATOM 5825 O O . LYS B 1 208 ? -13.508 -7.09 8.211 1 97.56 208 LYS B O 1
ATOM 5830 N N . VAL B 1 209 ? -12.852 -6.273 6.242 1 98.81 209 VAL B N 1
ATOM 5831 C CA . VAL B 1 209 ? -13.148 -4.887 6.598 1 98.81 209 VAL B CA 1
ATOM 5832 C C . VAL B 1 209 ? -14.133 -4.297 5.59 1 98.81 209 VAL B C 1
ATOM 5834 O O . VAL B 1 209 ? -13.945 -4.434 4.379 1 98.81 209 VAL B O 1
ATOM 5837 N N . TYR B 1 210 ? -15.18 -3.752 6.07 1 98.88 210 TYR B N 1
ATOM 5838 C CA . TYR B 1 210 ? -16.141 -2.99 5.27 1 98.88 210 TYR B CA 1
ATOM 5839 C C . TYR B 1 210 ? -15.984 -1.494 5.523 1 98.88 210 TYR B C 1
ATOM 5841 O O . TYR B 1 210 ? -16.031 -1.046 6.672 1 98.88 210 TYR B O 1
ATOM 5849 N N . LEU B 1 211 ? -15.719 -0.748 4.523 1 98.88 211 LEU B N 1
ATOM 5850 C CA . LEU B 1 211 ? -15.594 0.703 4.613 1 98.88 211 LEU B CA 1
ATOM 5851 C C . LEU B 1 211 ? -16.859 1.391 4.117 1 98.88 211 LEU B C 1
ATOM 5853 O O . LEU B 1 211 ? -17.141 1.402 2.916 1 98.88 211 LEU B O 1
ATOM 5857 N N . ALA B 1 212 ? -17.625 1.895 5.016 1 98.81 212 ALA B N 1
ATOM 5858 C CA . ALA B 1 212 ? -18.922 2.518 4.723 1 98.81 212 ALA B CA 1
ATOM 5859 C C . ALA B 1 212 ? -18.75 4.016 4.484 1 98.81 212 ALA B C 1
ATOM 5861 O O . ALA B 1 212 ? -18.156 4.723 5.297 1 98.81 212 ALA B O 1
ATOM 5862 N N . THR B 1 213 ? -19.25 4.48 3.41 1 98 213 THR B N 1
ATOM 5863 C CA . THR B 1 213 ? -19.156 5.895 3.08 1 98 213 THR B CA 1
ATOM 5864 C C . THR B 1 213 ? -20.453 6.398 2.465 1 98 213 THR B C 1
ATOM 5866 O O . THR B 1 213 ? -21.047 5.723 1.62 1 98 213 THR B O 1
ATOM 5869 N N . ARG B 1 214 ? -20.859 7.504 2.916 1 93.88 214 ARG B N 1
ATOM 5870 C CA . ARG B 1 214 ? -22.078 8.125 2.404 1 93.88 214 ARG B CA 1
ATOM 5871 C C . ARG B 1 214 ? -21.844 8.719 1.019 1 93.88 214 ARG B C 1
ATOM 5873 O O . ARG B 1 214 ? -22.594 8.438 0.085 1 93.88 214 ARG B O 1
ATOM 5880 N N . SER B 1 215 ? -20.781 9.438 0.807 1 94.12 215 SER B N 1
ATOM 5881 C CA . SER B 1 215 ? -20.625 10.242 -0.399 1 94.12 215 SER B CA 1
ATOM 5882 C C . SER B 1 215 ? -19.562 9.656 -1.32 1 94.12 215 SER B C 1
ATOM 5884 O O . SER B 1 215 ? -19.516 9.984 -2.506 1 94.12 215 SER B O 1
ATOM 5886 N N . GLY B 1 216 ? -18.688 8.75 -0.834 1 96.88 216 GLY B N 1
ATOM 5887 C CA . GLY B 1 216 ? -17.484 8.422 -1.566 1 96.88 216 GLY B CA 1
ATOM 5888 C C . GLY B 1 216 ? -16.422 9.5 -1.479 1 96.88 216 GLY B C 1
ATOM 5889 O O . GLY B 1 216 ? -16.547 10.445 -0.703 1 96.88 216 GLY B O 1
ATOM 5890 N N . SER B 1 217 ? -15.344 9.336 -2.191 1 97.94 217 SER B N 1
ATOM 5891 C CA . SER B 1 217 ? -14.258 10.312 -2.16 1 97.94 217 SER B CA 1
ATOM 5892 C C . SER B 1 217 ? -13.289 10.102 -3.322 1 97.94 217 SER B C 1
ATOM 5894 O O . SER B 1 217 ? -13.203 9.008 -3.873 1 97.94 217 SER B O 1
ATOM 5896 N N . TRP B 1 218 ? -12.727 11.188 -3.764 1 98.19 218 TRP B N 1
ATOM 5897 C CA . TRP B 1 218 ? -11.523 11.094 -4.59 1 98.19 218 TRP B CA 1
ATOM 5898 C C . TRP B 1 218 ? -10.305 10.75 -3.738 1 98.19 218 TRP B C 1
ATOM 5900 O O . TRP B 1 218 ? -10.125 11.289 -2.646 1 98.19 218 TRP B O 1
ATOM 5910 N N . VAL B 1 219 ? -9.547 9.758 -4.184 1 98.31 219 VAL B N 1
ATOM 5911 C CA . VAL B 1 219 ? -8.383 9.273 -3.438 1 98.31 219 VAL B CA 1
ATOM 5912 C C . VAL B 1 219 ? -7.102 9.68 -4.156 1 98.31 219 VAL B C 1
ATOM 5914 O O . VAL B 1 219 ? -6.934 9.406 -5.348 1 98.31 219 VAL B O 1
ATOM 5917 N N . MET B 1 220 ? -6.223 10.344 -3.461 1 97.06 220 MET B N 1
ATOM 5918 C CA . MET B 1 220 ? -4.938 10.781 -4 1 97.06 220 MET B CA 1
ATOM 5919 C C . MET B 1 220 ? -3.785 10.086 -3.289 1 97.06 220 MET B C 1
ATOM 5921 O O . MET B 1 220 ? -3.883 9.773 -2.102 1 97.06 220 MET B O 1
ATOM 5925 N N . ASN B 1 221 ? -2.666 9.906 -4.02 1 95.56 221 ASN B N 1
ATOM 5926 C CA . ASN B 1 221 ? -1.488 9.242 -3.469 1 95.56 221 ASN B CA 1
ATOM 5927 C C . ASN B 1 221 ? -0.482 10.25 -2.922 1 95.56 221 ASN B C 1
ATOM 5929 O O . ASN B 1 221 ? -0.399 11.383 -3.414 1 95.56 221 ASN B O 1
ATOM 5933 N N . ARG B 1 222 ? 0.236 9.797 -1.913 1 97.25 222 ARG B N 1
ATOM 5934 C CA . ARG B 1 222 ? 1.438 10.508 -1.491 1 97.25 222 ARG B CA 1
ATOM 5935 C C . ARG B 1 222 ? 2.535 10.406 -2.545 1 97.25 222 ARG B C 1
ATOM 5937 O O . ARG B 1 222 ? 3.201 11.391 -2.855 1 97.25 222 ARG B O 1
ATOM 5944 N N . VAL B 1 223 ? 2.666 9.195 -3.131 1 96.19 223 VAL B N 1
ATOM 5945 C CA . VAL B 1 223 ? 3.689 8.914 -4.133 1 96.19 223 VAL B CA 1
ATOM 5946 C C . VAL B 1 223 ? 3.17 9.289 -5.52 1 96.19 223 VAL B C 1
ATOM 5948 O O . VAL B 1 223 ? 2.357 8.562 -6.102 1 96.19 223 VAL B O 1
ATOM 5951 N N . TRP B 1 224 ? 3.609 10.359 -6.02 1 93.5 224 TRP B N 1
ATOM 5952 C CA . TRP B 1 224 ? 3.242 10.812 -7.359 1 93.5 224 TRP B CA 1
ATOM 5953 C C . TRP B 1 224 ? 4.203 10.258 -8.406 1 93.5 224 TRP B C 1
ATOM 5955 O O . TRP B 1 224 ? 5.027 9.391 -8.102 1 93.5 224 TRP B O 1
ATOM 5965 N N . ASP B 1 225 ? 4.066 10.727 -9.664 1 93.44 225 ASP B N 1
ATOM 5966 C CA . ASP B 1 225 ? 4.871 10.219 -10.773 1 93.44 225 ASP B CA 1
ATOM 5967 C C . ASP B 1 225 ? 6.363 10.312 -10.453 1 93.44 225 ASP B C 1
ATOM 5969 O O . ASP B 1 225 ? 6.82 11.312 -9.891 1 93.44 225 ASP B O 1
ATOM 5973 N N . GLY B 1 226 ? 7.055 9.242 -10.75 1 94.5 226 GLY B N 1
ATOM 5974 C CA . GLY B 1 226 ? 8.492 9.203 -10.562 1 94.5 226 GLY B CA 1
ATOM 5975 C C . GLY B 1 226 ? 8.906 9.117 -9.102 1 94.5 226 GLY B C 1
ATOM 5976 O O . GLY B 1 226 ? 10.094 9.164 -8.781 1 94.5 226 GLY B O 1
ATOM 5977 N N . GLY B 1 227 ? 7.902 9.039 -8.195 1 95.75 227 GLY B N 1
ATOM 5978 C CA . GLY B 1 227 ? 8.203 8.977 -6.777 1 95.75 227 GLY B CA 1
ATOM 5979 C C . GLY B 1 227 ? 8.266 10.336 -6.113 1 95.75 227 GLY B C 1
ATOM 5980 O O . GLY B 1 227 ? 8.727 10.461 -4.977 1 95.75 227 GLY B O 1
ATOM 5981 N N . GLU B 1 228 ? 7.762 11.344 -6.812 1 95.81 228 GLU B N 1
ATOM 5982 C CA . GLU B 1 228 ? 7.73 12.703 -6.273 1 95.81 228 GLU B CA 1
ATOM 5983 C C . GLU B 1 228 ? 6.656 12.844 -5.199 1 95.81 228 GLU B C 1
ATOM 5985 O O . GLU B 1 228 ? 5.547 12.328 -5.352 1 95.81 228 GLU B O 1
ATOM 5990 N N . PRO B 1 229 ? 7.039 13.492 -4.031 1 96.88 229 PRO B N 1
ATOM 5991 C CA . PRO B 1 229 ? 5.93 13.828 -3.139 1 96.88 229 PRO B CA 1
ATOM 5992 C C . PRO B 1 229 ? 4.84 14.648 -3.83 1 96.88 229 PRO B C 1
ATOM 5994 O O . PRO B 1 229 ? 5.133 15.68 -4.438 1 96.88 229 PRO B O 1
ATOM 5997 N N . ALA B 1 230 ? 3.631 14.234 -3.73 1 95.81 230 ALA B N 1
ATOM 5998 C CA . ALA B 1 230 ? 2.525 14.828 -4.48 1 95.81 230 ALA B CA 1
ATOM 5999 C C . ALA B 1 230 ? 2.361 16.297 -4.145 1 95.81 230 ALA B C 1
ATOM 6001 O O . ALA B 1 230 ? 2.068 17.125 -5.023 1 95.81 230 ALA B O 1
ATOM 6002 N N . ASP B 1 231 ? 2.514 16.656 -2.887 1 95.81 231 ASP B N 1
ATOM 6003 C CA . ASP B 1 231 ? 2.301 18.031 -2.473 1 95.81 231 ASP B CA 1
ATOM 6004 C C . ASP B 1 231 ? 3.34 18.969 -3.1 1 95.81 231 ASP B C 1
ATOM 6006 O O . ASP B 1 231 ? 3.023 20.094 -3.479 1 95.81 231 ASP B O 1
ATOM 6010 N N . LEU B 1 232 ? 4.566 18.453 -3.301 1 95.44 232 LEU B N 1
ATOM 6011 C CA . LEU B 1 232 ? 5.609 19.266 -3.912 1 95.44 232 LEU B CA 1
ATOM 6012 C C . LEU B 1 232 ? 5.348 19.453 -5.402 1 95.44 232 LEU B C 1
ATOM 6014 O O . LEU B 1 232 ? 5.805 20.438 -6 1 95.44 232 LEU B O 1
ATOM 6018 N N . ALA B 1 233 ? 4.629 18.516 -5.934 1 92.31 233 ALA B N 1
ATOM 6019 C CA . ALA B 1 233 ? 4.293 18.609 -7.352 1 92.31 233 ALA B CA 1
ATOM 6020 C C . ALA B 1 233 ? 3.125 19.562 -7.578 1 92.31 233 ALA B C 1
ATOM 6022 O O . ALA B 1 233 ? 3.121 20.328 -8.547 1 92.31 233 ALA B O 1
ATOM 6023 N N . TYR B 1 234 ? 2.18 19.641 -6.645 1 92 234 TYR B N 1
ATOM 6024 C CA . TYR B 1 234 ? 0.919 20.328 -6.887 1 92 234 TYR B CA 1
ATOM 6025 C C . TYR B 1 234 ? 0.928 21.719 -6.254 1 92 234 TYR B C 1
ATOM 6027 O O . TYR B 1 234 ? 0.234 22.625 -6.719 1 92 234 TYR B O 1
ATOM 6035 N N . LEU B 1 235 ? 1.679 21.875 -5.176 1 95.06 235 LEU B N 1
ATOM 6036 C CA . LEU B 1 235 ? 1.612 23.125 -4.41 1 95.06 235 LEU B CA 1
ATOM 6037 C C . LEU B 1 235 ? 2.822 24 -4.695 1 95.06 235 LEU B C 1
ATOM 6039 O O . LEU B 1 235 ? 3.717 24.125 -3.855 1 95.06 235 LEU B O 1
ATOM 6043 N N . SER B 1 236 ? 2.783 24.609 -5.887 1 94.88 236 SER B N 1
ATOM 6044 C CA . SER B 1 236 ? 3.789 25.578 -6.32 1 94.88 236 SER B CA 1
ATOM 6045 C C . SER B 1 236 ? 3.143 26.859 -6.844 1 94.88 236 SER B C 1
ATOM 6047 O O . SER B 1 236 ? 1.94 26.875 -7.121 1 94.88 236 SER B O 1
ATOM 6049 N N . ARG B 1 237 ? 3.912 27.891 -6.91 1 95.12 237 ARG B N 1
ATOM 6050 C CA . ARG B 1 237 ? 3.4 29.141 -7.461 1 95.12 237 ARG B CA 1
ATOM 6051 C C . ARG B 1 237 ? 3 28.969 -8.922 1 95.12 237 ARG B C 1
ATOM 6053 O O . ARG B 1 237 ? 2.006 29.547 -9.375 1 95.12 237 ARG B O 1
ATOM 6060 N N . PHE B 1 238 ? 3.723 28.172 -9.594 1 94.56 238 PHE B N 1
ATOM 6061 C CA . PHE B 1 238 ? 3.449 27.906 -11.008 1 94.56 238 PHE B CA 1
ATOM 6062 C C . PHE B 1 238 ? 2.109 27.203 -11.18 1 94.56 238 PHE B C 1
ATOM 6064 O O . PHE B 1 238 ? 1.287 27.625 -12 1 94.56 238 PHE B O 1
ATOM 6071 N N . MET B 1 239 ? 1.893 26.188 -10.422 1 93.62 239 MET B N 1
ATOM 6072 C CA . MET B 1 239 ? 0.646 25.422 -10.5 1 93.62 239 MET B CA 1
ATOM 6073 C C . MET B 1 239 ? -0.546 26.312 -10.133 1 93.62 239 MET B C 1
ATOM 6075 O O . MET B 1 239 ? -1.616 26.188 -10.734 1 93.62 239 MET B O 1
ATOM 6079 N N . PHE B 1 240 ? -0.405 27.156 -9.164 1 93.31 240 PHE B N 1
ATOM 6080 C CA . PHE B 1 240 ? -1.507 28.016 -8.734 1 93.31 240 PHE B CA 1
ATOM 6081 C C . PHE B 1 240 ? -1.742 29.141 -9.742 1 93.31 240 PHE B C 1
ATOM 6083 O O . PHE B 1 240 ? -2.863 29.641 -9.875 1 93.31 240 PHE B O 1
ATOM 6090 N N . MET B 1 241 ? -0.637 29.609 -10.406 1 93.31 241 MET B N 1
ATOM 6091 C CA . MET B 1 241 ? -0.828 30.516 -11.531 1 93.31 241 MET B CA 1
ATOM 6092 C C . MET B 1 241 ? -1.689 29.875 -12.617 1 93.31 241 MET B C 1
ATOM 6094 O O . MET B 1 241 ? -2.623 30.516 -13.117 1 93.31 241 MET B O 1
ATOM 6098 N N . LEU B 1 242 ? -1.402 28.625 -12.914 1 92.44 242 LEU B N 1
ATOM 6099 C CA . LEU B 1 242 ? -2.182 27.906 -13.914 1 92.44 242 LEU B CA 1
ATOM 6100 C C . LEU B 1 242 ? -3.621 27.719 -13.445 1 92.44 242 LEU B C 1
ATOM 6102 O O . LEU B 1 242 ? -4.555 27.812 -14.25 1 92.44 242 LEU B O 1
ATOM 6106 N N . LYS B 1 243 ? -3.777 27.391 -12.18 1 90.94 243 LYS B N 1
ATOM 6107 C CA . LYS B 1 243 ? -5.109 27.25 -11.594 1 90.94 243 LYS B CA 1
ATOM 6108 C C . LYS B 1 243 ? -5.922 28.531 -11.766 1 90.94 243 LYS B C 1
ATOM 6110 O O . LYS B 1 243 ? -7.121 28.484 -12.062 1 90.94 243 LYS B O 1
ATOM 6115 N N . ALA B 1 244 ? -5.27 29.625 -11.562 1 91.5 244 ALA B N 1
ATOM 6116 C CA . ALA B 1 244 ? -5.941 30.922 -11.656 1 91.5 244 ALA B CA 1
ATOM 6117 C C . ALA B 1 244 ? -6.383 31.203 -13.094 1 91.5 244 ALA B C 1
ATOM 6119 O O . ALA B 1 244 ? -7.352 31.938 -13.312 1 91.5 244 ALA B O 1
ATOM 6120 N N . LEU B 1 245 ? -5.719 30.625 -14.062 1 93.75 245 LEU B N 1
ATOM 6121 C CA . LEU B 1 245 ? -5.969 30.906 -15.477 1 93.75 245 LEU B CA 1
ATOM 6122 C C . LEU B 1 245 ? -6.961 29.922 -16.062 1 93.75 245 LEU B C 1
ATOM 6124 O O . LEU B 1 245 ? -7.539 30.172 -17.125 1 93.75 245 LEU B O 1
ATOM 6128 N N . ALA B 1 246 ? -7.156 28.828 -15.375 1 93.62 246 ALA B N 1
ATOM 6129 C CA . ALA B 1 246 ? -7.977 27.75 -15.922 1 93.62 246 ALA B CA 1
ATOM 6130 C C . ALA B 1 246 ? -9.359 27.734 -15.273 1 93.62 246 ALA B C 1
ATOM 6132 O O . ALA B 1 246 ? -9.477 27.859 -14.055 1 93.62 246 ALA B O 1
ATOM 6133 N N . PRO B 1 247 ? -10.398 27.5 -16.141 1 94.62 247 PRO B N 1
ATOM 6134 C CA . PRO B 1 247 ? -11.734 27.375 -15.555 1 94.62 247 PRO B CA 1
ATOM 6135 C C . PRO B 1 247 ? -11.836 26.203 -14.57 1 94.62 247 PRO B C 1
ATOM 6137 O O . PRO B 1 247 ? -11.195 25.172 -14.758 1 94.62 247 PRO B O 1
ATOM 6140 N N . PHE B 1 248 ? -12.625 26.422 -13.562 1 92.81 248 PHE B N 1
ATOM 6141 C CA . PHE B 1 248 ? -12.82 25.438 -12.5 1 92.81 248 PHE B CA 1
ATOM 6142 C C . PHE B 1 248 ? -13.156 24.062 -13.078 1 92.81 248 PHE B C 1
ATOM 6144 O O . PHE B 1 248 ? -12.641 23.047 -12.617 1 92.81 248 PHE B O 1
ATOM 6151 N N . ALA B 1 249 ? -13.961 24.016 -14.039 1 94.88 249 ALA B N 1
ATOM 6152 C CA . ALA B 1 249 ? -14.375 22.766 -14.664 1 94.88 249 ALA B CA 1
ATOM 6153 C C . ALA B 1 249 ? -13.188 22.047 -15.305 1 94.88 249 ALA B C 1
ATOM 6155 O O . ALA B 1 249 ? -13.062 20.828 -15.219 1 94.88 249 ALA B O 1
ATOM 6156 N N . ALA B 1 250 ? -12.328 22.797 -15.953 1 95.94 250 ALA B N 1
ATOM 6157 C CA . ALA B 1 250 ? -11.148 22.219 -16.609 1 95.94 250 ALA B CA 1
ATOM 6158 C C . ALA B 1 250 ? -10.156 21.688 -15.57 1 95.94 250 ALA B C 1
ATOM 6160 O O . ALA B 1 250 ? -9.539 20.641 -15.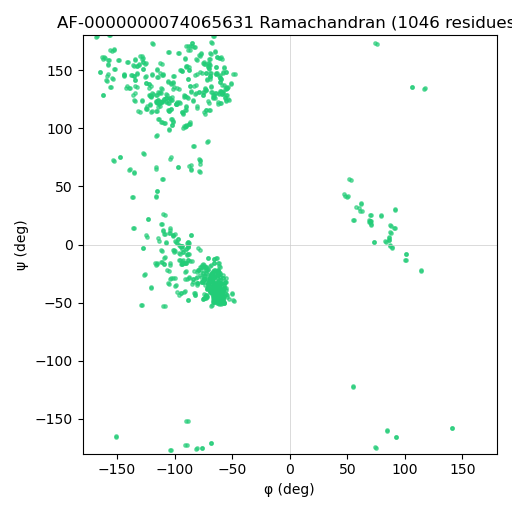781 1 95.94 250 ALA B O 1
ATOM 6161 N N . GLN B 1 251 ? -10.008 22.422 -14.477 1 94.75 251 GLN B N 1
ATOM 6162 C CA . GLN B 1 251 ? -9.141 21.969 -13.398 1 94.75 251 GLN B CA 1
ATOM 6163 C C . GLN B 1 251 ? -9.586 20.609 -12.867 1 94.75 251 GLN B C 1
ATOM 6165 O O . GLN B 1 251 ? -8.781 19.688 -12.75 1 94.75 251 GLN B O 1
ATOM 6170 N N . ASN B 1 252 ? -10.852 20.531 -12.609 1 96.44 252 ASN B N 1
ATOM 6171 C CA . ASN B 1 252 ? -11.422 19.297 -12.094 1 96.44 252 ASN B CA 1
ATOM 6172 C C . ASN B 1 252 ? -11.266 18.156 -13.094 1 96.44 252 ASN B C 1
ATOM 6174 O O . ASN B 1 252 ? -10.898 17.031 -12.719 1 96.44 252 ASN B O 1
ATOM 6178 N N . PHE B 1 253 ? -11.531 18.484 -14.328 1 96.5 253 PHE B N 1
ATOM 6179 C CA . PHE B 1 253 ? -11.461 17.469 -15.367 1 96.5 253 PHE B CA 1
ATOM 6180 C C . PHE B 1 253 ? -10.062 16.859 -15.438 1 96.5 253 PHE B C 1
ATOM 6182 O O . PHE B 1 253 ? -9.914 15.633 -15.438 1 96.5 253 PHE B O 1
ATOM 6189 N N . VAL B 1 254 ? -9.039 17.672 -15.453 1 95.06 254 VAL B N 1
ATOM 6190 C CA . VAL B 1 254 ? -7.656 17.234 -15.594 1 95.06 254 VAL B CA 1
ATOM 6191 C C . VAL B 1 254 ? -7.246 16.422 -14.367 1 95.06 254 VAL B C 1
ATOM 6193 O O . VAL B 1 254 ? -6.641 15.352 -14.5 1 95.06 254 VAL B O 1
ATOM 6196 N N . LEU B 1 255 ? -7.574 16.906 -13.203 1 95.31 255 LEU B N 1
ATOM 6197 C CA . LEU B 1 255 ? -7.191 16.219 -11.969 1 95.31 255 LEU B CA 1
ATOM 6198 C C . LEU B 1 255 ? -7.914 14.883 -11.836 1 95.31 255 LEU B C 1
ATOM 6200 O O . LEU B 1 255 ? -7.305 13.875 -11.477 1 95.31 255 LEU B O 1
ATOM 6204 N N . GLU B 1 256 ? -9.219 14.922 -12.125 1 97.44 256 GLU B N 1
ATOM 6205 C CA . GLU B 1 256 ? -10.008 13.703 -12.039 1 97.44 256 GLU B CA 1
ATOM 6206 C C . GLU B 1 256 ? -9.523 12.648 -13.031 1 97.44 256 GLU B C 1
ATOM 6208 O O . GLU B 1 256 ? -9.484 11.461 -12.711 1 97.44 256 GLU B O 1
ATOM 6213 N N . ARG B 1 257 ? -9.164 13.109 -14.211 1 96.19 257 ARG B N 1
ATOM 6214 C CA . ARG B 1 257 ? -8.617 12.195 -15.203 1 96.19 257 ARG B CA 1
ATOM 6215 C C . ARG B 1 257 ? -7.328 11.539 -14.703 1 96.19 257 ARG B C 1
ATOM 6217 O O . ARG B 1 257 ? -7.148 10.328 -14.844 1 96.19 257 ARG B O 1
ATOM 6224 N N . LYS B 1 258 ? -6.473 12.336 -14.141 1 94.56 258 LYS B N 1
ATOM 6225 C CA . LYS B 1 258 ? -5.207 11.836 -13.609 1 94.56 258 LYS B CA 1
ATOM 6226 C C . LYS B 1 258 ? -5.441 10.828 -12.484 1 94.56 258 LYS B C 1
ATOM 6228 O O . LYS B 1 258 ? -4.805 9.773 -12.453 1 94.56 258 LYS B O 1
ATOM 6233 N N . LEU B 1 259 ? -6.363 11.148 -11.609 1 96.56 259 LEU B N 1
ATOM 6234 C CA . LEU B 1 259 ? -6.656 10.273 -10.477 1 96.56 259 LEU B CA 1
ATOM 6235 C C . LEU B 1 259 ? -7.277 8.961 -10.953 1 96.56 259 LEU B C 1
ATOM 6237 O O . LEU B 1 259 ? -6.926 7.887 -10.469 1 96.56 259 LEU B O 1
ATOM 6241 N N . ASN B 1 260 ? -8.141 9.031 -11.945 1 96.62 260 ASN B N 1
ATOM 6242 C CA . ASN B 1 260 ? -8.82 7.852 -12.469 1 96.62 260 ASN B CA 1
ATOM 6243 C C . ASN B 1 260 ? -7.879 6.996 -13.32 1 96.62 260 ASN B C 1
ATOM 6245 O O . ASN B 1 260 ? -8.102 5.797 -13.477 1 96.62 260 ASN B O 1
ATOM 6249 N N . LYS B 1 261 ? -6.879 7.648 -13.898 1 94 261 LYS B N 1
ATOM 6250 C CA . LYS B 1 261 ? -5.875 6.879 -14.633 1 94 261 LYS B CA 1
ATOM 6251 C C . LYS B 1 261 ? -5.137 5.922 -13.703 1 94 261 LYS B C 1
ATOM 6253 O O . LYS B 1 261 ? -4.832 4.789 -14.086 1 94 261 LYS B O 1
ATOM 6258 N N . ARG B 1 262 ? -4.895 6.305 -12.539 1 93.38 262 ARG B N 1
ATOM 6259 C CA . ARG B 1 262 ? -4.238 5.441 -11.562 1 93.38 262 ARG B CA 1
ATOM 6260 C C . ARG B 1 262 ? -5.141 4.281 -11.164 1 93.38 262 ARG B C 1
ATOM 6262 O O . ARG B 1 262 ? -4.711 3.123 -11.18 1 93.38 262 ARG B O 1
ATOM 6269 N N . PHE B 1 263 ? -6.352 4.637 -10.758 1 96.19 263 PHE B N 1
ATOM 6270 C CA . PHE B 1 263 ? -7.418 3.654 -10.594 1 96.19 263 PHE B CA 1
ATOM 6271 C C . PHE B 1 263 ? -8.789 4.312 -10.719 1 96.19 263 PHE B C 1
ATOM 6273 O O . PHE B 1 263 ? -9.008 5.402 -10.195 1 96.19 263 PHE B O 1
ATOM 6280 N N . ASP B 1 264 ? -9.656 3.709 -11.43 1 97.94 264 ASP B N 1
ATOM 6281 C CA . ASP B 1 264 ? -10.992 4.234 -11.719 1 97.94 264 ASP B CA 1
ATOM 6282 C C . ASP B 1 264 ? -11.867 4.242 -10.469 1 97.94 264 ASP B C 1
ATOM 6284 O O . ASP B 1 264 ? -12.258 3.186 -9.977 1 97.94 264 ASP B O 1
ATOM 6288 N N . HIS B 1 265 ? -12.281 5.457 -9.992 1 98.69 265 HIS B N 1
ATOM 6289 C CA . HIS B 1 265 ? -13.031 5.605 -8.75 1 98.69 265 HIS B CA 1
ATOM 6290 C C . HIS B 1 265 ? -14.445 5.039 -8.891 1 98.69 265 HIS B C 1
ATOM 6292 O O . HIS B 1 265 ? -15.031 4.57 -7.91 1 98.69 265 HIS B O 1
ATOM 6298 N N . GLY B 1 266 ? -14.992 5.176 -10.078 1 98.44 266 GLY B N 1
ATOM 6299 C CA . GLY B 1 266 ? -16.281 4.547 -10.312 1 98.44 266 GLY B CA 1
ATOM 6300 C C . GLY B 1 266 ? -16.234 3.033 -10.203 1 98.44 266 GLY B C 1
ATOM 6301 O O . GLY B 1 266 ? -17.016 2.436 -9.461 1 98.44 266 GLY B O 1
ATOM 6302 N N . ARG B 1 267 ? -15.258 2.447 -10.867 1 97.88 267 ARG B N 1
ATOM 6303 C CA . ARG B 1 267 ? -15.031 1.005 -10.867 1 97.88 267 ARG B CA 1
ATOM 6304 C C . ARG B 1 267 ? -14.836 0.481 -9.445 1 97.88 267 ARG B C 1
ATOM 6306 O O . ARG B 1 267 ? -15.32 -0.602 -9.109 1 97.88 267 ARG B O 1
ATOM 6313 N N . PHE B 1 268 ? -14.227 1.205 -8.578 1 98.56 268 PHE B N 1
ATOM 6314 C CA . PHE B 1 268 ? -13.859 0.736 -7.25 1 98.56 268 PHE B CA 1
ATOM 6315 C C . PHE B 1 268 ? -14.898 1.171 -6.219 1 98.56 268 PHE B C 1
ATOM 6317 O O . PHE B 1 268 ? -14.68 1.026 -5.016 1 98.56 268 PHE B O 1
ATOM 6324 N N . GLY B 1 269 ? -16.016 1.806 -6.652 1 98.38 269 GLY B N 1
ATOM 6325 C CA . GLY B 1 269 ? -17.125 2.127 -5.77 1 98.38 269 GLY B CA 1
ATOM 6326 C C . GLY B 1 269 ? -16.875 3.355 -4.918 1 98.38 269 GLY B C 1
ATOM 6327 O O . GLY B 1 269 ? -17.484 3.518 -3.857 1 98.38 269 GLY B O 1
ATOM 6328 N N . LEU B 1 270 ? -16.016 4.258 -5.344 1 98.75 270 LEU B N 1
ATOM 6329 C CA . LEU B 1 270 ? -15.609 5.359 -4.477 1 98.75 270 LEU B CA 1
ATOM 6330 C C . LEU B 1 270 ? -16.062 6.699 -5.047 1 98.75 270 LEU B C 1
ATOM 6332 O O . LEU B 1 270 ? -16.078 7.707 -4.34 1 98.75 270 LEU B O 1
ATOM 6336 N N . MET B 1 271 ? -16.438 6.781 -6.34 1 98.56 271 MET B N 1
ATOM 6337 C CA . MET B 1 271 ? -16.672 8.055 -7.012 1 98.56 271 MET B CA 1
ATOM 6338 C C . MET B 1 271 ? -17.797 8.836 -6.32 1 98.56 271 MET B C 1
ATOM 6340 O O . MET B 1 271 ? -18.891 8.328 -6.133 1 98.56 271 MET B O 1
ATOM 6344 N N . PRO B 1 272 ? -17.5 10.008 -5.875 1 97.94 272 PRO B N 1
ATOM 6345 C CA . PRO B 1 272 ? -18.516 10.859 -5.27 1 97.94 272 PRO B CA 1
ATOM 6346 C C . PRO B 1 272 ? -19.297 11.664 -6.305 1 97.94 272 PRO B C 1
ATOM 6348 O O . PRO B 1 272 ? -18.969 11.656 -7.492 1 97.94 272 PRO B O 1
ATOM 6351 N N . LYS B 1 273 ? -20.328 12.344 -5.77 1 96.56 273 LYS B N 1
ATOM 6352 C CA . LYS B 1 273 ? -21.094 13.258 -6.613 1 96.56 273 LYS B CA 1
ATOM 6353 C C . LYS B 1 273 ? -20.328 14.555 -6.844 1 96.56 273 LYS B C 1
ATOM 6355 O O . LYS B 1 273 ? -20.438 15.172 -7.906 1 96.56 273 LYS B O 1
ATOM 6360 N N . HIS B 1 274 ? -19.547 14.953 -5.859 1 95.62 274 HIS B N 1
ATOM 6361 C CA . HIS B 1 274 ? -18.844 16.219 -5.949 1 95.62 274 HIS B CA 1
ATOM 6362 C C . HIS B 1 274 ? -17.578 16.078 -6.781 1 95.62 274 HIS B C 1
ATOM 6364 O O . HIS B 1 274 ? -17.047 14.984 -6.938 1 95.62 274 HIS B O 1
ATOM 6370 N N . ARG B 1 275 ? -17.062 17.219 -7.289 1 96.19 275 ARG B N 1
ATOM 6371 C CA . ARG B 1 275 ? -15.82 17.266 -8.047 1 96.19 275 ARG B CA 1
ATOM 6372 C C . ARG B 1 275 ? -14.609 17.219 -7.121 1 96.19 275 ARG B C 1
ATOM 6374 O O . ARG B 1 275 ? -14.734 17.469 -5.922 1 96.19 275 ARG B O 1
ATOM 6381 N N . VAL B 1 276 ? -13.477 16.906 -7.68 1 96.56 276 VAL B N 1
ATOM 6382 C CA . VAL B 1 276 ? -12.281 16.609 -6.898 1 96.56 276 VAL B CA 1
ATOM 6383 C C . VAL B 1 276 ? -11.883 17.828 -6.078 1 96.56 276 VAL B C 1
ATOM 6385 O O . VAL B 1 276 ? -11.406 17.703 -4.949 1 96.56 276 VAL B O 1
ATOM 6388 N N . LEU B 1 277 ? -12.031 19.047 -6.578 1 94.25 277 LEU B N 1
ATOM 6389 C CA . LEU B 1 277 ? -11.578 20.234 -5.879 1 94.25 277 LEU B CA 1
ATOM 6390 C C . LEU B 1 277 ? -12.656 20.766 -4.945 1 94.25 277 LEU B C 1
ATOM 6392 O O . LEU B 1 277 ? -12.43 21.75 -4.223 1 94.25 277 LEU B O 1
ATOM 6396 N N . ALA B 1 278 ? -13.789 20.062 -4.879 1 94.19 278 ALA B N 1
ATOM 6397 C CA . ALA B 1 278 ? -14.93 20.562 -4.105 1 94.19 278 ALA B CA 1
ATOM 6398 C C . ALA B 1 278 ? -14.938 19.969 -2.699 1 94.19 278 ALA B C 1
ATOM 6400 O O . ALA B 1 278 ? -15.836 20.25 -1.903 1 94.19 278 ALA B O 1
ATOM 6401 N N . ALA B 1 279 ? -13.984 19.109 -2.4 1 92.06 279 ALA B N 1
ATOM 6402 C CA . ALA B 1 279 ? -13.828 18.531 -1.071 1 92.06 279 ALA B CA 1
ATOM 6403 C C . ALA B 1 279 ? -12.398 18.047 -0.847 1 92.06 279 ALA B C 1
ATOM 6405 O O . ALA B 1 279 ? -11.656 17.828 -1.806 1 92.06 279 ALA B O 1
ATOM 6406 N N . HIS B 1 280 ? -12.062 17.922 0.378 1 91 280 HIS B N 1
ATOM 6407 C CA . HIS B 1 280 ? -10.766 17.328 0.677 1 91 280 HIS B CA 1
ATOM 6408 C C . HIS B 1 280 ? -10.688 15.891 0.159 1 91 280 HIS B C 1
ATOM 6410 O O . HIS B 1 280 ? -11.578 15.086 0.419 1 91 280 HIS B O 1
ATOM 6416 N N . VAL B 1 281 ? -9.688 15.664 -0.515 1 94.44 281 VAL B N 1
ATOM 6417 C CA . VAL B 1 281 ? -9.461 14.32 -1.024 1 94.44 281 VAL B CA 1
ATOM 6418 C C . VAL B 1 281 ? -8.992 13.406 0.109 1 94.44 281 VAL B C 1
ATOM 6420 O O . VAL B 1 281 ? -8.469 13.883 1.121 1 94.44 281 VAL B O 1
ATOM 6423 N N . THR B 1 282 ? -9.211 12.125 -0.038 1 97.44 282 THR B N 1
ATOM 6424 C CA . THR B 1 282 ? -8.594 11.125 0.829 1 97.44 282 THR B CA 1
ATOM 6425 C C . THR B 1 282 ? -7.188 10.781 0.344 1 97.44 282 THR B C 1
ATOM 6427 O O . THR B 1 282 ? -6.988 10.477 -0.833 1 97.44 282 THR B O 1
ATOM 6430 N N . ILE B 1 283 ? -6.23 10.938 1.201 1 97.81 283 ILE B N 1
ATOM 6431 C CA . ILE B 1 283 ? -4.855 10.594 0.848 1 97.81 283 ILE B CA 1
ATOM 6432 C C . ILE B 1 283 ? -4.559 9.156 1.27 1 97.81 283 ILE B C 1
ATOM 6434 O O . ILE B 1 283 ? -4.52 8.844 2.463 1 97.81 283 ILE B O 1
ATOM 6438 N N . ASN B 1 284 ? -4.359 8.289 0.324 1 97.94 284 ASN B N 1
ATOM 6439 C CA . ASN B 1 284 ? -4.059 6.891 0.618 1 97.94 284 ASN B CA 1
ATOM 6440 C C . ASN B 1 284 ? -3.445 6.184 -0.586 1 97.94 284 ASN B C 1
ATOM 6442 O O . ASN B 1 284 ? -3.996 6.238 -1.688 1 97.94 284 ASN B O 1
ATOM 6446 N N . ASP B 1 285 ? -2.338 5.527 -0.383 1 97.06 285 ASP B N 1
ATOM 6447 C CA . ASP B 1 285 ? -1.641 4.867 -1.481 1 97.06 285 ASP B CA 1
ATOM 6448 C C . ASP B 1 285 ? -2.064 3.404 -1.601 1 97.06 285 ASP B C 1
ATOM 6450 O O . ASP B 1 285 ? -1.853 2.773 -2.639 1 97.06 285 ASP B O 1
ATOM 6454 N N . GLU B 1 286 ? -2.664 2.846 -0.604 1 97.62 286 GLU B N 1
ATOM 6455 C CA . GLU B 1 286 ? -2.752 1.392 -0.501 1 97.62 286 GLU B CA 1
ATOM 6456 C C . GLU B 1 286 ? -4.188 0.91 -0.695 1 97.62 286 GLU B C 1
ATOM 6458 O O . GLU B 1 286 ? -4.422 -0.276 -0.934 1 97.62 286 GLU B O 1
ATOM 6463 N N . LEU B 1 287 ? -5.16 1.791 -0.626 1 98.38 287 LEU B N 1
ATOM 6464 C CA . LEU B 1 287 ? -6.574 1.441 -0.6 1 98.38 287 LEU B CA 1
ATOM 6465 C C . LEU B 1 287 ? -6.965 0.657 -1.848 1 98.38 287 LEU B C 1
ATOM 6467 O O . LEU B 1 287 ? -7.625 -0.379 -1.753 1 98.38 287 LEU B O 1
ATOM 6471 N N . PRO B 1 288 ? -6.504 1.034 -3.068 1 98.19 288 PRO B N 1
ATOM 6472 C CA . PRO B 1 288 ? -6.934 0.3 -4.262 1 98.19 288 PRO B CA 1
ATOM 6473 C C . PRO B 1 288 ? -6.504 -1.164 -4.238 1 98.19 288 PRO B C 1
ATOM 6475 O O . PRO B 1 288 ? -7.266 -2.041 -4.656 1 98.19 288 PRO B O 1
ATOM 6478 N N . ASN B 1 289 ? -5.312 -1.396 -3.74 1 97.88 289 ASN B N 1
ATOM 6479 C CA . ASN B 1 289 ? -4.832 -2.773 -3.668 1 97.88 289 ASN B CA 1
ATOM 6480 C C . ASN B 1 289 ? -5.652 -3.604 -2.686 1 97.88 289 ASN B C 1
ATOM 6482 O O . ASN B 1 289 ? -5.902 -4.785 -2.924 1 97.88 289 ASN B O 1
ATOM 6486 N N . ARG B 1 290 ? -6.098 -2.982 -1.598 1 98.38 290 ARG B N 1
ATOM 6487 C CA . ARG B 1 290 ? -6.902 -3.693 -0.608 1 98.38 290 ARG B CA 1
ATOM 6488 C C . ARG B 1 290 ? -8.289 -4.004 -1.15 1 98.38 290 ARG B C 1
ATOM 6490 O O . ARG B 1 290 ? -8.867 -5.051 -0.845 1 98.38 290 ARG B O 1
ATOM 6497 N N . ILE B 1 291 ? -8.781 -3.096 -1.988 1 98.69 291 ILE B N 1
ATOM 6498 C CA . ILE B 1 291 ? -10.102 -3.273 -2.58 1 98.69 291 ILE B CA 1
ATOM 6499 C C . ILE B 1 291 ? -10.055 -4.383 -3.631 1 98.69 291 ILE B C 1
ATOM 6501 O O . ILE B 1 291 ? -10.883 -5.297 -3.619 1 98.69 291 ILE B O 1
ATOM 6505 N N . ILE B 1 292 ? -9.016 -4.383 -4.504 1 98.5 292 ILE B N 1
ATOM 6506 C CA . ILE B 1 292 ? -8.953 -5.336 -5.605 1 98.5 292 ILE B CA 1
ATOM 6507 C C . ILE B 1 292 ? -8.625 -6.727 -5.07 1 98.5 292 ILE B C 1
ATOM 6509 O O . ILE B 1 292 ? -8.906 -7.734 -5.723 1 98.5 292 ILE B O 1
ATOM 6513 N N . SER B 1 293 ? -8.086 -6.828 -3.867 1 98 293 SER B N 1
ATOM 6514 C CA . SER B 1 293 ? -7.793 -8.102 -3.227 1 98 293 SER B CA 1
ATOM 6515 C C . SER B 1 293 ? -8.953 -8.562 -2.354 1 98 293 SER B C 1
ATOM 6517 O O . SER B 1 293 ? -8.906 -9.648 -1.764 1 98 293 SER B O 1
ATOM 6519 N N . GLY B 1 294 ? -9.977 -7.691 -2.207 1 97.75 294 GLY B N 1
ATOM 6520 C CA . GLY B 1 294 ? -11.211 -8.062 -1.531 1 97.75 294 GLY B CA 1
ATOM 6521 C C . GLY B 1 294 ? -11.117 -7.949 -0.021 1 97.75 294 GLY B C 1
ATOM 6522 O O . GLY B 1 294 ? -12.07 -8.289 0.689 1 97.75 294 GLY B O 1
ATOM 6523 N N . THR B 1 295 ? -9.984 -7.477 0.487 1 97.81 295 THR B N 1
ATOM 6524 C CA . THR B 1 295 ? -9.828 -7.379 1.935 1 97.81 295 THR B CA 1
ATOM 6525 C C . THR B 1 295 ? -10.531 -6.133 2.471 1 97.81 295 THR B C 1
ATOM 6527 O O . THR B 1 295 ? -10.875 -6.07 3.652 1 97.81 295 THR B O 1
ATOM 6530 N N . VAL B 1 296 ? -10.758 -5.152 1.666 1 98.69 296 VAL B N 1
ATOM 6531 C CA . VAL B 1 296 ? -11.625 -4.016 1.956 1 98.69 296 VAL B CA 1
ATOM 6532 C C . VAL B 1 296 ? -12.805 -4.016 0.992 1 98.69 296 VAL B C 1
ATOM 6534 O O . VAL B 1 296 ? -12.633 -4.148 -0.221 1 98.69 296 VAL B O 1
ATOM 6537 N N . VAL B 1 297 ? -13.961 -3.928 1.481 1 98.81 297 VAL B N 1
ATOM 6538 C CA . VAL B 1 297 ? -15.18 -3.854 0.677 1 98.81 297 VAL B CA 1
ATOM 6539 C C . VAL B 1 297 ? -15.859 -2.502 0.89 1 98.81 297 VAL B C 1
ATOM 6541 O O . VAL B 1 297 ? -16.219 -2.15 2.016 1 98.81 297 VAL B O 1
ATOM 6544 N N . ILE B 1 298 ? -16.062 -1.733 -0.151 1 98.88 298 ILE B N 1
ATOM 6545 C CA . ILE B 1 298 ? -16.688 -0.419 -0.056 1 98.88 298 ILE B CA 1
ATOM 6546 C C . ILE B 1 298 ? -18.219 -0.573 -0.003 1 98.88 298 ILE B C 1
ATOM 6548 O O . ILE B 1 298 ? -18.797 -1.286 -0.82 1 98.88 298 ILE B O 1
ATOM 6552 N N . LYS B 1 299 ? -18.844 0.083 0.963 1 98.75 299 LYS B N 1
ATOM 6553 C CA . LYS B 1 299 ? -20.281 0.002 1.143 1 98.75 299 LYS B CA 1
ATOM 6554 C C . LYS B 1 299 ? -20.891 1.391 1.293 1 98.75 299 LYS B C 1
ATOM 6556 O O . LYS B 1 299 ? -20.203 2.342 1.668 1 98.75 299 LYS B O 1
ATOM 6561 N N . PRO B 1 300 ? -22.203 1.511 0.954 1 98.25 300 PRO B N 1
ATOM 6562 C CA . PRO B 1 300 ? -22.875 2.754 1.321 1 98.25 300 PRO B CA 1
ATOM 6563 C C . PRO B 1 300 ? -23.016 2.93 2.832 1 98.25 300 PRO B C 1
ATOM 6565 O O . PRO B 1 300 ? -22.516 2.102 3.6 1 98.25 300 PRO B O 1
ATOM 6568 N N . ASN B 1 301 ? -23.578 4.004 3.219 1 97.62 301 ASN B N 1
ATOM 6569 C CA . ASN B 1 301 ? -23.734 4.309 4.637 1 97.62 301 ASN B CA 1
ATOM 6570 C C . ASN B 1 301 ? -24.562 3.24 5.352 1 97.62 301 ASN B C 1
ATOM 6572 O O . ASN B 1 301 ? -25.281 2.473 4.707 1 97.62 301 ASN B O 1
ATOM 6576 N N . ILE B 1 302 ? -24.406 3.244 6.648 1 98.31 302 ILE B N 1
ATOM 6577 C CA . ILE B 1 302 ? -25.188 2.326 7.473 1 98.31 302 ILE B CA 1
ATOM 6578 C C . ILE B 1 302 ? -26.656 2.727 7.434 1 98.31 302 ILE B C 1
ATOM 6580 O O . ILE B 1 302 ? -26.984 3.908 7.562 1 98.31 302 ILE B O 1
ATOM 6584 N N . GLY B 1 303 ? -27.516 1.751 7.191 1 98.31 303 GLY B N 1
ATOM 6585 C CA . GLY B 1 303 ? -28.953 1.968 7.344 1 98.31 303 GLY B CA 1
ATOM 6586 C C . GLY B 1 303 ? -29.438 1.696 8.75 1 98.31 303 GLY B C 1
ATOM 6587 O O . GLY B 1 303 ? -30.172 2.51 9.328 1 98.31 303 GLY B O 1
ATOM 6588 N N . SER B 1 304 ? -28.984 0.533 9.242 1 98.69 304 SER B N 1
ATOM 6589 C CA . SER B 1 304 ? -29.375 0.152 10.594 1 98.69 304 SER B CA 1
ATOM 6590 C C . SER B 1 304 ? -28.453 -0.915 11.156 1 98.69 304 SER B C 1
ATOM 6592 O O . SER B 1 304 ? -27.672 -1.52 10.422 1 98.69 304 SER B O 1
ATOM 6594 N N . PHE B 1 305 ? -28.516 -1.018 12.484 1 98.62 305 PHE B N 1
ATOM 6595 C CA . PHE B 1 305 ? -27.812 -2.082 13.195 1 98.62 305 PHE B CA 1
ATOM 6596 C C . PHE B 1 305 ? -28.766 -3.199 13.586 1 98.62 305 PHE B C 1
ATOM 6598 O O . PHE B 1 305 ? -29.969 -2.957 13.789 1 98.62 305 PHE B O 1
ATOM 6605 N N . THR B 1 306 ? -28.297 -4.379 13.555 1 98.44 306 THR B N 1
ATOM 6606 C CA . THR B 1 306 ? -28.938 -5.484 14.258 1 98.44 306 THR B CA 1
ATOM 6607 C C . THR B 1 306 ? -28.172 -5.832 15.539 1 98.44 306 THR B C 1
ATOM 6609 O O . THR B 1 306 ? -27.219 -5.148 15.898 1 98.44 306 THR B O 1
ATOM 6612 N N . GLU B 1 307 ? -28.625 -6.859 16.234 1 98.38 307 GLU B N 1
ATOM 6613 C CA . GLU B 1 307 ? -27.969 -7.25 17.484 1 98.38 307 GLU B CA 1
ATOM 6614 C C . GLU B 1 307 ? -26.516 -7.676 17.234 1 98.38 307 GLU B C 1
ATOM 6616 O O . GLU B 1 307 ? -25.641 -7.453 18.078 1 98.38 307 GLU B O 1
ATOM 6621 N N . ASP B 1 308 ? -26.312 -8.25 16.031 1 98.38 308 ASP B N 1
ATOM 6622 C CA . ASP B 1 308 ? -25 -8.844 15.82 1 98.38 308 ASP B CA 1
ATOM 6623 C C . ASP B 1 308 ? -24.359 -8.328 14.531 1 98.38 308 ASP B C 1
ATOM 6625 O O . ASP B 1 308 ? -23.219 -8.664 14.211 1 98.38 308 ASP B O 1
ATOM 6629 N N . GLY B 1 309 ? -25.172 -7.449 13.773 1 98.56 309 GLY B N 1
ATOM 6630 C CA . GLY B 1 309 ? -24.641 -7.047 12.477 1 98.56 309 GLY B CA 1
ATOM 6631 C C . GLY B 1 309 ? -25.125 -5.672 12.039 1 98.56 309 GLY B C 1
ATOM 6632 O O . GLY B 1 309 ? -25.5 -4.848 12.883 1 98.56 309 GLY B O 1
ATOM 6633 N N . VAL B 1 310 ? -24.922 -5.402 10.727 1 98.69 310 VAL B N 1
ATOM 6634 C CA . VAL B 1 310 ? -25.281 -4.109 10.148 1 98.69 310 VAL B CA 1
ATOM 6635 C C . VAL B 1 310 ? -26 -4.312 8.82 1 98.69 310 VAL B C 1
ATOM 6637 O O . VAL B 1 310 ? -25.75 -5.289 8.109 1 98.69 310 VAL B O 1
ATOM 6640 N N . ILE B 1 311 ? -26.922 -3.484 8.539 1 98.75 311 ILE B N 1
ATOM 6641 C CA . ILE B 1 311 ? -27.594 -3.383 7.242 1 98.75 311 ILE B CA 1
ATOM 6642 C C . ILE B 1 311 ? -27.266 -2.035 6.598 1 98.75 311 ILE B C 1
ATOM 6644 O O . ILE B 1 311 ? -27.453 -0.985 7.223 1 98.75 311 ILE B O 1
ATOM 6648 N N . PHE B 1 312 ? -26.766 -2.096 5.449 1 98.62 312 PHE B N 1
ATOM 6649 C CA . PHE B 1 312 ? -26.391 -0.864 4.766 1 98.62 312 PHE B CA 1
ATOM 6650 C C . PHE 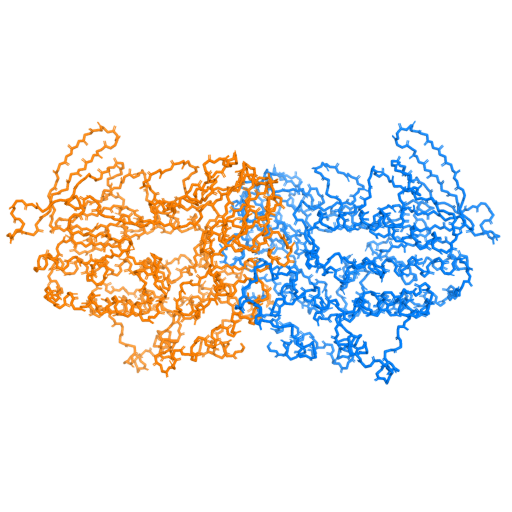B 1 312 ? -27.594 -0.239 4.078 1 98.62 312 PHE B C 1
ATOM 6652 O O . PHE B 1 312 ? -28.656 -0.873 3.963 1 98.62 312 PHE B O 1
ATOM 6659 N N . GLU B 1 313 ? -27.469 0.961 3.594 1 98.06 313 GLU B N 1
ATOM 6660 C CA . GLU B 1 313 ? -28.562 1.714 3.002 1 98.06 313 GLU B CA 1
ATOM 6661 C C . GLU B 1 313 ? -29.078 1.039 1.733 1 98.06 313 GLU B C 1
ATOM 6663 O O . GLU B 1 313 ? -30.234 1.219 1.353 1 98.06 313 GLU B O 1
ATOM 6668 N N . ASP B 1 314 ? -28.25 0.264 1.11 1 97.12 314 ASP B N 1
ATOM 6669 C CA . ASP B 1 314 ? -28.672 -0.389 -0.127 1 97.12 314 ASP B CA 1
ATOM 6670 C C . ASP B 1 314 ? -29.344 -1.731 0.16 1 97.12 314 ASP B C 1
ATOM 6672 O O . ASP B 1 314 ? -29.656 -2.486 -0.764 1 97.12 314 ASP B O 1
ATOM 6676 N N . GLY B 1 315 ? -29.438 -2.119 1.315 1 97.62 315 GLY B N 1
ATOM 6677 C CA . GLY B 1 315 ? -30.156 -3.326 1.703 1 97.62 315 GLY B CA 1
ATOM 6678 C C . GLY B 1 315 ? -29.234 -4.508 1.954 1 97.62 315 GLY B C 1
ATOM 6679 O O . GLY B 1 315 ? -29.641 -5.496 2.568 1 97.62 315 GLY B O 1
ATOM 6680 N N . THR B 1 316 ? -27.969 -4.426 1.545 1 97.5 316 THR B N 1
ATOM 6681 C CA . THR B 1 316 ? -27.047 -5.512 1.825 1 97.5 316 THR B CA 1
ATOM 6682 C C . THR B 1 316 ? -26.719 -5.578 3.314 1 97.5 316 THR B C 1
ATOM 6684 O O . THR B 1 316 ? -26.766 -4.559 4.008 1 97.5 316 THR B O 1
ATOM 6687 N N . GLU B 1 317 ? -26.422 -6.758 3.734 1 98 317 GLU B N 1
ATOM 6688 C CA . GLU B 1 317 ? -26.266 -6.977 5.172 1 98 317 GLU B CA 1
ATOM 6689 C C . GLU B 1 317 ? -24.984 -7.766 5.473 1 98 317 GLU B C 1
ATOM 6691 O O . GLU B 1 317 ? -24.547 -8.578 4.66 1 98 317 GLU B O 1
ATOM 6696 N N . ILE B 1 318 ? -24.375 -7.496 6.586 1 98.31 318 ILE B N 1
ATOM 6697 C CA . ILE B 1 318 ? -23.359 -8.328 7.219 1 98.31 318 ILE B CA 1
ATOM 6698 C C . ILE B 1 318 ? -23.891 -8.867 8.547 1 98.31 318 ILE B C 1
ATOM 6700 O O . ILE B 1 318 ? -23.984 -8.133 9.531 1 98.31 318 ILE B O 1
ATOM 6704 N N . PRO B 1 319 ? -24.172 -10.078 8.57 1 98.12 319 PRO B N 1
ATOM 6705 C CA . PRO B 1 319 ? -24.922 -10.633 9.703 1 98.12 319 PRO B CA 1
ATOM 6706 C C . PRO B 1 319 ? -24.141 -10.594 11.008 1 98.12 319 PRO B C 1
ATOM 6708 O O . PRO B 1 319 ? -24.719 -10.461 12.086 1 98.12 319 PRO B O 1
ATOM 6711 N N . LYS B 1 320 ? -22.859 -10.719 10.93 1 98.44 320 LYS B N 1
ATOM 6712 C CA . LYS B 1 320 ? -22.031 -10.711 12.133 1 98.44 320 LYS B CA 1
ATOM 6713 C C . LYS B 1 320 ? -20.859 -9.734 11.992 1 98.44 320 LYS B C 1
ATOM 6715 O O . LYS B 1 320 ? -20 -9.898 11.125 1 98.44 320 LYS B O 1
ATOM 6720 N N . VAL B 1 321 ? -20.859 -8.727 12.766 1 98.75 321 VAL B N 1
ATOM 6721 C CA . VAL B 1 321 ? -19.812 -7.711 12.828 1 98.75 321 VAL B CA 1
ATOM 6722 C C . VAL B 1 321 ? -19.234 -7.637 14.234 1 98.75 321 VAL B C 1
ATOM 6724 O O . VAL B 1 321 ? -19.984 -7.539 15.211 1 98.75 321 VAL B O 1
ATOM 6727 N N . ASP B 1 322 ? -17.938 -7.711 14.352 1 98.81 322 ASP B N 1
ATOM 6728 C CA . ASP B 1 322 ? -17.297 -7.691 15.672 1 98.81 322 ASP B CA 1
ATOM 6729 C C . ASP B 1 322 ? -17.141 -6.266 16.188 1 98.81 322 ASP B C 1
ATOM 6731 O O . ASP B 1 322 ? -17.375 -5.996 17.359 1 98.81 322 ASP B O 1
ATOM 6735 N N . THR B 1 323 ? -16.719 -5.348 15.336 1 98.81 323 THR B N 1
ATOM 6736 C CA . THR B 1 323 ? -16.422 -3.979 15.742 1 98.81 323 THR B CA 1
ATOM 6737 C C . THR B 1 323 ? -16.859 -2.988 14.672 1 98.81 323 THR B C 1
ATOM 6739 O O . THR B 1 323 ? -16.672 -3.234 13.477 1 98.81 323 THR B O 1
ATOM 6742 N N . VAL B 1 324 ? -17.484 -1.954 15.047 1 98.88 324 VAL B N 1
ATOM 6743 C CA . VAL B 1 324 ? -17.766 -0.813 14.18 1 98.88 324 VAL B CA 1
ATOM 6744 C C . VAL B 1 324 ? -16.953 0.397 14.633 1 98.88 324 VAL B C 1
ATOM 6746 O O . VAL B 1 324 ? -17.016 0.795 15.797 1 98.88 324 VAL B O 1
ATOM 6749 N N . ILE B 1 325 ? -16.188 0.961 13.797 1 98.81 325 ILE B N 1
ATOM 6750 C CA . ILE B 1 325 ? -15.344 2.117 14.094 1 98.81 325 ILE B CA 1
ATOM 6751 C C . ILE B 1 325 ? -15.922 3.359 13.414 1 98.81 325 ILE B C 1
ATOM 6753 O O . ILE B 1 325 ? -16.094 3.383 12.195 1 98.81 325 ILE B O 1
ATOM 6757 N N . PHE B 1 326 ? -16.188 4.344 14.219 1 98.69 326 PHE B N 1
ATOM 6758 C CA . PHE B 1 326 ? -16.703 5.613 13.719 1 98.69 326 PHE B CA 1
ATOM 6759 C C . PHE B 1 326 ? -15.57 6.574 13.398 1 98.69 326 PHE B C 1
ATOM 6761 O O . PHE B 1 326 ? -14.961 7.145 14.305 1 98.69 326 PHE B O 1
ATOM 6768 N N . ALA B 1 327 ? -15.25 6.695 12.188 1 98.12 327 ALA B N 1
ATOM 6769 C CA . ALA B 1 327 ? -14.344 7.742 11.711 1 98.12 327 ALA B CA 1
ATOM 6770 C C . ALA B 1 327 ? -15.133 8.938 11.172 1 98.12 327 ALA B C 1
ATOM 6772 O O . ALA B 1 327 ? -15.008 9.289 10 1 98.12 327 ALA B O 1
ATOM 6773 N N . THR B 1 328 ? -15.812 9.586 12.062 1 96.94 328 THR B N 1
ATOM 6774 C CA . THR B 1 328 ? -16.844 10.547 11.688 1 96.94 328 THR B CA 1
ATOM 6775 C C . THR B 1 328 ? -16.406 11.969 12.016 1 96.94 328 THR B C 1
ATOM 6777 O O . THR B 1 328 ? -17.234 12.891 12.039 1 96.94 328 THR B O 1
ATOM 6780 N N . GLY B 1 329 ? -15.117 12.125 12.328 1 95.06 329 GLY B N 1
ATOM 6781 C CA . GLY B 1 329 ? -14.555 13.453 12.469 1 95.06 329 GLY B CA 1
ATOM 6782 C C . GLY B 1 329 ? -14.602 13.977 13.891 1 95.06 329 GLY B C 1
ATOM 6783 O O . GLY B 1 329 ? -14.727 13.203 14.836 1 95.06 329 GLY B O 1
ATOM 6784 N N . PHE B 1 330 ? -14.375 15.305 14.047 1 95.69 330 PHE B N 1
ATOM 6785 C CA . PHE B 1 330 ? -14.234 15.969 15.336 1 95.69 330 PHE B CA 1
ATOM 6786 C C . PHE B 1 330 ? -15.055 17.25 15.375 1 95.69 330 PHE B C 1
ATOM 6788 O O . PHE B 1 330 ? -15.445 17.781 14.328 1 95.69 330 PHE B O 1
ATOM 6795 N N . SER B 1 331 ? -15.312 17.641 16.516 1 95.06 331 SER B N 1
ATOM 6796 C CA . SER B 1 331 ? -15.844 18.969 16.781 1 95.06 331 SER B CA 1
ATOM 6797 C C . SER B 1 331 ? -14.812 19.844 17.484 1 95.06 331 SER B C 1
ATOM 6799 O O . SER B 1 331 ? -13.922 19.344 18.172 1 95.06 331 SER B O 1
ATOM 6801 N N . PHE B 1 332 ? -14.898 21.078 17.156 1 94.12 332 PHE B N 1
ATOM 6802 C CA . PHE B 1 332 ? -14.008 21.969 17.875 1 94.12 332 PHE B CA 1
ATOM 6803 C C . PHE B 1 332 ? -14.781 23.141 18.484 1 94.12 332 PHE B C 1
ATOM 6805 O O . PHE B 1 332 ? -15.906 23.422 18.078 1 94.12 332 PHE B O 1
ATOM 6812 N N . GLY B 1 333 ? -14.211 23.766 19.547 1 94.31 333 GLY B N 1
ATOM 6813 C CA . GLY B 1 333 ? -14.734 24.938 20.25 1 94.31 333 GLY B CA 1
ATOM 6814 C C . GLY B 1 333 ? -13.727 25.562 21.188 1 94.31 333 GLY B C 1
ATOM 6815 O O . GLY B 1 333 ? -12.586 25.109 21.281 1 94.31 333 GLY B O 1
ATOM 6816 N N . PHE B 1 334 ? -14.219 26.672 21.828 1 96.38 334 PHE B N 1
ATOM 6817 C CA . PHE B 1 334 ? -13.32 27.422 22.703 1 96.38 334 PHE B CA 1
ATOM 6818 C C . PHE B 1 334 ? -14.023 27.766 24.016 1 96.38 334 PHE B C 1
ATOM 6820 O O . PHE B 1 334 ? -14.102 28.938 24.391 1 96.38 334 PHE B O 1
ATOM 6827 N N . PRO B 1 335 ? -14.391 26.781 24.719 1 94.5 335 PRO B N 1
ATOM 6828 C CA . PRO B 1 335 ? -15.133 27.016 25.953 1 94.5 335 PRO B CA 1
ATOM 6829 C C . PRO B 1 335 ? -14.289 27.719 27.016 1 94.5 335 PRO B C 1
ATOM 6831 O O . PRO B 1 335 ? -14.828 28.391 27.891 1 94.5 335 PRO B O 1
ATOM 6834 N N . LEU B 1 336 ? -12.984 27.625 26.922 1 95.69 336 LEU B N 1
ATOM 6835 C CA . LEU B 1 336 ? -12.086 28.219 27.891 1 95.69 336 LEU B CA 1
ATOM 6836 C C . LEU B 1 336 ? -12.109 29.734 27.797 1 95.69 336 LEU B C 1
ATOM 6838 O O . LEU B 1 336 ? -11.75 30.422 28.766 1 95.69 336 LEU B O 1
ATOM 6842 N N . ILE B 1 337 ? -12.422 30.219 26.625 1 98.25 337 ILE B N 1
ATOM 6843 C CA . ILE B 1 337 ? -12.367 31.656 26.391 1 98.25 337 ILE B CA 1
ATOM 6844 C C . ILE B 1 337 ? -13.719 32.281 26.719 1 98.25 337 ILE B C 1
ATOM 6846 O O . ILE B 1 337 ? -14.664 32.219 25.938 1 98.25 337 ILE B O 1
ATOM 6850 N N . GLU B 1 338 ? -13.828 32.938 27.875 1 98 338 GLU B N 1
ATOM 6851 C CA . GLU B 1 338 ? -15.047 33.594 28.344 1 98 338 GLU B CA 1
ATOM 6852 C C . GLU B 1 338 ? -16.25 32.688 28.188 1 98 338 GLU B C 1
ATOM 6854 O O . GLU B 1 338 ? -17.281 33.094 27.625 1 98 338 GLU B O 1
ATOM 6859 N N . GLU B 1 339 ? -16.078 31.406 28.547 1 95.69 339 GLU B N 1
ATOM 6860 C CA . GLU B 1 339 ? -17.125 30.375 28.531 1 95.69 339 GLU B CA 1
ATOM 6861 C C . GLU B 1 339 ? -17.672 30.172 27.125 1 95.69 339 GLU B C 1
ATOM 6863 O O . GLU B 1 339 ? -18.875 29.953 26.938 1 95.69 339 GLU B O 1
ATOM 6868 N N . GLY B 1 340 ? -16.844 30.422 26.188 1 95.56 340 GLY B N 1
ATOM 6869 C CA . GLY B 1 340 ? -17.188 30.172 24.797 1 95.56 340 GLY B CA 1
ATOM 6870 C C . GLY B 1 340 ? -17.922 31.344 24.156 1 95.56 340 GLY B C 1
ATOM 6871 O O . GLY B 1 340 ? -18.25 31.297 22.969 1 95.56 340 GLY B O 1
ATOM 6872 N N . GLN B 1 341 ? -18.047 32.406 24.797 1 96.06 341 GLN B N 1
ATOM 6873 C CA . GLN B 1 341 ? -18.891 33.5 24.328 1 96.06 341 GLN B CA 1
ATOM 6874 C C . GLN B 1 341 ? -18.141 34.406 23.328 1 96.06 341 GLN B C 1
ATOM 6876 O O . GLN B 1 341 ? -18.75 34.938 22.406 1 96.06 341 GLN B O 1
ATOM 6881 N N . LEU B 1 342 ? -16.891 34.531 23.5 1 97.31 342 LEU B N 1
ATOM 6882 C CA . LEU B 1 342 ? -16.125 35.438 22.625 1 97.31 342 LEU B CA 1
ATOM 6883 C C . LEU B 1 342 ? -15.969 34.812 21.234 1 97.31 342 LEU B C 1
ATOM 6885 O O . LEU B 1 342 ? -15.953 35.531 20.234 1 97.31 342 LEU B O 1
ATOM 6889 N N . ILE B 1 343 ? -15.828 33.469 21.156 1 97.5 343 ILE B N 1
ATOM 6890 C CA . ILE B 1 343 ? -15.648 32.781 19.906 1 97.5 343 ILE B CA 1
ATOM 6891 C C . ILE B 1 343 ? -16.688 31.656 19.797 1 97.5 343 ILE B C 1
ATOM 6893 O O . ILE B 1 343 ? -16.344 30.469 19.953 1 97.5 343 ILE B O 1
ATOM 6897 N N . PRO B 1 344 ? -17.844 32.031 19.469 1 96.19 344 PRO B N 1
ATOM 6898 C CA . PRO B 1 344 ? -18.859 30.984 19.297 1 96.19 344 PRO B CA 1
ATOM 6899 C C . PRO B 1 344 ? -18.609 30.094 18.094 1 96.19 344 PRO B C 1
ATOM 6901 O O . PRO B 1 344 ? -18.172 30.578 17.047 1 96.19 344 PRO B O 1
ATOM 6904 N N . VAL B 1 345 ? -18.781 28.844 18.297 1 95.81 345 VAL B N 1
ATOM 6905 C CA . VAL B 1 345 ? -18.656 27.859 17.234 1 95.81 345 VAL B CA 1
ATOM 6906 C C . VAL B 1 345 ? -19.969 27.094 17.078 1 95.81 345 VAL B C 1
ATOM 6908 O O . VAL B 1 345 ? -20.547 26.625 18.062 1 95.81 345 VAL B O 1
ATOM 6911 N N . LYS B 1 346 ? -20.484 27.031 15.914 1 92.94 346 LYS B N 1
ATOM 6912 C CA . LYS B 1 346 ? -21.688 26.266 15.602 1 92.94 346 LYS B CA 1
ATOM 6913 C C . LYS B 1 346 ? -21.422 25.281 14.461 1 92.94 346 LYS B C 1
ATOM 6915 O O . LYS B 1 346 ? -21.156 25.703 13.328 1 92.94 346 LYS B O 1
ATOM 6920 N N . GLU B 1 347 ? -21.531 24 14.703 1 92.12 347 GLU B N 1
ATOM 6921 C CA . GLU B 1 347 ? -21.312 22.969 13.695 1 92.12 347 GLU B CA 1
ATOM 6922 C C . GLU B 1 347 ? -19.984 23.188 12.977 1 92.12 347 GLU B C 1
ATOM 6924 O O . GLU B 1 347 ? -19.938 23.188 11.742 1 92.12 347 GLU B O 1
ATOM 6929 N N . ASN B 1 348 ? -18.984 23.531 13.703 1 93.38 348 ASN B N 1
ATOM 6930 C CA . ASN B 1 348 ? -17.609 23.703 13.25 1 93.38 348 ASN B CA 1
ATOM 6931 C C . ASN B 1 348 ? -17.469 24.953 12.367 1 93.38 348 ASN B C 1
ATOM 6933 O O . ASN B 1 348 ? -16.5 25.078 11.625 1 93.38 348 ASN B O 1
ATOM 6937 N N . ARG B 1 349 ? -18.453 25.828 12.453 1 94.12 349 ARG B N 1
ATOM 6938 C CA . ARG B 1 349 ? -18.328 27.141 11.828 1 94.12 349 ARG B CA 1
ATOM 6939 C C . ARG B 1 349 ? -17.891 28.203 12.844 1 94.12 349 ARG B C 1
ATOM 6941 O O . ARG B 1 349 ? -18.391 28.219 13.977 1 94.12 349 ARG B O 1
ATOM 6948 N N . VAL B 1 350 ? -16.984 28.984 12.477 1 95.88 350 VAL B N 1
ATOM 6949 C CA . VAL B 1 350 ? -16.438 29.984 13.383 1 95.88 350 VAL B CA 1
ATOM 6950 C C . VAL B 1 350 ? -16.109 31.25 12.602 1 95.88 350 VAL B C 1
ATOM 6952 O O . VAL B 1 350 ? -15.742 31.188 11.422 1 95.88 350 VAL B O 1
ATOM 6955 N N . ASP B 1 351 ? -16.266 32.375 13.18 1 96.69 351 ASP B N 1
ATOM 6956 C CA . ASP B 1 351 ? -15.961 33.656 12.562 1 96.69 351 ASP B CA 1
ATOM 6957 C C . ASP B 1 351 ? -14.656 34.25 13.109 1 96.69 351 ASP B C 1
ATOM 6959 O O . ASP B 1 351 ? -14.656 34.875 14.156 1 96.69 351 ASP B O 1
ATOM 6963 N N . LEU B 1 352 ? -13.672 34.062 12.352 1 98 352 LEU B N 1
ATOM 6964 C CA . LEU B 1 352 ? -12.367 34.562 12.727 1 98 352 LEU B CA 1
ATOM 6965 C C . LEU B 1 352 ? -11.68 35.219 11.531 1 98 352 LEU B C 1
ATOM 6967 O O . LEU B 1 352 ? -11.68 34.688 10.43 1 98 352 LEU B O 1
ATOM 6971 N N . TYR B 1 353 ? -11.188 36.469 11.742 1 97.94 353 TYR B N 1
ATOM 6972 C CA . TYR B 1 353 ? -10.367 37.094 10.727 1 97.94 353 TYR B CA 1
ATOM 6973 C C . TYR B 1 353 ? -9.086 36.312 10.477 1 97.94 353 TYR B C 1
ATOM 6975 O O . TYR B 1 353 ? -8.32 36.062 11.406 1 97.94 353 TYR B O 1
ATOM 6983 N N . LYS B 1 354 ? -8.828 35.875 9.227 1 97.25 354 LYS B N 1
ATOM 6984 C CA . LYS B 1 354 ? -7.703 35.062 8.797 1 97.25 354 LYS B CA 1
ATOM 6985 C C . LYS B 1 354 ? -7.613 33.781 9.617 1 97.25 354 LYS B C 1
ATOM 6987 O O . LYS B 1 354 ? -6.523 33.25 9.812 1 97.25 354 LYS B O 1
ATOM 6992 N N . TYR B 1 355 ? -8.727 33.406 10.227 1 96.44 355 TYR B N 1
ATOM 6993 C CA . TYR B 1 355 ? -8.836 32.188 11.031 1 96.44 355 TYR B CA 1
ATOM 6994 C C . TYR B 1 355 ? -8.047 32.312 12.328 1 96.44 355 TYR B C 1
ATOM 6996 O O . TYR B 1 355 ? -7.562 31.297 12.859 1 96.44 355 TYR B O 1
ATOM 7004 N N . MET B 1 356 ? -7.863 33.562 12.781 1 97.94 356 MET B N 1
ATOM 7005 C CA . MET B 1 356 ? -7.055 33.812 13.969 1 97.94 356 MET B CA 1
ATOM 7006 C C . MET B 1 356 ? -7.809 34.688 14.969 1 97.94 356 MET B C 1
ATOM 7008 O O . MET B 1 356 ? -7.988 34.281 16.125 1 97.94 356 MET B O 1
ATOM 7012 N N . TYR B 1 357 ? -8.32 35.844 14.477 1 98.44 357 TYR B N 1
ATOM 7013 C CA . TYR B 1 357 ? -8.719 36.938 15.375 1 98.44 357 TYR B CA 1
ATOM 7014 C C . TYR B 1 357 ? -10.234 37.031 15.461 1 98.44 357 TYR B C 1
ATOM 7016 O O . TYR B 1 357 ? -10.914 37.125 14.438 1 98.44 357 TYR B O 1
ATOM 7024 N N . PRO B 1 358 ? -10.781 37.062 16.672 1 97.94 358 PRO B N 1
ATOM 7025 C CA . PRO B 1 358 ? -12.156 37.562 16.781 1 97.94 358 PRO B CA 1
ATOM 7026 C C . PRO B 1 358 ? -12.266 39.062 16.438 1 97.94 358 PRO B C 1
ATOM 7028 O O . PRO B 1 358 ? -11.586 39.875 17.062 1 97.94 358 PRO B O 1
ATOM 7031 N N . ALA B 1 359 ? -13.141 39.375 15.547 1 97.75 359 ALA B N 1
ATOM 7032 C CA . ALA B 1 359 ? -13.273 40.75 15.086 1 97.75 359 ALA B CA 1
ATOM 7033 C C . ALA B 1 359 ? -13.688 41.656 16.234 1 97.75 359 ALA B C 1
ATOM 7035 O O . ALA B 1 359 ? -13.328 42.844 16.25 1 97.75 359 ALA B O 1
ATOM 7036 N N . GLN B 1 360 ? -14.305 41.156 17.219 1 95.38 360 GLN B N 1
ATOM 7037 C CA . GLN B 1 360 ? -14.859 41.906 18.344 1 95.38 360 GLN B CA 1
ATOM 7038 C C . GLN B 1 360 ? -13.75 42.5 19.203 1 95.38 360 GLN B C 1
ATOM 7040 O O . GLN B 1 360 ? -13.977 43.438 19.953 1 95.38 360 GLN B O 1
ATOM 7045 N N . LEU B 1 361 ? -12.586 42.031 19.094 1 97.06 361 LEU B N 1
ATOM 7046 C CA . LEU B 1 361 ? -11.492 42.469 19.938 1 97.06 361 LEU B CA 1
ATOM 7047 C C . LEU B 1 361 ? -10.82 43.719 19.328 1 97.06 361 LEU B C 1
ATOM 7049 O O . LEU B 1 361 ? -10.039 44.375 19.984 1 97.06 361 LEU B O 1
ATOM 7053 N N . SER B 1 362 ? -11.125 44 18.078 1 95.31 362 SER B N 1
ATOM 7054 C CA . SER B 1 362 ? -10.516 45.156 17.453 1 95.31 362 SER B CA 1
ATOM 7055 C C . SER B 1 362 ? -10.867 46.438 18.188 1 95.31 362 SER B C 1
ATOM 7057 O O . SER B 1 362 ? -12.016 46.625 18.578 1 95.31 362 SER B O 1
ATOM 7059 N N . PRO B 1 363 ? -9.961 47.25 18.484 1 94.5 363 PRO B N 1
ATOM 7060 C CA . PRO B 1 363 ? -8.594 47.219 17.938 1 94.5 363 PRO B CA 1
ATOM 7061 C C . PRO B 1 363 ? -7.609 46.531 18.875 1 94.5 363 PRO B C 1
ATOM 7063 O O . PRO B 1 363 ? -6.41 46.469 18.578 1 94.5 363 PRO B O 1
ATOM 7066 N N . LYS B 1 364 ? -8.086 46.031 20.016 1 95.5 364 LYS B N 1
ATOM 7067 C CA . LYS B 1 364 ? -7.203 45.344 20.953 1 95.5 364 LYS B CA 1
ATOM 7068 C C . LYS B 1 364 ? -7.109 43.875 20.609 1 95.5 364 LYS B C 1
ATOM 7070 O O . LYS B 1 364 ? -7.527 43 21.406 1 95.5 364 LYS B O 1
ATOM 7075 N N . ASN B 1 365 ? -6.512 43.594 19.516 1 97.5 365 ASN B N 1
ATOM 7076 C CA . ASN B 1 365 ? -6.398 42.219 19.031 1 97.5 365 ASN B CA 1
ATOM 7077 C C . ASN B 1 365 ? -5.309 41.438 19.766 1 97.5 365 ASN B C 1
ATOM 7079 O O . ASN B 1 365 ? -4.363 40.969 19.141 1 97.5 365 ASN B O 1
ATOM 7083 N N . SER B 1 366 ? -5.504 41.281 21.047 1 98.56 366 SER B N 1
ATOM 7084 C CA . SER B 1 366 ? -4.449 40.719 21.891 1 98.56 366 SER B CA 1
ATOM 7085 C C . SER B 1 366 ? -4.691 39.25 22.172 1 98.56 366 SER B C 1
ATOM 7087 O O . SER B 1 366 ? -4.031 38.656 23.031 1 98.56 366 SER B O 1
ATOM 7089 N N . LEU B 1 367 ? -5.676 38.594 21.5 1 98.75 367 LEU B N 1
ATOM 7090 C CA . LEU B 1 367 ? -5.918 37.156 21.547 1 98.75 367 LEU B CA 1
ATOM 7091 C C . LEU B 1 367 ? -6.152 36.594 20.141 1 98.75 367 LEU B C 1
ATOM 7093 O O . LEU B 1 367 ? -6.855 37.219 19.344 1 98.75 367 LEU B O 1
ATOM 7097 N N . ALA B 1 368 ? -5.535 35.469 19.875 1 98.62 368 ALA B N 1
ATOM 7098 C CA . ALA B 1 368 ? -5.73 34.844 18.578 1 98.62 368 ALA B CA 1
ATOM 7099 C C . ALA B 1 368 ? -5.738 33.312 18.719 1 98.62 368 ALA B C 1
ATOM 7101 O O . ALA B 1 368 ? -5.059 32.75 19.594 1 98.62 368 ALA B O 1
ATOM 7102 N N . VAL B 1 369 ? -6.547 32.656 17.875 1 98.44 369 VAL B N 1
ATOM 7103 C CA . VAL B 1 369 ? -6.48 31.219 17.688 1 98.44 369 VAL B CA 1
ATOM 7104 C C . VAL B 1 369 ? -5.43 30.875 16.641 1 98.44 369 VAL B C 1
ATOM 7106 O O . VAL B 1 369 ? -5.375 31.5 15.578 1 98.44 369 VAL B O 1
ATOM 7109 N N . ILE B 1 370 ? -4.547 29.906 16.969 1 98.62 370 ILE B N 1
ATOM 7110 C CA . ILE B 1 370 ? -3.471 29.516 16.062 1 98.62 370 ILE B CA 1
ATOM 7111 C C . ILE B 1 370 ? -3.695 28.094 15.578 1 98.62 370 ILE B C 1
ATOM 7113 O O . ILE B 1 370 ? -3.977 27.188 16.375 1 98.62 370 ILE B O 1
ATOM 7117 N N . GLY B 1 371 ? -3.607 27.906 14.273 1 97.31 371 GLY B N 1
ATOM 7118 C CA . GLY B 1 371 ? -3.639 26.562 13.711 1 97.31 371 GLY B CA 1
ATOM 7119 C C . GLY B 1 371 ? -5.047 26.047 13.461 1 97.31 371 GLY B C 1
ATOM 7120 O O . GLY B 1 371 ? -5.238 24.875 13.125 1 97.31 371 GLY B O 1
ATOM 7121 N N . LEU B 1 372 ? -6.074 26.859 13.688 1 95.88 372 LEU B N 1
ATOM 7122 C CA . LEU B 1 372 ? -7.441 26.453 13.391 1 95.88 372 LEU B CA 1
ATOM 7123 C C . LEU B 1 372 ? -7.734 26.562 11.898 1 95.88 372 LEU B C 1
ATOM 7125 O O . LEU B 1 372 ? -8.516 27.422 11.477 1 95.88 372 LEU B O 1
ATOM 7129 N N . ILE B 1 373 ? -7.195 25.688 11.18 1 93.44 373 ILE B N 1
ATOM 7130 C CA . ILE B 1 373 ? -7.262 25.766 9.727 1 93.44 373 ILE B CA 1
ATOM 7131 C C . ILE B 1 373 ? -7.148 24.359 9.125 1 93.44 373 ILE B C 1
ATOM 7133 O O . ILE B 1 373 ? -6.473 23.5 9.688 1 93.44 373 ILE B O 1
ATOM 7137 N N . GLN B 1 374 ? -7.824 24.047 8.102 1 92.81 374 GLN B N 1
ATOM 7138 C CA . GLN B 1 374 ? -7.723 22.812 7.328 1 92.81 374 GLN B CA 1
ATOM 7139 C C . GLN B 1 374 ? -7.242 23.094 5.906 1 92.81 374 GLN B C 1
ATOM 7141 O O . GLN B 1 374 ? -8.047 23.297 5 1 92.81 374 GLN B O 1
ATOM 7146 N N . PRO B 1 375 ? -6 23 5.695 1 93.81 375 PRO B N 1
ATOM 7147 C CA . PRO B 1 375 ? -5.449 23.359 4.391 1 93.81 375 PRO B CA 1
ATOM 7148 C C . PRO B 1 375 ? -5.32 22.156 3.451 1 93.81 375 PRO B C 1
ATOM 7150 O O . PRO B 1 375 ? -5.219 21.016 3.91 1 93.81 375 PRO B O 1
ATOM 7153 N N . THR B 1 376 ? -5.457 22.391 2.109 1 92 376 THR B N 1
ATOM 7154 C CA . THR B 1 376 ? -4.746 21.547 1.151 1 92 376 THR B CA 1
ATOM 7155 C C . THR B 1 376 ? -3.248 21.844 1.183 1 92 376 THR B C 1
ATOM 7157 O O . THR B 1 376 ? -2.771 22.75 0.49 1 92 376 THR B O 1
ATOM 7160 N N . GLY B 1 377 ? -2.627 21.234 1.944 1 93.94 377 GLY B N 1
ATOM 7161 C CA . GLY B 1 377 ? -1.244 21.484 2.314 1 93.94 377 GLY B CA 1
ATOM 7162 C C . GLY B 1 377 ? -0.974 21.281 3.793 1 93.94 377 GLY B C 1
ATOM 7163 O O . GLY B 1 377 ? -1.715 20.562 4.469 1 93.94 377 GLY B O 1
ATOM 7164 N N . SER B 1 378 ? 0.063 21.891 4.25 1 95.5 378 SER B N 1
ATOM 7165 C CA . SER B 1 378 ? 0.507 21.594 5.609 1 95.5 378 SER B CA 1
ATOM 7166 C C . SER B 1 378 ? 0.068 22.688 6.586 1 95.5 378 SER B C 1
ATOM 7168 O O . SER B 1 378 ? 0.15 23.875 6.281 1 95.5 378 SER B O 1
ATOM 7170 N N . ILE B 1 379 ? -0.348 22.328 7.711 1 96.5 379 ILE B N 1
ATOM 7171 C CA . ILE B 1 379 ? -0.845 23.25 8.734 1 96.5 379 ILE B CA 1
ATOM 7172 C C . ILE B 1 379 ? 0.33 23.875 9.484 1 96.5 379 ILE B C 1
ATOM 7174 O O . ILE B 1 379 ? 0.251 25.016 9.93 1 96.5 379 ILE B O 1
ATOM 7178 N N . MET B 1 380 ? 1.475 23.219 9.602 1 97.69 380 MET B N 1
ATOM 7179 C CA . MET B 1 380 ? 2.549 23.625 10.508 1 97.69 380 MET B CA 1
ATOM 7180 C C . MET B 1 380 ? 3.156 24.953 10.086 1 97.69 380 MET B C 1
ATOM 7182 O O . MET B 1 380 ? 3.219 25.891 10.883 1 97.69 380 MET B O 1
ATOM 7186 N N . PRO B 1 381 ? 3.496 25.078 8.828 1 98.31 381 PRO B N 1
ATOM 7187 C CA . PRO B 1 381 ? 4.035 26.375 8.438 1 98.31 381 PRO B CA 1
ATOM 7188 C C . PRO B 1 381 ? 2.988 27.484 8.5 1 98.31 381 PRO B C 1
ATOM 7190 O O . PRO B 1 381 ? 3.326 28.641 8.773 1 98.31 381 PRO B O 1
ATOM 7193 N N . ILE B 1 382 ? 1.734 27.141 8.273 1 98.5 382 ILE B N 1
ATOM 7194 C CA . ILE B 1 382 ? 0.676 28.141 8.359 1 98.5 382 ILE B CA 1
ATOM 7195 C C . ILE B 1 382 ? 0.55 28.641 9.797 1 98.5 382 ILE B C 1
ATOM 7197 O O . ILE B 1 382 ? 0.481 29.859 10.039 1 98.5 382 ILE B O 1
ATOM 7201 N N . SER B 1 383 ? 0.516 27.703 10.727 1 98.38 383 SER B N 1
ATOM 7202 C CA . SER B 1 383 ? 0.405 28.078 12.133 1 98.38 383 SER B CA 1
ATOM 7203 C C . SER B 1 383 ? 1.606 28.906 12.578 1 98.38 383 SER B C 1
ATOM 7205 O O . SER B 1 383 ? 1.459 29.875 13.328 1 98.38 383 SER B O 1
ATOM 7207 N N . GLU B 1 384 ? 2.768 28.547 12.125 1 98.81 384 GLU B N 1
ATOM 7208 C CA . GLU B 1 384 ? 3.947 29.344 12.422 1 98.81 384 GLU B CA 1
ATOM 7209 C C . GLU B 1 384 ? 3.795 30.781 11.906 1 98.81 384 GLU B C 1
ATOM 7211 O O . GLU B 1 384 ? 4.094 31.734 12.609 1 98.81 384 GLU B O 1
ATOM 7216 N N . MET B 1 385 ? 3.355 30.875 10.68 1 98.69 385 MET B N 1
ATOM 7217 C CA . MET B 1 385 ? 3.158 32.188 10.086 1 98.69 385 MET B CA 1
ATOM 7218 C C . MET B 1 385 ? 2.133 33 10.883 1 98.69 385 MET B C 1
ATOM 7220 O O . MET B 1 385 ? 2.297 34.219 11.078 1 98.69 385 MET B O 1
ATOM 7224 N N . GLN B 1 386 ? 1.122 32.344 11.336 1 98.81 386 GLN B N 1
ATOM 7225 C CA . GLN B 1 386 ? 0.107 32.969 12.156 1 98.81 386 GLN B CA 1
ATOM 7226 C C . GLN B 1 386 ? 0.712 33.531 13.445 1 98.81 386 GLN B C 1
ATOM 7228 O O . GLN B 1 386 ? 0.359 34.625 13.883 1 98.81 386 GLN B O 1
ATOM 7233 N N . THR B 1 387 ? 1.612 32.812 14.062 1 98.81 387 THR B N 1
ATOM 7234 C CA . THR B 1 387 ? 2.23 33.281 15.305 1 98.81 387 THR B CA 1
ATOM 7235 C C . THR B 1 387 ? 3.098 34.5 15.055 1 98.81 387 THR B C 1
ATOM 7237 O O . THR B 1 387 ? 3.121 35.438 15.867 1 98.81 387 THR B O 1
ATOM 7240 N N . ARG B 1 388 ? 3.779 34.5 13.93 1 98.75 388 ARG B N 1
ATOM 7241 C CA . ARG B 1 388 ? 4.602 35.656 13.562 1 98.75 388 ARG B CA 1
ATOM 7242 C C . ARG B 1 388 ? 3.744 36.875 13.352 1 98.75 388 ARG B C 1
ATOM 7244 O O . ARG B 1 388 ? 4.09 37.969 13.82 1 98.75 388 ARG B O 1
ATOM 7251 N N . VAL B 1 389 ? 2.629 36.688 12.656 1 98.75 389 VAL B N 1
ATOM 7252 C CA . VAL B 1 389 ? 1.697 37.781 12.414 1 98.75 389 VAL B CA 1
ATOM 7253 C C . VAL B 1 389 ? 1.151 38.281 13.75 1 98.75 389 VAL B C 1
ATOM 7255 O O . VAL B 1 389 ? 1.084 39.5 13.969 1 98.75 389 VAL B O 1
ATOM 7258 N N . PHE B 1 390 ? 0.768 37.438 14.648 1 98.69 390 PHE B N 1
ATOM 7259 C CA . PHE B 1 390 ? 0.193 37.812 15.938 1 98.69 390 PHE B CA 1
ATOM 7260 C C . PHE B 1 390 ? 1.177 38.656 16.734 1 98.69 390 PHE B C 1
ATOM 7262 O O . PHE B 1 390 ? 0.818 39.719 17.25 1 98.69 390 PHE B O 1
ATOM 7269 N N . ILE B 1 391 ? 2.389 38.188 16.875 1 98.62 391 ILE B N 1
ATOM 7270 C CA . ILE B 1 391 ? 3.381 38.875 17.703 1 98.62 391 ILE B CA 1
ATOM 7271 C C . ILE B 1 391 ? 3.713 40.219 17.094 1 98.62 391 ILE B C 1
ATOM 7273 O O . ILE B 1 391 ? 3.85 41.219 17.812 1 98.62 391 ILE B O 1
ATOM 7277 N N . ALA B 1 392 ? 3.805 40.25 15.742 1 98.31 392 ALA B N 1
ATOM 7278 C CA . ALA B 1 392 ? 4.074 41.531 15.07 1 98.31 392 ALA B CA 1
ATOM 7279 C C . ALA B 1 392 ? 2.953 42.531 15.32 1 98.31 392 ALA B C 1
ATOM 7281 O O . ALA B 1 392 ? 3.209 43.719 15.539 1 98.31 392 ALA B O 1
ATOM 7282 N N . ALA B 1 393 ? 1.753 42.062 15.266 1 97.94 393 ALA B N 1
ATOM 7283 C CA . ALA B 1 393 ? 0.607 42.906 15.523 1 97.94 393 ALA B CA 1
ATOM 7284 C C . ALA B 1 393 ? 0.569 43.344 16.984 1 97.94 393 ALA B C 1
ATOM 7286 O O . ALA B 1 393 ? 0.291 44.5 17.297 1 97.94 393 ALA B O 1
ATOM 7287 N N . LEU B 1 394 ? 0.842 42.438 17.891 1 97.69 394 LEU B N 1
ATOM 7288 C CA . LEU B 1 394 ? 0.808 42.719 19.328 1 97.69 394 LEU B CA 1
ATOM 7289 C C . LEU B 1 394 ? 1.831 43.781 19.703 1 97.69 394 LEU B C 1
ATOM 7291 O O . LEU B 1 394 ? 1.558 44.625 20.562 1 97.69 394 LEU B O 1
ATOM 7295 N N . ASN B 1 395 ? 2.938 43.719 19.016 1 95.62 395 ASN B N 1
ATOM 7296 C CA . ASN B 1 395 ? 4.02 44.656 19.328 1 95.62 395 ASN B CA 1
ATOM 7297 C C . ASN B 1 395 ? 3.904 45.938 18.516 1 95.62 395 ASN B C 1
ATOM 7299 O O . ASN B 1 395 ? 4.77 46.812 18.594 1 95.62 395 ASN B O 1
ATOM 7303 N N . GLY B 1 396 ? 2.984 46 17.672 1 95.44 396 GLY B N 1
ATOM 7304 C CA . GLY B 1 396 ? 2.711 47.219 16.953 1 95.44 396 GLY B CA 1
ATOM 7305 C C . GLY B 1 396 ? 3.529 47.344 15.68 1 95.44 396 GLY B C 1
ATOM 7306 O O . GLY B 1 396 ? 3.545 48.406 15.055 1 95.44 396 GLY B O 1
ATOM 7307 N N . LYS B 1 397 ? 4.172 46.344 15.297 1 96.25 397 LYS B N 1
ATOM 7308 C CA . LYS B 1 397 ? 4.992 46.375 14.094 1 96.25 397 LYS B CA 1
ATOM 7309 C C . LYS B 1 397 ? 4.125 46.344 12.836 1 96.25 397 LYS B C 1
ATOM 7311 O O . LYS B 1 397 ? 4.539 46.844 11.781 1 96.25 397 LYS B O 1
ATOM 7316 N N . ILE B 1 398 ? 2.959 45.688 12.969 1 96.62 398 ILE B N 1
ATOM 7317 C CA . ILE B 1 398 ? 1.984 45.75 11.883 1 96.62 398 ILE B CA 1
ATOM 7318 C C . ILE B 1 398 ? 0.627 46.188 12.43 1 96.62 398 ILE B C 1
ATOM 7320 O O . ILE B 1 398 ? 0.377 46.094 13.633 1 96.62 398 ILE B O 1
ATOM 7324 N N . LYS B 1 399 ? -0.177 46.656 11.516 1 95.88 399 LYS B N 1
ATOM 7325 C CA . LYS B 1 399 ? -1.521 47.094 11.875 1 95.88 399 LYS B CA 1
ATOM 7326 C C . LYS B 1 399 ? -2.58 46.188 11.266 1 95.88 399 LYS B C 1
ATOM 7328 O O . LYS B 1 399 ? -2.514 45.875 10.078 1 95.88 399 LYS B O 1
ATOM 7333 N N . LEU B 1 400 ? -3.49 45.781 12.086 1 97.56 400 LEU B N 1
ATOM 7334 C CA . LEU B 1 400 ? -4.621 45 11.617 1 97.56 400 LEU B CA 1
ATOM 7335 C C . LEU B 1 400 ? -5.777 45.906 11.195 1 97.56 400 LEU B C 1
ATOM 7337 O O . LEU B 1 400 ? -5.844 47.062 11.602 1 97.56 400 LEU B O 1
ATOM 7341 N N . PRO B 1 401 ? -6.535 45.438 10.352 1 96.88 401 PRO B N 1
ATOM 7342 C CA . PRO B 1 401 ? -7.641 46.25 9.883 1 96.88 401 PRO B CA 1
ATOM 7343 C C . PRO B 1 401 ? -8.703 46.5 10.961 1 96.88 401 PRO B C 1
ATOM 7345 O O . PRO B 1 401 ? -8.609 45.938 12.055 1 96.88 401 PRO B O 1
ATOM 7348 N N . SER B 1 402 ? -9.656 47.344 10.617 1 97.56 402 SER B N 1
ATOM 7349 C CA . SER B 1 402 ? -10.758 47.656 11.523 1 97.56 402 SER B CA 1
ATOM 7350 C C . SER B 1 402 ? -11.68 46.438 11.68 1 97.56 402 SER B C 1
ATOM 7352 O O . SER B 1 402 ? -11.602 45.5 10.898 1 97.56 402 SER B O 1
ATOM 7354 N N . LYS B 1 403 ? -12.484 46.531 12.688 1 97.94 403 LYS B N 1
ATOM 7355 C CA . LYS B 1 403 ? -13.469 45.469 12.938 1 97.94 403 LYS B CA 1
ATOM 7356 C C . LYS B 1 403 ? -14.32 45.219 11.703 1 97.94 403 LYS B C 1
ATOM 7358 O O . LYS B 1 403 ? -14.539 44.062 11.328 1 97.94 403 LYS B O 1
ATOM 7363 N N . GLU B 1 404 ? -14.773 46.281 11.086 1 97.88 404 GLU B N 1
ATOM 7364 C CA . GLU B 1 404 ? -15.641 46.156 9.914 1 97.88 404 GLU B CA 1
ATOM 7365 C C . GLU B 1 404 ? -14.922 45.438 8.766 1 97.88 404 GLU B C 1
ATOM 7367 O O . GLU B 1 404 ? -15.516 44.594 8.086 1 97.88 404 GLU B O 1
ATOM 7372 N N . LYS B 1 405 ? -13.742 45.844 8.594 1 97.94 405 LYS B N 1
ATOM 7373 C CA . LYS B 1 405 ? -12.961 45.188 7.527 1 97.94 405 LYS B CA 1
ATOM 7374 C C . LYS B 1 405 ? -12.711 43.719 7.828 1 97.94 405 LYS B C 1
ATOM 7376 O O . LYS B 1 405 ? -12.711 42.906 6.918 1 97.94 405 LYS B O 1
ATOM 7381 N N . MET B 1 406 ? -12.461 43.406 9.086 1 98.25 406 MET B N 1
ATOM 7382 C CA . MET B 1 406 ? -12.305 42 9.492 1 98.25 406 MET B CA 1
ATOM 7383 C C . MET B 1 406 ? -13.57 41.219 9.211 1 98.25 406 MET B C 1
ATOM 7385 O O . MET B 1 406 ? -13.5 40.094 8.672 1 98.25 406 MET B O 1
ATOM 7389 N N . GLU B 1 407 ? -14.68 41.75 9.57 1 98.19 407 GLU B N 1
ATOM 7390 C CA . GLU B 1 407 ? -15.961 41.094 9.367 1 98.19 407 GLU B CA 1
ATOM 7391 C C . GLU B 1 407 ? -16.234 40.875 7.887 1 98.19 407 GLU B C 1
ATOM 7393 O O . GLU B 1 407 ? -16.781 39.812 7.5 1 98.19 407 GLU B O 1
ATOM 7398 N N . ARG B 1 408 ? -15.859 41.844 7.09 1 97.88 408 ARG B N 1
ATOM 7399 C CA . ARG B 1 408 ? -16.016 41.688 5.648 1 97.88 408 ARG B CA 1
ATOM 7400 C C . ARG B 1 408 ? -15.156 40.531 5.117 1 97.88 408 ARG B C 1
ATOM 7402 O O . ARG B 1 408 ? -15.578 39.781 4.238 1 97.88 408 ARG B O 1
ATOM 7409 N N . ASP B 1 409 ? -13.969 40.5 5.555 1 97.31 409 ASP B N 1
ATOM 7410 C CA . ASP B 1 409 ? -13.062 39.438 5.16 1 97.31 409 ASP B CA 1
ATOM 7411 C C . ASP B 1 409 ? -13.617 38.062 5.555 1 97.31 409 ASP B C 1
ATOM 7413 O O . ASP B 1 409 ? -13.562 37.125 4.773 1 97.31 409 ASP B O 1
ATOM 7417 N N . ILE B 1 410 ? -14.109 37.938 6.762 1 97.62 410 ILE B N 1
ATOM 7418 C CA . ILE B 1 410 ? -14.703 36.719 7.27 1 97.62 410 ILE B CA 1
ATOM 7419 C C . ILE B 1 410 ? -15.852 36.281 6.367 1 97.62 410 ILE B C 1
ATOM 7421 O O . ILE B 1 410 ? -15.938 35.125 5.965 1 97.62 410 ILE B O 1
ATOM 7425 N N . LYS B 1 411 ? -16.719 37.219 6.098 1 97 411 LYS B N 1
ATOM 7426 C CA . LYS B 1 411 ? -17.859 36.938 5.242 1 97 411 LYS B CA 1
ATOM 7427 C C . LYS B 1 411 ? -17.422 36.469 3.863 1 97 411 LYS B C 1
ATOM 7429 O O . LYS B 1 411 ? -17.969 35.5 3.324 1 97 411 LYS B O 1
ATOM 7434 N N . ARG B 1 412 ? -16.469 37.125 3.338 1 96.19 412 ARG B N 1
ATOM 7435 C CA . ARG B 1 412 ? -15.938 36.781 2.027 1 96.19 412 ARG B CA 1
ATOM 7436 C C . ARG B 1 412 ? -15.375 35.344 2.037 1 96.19 412 ARG B C 1
ATOM 7438 O O . ARG B 1 412 ? -15.562 34.594 1.079 1 96.19 412 ARG B O 1
ATOM 7445 N N . LYS B 1 413 ? -14.664 35 3.049 1 94.94 413 LYS B N 1
ATOM 7446 C CA . LYS B 1 413 ? -14.086 33.656 3.164 1 94.94 413 LYS B CA 1
ATOM 7447 C C . LYS B 1 413 ? -15.18 32.594 3.23 1 94.94 413 LYS B C 1
ATOM 7449 O O . LYS B 1 413 ? -15.07 31.547 2.602 1 94.94 413 LYS B O 1
ATOM 7454 N N . HIS B 1 414 ? -16.172 32.875 4.008 1 94 414 HIS B N 1
ATOM 7455 C CA . HIS B 1 414 ? -17.297 31.953 4.09 1 94 414 HIS B CA 1
ATOM 7456 C C . HIS B 1 414 ? -17.953 31.766 2.73 1 94 414 HIS B C 1
ATOM 7458 O O . HIS B 1 414 ? -18.312 30.641 2.359 1 94 414 HIS B O 1
ATOM 7464 N N . GLU B 1 415 ? -18.109 32.844 2.01 1 93.94 415 GLU B N 1
ATOM 7465 C CA . GLU B 1 415 ? -18.734 32.781 0.685 1 93.94 415 GLU B CA 1
ATOM 7466 C C . GLU B 1 415 ? -17.875 31.969 -0.283 1 93.94 415 GLU B C 1
ATOM 7468 O O . GLU B 1 415 ? -18.406 31.188 -1.076 1 93.94 415 GLU B O 1
ATOM 7473 N N . ASN B 1 416 ? -16.625 32.188 -0.193 1 91.62 416 ASN B N 1
ATOM 7474 C CA . ASN B 1 416 ? -15.711 31.438 -1.059 1 91.62 416 ASN B CA 1
ATOM 7475 C C . ASN B 1 416 ? -15.766 29.938 -0.789 1 91.62 416 ASN B C 1
ATOM 7477 O O . ASN B 1 416 ? -15.758 29.141 -1.723 1 91.62 416 ASN B O 1
ATOM 7481 N N . ILE B 1 417 ? -15.773 29.562 0.448 1 91.12 417 ILE B N 1
ATOM 7482 C CA . ILE B 1 417 ? -15.852 28.156 0.833 1 91.12 417 ILE B CA 1
ATOM 7483 C C . ILE B 1 417 ? -17.172 27.562 0.349 1 91.12 417 ILE B C 1
ATOM 7485 O O . ILE B 1 417 ? -17.203 26.469 -0.204 1 91.12 417 ILE B O 1
ATOM 7489 N N . ALA B 1 418 ? -18.25 28.312 0.548 1 90.31 418 ALA B N 1
ATOM 7490 C CA . ALA B 1 418 ? -19.562 27.844 0.154 1 90.31 418 ALA B CA 1
ATOM 7491 C C . ALA B 1 418 ? -19.656 27.656 -1.357 1 90.31 418 ALA B C 1
ATOM 7493 O O . ALA B 1 418 ? -20.359 26.75 -1.836 1 90.31 418 ALA B O 1
ATOM 7494 N N . LYS B 1 419 ? -18.906 28.406 -2.062 1 88.5 419 LYS B N 1
ATOM 7495 C CA . LYS B 1 419 ? -18.922 28.344 -3.52 1 88.5 419 LYS B CA 1
ATOM 7496 C C . LYS B 1 419 ? -18.078 27.172 -4.023 1 88.5 419 LYS B C 1
ATOM 7498 O O . LYS B 1 419 ? -18.391 26.562 -5.047 1 88.5 419 LYS B O 1
ATOM 7503 N N . GLN B 1 420 ? -17.078 26.922 -3.354 1 86.12 420 GLN B N 1
ATOM 7504 C CA . GLN B 1 420 ? -16.094 25.984 -3.875 1 86.12 420 GLN B CA 1
ATOM 7505 C C . GLN B 1 420 ? -16.266 24.594 -3.281 1 86.12 420 GLN B C 1
ATOM 7507 O O . GLN B 1 420 ? -16.078 23.594 -3.971 1 86.12 420 GLN B O 1
ATOM 7512 N N . PHE B 1 421 ? -16.656 24.531 -2.061 1 86.06 421 PHE B N 1
ATOM 7513 C CA . PHE B 1 421 ? -16.703 23.25 -1.362 1 86.06 421 PHE B CA 1
ATOM 7514 C C . PHE B 1 421 ? -18.141 22.844 -1.055 1 86.06 421 PHE B C 1
ATOM 7516 O O . PHE B 1 421 ? -19 23.703 -0.888 1 86.06 421 PHE B O 1
ATOM 7523 N N . ILE B 1 422 ? -18.281 21.578 -0.908 1 84.44 422 ILE B N 1
ATOM 7524 C CA . ILE B 1 422 ? -19.594 21.094 -0.5 1 84.44 422 ILE B CA 1
ATOM 7525 C C . ILE B 1 422 ? -19.875 21.5 0.943 1 84.44 422 ILE B C 1
ATOM 7527 O O . ILE B 1 422 ? -18.953 21.531 1.772 1 84.44 422 ILE B O 1
ATOM 7531 N N . VAL B 1 423 ? -21.094 21.781 1.176 1 83.12 423 VAL B N 1
ATOM 7532 C CA . VAL B 1 423 ? -21.5 22.203 2.514 1 83.12 423 VAL B CA 1
ATOM 7533 C C . VAL B 1 423 ? -21.469 21 3.463 1 83.12 423 VAL B C 1
ATOM 7535 O O . VAL B 1 423 ? -22.156 20.016 3.236 1 83.12 423 VAL B O 1
ATOM 7538 N N . SER B 1 424 ? -20.625 21.078 4.414 1 84.75 424 SER B N 1
ATOM 7539 C CA . SER B 1 424 ? -20.484 20.031 5.422 1 84.75 424 SER B CA 1
ATOM 7540 C C . SER B 1 424 ? -19.75 20.531 6.652 1 84.75 424 SER B C 1
ATOM 7542 O O . SER B 1 424 ? -19.125 21.594 6.613 1 84.75 424 SER B O 1
ATOM 7544 N N . ARG B 1 425 ? -19.922 19.859 7.723 1 83.88 425 ARG B N 1
ATOM 7545 C CA . ARG B 1 425 ? -19.188 20.188 8.945 1 83.88 425 ARG B CA 1
ATOM 7546 C C . ARG B 1 425 ? -17.688 20 8.75 1 83.88 425 ARG B C 1
ATOM 7548 O O . ARG B 1 425 ? -16.891 20.516 9.531 1 83.88 425 ARG B O 1
ATOM 7555 N N . ARG B 1 426 ? -17.375 19.391 7.672 1 81.88 426 ARG B N 1
ATOM 7556 C CA . ARG B 1 426 ? -15.969 19.047 7.418 1 81.88 426 ARG B CA 1
ATOM 7557 C C . ARG B 1 426 ? -15.242 20.203 6.727 1 81.88 426 ARG B C 1
ATOM 7559 O O . ARG B 1 426 ? -14.031 20.328 6.852 1 81.88 426 ARG B O 1
ATOM 7566 N N . HIS B 1 427 ? -15.984 20.938 6 1 86.06 427 HIS B N 1
ATOM 7567 C CA . HIS B 1 427 ? -15.352 21.922 5.137 1 86.06 427 HIS B CA 1
ATOM 7568 C C . HIS B 1 427 ? -15.75 23.344 5.539 1 86.06 427 HIS B C 1
ATOM 7570 O O . HIS B 1 427 ? -16.344 24.078 4.742 1 86.06 427 HIS B O 1
ATOM 7576 N N . THR B 1 428 ? -15.312 23.75 6.793 1 89.81 428 THR B N 1
ATOM 7577 C CA . THR B 1 428 ? -15.758 25.031 7.312 1 89.81 428 THR B CA 1
ATOM 7578 C C . THR B 1 428 ? -14.586 25.984 7.473 1 89.81 428 THR B C 1
ATOM 7580 O O . THR B 1 428 ? -14.773 27.203 7.594 1 89.81 428 THR B O 1
ATOM 7583 N N . ILE B 1 429 ? -13.383 25.406 7.438 1 92.12 429 ILE B N 1
ATOM 7584 C CA . ILE B 1 429 ? -12.188 26.219 7.625 1 92.12 429 ILE B CA 1
ATOM 7585 C C . ILE B 1 429 ? -11.125 25.812 6.605 1 92.12 429 ILE B C 1
ATOM 7587 O O . ILE B 1 429 ? -9.945 25.703 6.941 1 92.12 429 ILE B O 1
ATOM 7591 N N . GLN B 1 430 ? -11.562 25.578 5.426 1 91.62 430 GLN B N 1
ATOM 7592 C CA . GLN B 1 430 ? -10.695 25.094 4.359 1 91.62 430 GLN B CA 1
ATOM 7593 C C . GLN B 1 430 ? -9.945 26.25 3.699 1 91.62 430 GLN B C 1
ATOM 7595 O O . GLN B 1 430 ? -10.5 27.328 3.492 1 91.62 430 GLN B O 1
ATOM 7600 N N . VAL B 1 431 ? -8.68 26.047 3.449 1 92.5 431 VAL B N 1
ATOM 7601 C CA . VAL B 1 431 ? -7.875 27.016 2.723 1 92.5 431 VAL B CA 1
ATOM 7602 C C . VAL B 1 431 ? -6.918 26.297 1.776 1 92.5 431 VAL B C 1
ATOM 7604 O O . VAL B 1 431 ? -6.672 25.109 1.923 1 92.5 431 VAL B O 1
ATOM 7607 N N . TYR B 1 432 ? -6.508 27.031 0.778 1 92.44 432 TYR B N 1
ATOM 7608 C CA . TYR B 1 432 ? -5.371 26.578 -0.014 1 92.44 432 TYR B CA 1
ATOM 7609 C C . TYR B 1 432 ? -4.059 27.078 0.578 1 92.44 432 TYR B C 1
ATOM 7611 O O . TYR B 1 432 ? -3.896 28.281 0.811 1 92.44 432 TYR B O 1
ATOM 7619 N N . TYR B 1 433 ? -3.207 26.219 0.797 1 95.94 433 TYR B N 1
ATOM 7620 C CA . TYR B 1 433 ? -1.913 26.5 1.411 1 95.94 433 TYR B CA 1
ATOM 7621 C C . TYR B 1 433 ? -1.222 27.672 0.73 1 95.94 433 TYR B C 1
ATOM 7623 O O . TYR B 1 433 ? -0.763 28.594 1.397 1 95.94 433 TYR B O 1
ATOM 7631 N N . VAL B 1 434 ? -1.154 27.703 -0.562 1 94.94 434 VAL B N 1
ATOM 7632 C CA . VAL B 1 434 ? -0.417 28.703 -1.329 1 94.94 434 VAL B CA 1
ATOM 7633 C C . VAL B 1 434 ? -1.041 30.078 -1.119 1 94.94 434 VAL B C 1
ATOM 7635 O O . VAL B 1 434 ? -0.33 31.062 -0.889 1 94.94 434 VAL B O 1
ATOM 7638 N N . GLU B 1 435 ? -2.316 30.109 -1.057 1 94.62 435 GLU B N 1
ATOM 7639 C CA . GLU B 1 435 ? -3.037 31.375 -0.952 1 94.62 435 GLU B CA 1
ATOM 7640 C C . GLU B 1 435 ? -2.943 31.953 0.459 1 94.62 435 GLU B C 1
ATOM 7642 O O . GLU B 1 435 ? -2.635 33.125 0.637 1 94.62 435 GLU B O 1
ATOM 7647 N N . ILE B 1 436 ? -3.176 31.141 1.453 1 97.06 436 ILE B N 1
ATOM 7648 C CA . ILE B 1 436 ? -3.227 31.641 2.82 1 97.06 436 ILE B CA 1
ATOM 7649 C C . ILE B 1 436 ? -1.822 32.031 3.277 1 97.06 436 ILE B C 1
ATOM 7651 O O . ILE B 1 436 ? -1.651 33 4.016 1 97.06 436 ILE B O 1
ATOM 7655 N N . MET B 1 437 ? -0.794 31.328 2.83 1 98 437 MET B N 1
ATOM 7656 C CA . MET B 1 437 ? 0.58 31.656 3.193 1 98 437 MET B CA 1
ATOM 7657 C C . MET B 1 437 ? 0.972 33.031 2.633 1 98 437 MET B C 1
ATOM 7659 O O . MET B 1 437 ? 1.55 33.844 3.344 1 98 437 MET B O 1
ATOM 7663 N N . ASP B 1 438 ? 0.604 33.281 1.414 1 96.56 438 ASP B N 1
ATOM 7664 C CA . ASP B 1 438 ? 0.94 34.562 0.798 1 96.56 438 ASP B CA 1
ATOM 7665 C C . ASP B 1 438 ? 0.123 35.688 1.411 1 96.56 438 ASP B C 1
ATOM 7667 O O . ASP B 1 438 ? 0.61 36.812 1.533 1 96.56 438 ASP B O 1
ATOM 7671 N N . GLU B 1 439 ? -1.1 35.375 1.719 1 96.69 439 GLU B N 1
ATOM 7672 C CA . GLU B 1 439 ? -1.941 36.375 2.363 1 96.69 439 GLU B CA 1
ATOM 7673 C C . GLU B 1 439 ? -1.354 36.812 3.703 1 96.69 439 GLU B C 1
ATOM 7675 O O . GLU B 1 439 ? -1.271 38.031 3.99 1 96.69 439 GLU B O 1
ATOM 7680 N N . LEU B 1 440 ? -0.992 35.906 4.512 1 98.38 440 LEU B N 1
ATOM 7681 C CA . LEU B 1 440 ? -0.394 36.188 5.809 1 98.38 440 LEU B CA 1
ATOM 7682 C C . LEU B 1 440 ? 0.969 36.875 5.641 1 98.38 440 LEU B C 1
ATOM 7684 O O . LEU B 1 440 ? 1.323 37.75 6.402 1 98.38 440 LEU B O 1
ATOM 7688 N N . ALA B 1 441 ? 1.702 36.406 4.645 1 98.38 441 ALA B N 1
ATOM 7689 C CA . ALA B 1 441 ? 3.021 36.969 4.375 1 98.38 441 ALA B CA 1
ATOM 7690 C C . ALA B 1 441 ? 2.916 38.438 3.975 1 98.38 441 ALA B C 1
ATOM 7692 O O . ALA B 1 441 ? 3.783 39.25 4.32 1 98.38 441 ALA B O 1
ATOM 7693 N N . LYS B 1 442 ? 1.919 38.719 3.234 1 97.25 442 LYS B N 1
ATOM 7694 C CA . LYS B 1 442 ? 1.689 40.094 2.852 1 97.25 442 LYS B CA 1
ATOM 7695 C C . LYS B 1 442 ? 1.412 40.969 4.074 1 97.25 442 LYS B C 1
ATOM 7697 O O . LYS B 1 442 ? 1.928 42.094 4.184 1 97.25 442 LYS B O 1
ATOM 7702 N N . LEU B 1 443 ? 0.604 40.469 4.945 1 97.12 443 LEU B N 1
ATOM 7703 C CA . LEU B 1 443 ? 0.302 41.188 6.18 1 97.12 443 LEU B CA 1
ATOM 7704 C C . LEU B 1 443 ? 1.57 41.438 6.992 1 97.12 443 LEU B C 1
ATOM 7706 O O . LEU B 1 443 ? 1.764 42.531 7.539 1 97.12 443 LEU B O 1
ATOM 7710 N N . LEU B 1 444 ? 2.363 40.438 7.078 1 97.94 444 LEU B N 1
ATOM 7711 C CA . LEU B 1 444 ? 3.562 40.5 7.906 1 97.94 444 LEU B CA 1
ATOM 7712 C C . LEU B 1 444 ? 4.664 41.281 7.219 1 97.94 444 LEU B C 1
ATOM 7714 O O . LEU B 1 444 ? 5.547 41.844 7.887 1 97.94 444 LEU B O 1
ATOM 7718 N N . GLY B 1 445 ? 4.629 41.312 5.859 1 97.38 445 GLY B N 1
ATOM 7719 C CA . GLY B 1 445 ? 5.641 42.031 5.094 1 97.38 445 GLY B CA 1
ATOM 7720 C C . GLY B 1 445 ? 6.82 41.156 4.711 1 97.38 445 GLY B C 1
ATOM 7721 O O . GLY B 1 445 ? 7.953 41.625 4.633 1 97.38 445 GLY B O 1
ATOM 7722 N N . CYS B 1 446 ? 6.582 39.844 4.531 1 97.81 446 CYS B N 1
ATOM 7723 C CA . CYS B 1 446 ? 7.703 38.969 4.215 1 97.81 446 CYS B CA 1
ATOM 7724 C C . CYS B 1 446 ? 7.449 38.219 2.926 1 97.81 446 CYS B C 1
ATOM 7726 O O . CYS B 1 446 ? 8.148 37.25 2.627 1 97.81 446 CYS B O 1
ATOM 7728 N N . ARG B 1 447 ? 6.402 38.5 2.193 1 97.25 447 ARG B N 1
ATOM 7729 C CA . ARG B 1 447 ? 6.164 37.844 0.907 1 97.25 447 ARG B CA 1
ATOM 7730 C C . ARG B 1 447 ? 7.355 38.031 -0.028 1 97.25 447 ARG B C 1
ATOM 7732 O O . ARG B 1 447 ? 7.809 39.156 -0.249 1 97.25 447 ARG B O 1
ATOM 7739 N N . PRO B 1 448 ? 7.832 36.938 -0.529 1 95.81 448 PRO B N 1
ATOM 7740 C CA . PRO B 1 448 ? 9.031 37.094 -1.359 1 95.81 448 PRO B CA 1
ATOM 7741 C C . PRO B 1 448 ? 8.742 37.812 -2.676 1 95.81 448 PRO B C 1
ATOM 7743 O O . PRO B 1 448 ? 7.688 37.625 -3.277 1 95.81 448 PRO B O 1
ATOM 7746 N N . ALA B 1 449 ? 9.664 38.625 -3.09 1 94.31 449 ALA B N 1
ATOM 7747 C CA . ALA B 1 449 ? 9.586 39.312 -4.383 1 94.31 449 ALA B CA 1
ATOM 7748 C C . ALA B 1 449 ? 10.094 38.406 -5.504 1 94.31 449 ALA B C 1
ATOM 7750 O O . ALA B 1 449 ? 11.195 38.594 -6.016 1 94.31 449 ALA B O 1
ATOM 7751 N N . VAL B 1 450 ? 9.273 37.594 -6.008 1 94.62 450 VAL B N 1
ATOM 7752 C CA . VAL B 1 450 ? 9.68 36.531 -6.922 1 94.62 450 VAL B CA 1
ATOM 7753 C C . VAL B 1 450 ? 10.07 37.125 -8.266 1 94.62 450 VAL B C 1
ATOM 7755 O O . VAL B 1 450 ? 11.133 36.812 -8.812 1 94.62 450 VAL B O 1
ATOM 7758 N N . LEU B 1 451 ? 9.305 38.062 -8.82 1 92.75 451 LEU B N 1
ATOM 7759 C CA . LEU B 1 451 ? 9.5 38.594 -10.164 1 92.75 451 LEU B CA 1
ATOM 7760 C C . LEU B 1 451 ? 10.82 39.344 -10.273 1 92.75 451 LEU B C 1
ATOM 7762 O O . LEU B 1 451 ? 11.555 39.156 -11.242 1 92.75 451 LEU B O 1
ATOM 7766 N N . SER B 1 452 ? 11.125 40.125 -9.297 1 93.75 452 SER B N 1
ATOM 7767 C CA . SER B 1 452 ? 12.352 40.906 -9.336 1 93.75 452 SER B CA 1
ATOM 7768 C C . SER B 1 452 ? 13.578 40 -9.219 1 93.75 452 SER B C 1
ATOM 7770 O O . SER B 1 452 ? 14.648 40.344 -9.742 1 93.75 452 SER B O 1
ATOM 7772 N N . ARG B 1 453 ? 13.367 38.938 -8.625 1 94.25 453 ARG B N 1
ATOM 7773 C CA . ARG B 1 453 ? 14.492 38.031 -8.367 1 94.25 453 ARG B CA 1
ATOM 7774 C C . ARG B 1 453 ? 14.914 37.312 -9.641 1 94.25 453 ARG B C 1
ATOM 7776 O O . ARG B 1 453 ? 16.031 36.781 -9.734 1 94.25 453 ARG B O 1
ATOM 7783 N N . PHE B 1 454 ? 14.023 37.281 -10.625 1 93.25 454 PHE B N 1
ATOM 7784 C CA . PHE B 1 454 ? 14.406 36.688 -11.898 1 93.25 454 PHE B CA 1
ATOM 7785 C C . PHE B 1 454 ? 15.578 37.438 -12.516 1 93.25 454 PHE B C 1
ATOM 7787 O O . PHE B 1 454 ? 16.359 36.875 -13.281 1 93.25 454 PHE B O 1
ATOM 7794 N N . PHE B 1 455 ? 15.805 38.625 -12.086 1 93.06 455 PHE B N 1
ATOM 7795 C CA . PHE B 1 455 ? 16.859 39.469 -12.648 1 93.06 455 PHE B CA 1
ATOM 7796 C C . PHE B 1 455 ? 18.141 39.344 -11.844 1 93.06 455 PHE B C 1
ATOM 7798 O O . PHE B 1 455 ? 19.234 39.219 -12.422 1 93.06 455 PHE B O 1
ATOM 7805 N N . TYR B 1 456 ? 18.125 39.312 -10.477 1 92.19 456 TYR B N 1
ATOM 7806 C CA . TYR B 1 456 ? 19.375 39.406 -9.711 1 92.19 456 TYR B CA 1
ATOM 7807 C C . TYR B 1 456 ? 19.719 38.062 -9.086 1 92.19 456 TYR B C 1
ATOM 7809 O O . TYR B 1 456 ? 20.859 37.875 -8.633 1 92.19 456 TYR B O 1
ATOM 7817 N N . ASP B 1 457 ? 18.812 37.094 -9.102 1 96.31 457 ASP B N 1
ATOM 7818 C CA . ASP B 1 457 ? 19.062 35.75 -8.602 1 96.31 457 ASP B CA 1
ATOM 7819 C C . ASP B 1 457 ? 18.172 34.719 -9.297 1 96.31 457 ASP B C 1
ATOM 7821 O O . ASP B 1 457 ? 17.281 34.125 -8.672 1 96.31 457 ASP B O 1
ATOM 7825 N N . PRO B 1 458 ? 18.438 34.406 -10.547 1 96.12 458 PRO B N 1
ATOM 7826 C CA . PRO B 1 458 ? 17.562 33.562 -11.367 1 96.12 458 PRO B CA 1
ATOM 7827 C C . PRO B 1 458 ? 17.422 32.156 -10.812 1 96.12 458 PRO B C 1
ATOM 7829 O O . PRO B 1 458 ? 16.359 31.531 -10.969 1 96.12 458 PRO B O 1
ATOM 7832 N N . LEU B 1 459 ? 18.484 31.672 -10.195 1 96.38 459 LEU B N 1
ATOM 7833 C CA . LEU B 1 459 ? 18.422 30.344 -9.609 1 96.38 459 LEU B CA 1
ATOM 7834 C C . LEU B 1 459 ? 17.375 30.281 -8.5 1 96.38 459 LEU B C 1
ATOM 7836 O O . LEU B 1 459 ? 16.562 29.359 -8.461 1 96.38 459 LEU B O 1
ATOM 7840 N N . LEU B 1 460 ? 17.422 31.219 -7.66 1 97.56 460 LEU B N 1
ATOM 7841 C CA . LEU B 1 460 ? 16.438 31.297 -6.582 1 97.56 460 LEU B CA 1
ATOM 7842 C C . LEU B 1 460 ? 15.039 31.516 -7.133 1 97.56 460 LEU B C 1
ATOM 7844 O O . LEU B 1 460 ? 14.078 30.891 -6.672 1 97.56 460 LEU B O 1
ATOM 7848 N N . ALA B 1 461 ? 14.898 32.406 -8.094 1 97.19 461 ALA B N 1
ATOM 7849 C CA . ALA B 1 461 ? 13.602 32.719 -8.688 1 97.19 461 ALA B CA 1
ATOM 7850 C C . ALA B 1 461 ? 12.961 31.469 -9.297 1 97.19 461 ALA B C 1
ATOM 7852 O O . ALA B 1 461 ? 11.758 31.25 -9.156 1 97.19 461 ALA B O 1
ATOM 7853 N N . LYS B 1 462 ? 13.773 30.719 -9.961 1 95.62 462 LYS B N 1
ATOM 7854 C CA . LYS B 1 462 ? 13.297 29.469 -10.547 1 95.62 462 LYS B CA 1
ATOM 7855 C C . LYS B 1 462 ? 12.742 28.531 -9.484 1 95.62 462 LYS B C 1
ATOM 7857 O O . LYS B 1 462 ? 11.656 27.969 -9.648 1 95.62 462 LYS B O 1
ATOM 7862 N N . SER B 1 463 ? 13.461 28.344 -8.406 1 96.38 463 SER B N 1
ATOM 7863 C CA . SER B 1 463 ? 13.023 27.469 -7.312 1 96.38 463 SER B CA 1
ATOM 7864 C C . SER B 1 463 ? 11.742 28 -6.672 1 96.38 463 SER B C 1
ATOM 7866 O O . SER B 1 463 ? 10.812 27.234 -6.395 1 96.38 463 SER B O 1
ATOM 7868 N N . LEU B 1 464 ? 11.688 29.281 -6.527 1 97.19 464 LEU B N 1
ATOM 7869 C CA . LEU B 1 464 ? 10.539 29.906 -5.883 1 97.19 464 LEU B CA 1
ATOM 7870 C C . LEU B 1 464 ? 9.281 29.734 -6.727 1 97.19 464 LEU B C 1
ATOM 7872 O O . LEU B 1 464 ? 8.18 29.594 -6.188 1 97.19 464 LEU B O 1
ATOM 7876 N N . PHE B 1 465 ? 9.469 29.734 -8.008 1 95.94 465 PHE B N 1
ATOM 7877 C CA . PHE B 1 465 ? 8.312 29.766 -8.898 1 95.94 465 PHE B CA 1
ATOM 7878 C C . PHE B 1 465 ? 7.875 28.359 -9.258 1 95.94 465 PHE B C 1
ATOM 7880 O O . PHE B 1 465 ? 6.676 28.047 -9.266 1 95.94 465 PHE B O 1
ATOM 7887 N N . PHE B 1 466 ? 8.805 27.422 -9.516 1 94.81 466 PHE B N 1
ATOM 7888 C CA . PHE B 1 466 ? 8.445 26.156 -10.117 1 94.81 466 PHE B CA 1
ATOM 7889 C C . PHE B 1 466 ? 8.438 25.047 -9.07 1 94.81 466 PHE B C 1
ATOM 7891 O O . PHE B 1 466 ? 7.785 24.016 -9.258 1 94.81 466 PHE B O 1
ATOM 7898 N N . HIS B 1 467 ? 9.242 25.125 -8.023 1 95.75 467 HIS B N 1
ATOM 7899 C CA . HIS B 1 467 ? 9.336 24.062 -7.027 1 95.75 467 HIS B CA 1
ATOM 7900 C C . HIS B 1 467 ? 8.25 24.203 -5.965 1 95.75 467 HIS B C 1
ATOM 7902 O O . HIS B 1 467 ? 7.516 25.203 -5.953 1 95.75 467 HIS B O 1
ATOM 7908 N N . GLY B 1 468 ? 8.086 23.234 -5.121 1 94.19 468 GLY B N 1
ATOM 7909 C CA . GLY B 1 468 ? 7.094 23.281 -4.059 1 94.19 468 GLY B CA 1
ATOM 7910 C C . GLY B 1 468 ? 7.234 24.5 -3.166 1 94.19 468 GLY B C 1
ATOM 7911 O O . GLY B 1 468 ? 8.336 25.016 -2.982 1 94.19 468 GLY B O 1
ATOM 7912 N N . LEU B 1 469 ? 6.129 24.969 -2.654 1 96.62 469 LEU B N 1
ATOM 7913 C CA . LEU B 1 469 ? 6.102 26.188 -1.845 1 96.62 469 LEU B CA 1
ATOM 7914 C C . LEU B 1 469 ? 6.59 25.906 -0.427 1 96.62 469 LEU B C 1
ATOM 7916 O O . LEU B 1 469 ? 5.82 26.016 0.531 1 96.62 469 LEU B O 1
ATOM 7920 N N . VAL B 1 470 ? 7.887 25.672 -0.313 1 98.06 470 VAL B N 1
ATOM 7921 C CA . VAL B 1 470 ? 8.477 25.406 0.994 1 98.06 470 VAL B CA 1
ATOM 7922 C C . VAL B 1 470 ? 8.461 26.672 1.842 1 98.06 470 VAL B C 1
ATOM 7924 O O . VAL B 1 470 ? 8.594 27.781 1.315 1 98.06 470 VAL B O 1
ATOM 7927 N N . PRO B 1 471 ? 8.32 26.562 3.131 1 98.62 471 PRO B N 1
ATOM 7928 C CA . PRO B 1 471 ? 8.102 27.719 4.004 1 98.62 471 PRO B CA 1
ATOM 7929 C C . PRO B 1 471 ? 9.336 28.594 4.145 1 98.62 471 PRO B C 1
ATOM 7931 O O . PRO B 1 471 ? 9.234 29.75 4.574 1 98.62 471 PRO B O 1
ATOM 7934 N N . TYR B 1 472 ? 10.508 28.188 3.721 1 98.75 472 TYR B N 1
ATOM 7935 C CA . TYR B 1 472 ? 11.75 28.922 3.867 1 98.75 472 TYR B CA 1
ATOM 7936 C C . TYR B 1 472 ? 11.688 30.25 3.117 1 98.75 472 TYR B C 1
ATOM 7938 O O . TYR B 1 472 ? 12.398 31.203 3.457 1 98.75 472 TYR B O 1
ATOM 7946 N N . GLN B 1 473 ? 10.891 30.328 2.107 1 98.5 473 GLN B N 1
ATOM 7947 C CA . GLN B 1 473 ? 10.836 31.5 1.241 1 98.5 473 GLN B CA 1
ATOM 7948 C C . GLN B 1 473 ? 10.328 32.719 2.004 1 98.5 473 GLN B C 1
ATOM 7950 O O . GLN B 1 473 ? 10.664 33.844 1.66 1 98.5 473 GLN B O 1
ATOM 7955 N N . TYR B 1 474 ? 9.625 32.5 3.084 1 98.62 474 TYR B N 1
ATOM 7956 C CA . TYR B 1 474 ? 9.055 33.594 3.861 1 98.62 474 TYR B CA 1
ATOM 7957 C C . TYR B 1 474 ? 10.062 34.125 4.871 1 98.62 474 TYR B C 1
ATOM 7959 O O . TYR B 1 474 ? 9.719 34.906 5.738 1 98.62 474 TYR B O 1
ATOM 7967 N N . ARG B 1 475 ? 11.289 33.656 4.777 1 98.62 475 ARG B N 1
ATOM 7968 C CA . ARG B 1 475 ? 12.406 34.156 5.59 1 98.62 475 ARG B CA 1
ATOM 7969 C C . ARG B 1 475 ? 13.445 34.844 4.73 1 98.62 475 ARG B C 1
ATOM 7971 O O . ARG B 1 475 ? 14.492 35.281 5.23 1 98.62 475 ARG B O 1
ATOM 7978 N N . LEU B 1 476 ? 13.164 35 3.434 1 98.25 476 LEU B N 1
ATOM 7979 C CA . LEU B 1 476 ? 14.102 35.625 2.521 1 98.25 476 LEU B CA 1
ATOM 7980 C C . LEU B 1 476 ? 14.172 37.125 2.791 1 98.25 476 LEU B C 1
ATOM 7982 O O . LEU B 1 476 ? 15.203 37.781 2.549 1 98.25 476 LEU B O 1
ATOM 7986 N N . GLN B 1 477 ? 13.109 37.719 3.252 1 97.69 477 GLN B N 1
ATOM 7987 C CA . GLN B 1 477 ? 13.016 39.156 3.502 1 97.69 477 GLN B CA 1
ATOM 7988 C C . GLN B 1 477 ? 11.992 39.438 4.594 1 97.69 477 GLN B C 1
ATOM 7990 O O . GLN B 1 477 ? 11.258 38.562 5.023 1 97.69 477 GLN B O 1
ATOM 7995 N N . GLY B 1 478 ? 12.016 40.688 5.062 1 97 478 GLY B N 1
ATOM 7996 C CA . GLY B 1 478 ? 11.055 41.094 6.078 1 97 478 GLY B CA 1
ATOM 7997 C C . GLY B 1 478 ? 11.477 40.75 7.488 1 97 478 GLY B C 1
ATOM 7998 O O . GLY B 1 478 ? 12.664 40.469 7.738 1 97 478 GLY B O 1
ATOM 7999 N N . PRO B 1 479 ? 10.516 40.719 8.391 1 96.88 479 PRO B N 1
ATOM 8000 C CA . PRO B 1 479 ? 10.844 40.438 9.797 1 96.88 479 PRO B CA 1
ATOM 8001 C C . PRO B 1 479 ? 11.422 39.031 10.008 1 96.88 479 PRO B C 1
ATOM 8003 O O . PRO B 1 479 ? 10.891 38.062 9.477 1 96.88 479 PRO B O 1
ATOM 8006 N N . HIS B 1 480 ? 12.594 39.062 10.758 1 96.75 480 HIS B N 1
ATOM 8007 C CA . HIS B 1 480 ? 13.258 37.812 11.164 1 96.75 480 HIS B CA 1
ATOM 8008 C C . HIS B 1 480 ? 13.703 37 9.945 1 96.75 480 HIS B C 1
ATOM 8010 O O . HIS B 1 480 ? 13.594 35.781 9.938 1 96.75 480 HIS B O 1
ATOM 8016 N N . ALA B 1 481 ? 14.117 37.688 8.922 1 97.94 481 ALA B N 1
ATOM 8017 C CA . ALA B 1 481 ? 14.766 37 7.797 1 97.94 481 ALA B CA 1
ATOM 8018 C C . ALA B 1 481 ? 15.859 36.062 8.281 1 97.94 481 ALA B C 1
ATOM 8020 O O . ALA B 1 481 ? 16.484 36.281 9.32 1 97.94 481 ALA B O 1
ATOM 8021 N N . TRP B 1 482 ? 16.016 35 7.586 1 98.12 482 TRP B N 1
ATOM 8022 C CA . TRP B 1 482 ? 16.953 33.938 7.945 1 98.12 482 TRP B CA 1
ATOM 8023 C C . TRP B 1 482 ? 18.047 33.812 6.898 1 98.12 482 TRP B C 1
ATOM 8025 O O . TRP B 1 482 ? 17.766 33.625 5.711 1 98.12 482 TRP B O 1
ATOM 8035 N N . SER B 1 483 ? 19.328 33.938 7.297 1 97.81 483 SER B N 1
ATOM 8036 C CA . SER B 1 483 ? 20.453 33.906 6.383 1 97.81 483 SER B CA 1
ATOM 8037 C C . SER B 1 483 ? 20.547 32.594 5.621 1 97.81 483 SER B C 1
ATOM 8039 O O . SER B 1 483 ? 21.125 32.531 4.531 1 97.81 483 SER B O 1
ATOM 8041 N N . GLY B 1 484 ? 19.984 31.5 6.184 1 98.06 484 GLY B N 1
ATOM 8042 C CA . GLY B 1 484 ? 20.047 30.203 5.551 1 98.06 484 GLY B CA 1
ATOM 8043 C C . GLY B 1 484 ? 18.906 29.953 4.59 1 98.06 484 GLY B C 1
ATOM 8044 O O . GLY B 1 484 ? 18.828 28.891 3.961 1 98.06 484 GLY B O 1
ATOM 8045 N N . ALA B 1 485 ? 18.016 30.922 4.395 1 98.56 485 ALA B N 1
ATOM 8046 C CA . ALA B 1 485 ? 16.781 30.719 3.645 1 98.56 485 ALA B CA 1
ATOM 8047 C C . ALA B 1 485 ? 17.062 30.375 2.186 1 98.56 485 ALA B C 1
ATOM 8049 O O . ALA B 1 485 ? 16.531 29.422 1.644 1 98.56 485 ALA B O 1
ATOM 8050 N N . ARG B 1 486 ? 17.938 31.188 1.534 1 98.31 486 ARG B N 1
ATOM 8051 C CA . ARG B 1 486 ? 18.25 30.969 0.128 1 98.31 486 ARG B CA 1
ATOM 8052 C C . ARG B 1 486 ? 18.797 29.562 -0.089 1 98.31 486 ARG B C 1
ATOM 8054 O O . ARG B 1 486 ? 18.359 28.844 -0.991 1 98.31 486 ARG B O 1
ATOM 8061 N N . GLU B 1 487 ? 19.781 29.219 0.726 1 98.38 487 GLU B N 1
ATOM 8062 C CA . GLU B 1 487 ? 20.406 27.906 0.59 1 98.38 487 GLU B CA 1
ATOM 8063 C C . GLU B 1 487 ? 19.391 26.797 0.792 1 98.38 487 GLU B C 1
ATOM 8065 O O . GLU B 1 487 ? 19.391 25.812 0.048 1 98.38 487 GLU B O 1
ATOM 8070 N N . ALA B 1 488 ? 18.547 26.922 1.82 1 98.56 488 ALA B N 1
ATOM 8071 C CA . ALA B 1 488 ? 17.531 25.922 2.096 1 98.56 488 ALA B CA 1
ATOM 8072 C C . ALA B 1 488 ? 16.609 25.734 0.894 1 98.56 488 ALA B C 1
ATOM 8074 O O . ALA B 1 488 ? 16.203 24.609 0.571 1 98.56 488 ALA B O 1
ATOM 8075 N N . ILE B 1 489 ? 16.25 26.812 0.202 1 98.38 489 ILE B N 1
ATOM 8076 C CA . ILE B 1 489 ? 15.312 26.797 -0.914 1 98.38 489 ILE B CA 1
ATOM 8077 C C . ILE B 1 489 ? 15.969 26.156 -2.131 1 98.38 489 ILE B C 1
ATOM 8079 O O . ILE B 1 489 ? 15.375 25.297 -2.797 1 98.38 489 ILE B O 1
ATOM 8083 N N . VAL B 1 490 ? 17.188 26.5 -2.41 1 97.62 490 VAL B N 1
ATOM 8084 C CA . VAL B 1 490 ? 17.828 26.078 -3.65 1 97.62 490 VAL B CA 1
ATOM 8085 C C . VAL B 1 490 ? 18.25 24.609 -3.549 1 97.62 490 VAL B C 1
ATOM 8087 O O . VAL B 1 490 ? 18.406 23.938 -4.566 1 97.62 490 VAL B O 1
ATOM 8090 N N . THR B 1 491 ? 18.328 24.062 -2.279 1 97.19 491 THR B N 1
ATOM 8091 C CA . THR B 1 491 ? 18.906 22.734 -2.139 1 97.19 491 THR B CA 1
ATOM 8092 C C . THR B 1 491 ? 17.844 21.719 -1.713 1 97.19 491 THR B C 1
ATOM 8094 O O . THR B 1 491 ? 18.109 20.516 -1.652 1 97.19 491 THR B O 1
ATOM 8097 N N . PHE B 1 492 ? 16.609 22.125 -1.429 1 97.06 492 PHE B N 1
ATOM 8098 C CA . PHE B 1 492 ? 15.695 21.188 -0.77 1 97.06 492 PHE B CA 1
ATOM 8099 C C . PHE B 1 492 ? 15.297 20.062 -1.712 1 97.06 492 PHE B C 1
ATOM 8101 O O . PHE B 1 492 ? 15 18.953 -1.266 1 97.06 492 PHE B O 1
ATOM 8108 N N . GLU B 1 493 ? 15.273 20.328 -3.057 1 95.38 493 GLU B N 1
ATOM 8109 C CA . GLU B 1 493 ? 14.914 19.266 -3.998 1 95.38 493 GLU B CA 1
ATOM 8110 C C . GLU B 1 493 ? 15.898 18.109 -3.916 1 95.38 493 GLU B C 1
ATOM 8112 O O . GLU B 1 493 ? 15.516 16.953 -4.086 1 95.38 493 GLU B O 1
ATOM 8117 N N . ASP B 1 494 ? 17.141 18.438 -3.682 1 95.88 494 ASP B N 1
ATOM 8118 C CA . ASP B 1 494 ? 18.156 17.406 -3.525 1 95.88 494 ASP B CA 1
ATOM 8119 C C . ASP B 1 494 ? 17.922 16.594 -2.256 1 95.88 494 ASP B C 1
ATOM 8121 O O . ASP B 1 494 ? 18.078 15.375 -2.256 1 95.88 494 ASP B O 1
ATOM 8125 N N . ARG B 1 495 ? 17.547 17.266 -1.191 1 97.31 495 ARG B N 1
ATOM 8126 C CA . ARG B 1 495 ? 17.266 16.578 0.066 1 97.31 495 ARG B CA 1
ATOM 8127 C C . ARG B 1 495 ? 16.062 15.656 -0.072 1 97.31 495 ARG B C 1
ATOM 8129 O O . ARG B 1 495 ? 16.047 14.562 0.5 1 97.31 495 ARG B O 1
ATOM 8136 N N . VAL B 1 496 ? 15.109 16.094 -0.899 1 97.5 496 VAL B N 1
ATOM 8137 C CA . VAL B 1 496 ? 13.898 15.32 -1.13 1 97.5 496 VAL B CA 1
ATOM 8138 C C . VAL B 1 496 ? 14.219 14.109 -2.002 1 97.5 496 VAL B C 1
ATOM 8140 O O . VAL B 1 496 ? 13.781 12.992 -1.712 1 97.5 496 VAL B O 1
ATOM 8143 N N . PHE B 1 497 ? 14.969 14.312 -3.055 1 97.19 497 PHE B N 1
ATOM 8144 C CA . PHE B 1 497 ? 15.266 13.289 -4.047 1 97.19 497 PHE B CA 1
ATOM 8145 C C . PHE B 1 497 ? 16.172 12.219 -3.461 1 97.19 497 PHE B C 1
ATOM 8147 O O . PHE B 1 497 ? 15.945 11.023 -3.654 1 97.19 497 PHE B O 1
ATOM 8154 N N . ASN B 1 498 ? 17.156 12.531 -2.689 1 97.12 498 ASN B N 1
ATOM 8155 C CA . ASN B 1 498 ? 18.25 11.625 -2.338 1 97.12 498 ASN B CA 1
ATOM 8156 C C . ASN B 1 498 ? 17.938 10.836 -1.069 1 97.12 498 ASN B C 1
ATOM 8158 O O . ASN B 1 498 ? 18.609 9.844 -0.771 1 97.12 498 ASN B O 1
ATOM 8162 N N . THR B 1 499 ? 16.953 11.273 -0.318 1 97.69 499 THR B N 1
ATOM 8163 C CA . THR B 1 499 ? 16.703 10.633 0.967 1 97.69 499 THR B CA 1
ATOM 8164 C C . THR B 1 499 ? 16.25 9.188 0.771 1 97.69 499 THR B C 1
ATOM 8166 O O . THR B 1 499 ? 16.469 8.336 1.636 1 97.69 499 THR B O 1
ATOM 8169 N N . THR B 1 500 ? 15.602 8.859 -0.365 1 97.5 500 THR B N 1
ATOM 8170 C CA . THR B 1 500 ? 15.109 7.508 -0.613 1 97.5 500 THR B CA 1
ATOM 8171 C C . THR B 1 500 ? 16.188 6.656 -1.287 1 97.5 500 THR B C 1
ATOM 8173 O O . THR B 1 500 ? 16.016 5.445 -1.44 1 97.5 500 THR B O 1
ATOM 8176 N N . ARG B 1 501 ? 17.234 7.246 -1.783 1 97.5 501 ARG B N 1
ATOM 8177 C CA . ARG B 1 501 ? 18.312 6.547 -2.486 1 97.5 501 ARG B CA 1
ATOM 8178 C C . ARG B 1 501 ? 19.344 6.008 -1.507 1 97.5 501 ARG B C 1
ATOM 8180 O O . ARG B 1 501 ? 20.516 6.375 -1.571 1 97.5 501 ARG B O 1
ATOM 8187 N N . THR B 1 502 ? 18.906 5.086 -0.691 1 97.62 502 THR B N 1
ATOM 8188 C CA . THR B 1 502 ? 19.719 4.617 0.424 1 97.62 502 THR B CA 1
ATOM 8189 C C . THR B 1 502 ? 20.688 3.521 -0.033 1 97.62 502 THR B C 1
ATOM 8191 O O . THR B 1 502 ? 21.719 3.289 0.601 1 97.62 502 THR B O 1
ATOM 8194 N N . ARG B 1 503 ? 20.359 2.738 -1.035 1 98.12 503 ARG B N 1
ATOM 8195 C CA . ARG B 1 503 ? 21.297 1.842 -1.718 1 98.12 503 ARG B CA 1
ATOM 8196 C C . ARG B 1 503 ? 21.906 2.516 -2.939 1 98.12 503 ARG B C 1
ATOM 8198 O O . ARG B 1 503 ? 21.219 2.76 -3.934 1 98.12 503 ARG B O 1
ATOM 8205 N N . LYS B 1 504 ? 23.188 2.752 -2.908 1 97 504 LYS B N 1
ATOM 8206 C CA . LYS B 1 504 ? 23.859 3.516 -3.953 1 97 504 LYS B CA 1
ATOM 8207 C C . LYS B 1 504 ? 24.75 2.613 -4.809 1 97 504 LYS B C 1
ATOM 8209 O O . LYS B 1 504 ? 25.75 2.076 -4.328 1 97 504 LYS B O 1
ATOM 8214 N N . THR B 1 505 ? 24.328 2.314 -5.945 1 97.12 505 THR B N 1
ATOM 8215 C CA . THR B 1 505 ? 25.062 1.598 -6.98 1 97.12 505 THR B CA 1
ATOM 8216 C C . THR B 1 505 ? 25.219 2.459 -8.227 1 97.12 505 THR B C 1
ATOM 8218 O O . THR B 1 505 ? 24.688 3.566 -8.297 1 97.12 505 THR B O 1
ATOM 8221 N N . LYS B 1 506 ? 25.984 1.993 -9.164 1 96.81 506 LYS B N 1
ATOM 8222 C CA . LYS B 1 506 ? 26.109 2.717 -10.422 1 96.81 506 LYS B CA 1
ATOM 8223 C C . LYS B 1 506 ? 24.75 2.922 -11.086 1 96.81 506 LYS B C 1
ATOM 8225 O O . LYS B 1 506 ? 24.469 3.996 -11.617 1 96.81 506 LYS B O 1
ATOM 8230 N N . GLU B 1 507 ? 23.859 1.897 -10.984 1 97.31 507 GLU B N 1
ATOM 8231 C CA . GLU B 1 507 ? 22.547 1.941 -11.609 1 97.31 507 GLU B CA 1
ATOM 8232 C C . GLU B 1 507 ? 21.609 2.912 -10.883 1 97.31 507 GLU B C 1
ATOM 8234 O O . GLU B 1 507 ? 20.938 3.725 -11.516 1 97.31 507 GLU B O 1
ATOM 8239 N N . THR B 1 508 ? 21.594 2.904 -9.57 1 97.81 508 THR B N 1
ATOM 8240 C CA . THR B 1 508 ? 20.688 3.756 -8.812 1 97.81 508 THR B CA 1
ATOM 8241 C C . THR B 1 508 ? 21.094 5.219 -8.922 1 97.81 508 THR B C 1
ATOM 8243 O O . THR B 1 508 ? 20.25 6.113 -8.93 1 97.81 508 THR B O 1
ATOM 8246 N N . MET B 1 509 ? 22.359 5.461 -9.047 1 96.81 509 MET B N 1
ATOM 8247 C CA . MET B 1 509 ? 22.875 6.828 -9.062 1 96.81 509 MET B CA 1
ATOM 8248 C C . MET B 1 509 ? 22.656 7.477 -10.422 1 96.81 509 MET B C 1
ATOM 8250 O O . MET B 1 509 ? 22.859 8.688 -10.578 1 96.81 509 MET B O 1
ATOM 8254 N N . SER B 1 510 ? 22.156 6.734 -11.359 1 95.44 510 SER B N 1
ATOM 8255 C CA . SER B 1 510 ? 21.906 7.27 -12.695 1 95.44 510 SER B CA 1
ATOM 8256 C C . SER B 1 510 ? 20.641 8.125 -12.719 1 95.44 510 SER B C 1
ATOM 8258 O O . SER B 1 510 ? 20.469 8.945 -13.617 1 95.44 510 SER B O 1
ATOM 8260 N N . SER B 1 511 ? 19.781 7.906 -11.781 1 95.62 511 SER B N 1
ATOM 8261 C CA . SER B 1 511 ? 18.547 8.688 -11.727 1 95.62 511 SER B CA 1
ATOM 8262 C C . SER B 1 511 ? 18.812 10.125 -11.281 1 95.62 511 SER B C 1
ATOM 8264 O O . SER B 1 511 ? 19.672 10.359 -10.422 1 95.62 511 SER B O 1
ATOM 8266 N N . LYS B 1 512 ? 18.078 11.008 -11.898 1 93.38 512 LYS B N 1
ATOM 8267 C CA . LYS B 1 512 ? 18.203 12.43 -11.594 1 93.38 512 LYS B CA 1
ATOM 8268 C C . LYS B 1 512 ? 16.859 13.039 -11.234 1 93.38 512 LYS B C 1
ATOM 8270 O O . LYS B 1 512 ? 15.812 12.531 -11.641 1 93.38 512 LYS B O 1
ATOM 8275 N N . PRO B 1 513 ? 16.922 14.141 -10.461 1 90.38 513 PRO B N 1
ATOM 8276 C CA . PRO B 1 513 ? 15.656 14.82 -10.148 1 90.38 513 PRO B CA 1
ATOM 8277 C C . PRO B 1 513 ? 14.922 15.312 -11.398 1 90.38 513 PRO B C 1
ATOM 8279 O O . PRO B 1 513 ? 15.562 15.758 -12.352 1 90.38 513 PRO B O 1
ATOM 8282 N N . PRO B 1 514 ? 13.641 15.227 -11.359 1 86.62 514 PRO B N 1
ATOM 8283 C CA . PRO B 1 514 ? 12.883 15.727 -12.508 1 86.62 514 PRO B CA 1
ATOM 8284 C C . PRO B 1 514 ? 12.898 17.25 -12.609 1 86.62 514 PRO B C 1
ATOM 8286 O O . PRO B 1 514 ? 13.078 17.938 -11.602 1 86.62 514 PRO B O 1
ATOM 8289 N N . ILE B 1 515 ? 12.672 17.625 -13.836 1 85.56 515 ILE B N 1
ATOM 8290 C CA . ILE B 1 515 ? 12.5 19.062 -14.07 1 85.56 515 ILE B CA 1
ATOM 8291 C C . ILE B 1 515 ? 11.078 19.484 -13.703 1 85.56 515 ILE B C 1
ATOM 8293 O O . ILE B 1 515 ? 10.117 19.047 -14.336 1 85.56 515 ILE B O 1
ATOM 8297 N N . LYS B 1 516 ? 10.961 20.344 -12.781 1 85.19 516 LYS B N 1
ATOM 8298 C CA . LYS B 1 516 ? 9.688 20.641 -12.133 1 85.19 516 LYS B CA 1
ATOM 8299 C C . LYS B 1 516 ? 8.727 21.344 -13.086 1 85.19 516 LYS B C 1
ATOM 8301 O O . LYS B 1 516 ? 7.508 21.188 -12.969 1 85.19 516 LYS B O 1
ATOM 8306 N N . MET B 1 517 ? 9.273 22.062 -14.047 1 81.5 517 MET B N 1
ATOM 8307 C CA . MET B 1 517 ? 8.43 22.766 -15.016 1 81.5 517 MET B CA 1
ATOM 8308 C C . MET B 1 517 ? 7.586 21.766 -15.812 1 81.5 517 MET B C 1
ATOM 8310 O O . MET B 1 517 ? 6.52 22.125 -16.328 1 81.5 517 MET B O 1
ATOM 8314 N N . PHE B 1 518 ? 7.984 20.516 -15.742 1 81.44 518 PHE B N 1
ATOM 8315 C CA . PHE B 1 518 ? 7.328 19.516 -16.578 1 81.44 518 PHE B CA 1
ATOM 8316 C C . PHE B 1 518 ? 6.281 18.75 -15.789 1 81.44 518 PHE B C 1
ATOM 8318 O O . PHE B 1 518 ? 5.633 17.844 -16.312 1 81.44 518 PHE B O 1
ATOM 8325 N N . HIS B 1 519 ? 6.117 19.125 -14.594 1 80.88 519 HIS B N 1
ATOM 8326 C CA . HIS B 1 519 ? 5.078 18.469 -13.812 1 80.88 519 HIS B CA 1
ATOM 8327 C C . HIS B 1 519 ? 3.703 18.672 -14.438 1 80.88 519 HIS B C 1
ATOM 8329 O O . HIS B 1 519 ? 2.836 17.797 -14.344 1 80.88 519 HIS B O 1
ATOM 8335 N N . VAL B 1 520 ? 3.584 19.797 -15.023 1 78.81 520 VAL B N 1
ATOM 8336 C CA . VAL B 1 520 ? 2.309 20.109 -15.664 1 78.81 520 VAL B CA 1
ATOM 8337 C C . VAL B 1 520 ? 2.043 19.109 -16.797 1 78.81 520 VAL B C 1
ATOM 8339 O O . VAL B 1 520 ? 0.905 18.672 -17 1 78.81 520 VAL B O 1
ATOM 8342 N N . LEU B 1 521 ? 3.084 18.75 -17.438 1 77.75 521 LEU B N 1
ATOM 8343 C CA . LEU B 1 521 ? 2.941 17.766 -18.516 1 77.75 521 LEU B CA 1
ATOM 8344 C C . LEU B 1 521 ? 2.545 16.406 -17.953 1 77.75 521 LEU B C 1
ATOM 8346 O O . LEU B 1 521 ? 1.756 15.688 -18.578 1 77.75 521 LEU B O 1
ATOM 8350 N N . ARG B 1 522 ? 2.975 16.172 -16.828 1 78.44 522 ARG B N 1
ATOM 8351 C CA . ARG B 1 522 ? 2.646 14.898 -16.188 1 78.44 522 ARG B CA 1
ATOM 8352 C C . ARG B 1 522 ? 1.198 14.883 -15.711 1 78.44 522 ARG B C 1
ATOM 8354 O O . ARG B 1 522 ? 0.594 13.82 -15.578 1 78.44 522 ARG B O 1
ATOM 8361 N N . LEU B 1 523 ? 0.743 16.016 -15.391 1 79.56 523 LEU B N 1
ATOM 8362 C CA . LEU B 1 523 ? -0.658 16.141 -15.008 1 79.56 523 LEU B CA 1
ATOM 8363 C C . LEU B 1 523 ? -1.576 15.883 -16.188 1 79.56 523 LEU B C 1
ATOM 8365 O O . LEU B 1 523 ? -2.686 15.367 -16.031 1 79.56 523 LEU B O 1
ATOM 8369 N N . LEU B 1 524 ? -1.044 16.203 -17.422 1 76.75 524 LEU B N 1
ATOM 8370 C CA . LEU B 1 524 ? -1.849 16.094 -18.625 1 76.75 524 LEU B CA 1
ATOM 8371 C C . LEU B 1 524 ? -1.746 14.688 -19.219 1 76.75 524 LEU B C 1
ATOM 8373 O O . LEU B 1 524 ? -2.525 14.32 -20.109 1 76.75 524 LEU B O 1
ATOM 8377 N N . ASP B 1 525 ? -0.826 13.922 -18.641 1 76.12 525 ASP B N 1
ATOM 8378 C CA . ASP B 1 525 ? -0.647 12.555 -19.109 1 76.12 525 ASP B CA 1
ATOM 8379 C C . ASP B 1 525 ? -1.72 11.633 -18.531 1 76.12 525 ASP B C 1
ATOM 8381 O O . ASP B 1 525 ? -2.152 11.805 -17.391 1 76.12 525 ASP B O 1
#

Foldseek 3Di:
DEEEEEAQALLRQLLLLLCVVVPYHYAYEHQAQDHHFQLDADLADDAQTHYDAQFDWALAFQLQFDAQFQRDDLLAARTHRSVSVVVSSVVSCVVSVRCVRYDYNKAWQAKEQDPCCVPQVKIKIWIARNVVRDIDIDIGSFYEYARDFQRADDDDDDAAANVLAQAAEAALRNNHAQPPQAQFEEEEEDQAQSSLVVLLRNLVGYVAYEYAYAFFFQEAECQDPPRDGPLFLCAFQQNVVVVVVDDPVVVQVLQQVLSCVVPNCVVLVRDGPDTHQQDDGHYDDCNVVSSVVRSYHYAYDWNHDHHAWTAHPVGDIDRHGRYYYYHPGGGGADCNYVRRPQWPADLLATQAQLQWFRLVCPPSRRYTYAQSADEPTYSSNLSSLVSNLNSCSSVPVFGDDHSVVSNVNSVVVQVVSVVRYPDHSRRRHYDYPNVSLQVSLVRQVQRAPLVVCCPVPVLQSQLNGQTHPRSNSSLCDGPNRHPCSSVCSNCVQVSNVCSVVPPDDPVSVVDDRDDRNCSVVVSND/DEEEEEAQALLRQLLLLLCVVVPYHYAYEHQAQDHHFQLDADLDDDAQTHYDAQFDWALAFQLQFDAQFQRDDLLAARTHTSVSVVVSSVVSCVVSVRCVRYDHNKAWQAKEQDPCCVPQVKIKIWIARNVVRDIDIDIGSFYEYARDFQRADDDDDDAAANVLAQAAEAALRNNHALPPQAQFEEEEEDQAQSSLVVLLRNLVGYVAYEYAYAFFFQEAECQDPPRDGPLFLCAFQQNVVVVVVDDPVVVQVLQQVLSCVVPNCVVLVRDGPDTHQQDDGHYDDCNVVSSVVRSYHYAYDWNHDHHAWTAHPVGDIDRHGRYYYYHPGGGGADCNYVRRVQWPADLLATQAQLQWFRLVCPPSRRYTYAQSAAEPTYSSNLSSLVSNLNSCCSVPVFGDDHSVVSNVNSVVVQVVSVVRYPDHSRRRHYDYPNVSLQVSLVRQVQRAPLVVCCPVPVLQSQLNGQTHPRSNSSLCDGPNRHPCSSVCSNCVQVSNVCSVVPPDDPVSVPDDRDDRNCSVVVSND

Radius of gyration: 32.3 Å; Cα contacts (8 Å, |Δi|>4): 2303; chains: 2; bounding box: 62×106×82 Å

Solvent-accessible surface area (backbone atoms only — not comparable to full-atom values): 53324 Å² total; per-residue (Å²): 97,37,33,38,31,36,23,42,16,71,36,16,50,42,34,53,50,40,35,48,75,71,64,32,48,65,43,27,37,18,55,49,86,66,69,33,43,40,49,36,66,52,90,59,92,52,88,80,45,38,52,41,38,73,71,41,54,50,88,46,37,41,63,49,39,18,50,44,89,50,75,66,62,57,76,48,32,42,23,30,31,34,72,55,46,39,48,50,52,49,49,52,34,57,75,68,62,45,64,87,38,47,41,59,29,22,35,75,65,35,37,36,76,32,98,55,22,95,77,66,34,25,33,34,37,32,33,34,31,70,85,79,70,48,68,52,74,50,75,26,46,30,39,40,43,17,72,70,56,64,37,40,76,40,76,73,81,79,52,54,43,48,89,57,36,68,43,45,76,42,46,51,83,72,47,37,66,69,84,90,43,66,64,28,33,35,38,29,36,29,62,44,51,68,22,46,50,49,42,52,59,40,30,65,50,24,64,33,24,34,42,20,25,79,56,48,44,51,62,39,47,51,63,24,66,44,53,36,53,34,59,48,69,58,45,16,52,47,50,50,54,50,52,72,75,42,56,69,68,57,52,34,50,43,51,48,49,38,43,27,43,56,36,28,36,19,39,50,22,24,35,31,89,67,56,60,80,24,48,86,59,19,65,51,71,52,52,66,60,35,34,43,30,49,29,32,42,41,33,45,31,78,48,30,34,37,52,43,22,40,28,29,63,85,66,54,67,43,76,68,37,47,36,39,34,40,29,62,57,53,41,51,79,41,55,42,38,57,72,20,65,76,53,55,54,57,77,48,34,66,76,28,34,94,46,28,29,46,41,83,38,48,86,51,62,28,49,32,42,36,52,63,59,48,45,65,57,42,53,43,31,49,12,37,51,48,30,46,42,49,48,34,39,65,71,59,76,36,83,76,71,52,40,68,56,29,50,50,50,32,52,50,52,53,50,50,41,62,72,50,28,54,90,47,67,83,52,53,46,66,44,50,38,74,58,54,50,47,54,51,21,54,67,56,49,15,53,64,65,53,75,68,25,51,75,82,38,45,70,55,24,49,39,60,35,43,32,39,62,39,36,25,50,52,14,66,35,50,73,80,44,37,92,60,17,63,60,51,56,68,44,42,64,56,38,60,50,50,43,38,34,61,20,78,45,79,52,12,61,67,51,70,82,76,65,55,80,46,47,62,57,58,49,74,89,97,37,35,37,30,35,23,43,15,71,36,16,50,44,36,54,50,41,35,48,74,70,67,32,47,63,43,27,37,17,56,50,87,65,67,32,42,41,49,36,66,53,89,59,94,52,88,80,44,36,52,41,39,72,70,42,55,51,88,46,36,42,63,49,38,18,50,45,88,50,75,67,63,56,76,48,32,44,24,30,33,35,69,56,47,39,48,50,53,50,49,51,34,57,76,68,61,45,63,85,38,48,40,58,28,20,36,75,65,35,37,36,75,32,98,54,22,96,79,67,34,26,35,33,38,33,33,33,31,70,83,79,70,46,70,54,74,50,77,25,48,28,40,40,42,19,72,69,58,65,37,39,77,40,77,72,82,79,50,53,43,48,89,56,36,69,44,47,77,44,45,52,84,74,47,38,65,70,81,89,42,67,64,28,34,34,38,31,37,28,62,44,48,69,20,47,50,48,44,52,59,39,28,66,49,25,64,34,25,35,42,20,23,79,56,50,44,52,62,39,45,52,64,25,68,44,52,37,53,33,59,47,68,59,44,17,52,46,50,50,52,50,51,73,73,43,56,69,68,57,54,34,48,44,51,48,48,39,43,27,42,55,35,28,37,19,38,50,24,24,35,31,88,67,57,60,80,23,46,86,60,20,65,50,70,52,53,67,59,36,33,42,30,50,28,32,40,41,34,45,31,78,49,30,33,36,53,43,22,41,29,29,63,84,66,53,69,45,74,67,37,47,34,39,35,41,30,63,56,54,41,52,77,42,56,42,38,57,73,20,65,76,53,54,54,57,78,47,33,66,74,29,34,94,44,28,29,47,41,83,38,48,88,49,62,29,50,31,40,35,53,63,59,46,44,68,58,43,52,44,31,48,14,36,52,46,31,45,41,50,47,34,40,65,71,60,76,36,82,76,72,54,40,66,55,30,50,50,51,32,50,50,51,53,51,51,41,60,72,50,28,55,90,48,67,82,52,53,46,66,45,50,38,73,58,54,49,46,54,51,23,54,66,58,51,15,52,64,66,54,76,65,25,53,74,82,37,46,69,56,24,48,37,60,36,45,33,39,62,40,37,25,53,51,14,66,35,51,74,80,46,37,92,60,17,64,61,52,58,68,44,42,66,55,38,62,51,50,43,39,34,61,21,80,46,80,52,13,61,66,50,71,82,77,66,54,81,48,46,62,57,58,48,75,87

Sequence (1050 aa):
MRVAVIGAGASGLPAIKSAVEDGCEVVCYEMSNDIGGLWRYKPDACPGEGTVMKTTVINTSKEMTAYSDFPPPKDAANFMHNTELLEYFRSYAKQFDLEKYIRFSHKVKSIKRNSRFSETGQWDIEWLDLKTNNTSIETFDGVMVCTGHHTDPYWPAPFPGQKLFKGNIVHSHDYKDHRGYEDQTVVVIGIGNSGADIAVELSKISKKVYLATRSGSWVMNRVWDGGEPADLAYLSRFMFMLKALAPFAAQNFVLERKLNKRFDHGRFGLMPKHRVLAAHVTINDELPNRIISGTVVIKPNIGSFTEDGVIFEDGTEIPKVDTVIFATGFSFGFPLIEEGQLIPVKENRVDLYKYMYPAQLSPKNSLAVIGLIQPTGSIMPISEMQTRVFIAALNGKIKLPSKEKMERDIKRKHENIAKQFIVSRRHTIQVYYVEIMDELAKLLGCRPAVLSRFFYDPLLAKSLFFHGLVPYQYRLQGPHAWSGAREAIVTFEDRVFNTTRTRKTKETMSSKPPIKMFHVLRLLDMRVAVIGAGASGLPAIKSAVEDGCEVVCYEMSNDIGGLWRYKPDACPGEGTVMKTTVINTSKEMTAYSDFPPPKDAANFMHNTELLEYFRSYAKQFDLEKYIRFSHKVKSIKRNSRFSETGQWDIEWLDLKTNNTSIETFDGVMVCTGHHTDPYWPAPFPGQKLFKGNIVHSHDYKDHRGYEDQTVVVIGIGNSGADIAVELSKISKKVYLATRSGSWVMNRVWDGGEPADLAYLSRFMFMLKALAPFAAQNFVLERKLNKRFDHGRFGLMPKHRVLAAHVTINDELPNRIISGTVVIKPNIGSFTEDGVIFEDGTEIPKVDTVIFATGFSFGFPLIEEGQLIPVKENRVDLYKYMYPAQLSPKNSLAVIGLIQPTGSIMPISEMQTRVFIAALNGKIKLPSKEKMERDIKRKHENIAKQFIVSRRHTIQVYYVEIMDELAKLLGCRPAVLSRFFYDPLLAKSLFFHGLVPYQYRLQGPHAWSGAREAIVTFEDRVFNTTRTRKTKETMSSKPPIKMFHVLRLLD